Protein 3WEU (pdb70)

Nearest PDB structures (foldseek):
  3weu-assembly1_A  TM=1.001E+00  e=0.000E+00  Marinomonas mediterranea MMB-1
  3wev-assembly1_A  TM=9.981E-01  e=0.000E+00  Marinomonas mediterranea MMB-1
  3wev-assembly1_B  TM=9.990E-01  e=0.000E+00  Marinomonas mediterranea MMB-1
  2ymw-assembly1_A-2  TM=9.956E-01  e=0.000E+00  Marinomonas mediterranea MMB-1
  2ymw-assembly1_B  TM=9.964E-01  e=0.000E+00  Marinomonas mediterranea MMB-1

Sequence (1364 aa):
ALSVHPSIGVARRLGNANTDNFVLNPMEIGGLPYEHDVDLKPTTTVVNFKDEAGIRRQQGQVFKVFGASNEELTLDSPNVKNIEWTVHLANKKAAWYEFRELNGNLLYGRDNSYSARGVPWRNASKTASSERQSLIIDLGPRSVSGVMATVEISINNIPETYLHPSYPSGELLQGSKHFESLGTLRTDSQGRLIVLGGYGFAGGNTDLSGGGDDWYDDISDGSVTCVVTYSDDSSETSTAWMVVGSPDFAPEIVNISTLSDTCFDVGVRNFDLVPDMYDSATGHYKSDYVANFDRDILPIIQRISQQYQWVSNVQSMSGFFSFQFDYRDGSAANKANRRMKYYNYFRQLDNKVIGDYDQPQQVLMSSEVEGDILPLMPMNSGSNSVSSSNFYDLTDNVVEKFLALDATQLFLLGQWAEGEFTAGPADDYPVSDMDTASIGNCVGLPMCPGIEMTWSLQNPVIYKKDAYQIKHYQDKAYFDVNGLTPERDECEEETGCEPGDLTKRMACPWQADFFNCTIQTVNFSEPSVNKASQTETVTSRTHYEWGNLPAGVSVPDQSSVSATKNVDEKVPLPPAYYSYWPPQSPWDVLTGELDTEGQLHSHLPAGQQINYARGINSYSQMVEHWSALAFIRDRRNQNNDGFPFFTETERNHELFDFKEVLVGQVTGNSEDNETSLPVFFINANKESALSVHPSIGVARRLGNANTDNFVLNPMEIGGLPYEHDVDLKPTTTVVNFKDEAGIRRQQGQVFKVFGASNEELTLDSPNVKNIEWTVHLANKKAAWYEEFRELNGNLLYGRDNSYSSARGVPWRNASKTASSERQSSLIIDLGPRSVSGVMATVEISINNIPETYLHHPSYPSGELLQGSKHFESLGTLRTDSQGRLIVLGGYGFAGGNTDDLSGYGGGDDWYDDISDGSVTCVVTYSDDSSETSTAWMVVGSPDFAPEIVNISTLLSDTCFDVGVRRNFDLVPDMYDSATGHYKSDYVANFDRDILPIIQRISQQYQWVSNVQSMSGFFSFFQQFDYRRDGSAANKANRRMKYYNYFRQLDNKVIGDYDQPQQVLMSSEVEGDDILPLMPMNSGSNSVSSSNFYDLTDNVVEKFLALDATQLFLLGQWAEGEFTAGPADDYPVSDMDTASIGNCVGLPMCPGIEMTWSLQNPVIYKKDAYQIKHYQDKAYFDVNGLTPEERDECEEETGCEPGDLTKRMACPWQADFFNCTIQTVNFSEPSVNKASQTETVTSRTHYEWGNLPAGVSVPDQSSVSATKNNVDEKVPLPPAYYSYWPPQSPWDVLTGELDDTEGQLHSHLPAGQQINYARGINSYSQMVEHWSALAFIRDRRNQNNDGFPFFTETERNHELFDFKEVLVGQVTGNSEDNETSLPVFFINANK

Organism: Marinomonas mediterranea (strain ATCC 700492 / JCM 21426 / NBRC 103028 / MMB-1) (NCBI:txid717774)

Secondary structure (DSSP, 8-state):
--EEESSEEEEE---S-TT-EEEPPSSTTPPPEEE-TT--EEEE-S-SS-TT---EEEEEEEEE-TTSPEE-TTSTTEEEEEEEEEEEE-GGGSBPP-TTTT-GGG-GGGSTTTTTPPBSSTT--SHHHHHHTSEE---EEEESTT-EEEEETT---TT----B---S--SEE-----EEEEEEE-TTS-EEEE-----EEESS------TTEEE---EEEEEEEEEETTS-EEEEEEEEEEES--S-TTSPPSSBHHHHHHHHHHHHS-SSTTTEETTTTEE-TT--EEIIIIIHHHHHHHHHGGGTS--GGGGGGSS-SS-TT--SGGGHHHHHHHHHTBPPPPP--TT--SSGGG--BS-SSTTS--B-BS-SEEEESSS-TT-TT-S----EEE----HHHHHHHHHHHHT-EE-S--PPPSS-HHHHHHHTTSB-S--SS-SS--GGGG-GGGEEETTEEPBPS-HHHHHHH---TT--HHHH-S-B-TTTTTTTS-SSTHHHHHH-SEEEEE-S-TT-SEEEEEEEEEEEEEE---S--TT-----EEEEEEEEEEEEEEEPSSEEEEE---SS--EEE----SHHHHHHHTS-TT-EEETTTT--SHHHHHHHGGGSPEEEETTTTSTT---EEEES--GGG-EEEEEEHHHHHS-GGGGGSEEEEEE--SS-B-/--EEESSEEEEE---S-TT-EEEPPSSTTPPPEEE-TTS-EEEE-S-SS-TT---EEEEEEEEE-TTSPEE-TTSTTEEEEEEEEEEEE-GGGSBPP-TTTT-GGG-GGGSTTTTTPPBTTTT--SHHHHHHHSEE---EEEESTT-EEEEETT---TT----B---S--SEES----EEEEEEE-TTS-EEEE-----EEESS-TTSTT---SEEE---EEEEEEEEEETTS-EEEEEEEEEEES--S-TTS--SSBHHHHHHHHHHHHS-S-TTTEETTTTEE-TT--EEIIIIIHHHHHHHHHGGGTS--GGGGGGSS-SS-TT--SGGGHHHHHHHHHTBPPPPP--TT--SSGGG--BS-SSTTS--B-BS-SEEEESSS-TT-TT-SS---EEE----HHHHHHHHHHHHT-EE-S--PPPSS-HHHHHHHTTSB-S--SS-SS--GGGG-GGGEEETTEEPBPS-HHHHHHH---TT--HHHH-S-B-TTTTTTTS-SSTHHHHHH-SEEEEE-S-TT-SEEEEEEEEEEEEEE---SPPTT-----EEEEEEEEEEEEEEEPSSEEEEE---SS--EEE----SHHHHHHHTS-TT-EEETTTT--SHHHHHHHGGGSPEEEETTTTSTT---EEEES--GGG-EEEEEEHHHHHS-GGGGGSEEEEEE--S--

GO terms:
  GO:0005576 extracellular region (C, IDA)
  GO:0033736 L-lysine 6-oxidase activity (F, IDA)
  GO:1900191 negative regulation of single-species biofilm formation (P, IDA)
  GO:0031640 killing of cells of another organism (P, IDA)

B-factor: mean 22.22, std 9.3, range [4.65, 97.55]

Structure (mmCIF, N/CA/C/O backbone):
data_3WEU
#
_entry.id   3WEU
#
_cell.length_a   194.089
_cell.length_b   125.746
_cell.length_c   70.591
_cell.angle_alpha   90.00
_cell.angle_beta   99.22
_cell.angle_gamma   90.00
#
_symmetry.space_group_name_H-M   'C 1 2 1'
#
loop_
_entity.id
_entity.type
_entity.pdbx_description
1 polymer 'L-lysine 6-oxidase'
2 non-polymer 'SULFATE ION'
3 non-polymer '1,4-DIETHYLENE DIOXIDE'
4 non-polymer 1,2-ETHANEDIOL
5 water water
#
loop_
_atom_site.group_PDB
_atom_site.id
_atom_site.type_symbol
_atom_site.label_atom_id
_atom_site.label_alt_id
_atom_site.label_comp_id
_atom_site.label_asym_id
_atom_site.label_entity_id
_atom_site.label_seq_id
_atom_site.pdbx_PDB_ins_code
_atom_site.Cartn_x
_atom_site.Cartn_y
_atom_site.Cartn_z
_atom_site.occupancy
_atom_site.B_iso_or_equiv
_atom_site.auth_seq_id
_atom_site.auth_comp_id
_atom_site.auth_asym_id
_atom_site.auth_atom_id
_atom_site.pdbx_PDB_model_num
ATOM 1 N N . ALA A 1 2 ? 40.784 53.367 58.284 1.00 39.99 2 ALA A N 1
ATOM 2 C CA . ALA A 1 2 ? 41.273 52.007 58.009 1.00 35.18 2 ALA A CA 1
ATOM 3 C C . ALA A 1 2 ? 41.959 51.503 59.321 1.00 31.70 2 ALA A C 1
ATOM 4 O O . ALA A 1 2 ? 42.551 52.295 60.049 1.00 30.36 2 ALA A O 1
ATOM 6 N N . LEU A 1 3 ? 41.830 50.221 59.653 1.00 26.36 3 LEU A N 1
ATOM 7 C CA . LEU A 1 3 ? 42.506 49.688 60.871 1.00 24.23 3 LEU A CA 1
ATOM 8 C C . LEU A 1 3 ? 43.845 49.066 60.457 1.00 23.55 3 LEU A C 1
ATOM 9 O O . LEU A 1 3 ? 43.976 48.727 59.317 1.00 21.02 3 LEU A O 1
ATOM 14 N N . SER A 1 4 ? 44.800 48.828 61.360 1.00 20.94 4 SER A N 1
ATOM 15 C CA . SER A 1 4 ? 45.939 47.998 60.971 1.00 21.71 4 SER A CA 1
ATOM 16 C C . SER A 1 4 ? 46.149 47.035 62.115 1.00 21.07 4 SER A C 1
ATOM 17 O O . SER A 1 4 ? 45.842 47.329 63.256 1.00 20.75 4 SER A O 1
ATOM 20 N N . VAL A 1 5 ? 46.573 45.839 61.777 1.00 20.17 5 VAL A N 1
ATOM 21 C CA . VAL A 1 5 ? 46.909 44.813 62.754 1.00 21.39 5 VAL A CA 1
ATOM 22 C C . VAL A 1 5 ? 48.437 44.674 62.788 1.00 20.89 5 VAL A C 1
ATOM 23 O O . VAL A 1 5 ? 49.114 44.739 61.750 1.00 19.36 5 VAL A O 1
ATOM 27 N N . HIS A 1 6 ? 48.964 44.595 63.984 1.00 17.64 6 HIS A N 1
ATOM 28 C CA . HIS A 1 6 ? 50.390 44.339 64.162 1.00 18.73 6 HIS A CA 1
ATOM 29 C C . HIS A 1 6 ? 50.616 43.226 65.186 1.00 17.85 6 HIS A C 1
ATOM 30 O O . HIS A 1 6 ? 49.893 43.144 66.206 1.00 20.41 6 HIS A O 1
ATOM 37 N N . PRO A 1 7 ? 51.656 42.423 64.985 1.00 17.38 7 PRO A N 1
ATOM 38 C CA . PRO A 1 7 ? 52.597 42.504 63.836 1.00 17.40 7 PRO A CA 1
ATOM 39 C C . PRO A 1 7 ? 51.926 42.072 62.490 1.00 18.91 7 PRO A C 1
ATOM 40 O O . PRO A 1 7 ? 50.961 41.331 62.464 1.00 18.42 7 PRO A O 1
ATOM 44 N N . SER A 1 8 ? 52.471 42.535 61.382 1.00 17.68 8 SER A N 1
ATOM 45 C CA . SER A 1 8 ? 52.014 42.073 60.049 1.00 18.15 8 SER A CA 1
ATOM 46 C C . SER A 1 8 ? 52.266 40.578 59.805 1.00 17.32 8 SER A C 1
ATOM 47 O O . SER A 1 8 ? 51.466 39.889 59.097 1.00 17.89 8 SER A O 1
ATOM 50 N N . ILE A 1 9 ? 53.349 40.035 60.358 1.00 15.16 9 ILE A N 1
ATOM 51 C CA . ILE A 1 9 ? 53.619 38.647 60.270 1.00 14.75 9 ILE A CA 1
ATOM 52 C C . ILE A 1 9 ? 53.955 38.166 61.681 1.00 16.32 9 ILE A C 1
ATOM 53 O O . ILE A 1 9 ? 55.022 38.423 62.171 1.00 14.10 9 ILE A O 1
ATOM 58 N N . GLY A 1 10 ? 53.032 37.460 62.322 1.00 16.59 10 GLY A N 1
ATOM 59 C CA . GLY A 1 10 ? 53.282 36.974 63.675 1.00 17.57 10 GLY A CA 1
ATOM 60 C C . GLY A 1 10 ? 54.156 35.731 63.686 1.00 17.56 10 GLY A C 1
ATOM 61 O O . GLY A 1 10 ? 54.238 35.003 62.700 1.00 15.15 10 GLY A O 1
ATOM 62 N N . VAL A 1 11 ? 54.799 35.489 64.824 1.00 16.46 11 VAL A N 1
ATOM 63 C CA . VAL A 1 11 ? 55.647 34.356 64.969 1.00 15.72 11 VAL A CA 1
ATOM 64 C C . VAL A 1 11 ? 55.400 33.668 66.265 1.00 16.15 11 VAL A C 1
ATOM 65 O O . VAL A 1 11 ? 55.538 34.285 67.291 1.00 17.11 11 VAL A O 1
ATOM 69 N N . ALA A 1 12 ? 55.051 32.395 66.215 1.00 14.52 12 ALA A N 1
ATOM 70 C CA . ALA A 1 12 ? 54.901 31.566 67.387 1.00 16.04 12 ALA A CA 1
ATOM 71 C C . ALA A 1 12 ? 55.904 30.434 67.256 1.00 16.45 12 ALA A C 1
ATOM 72 O O . ALA A 1 12 ? 56.405 30.138 66.136 1.00 14.99 12 ALA A O 1
ATOM 74 N N A ARG A 1 13 ? 56.162 29.751 68.367 0.50 16.51 13 ARG A N 1
ATOM 75 N N B ARG A 1 13 ? 56.221 29.795 68.392 0.50 13.61 13 ARG A N 1
ATOM 76 C CA A ARG A 1 13 ? 57.080 28.648 68.324 0.50 17.03 13 ARG A CA 1
ATOM 77 C CA B ARG A 1 13 ? 57.200 28.708 68.459 0.50 12.45 13 ARG A CA 1
ATOM 78 C C A ARG A 1 13 ? 56.557 27.441 69.046 0.50 16.46 13 ARG A C 1
ATOM 79 C C B ARG A 1 13 ? 56.531 27.463 69.018 0.50 13.68 13 ARG A C 1
ATOM 80 O O A ARG A 1 13 ? 55.937 27.535 70.111 0.50 16.62 13 ARG A O 1
ATOM 81 O O B ARG A 1 13 ? 55.787 27.565 69.992 0.50 13.74 13 ARG A O 1
ATOM 96 N N . LEU A 1 14 ? 56.832 26.302 68.452 1.00 14.81 14 LEU A N 1
ATOM 97 C CA . LEU A 1 14 ? 56.384 25.030 68.956 1.00 15.27 14 LEU A CA 1
ATOM 98 C C . LEU A 1 14 ? 56.844 24.771 70.380 1.00 16.81 14 LEU A C 1
ATOM 99 O O . LEU A 1 14 ? 57.948 25.175 70.780 1.00 15.85 14 LEU A O 1
ATOM 104 N N . GLY A 1 15 ? 56.028 24.039 71.119 1.00 15.21 15 GLY A N 1
ATOM 105 C CA . GLY A 1 15 ? 56.374 23.616 72.460 1.00 15.84 15 GLY A CA 1
ATOM 106 C C . GLY A 1 15 ? 55.557 22.397 72.879 1.00 15.89 15 GLY A C 1
ATOM 107 O O . GLY A 1 15 ? 54.326 22.340 72.676 1.00 17.19 15 GLY A O 1
ATOM 108 N N . ASN A 1 16 ? 56.205 21.498 73.580 1.00 16.95 16 ASN A N 1
ATOM 109 C CA . ASN A 1 16 ? 55.577 20.270 74.039 1.00 16.47 16 ASN A CA 1
ATOM 110 C C . ASN A 1 16 ? 55.207 20.227 75.521 1.00 17.56 16 ASN A C 1
ATOM 111 O O . ASN A 1 16 ? 54.848 19.175 76.053 1.00 18.40 16 ASN A O 1
ATOM 116 N N . ALA A 1 17 ? 55.314 21.343 76.206 1.00 18.69 17 ALA A N 1
ATOM 117 C CA . ALA A 1 17 ? 54.904 21.385 77.620 1.00 18.63 17 ALA A CA 1
ATOM 118 C C . ALA A 1 17 ? 53.366 21.362 77.669 1.00 20.72 17 ALA A C 1
ATOM 119 O O . ALA A 1 17 ? 52.689 21.222 76.633 1.00 18.13 17 ALA A O 1
ATOM 121 N N . ASN A 1 18 ? 52.808 21.598 78.853 1.00 21.55 18 ASN A N 1
ATOM 122 C CA . ASN A 1 18 ? 51.335 21.592 78.963 1.00 21.82 18 ASN A CA 1
ATOM 123 C C . ASN A 1 18 ? 50.760 22.721 78.112 1.00 19.34 18 ASN A C 1
ATOM 124 O O . ASN A 1 18 ? 51.357 23.826 77.966 1.00 18.28 18 ASN A O 1
ATOM 129 N N . THR A 1 19 ? 49.605 22.474 77.527 1.00 18.39 19 THR A N 1
ATOM 130 C CA . THR A 1 19 ? 48.937 23.462 76.659 1.00 19.55 19 THR A CA 1
ATOM 131 C C . THR A 1 19 ? 48.737 24.858 77.268 1.00 18.53 19 THR A C 1
ATOM 132 O O . THR A 1 19 ? 48.775 25.934 76.574 1.00 17.37 19 THR A O 1
ATOM 136 N N . ASP A 1 20 ? 48.534 24.891 78.578 1.00 19.43 20 ASP A N 1
ATOM 137 C CA . ASP A 1 20 ? 48.274 26.125 79.296 1.00 22.86 20 ASP A CA 1
ATOM 138 C C . ASP A 1 20 ? 49.546 26.845 79.771 1.00 21.74 20 ASP A C 1
ATOM 139 O O . ASP A 1 20 ? 49.470 27.868 80.423 1.00 21.31 20 ASP A O 1
ATOM 144 N N . ASN A 1 21 ? 50.714 26.254 79.500 1.00 20.36 21 ASN A N 1
ATOM 145 C CA . ASN A 1 21 ? 51.997 26.773 80.014 1.00 19.53 21 ASN A CA 1
ATOM 146 C C . ASN A 1 21 ? 52.821 27.363 78.849 1.00 18.91 21 ASN A C 1
ATOM 147 O O . ASN A 1 21 ? 53.488 26.618 78.092 1.00 18.91 21 ASN A O 1
ATOM 152 N N . PHE A 1 22 ? 52.802 28.681 78.732 1.00 17.19 22 PHE A N 1
ATOM 153 C CA . PHE A 1 22 ? 53.400 29.335 77.563 1.00 16.39 22 PHE A CA 1
ATOM 154 C C . PHE A 1 22 ? 54.006 30.677 77.945 1.00 17.51 22 PHE A C 1
ATOM 155 O O . PHE A 1 22 ? 53.668 31.260 78.977 1.00 16.64 22 PHE A O 1
ATOM 163 N N . VAL A 1 23 ? 54.854 31.180 77.045 1.00 15.88 23 VAL A N 1
ATOM 164 C CA . VAL A 1 23 ? 55.364 32.490 77.128 1.00 16.03 23 VAL A CA 1
ATOM 165 C C . VAL A 1 23 ? 54.792 33.321 75.977 1.00 17.62 23 VAL A C 1
ATOM 166 O O . VAL A 1 23 ? 54.268 32.779 75.005 1.00 16.19 23 VAL A O 1
ATOM 170 N N . LEU A 1 24 ? 54.912 34.638 76.105 1.00 16.68 24 LEU A N 1
ATOM 171 C CA . LEU A 1 24 ? 54.544 35.542 75.070 1.00 17.22 24 LEU A CA 1
ATOM 172 C C . LEU A 1 24 ? 55.771 36.033 74.276 1.00 16.85 24 LEU A C 1
ATOM 173 O O . LEU A 1 24 ? 56.958 35.838 74.615 1.00 15.16 24 LEU A O 1
ATOM 178 N N . ASN A 1 25 ? 55.444 36.701 73.186 1.00 16.24 25 ASN A N 1
ATOM 179 C CA . ASN A 1 25 ? 56.428 37.004 72.160 1.00 16.73 25 ASN A CA 1
ATOM 180 C C . ASN A 1 25 ? 57.477 37.974 72.615 1.00 15.51 25 ASN A C 1
ATOM 181 O O . ASN A 1 25 ? 57.245 38.823 73.474 1.00 17.85 25 ASN A O 1
ATOM 186 N N . PRO A 1 26 ? 58.644 37.861 72.021 1.00 17.08 26 PRO A N 1
ATOM 187 C CA . PRO A 1 26 ? 59.675 38.873 72.192 1.00 17.71 26 PRO A CA 1
ATOM 188 C C . PRO A 1 26 ? 59.099 40.204 71.735 1.00 17.16 26 PRO A C 1
ATOM 189 O O . PRO A 1 26 ? 58.244 40.213 70.866 1.00 16.98 26 PRO A O 1
ATOM 193 N N . MET A 1 27 ? 59.629 41.282 72.266 1.00 16.91 27 MET A N 1
ATOM 194 C CA . MET A 1 27 ? 59.158 42.610 71.996 1.00 19.31 27 MET A CA 1
ATOM 195 C C . MET A 1 27 ? 60.182 43.419 71.250 1.00 18.89 27 MET A C 1
ATOM 196 O O . MET A 1 27 ? 59.963 44.574 70.949 1.00 16.41 27 MET A O 1
ATOM 201 N N . GLU A 1 28 ? 61.279 42.784 70.863 1.00 17.63 28 GLU A N 1
ATOM 202 C CA . GLU A 1 28 ? 62.257 43.433 70.052 1.00 17.25 28 GLU A CA 1
ATOM 203 C C . GLU A 1 28 ? 63.119 42.355 69.418 1.00 16.46 28 GLU A C 1
ATOM 204 O O . GLU A 1 28 ? 63.053 41.178 69.792 1.00 15.87 28 GLU A O 1
ATOM 210 N N . ILE A 1 29 ? 63.903 42.767 68.446 1.00 15.40 29 ILE A N 1
ATOM 211 C CA . ILE A 1 29 ? 64.878 41.857 67.771 1.00 16.20 29 ILE A CA 1
ATOM 212 C C . ILE A 1 29 ? 65.945 41.468 68.774 1.00 15.27 29 ILE A C 1
ATOM 213 O O . ILE A 1 29 ? 66.545 42.295 69.431 1.00 14.59 29 ILE A O 1
ATOM 218 N N . GLY A 1 30 ? 66.110 40.174 68.986 1.00 15.84 30 GLY A N 1
ATOM 219 C CA . GLY A 1 30 ? 67.108 39.697 69.967 1.00 17.06 30 GLY A CA 1
ATOM 220 C C . GLY A 1 30 ? 66.548 39.693 71.399 1.00 17.61 30 GLY A C 1
ATOM 221 O O . GLY A 1 30 ? 67.279 39.456 72.326 1.00 17.06 30 GLY A O 1
ATOM 222 N N . GLY A 1 31 ? 65.240 39.955 71.525 1.00 16.76 31 GLY A N 1
ATOM 223 C CA . GLY A 1 31 ? 64.595 40.051 72.796 1.00 16.18 31 GLY A CA 1
ATOM 224 C C . GLY A 1 31 ? 64.190 38.712 73.328 1.00 16.24 31 GLY A C 1
ATOM 225 O O . GLY A 1 31 ? 63.822 37.797 72.549 1.00 14.69 31 GLY A O 1
ATOM 226 N N . LEU A 1 32 ? 64.217 38.559 74.650 1.00 12.81 32 LEU A N 1
ATOM 227 C CA . LEU A 1 32 ? 63.669 37.352 75.253 1.00 14.64 32 LEU A CA 1
ATOM 228 C C . LEU A 1 32 ? 62.132 37.339 75.167 1.00 14.45 32 LEU A C 1
ATOM 229 O O . LEU A 1 32 ? 61.522 38.370 75.157 1.00 16.03 32 LEU A O 1
ATOM 234 N N . PRO A 1 33 ? 61.517 36.190 75.077 1.00 14.67 33 PRO A N 1
ATOM 235 C CA . PRO A 1 33 ? 60.064 36.078 75.261 1.00 15.13 33 PRO A CA 1
ATOM 236 C C . PRO A 1 33 ? 59.696 36.326 76.729 1.00 15.42 33 PRO A C 1
ATOM 237 O O . PRO A 1 33 ? 60.575 36.425 77.591 1.00 15.25 33 PRO A O 1
ATOM 241 N N . TYR A 1 34 ? 58.392 36.505 76.998 1.00 16.09 34 TYR A N 1
ATOM 242 C CA . TYR A 1 34 ? 57.914 37.037 78.266 1.00 16.73 34 TYR A CA 1
ATOM 243 C C . TYR A 1 34 ? 57.046 36.103 79.035 1.00 17.85 34 TYR A C 1
ATOM 244 O O . TYR A 1 34 ? 56.217 35.416 78.479 1.00 15.92 34 TYR A O 1
ATOM 253 N N . GLU A 1 35 ? 57.245 36.085 80.353 1.00 16.15 35 GLU A N 1
ATOM 254 C CA . GLU A 1 35 ? 56.244 35.542 81.237 1.00 15.58 35 GLU A CA 1
ATOM 255 C C . GLU A 1 35 ? 55.017 36.445 81.160 1.00 17.01 35 GLU A C 1
ATOM 256 O O . GLU A 1 35 ? 55.076 37.594 80.627 1.00 16.14 35 GLU A O 1
ATOM 262 N N . HIS A 1 36 ? 53.899 35.958 81.684 1.00 15.75 36 HIS A N 1
ATOM 263 C CA . HIS A 1 36 ? 52.717 36.761 81.690 1.00 16.88 36 HIS A CA 1
ATOM 264 C C . HIS A 1 36 ? 51.919 36.595 82.984 1.00 18.46 36 HIS A C 1
ATOM 265 O O . HIS A 1 36 ? 52.117 35.618 83.691 1.00 18.92 36 HIS A O 1
ATOM 272 N N . ASP A 1 37 ? 50.976 37.506 83.206 1.00 20.27 37 ASP A N 1
ATOM 273 C CA . ASP A 1 37 ? 50.054 37.445 84.391 1.00 23.26 37 ASP A CA 1
ATOM 274 C C . ASP A 1 37 ? 48.760 36.744 84.020 1.00 24.99 37 ASP A C 1
ATOM 275 O O . ASP A 1 37 ? 48.632 36.301 82.931 1.00 19.28 37 ASP A O 1
ATOM 280 N N . VAL A 1 38 ? 47.794 36.657 84.947 1.00 24.07 38 VAL A N 1
ATOM 281 C CA . VAL A 1 38 ? 46.576 35.894 84.675 1.00 23.40 38 VAL A CA 1
ATOM 282 C C . VAL A 1 38 ? 45.675 36.489 83.634 1.00 21.92 38 VAL A C 1
ATOM 283 O O . VAL A 1 38 ? 44.862 35.759 83.093 1.00 22.74 38 VAL A O 1
ATOM 287 N N . ASP A 1 39 ? 45.867 37.790 83.375 1.00 21.72 39 ASP A N 1
ATOM 288 C CA . ASP A 1 39 ? 45.214 38.511 82.304 1.00 20.82 39 ASP A CA 1
ATOM 289 C C . ASP A 1 39 ? 45.908 38.330 80.938 1.00 21.07 39 ASP A C 1
ATOM 290 O O . ASP A 1 39 ? 45.454 38.935 79.969 1.00 21.24 39 ASP A O 1
ATOM 295 N N . LEU A 1 40 ? 47.006 37.558 80.913 1.00 19.81 40 LEU A N 1
ATOM 296 C CA . LEU A 1 40 ? 47.801 37.294 79.723 1.00 19.91 40 LEU A CA 1
ATOM 297 C C . LEU A 1 40 ? 48.482 38.578 79.165 1.00 20.74 40 LEU A C 1
ATOM 298 O O . LEU A 1 40 ? 48.724 38.685 77.961 1.00 20.07 40 LEU A O 1
ATOM 303 N N . LYS A 1 41 ? 48.853 39.494 80.053 1.00 19.94 41 LYS A N 1
ATOM 304 C CA . LYS A 1 41 ? 49.727 40.586 79.737 1.00 20.34 41 LYS A CA 1
ATOM 305 C C . LYS A 1 41 ? 51.175 40.235 80.104 1.00 18.89 41 LYS A C 1
ATOM 306 O O . LYS A 1 41 ? 51.409 39.579 81.106 1.00 17.97 41 LYS A O 1
ATOM 312 N N . PRO A 1 42 ? 52.105 40.636 79.251 1.00 18.59 42 PRO A N 1
ATOM 313 C CA . PRO A 1 42 ? 53.506 40.309 79.464 1.00 19.19 42 PRO A CA 1
ATOM 314 C C . PRO A 1 42 ? 53.988 40.954 80.747 1.00 20.21 42 PRO A C 1
ATOM 315 O O . PRO A 1 42 ? 53.582 42.094 81.049 1.00 19.54 42 PRO A O 1
ATOM 319 N N . THR A 1 43 ? 54.786 40.246 81.525 1.00 19.86 43 THR A N 1
ATOM 320 C CA . THR A 1 43 ? 55.311 40.789 82.751 1.00 19.19 43 THR A CA 1
ATOM 321 C C . THR A 1 43 ? 56.841 40.958 82.629 1.00 18.55 43 THR A C 1
ATOM 322 O O . THR A 1 43 ? 57.292 41.991 82.218 1.00 20.77 43 THR A O 1
ATOM 326 N N . THR A 1 44 ? 57.551 39.960 83.056 1.00 19.27 44 THR A N 1
ATOM 327 C CA . THR A 1 44 ? 59.007 39.898 83.089 1.00 21.42 44 THR A CA 1
ATOM 328 C C . THR A 1 44 ? 59.436 39.014 81.960 1.00 18.64 44 THR A C 1
ATOM 329 O O . THR A 1 44 ? 58.642 38.214 81.465 1.00 17.31 44 THR A O 1
ATOM 333 N N . THR A 1 45 ? 60.700 39.094 81.577 1.00 17.07 45 THR A N 1
ATOM 334 C CA . THR A 1 45 ? 61.216 38.130 80.620 1.00 17.29 45 THR A CA 1
ATOM 335 C C . THR A 1 45 ? 61.224 36.742 81.207 1.00 19.52 45 THR A C 1
ATOM 336 O O . THR A 1 45 ? 61.161 36.509 82.451 1.00 16.92 45 THR A O 1
ATOM 340 N N . VAL A 1 46 ? 61.252 35.778 80.310 1.00 16.78 46 VAL A N 1
ATOM 341 C CA . VAL A 1 46 ? 61.166 34.358 80.645 1.00 17.62 46 VAL A CA 1
ATOM 342 C C . VAL A 1 46 ? 62.147 33.951 81.730 1.00 17.12 46 VAL A C 1
ATOM 343 O O . VAL A 1 46 ? 63.322 34.327 81.707 1.00 17.51 46 VAL A O 1
ATOM 347 N N . VAL A 1 47 ? 61.647 33.179 82.684 1.00 16.92 47 VAL A N 1
ATOM 348 C CA . VAL A 1 47 ? 62.502 32.586 83.678 1.00 18.77 47 VAL A CA 1
ATOM 349 C C . VAL A 1 47 ? 63.036 31.295 83.091 1.00 17.45 47 VAL A C 1
ATOM 350 O O . VAL A 1 47 ? 64.211 31.265 82.759 1.00 18.32 47 VAL A O 1
ATOM 354 N N . ASN A 1 48 ? 62.231 30.233 82.982 1.00 15.64 48 ASN A N 1
ATOM 355 C CA . ASN A 1 48 ? 62.667 29.008 82.320 1.00 16.91 48 ASN A CA 1
ATOM 356 C C . ASN A 1 48 ? 61.965 28.740 80.999 1.00 16.44 48 ASN A C 1
ATOM 357 O O . ASN A 1 48 ? 60.764 28.908 80.927 1.00 16.38 48 ASN A O 1
ATOM 362 N N . PHE A 1 49 ? 62.703 28.311 79.981 1.00 14.77 49 PHE A N 1
ATOM 363 C CA . PHE A 1 49 ? 62.094 28.038 78.708 1.00 15.63 49 PHE A CA 1
ATOM 364 C C . PHE A 1 49 ? 61.319 26.718 78.733 1.00 15.72 49 PHE A C 1
ATOM 365 O O . PHE A 1 49 ? 60.422 26.483 77.886 1.00 16.40 49 PHE A O 1
ATOM 373 N N . LYS A 1 50 ? 61.718 25.845 79.654 1.00 14.67 50 LYS A N 1
ATOM 374 C CA . LYS A 1 50 ? 61.149 24.505 79.758 1.00 14.98 50 LYS A CA 1
ATOM 375 C C . LYS A 1 50 ? 60.427 24.377 81.096 1.00 16.43 50 LYS A C 1
ATOM 376 O O . LYS A 1 50 ? 60.745 25.057 82.062 1.00 14.79 50 LYS A O 1
ATOM 382 N N . ASP A 1 51 ? 59.448 23.507 81.141 1.00 17.04 51 ASP A N 1
ATOM 383 C CA . ASP A 1 51 ? 58.781 23.233 82.416 1.00 18.73 51 ASP A CA 1
ATOM 384 C C . ASP A 1 51 ? 59.596 22.267 83.222 1.00 23.09 51 ASP A C 1
ATOM 385 O O . ASP A 1 51 ? 60.706 21.861 82.849 1.00 20.75 51 ASP A O 1
ATOM 390 N N . GLU A 1 52 ? 59.063 21.868 84.376 1.00 24.67 52 GLU A N 1
ATOM 391 C CA . GLU A 1 52 ? 59.836 21.032 85.282 1.00 27.89 52 GLU A CA 1
ATOM 392 C C . GLU A 1 52 ? 60.148 19.686 84.742 1.00 26.51 52 GLU A C 1
ATOM 393 O O . GLU A 1 52 ? 61.134 19.103 85.139 1.00 26.89 52 GLU A O 1
ATOM 399 N N . ALA A 1 53 ? 59.341 19.171 83.824 1.00 26.14 53 ALA A N 1
ATOM 400 C CA . ALA A 1 53 ? 59.615 17.884 83.255 1.00 25.72 53 ALA A CA 1
ATOM 401 C C . ALA A 1 53 ? 60.607 17.999 82.119 1.00 25.94 53 ALA A C 1
ATOM 402 O O . ALA A 1 53 ? 60.949 17.008 81.523 1.00 23.58 53 ALA A O 1
ATOM 404 N N . GLY A 1 54 ? 61.002 19.192 81.717 1.00 21.57 54 GLY A N 1
ATOM 405 C CA . GLY A 1 54 ? 61.952 19.285 80.617 1.00 19.70 54 GLY A CA 1
ATOM 406 C C . GLY A 1 54 ? 61.272 19.421 79.255 1.00 17.14 54 GLY A C 1
ATOM 407 O O . GLY A 1 54 ? 61.922 19.252 78.251 1.00 18.06 54 GLY A O 1
ATOM 416 N N . ILE A 1 56 ? 59.366 21.838 76.433 1.00 13.97 56 ILE A N 1
ATOM 417 C CA . ILE A 1 56 ? 59.505 23.198 75.975 1.00 15.24 56 ILE A CA 1
ATOM 418 C C . ILE A 1 56 ? 58.192 23.959 75.971 1.00 15.45 56 ILE A C 1
ATOM 419 O O . ILE A 1 56 ? 57.191 23.482 75.394 1.00 16.60 56 ILE A O 1
ATOM 424 N N . ARG A 1 57 ? 58.166 25.129 76.587 1.00 14.90 57 ARG A N 1
ATOM 425 C CA . ARG A 1 57 ? 56.957 25.964 76.567 1.00 15.76 57 ARG A CA 1
ATOM 426 C C . ARG A 1 57 ? 56.698 26.595 75.232 1.00 17.09 57 ARG A C 1
ATOM 427 O O . ARG A 1 57 ? 57.600 27.164 74.620 1.00 15.88 57 ARG A O 1
ATOM 435 N N . ARG A 1 58 ? 55.439 26.531 74.758 1.00 17.31 58 ARG A N 1
ATOM 436 C CA . ARG A 1 58 ? 55.092 27.280 73.552 1.00 17.16 58 ARG A CA 1
ATOM 437 C C . ARG A 1 58 ? 55.302 28.768 73.743 1.00 15.82 58 ARG A C 1
ATOM 438 O O . ARG A 1 58 ? 55.176 29.299 74.848 1.00 17.70 58 ARG A O 1
ATOM 446 N N A GLN A 1 59 ? 55.685 29.445 72.659 0.50 14.41 59 GLN A N 1
ATOM 447 N N B GLN A 1 59 ? 55.623 29.440 72.651 0.50 15.63 59 GLN A N 1
ATOM 448 C CA A GLN A 1 59 ? 55.699 30.902 72.586 0.50 13.61 59 GLN A CA 1
ATOM 449 C CA B GLN A 1 59 ? 55.740 30.869 72.655 0.50 15.46 59 GLN A CA 1
ATOM 450 C C A GLN A 1 59 ? 54.536 31.326 71.748 0.50 15.21 59 GLN A C 1
ATOM 451 C C B GLN A 1 59 ? 54.651 31.432 71.721 0.50 16.44 59 GLN A C 1
ATOM 452 O O A GLN A 1 59 ? 54.386 30.881 70.602 0.50 14.38 59 GLN A O 1
ATOM 453 O O B GLN A 1 59 ? 54.639 31.155 70.514 0.50 14.57 59 GLN A O 1
ATOM 464 N N . GLY A 1 60 ? 53.766 32.252 72.289 1.00 15.54 60 GLY A N 1
ATOM 465 C CA . GLY A 1 60 ? 52.617 32.786 71.597 1.00 16.57 60 GLY A CA 1
ATOM 466 C C . GLY A 1 60 ? 52.829 34.150 71.095 1.00 16.48 60 GLY A C 1
ATOM 467 O O . GLY A 1 60 ? 53.668 34.880 71.645 1.00 20.21 60 GLY A O 1
ATOM 468 N N . GLN A 1 61 ? 52.158 34.505 69.984 1.00 15.76 61 GLN A N 1
ATOM 469 C CA . GLN A 1 61 ? 52.174 35.874 69.469 1.00 15.73 61 GLN A CA 1
ATOM 470 C C . GLN A 1 61 ? 50.947 36.646 69.857 1.00 16.75 61 GLN A C 1
ATOM 471 O O . GLN A 1 61 ? 49.837 36.234 69.517 1.00 18.38 61 GLN A O 1
ATOM 477 N N . VAL A 1 62 ? 51.157 37.810 70.473 1.00 17.09 62 VAL A N 1
ATOM 478 C CA . VAL A 1 62 ? 50.085 38.808 70.681 1.00 17.57 62 VAL A CA 1
ATOM 479 C C . VAL A 1 62 ? 49.942 39.632 69.439 1.00 17.28 62 VAL A C 1
ATOM 480 O O . VAL A 1 62 ? 50.941 40.095 68.867 1.00 16.76 62 VAL A O 1
ATOM 484 N N . PHE A 1 63 ? 48.707 39.816 68.986 1.00 17.07 63 PHE A N 1
ATOM 485 C CA . PHE A 1 63 ? 48.408 40.761 67.945 1.00 16.73 63 PHE A CA 1
ATOM 486 C C . PHE A 1 63 ? 47.516 41.853 68.514 1.00 17.65 63 PHE A C 1
ATOM 487 O O . PHE A 1 63 ? 46.653 41.580 69.381 1.00 19.20 63 PHE A O 1
ATOM 495 N N . LYS A 1 64 ? 47.719 43.058 68.021 1.00 17.00 64 LYS A N 1
ATOM 496 C CA . LYS A 1 64 ? 47.011 44.290 68.453 1.00 19.02 64 LYS A CA 1
ATOM 497 C C . LYS A 1 64 ? 46.444 44.934 67.192 1.00 20.95 64 LYS A C 1
ATOM 498 O O . LYS A 1 64 ? 46.982 44.749 66.079 1.00 19.00 64 LYS A O 1
ATOM 504 N N . VAL A 1 65 ? 45.311 45.608 67.352 1.00 20.77 65 VAL A N 1
ATOM 505 C CA . VAL A 1 65 ? 44.665 46.285 66.224 1.00 19.40 65 VAL A CA 1
ATOM 506 C C . VAL A 1 65 ? 44.590 47.747 66.602 1.00 19.77 65 VAL A C 1
ATOM 507 O O . VAL A 1 65 ? 44.400 48.111 67.788 1.00 20.12 65 VAL A O 1
ATOM 511 N N . PHE A 1 66 ? 44.792 48.600 65.591 1.00 19.36 66 PHE A N 1
ATOM 512 C CA . PHE A 1 66 ? 44.913 50.030 65.806 1.00 19.27 66 PHE A CA 1
ATOM 513 C C . PHE A 1 66 ? 43.995 50.794 64.888 1.00 21.15 66 PHE A C 1
ATOM 514 O O . PHE A 1 66 ? 43.819 50.392 63.743 1.00 21.20 66 PHE A O 1
ATOM 522 N N . GLY A 1 67 ? 43.464 51.917 65.370 1.00 23.03 67 GLY A N 1
ATOM 523 C CA . GLY A 1 67 ? 42.581 52.745 64.571 1.00 25.71 67 GLY A CA 1
ATOM 524 C C . GLY A 1 67 ? 43.351 53.706 63.686 1.00 33.01 67 GLY A C 1
ATOM 525 O O . GLY A 1 67 ? 44.604 53.631 63.566 1.00 34.55 67 GLY A O 1
ATOM 526 N N . ALA A 1 68 ? 42.588 54.593 63.043 1.00 36.80 68 ALA A N 1
ATOM 527 C CA . ALA A 1 68 ? 43.067 55.366 61.878 1.00 38.97 68 ALA A CA 1
ATOM 528 C C . ALA A 1 68 ? 44.149 56.334 62.319 1.00 40.52 68 ALA A C 1
ATOM 529 O O . ALA A 1 68 ? 45.074 56.612 61.555 1.00 41.20 68 ALA A O 1
ATOM 531 N N . SER A 1 69 ? 44.047 56.773 63.574 1.00 38.03 69 SER A N 1
ATOM 532 C CA . SER A 1 69 ? 45.025 57.661 64.195 1.00 39.08 69 SER A CA 1
ATOM 533 C C . SER A 1 69 ? 46.099 56.851 64.945 1.00 40.20 69 SER A C 1
ATOM 534 O O . SER A 1 69 ? 46.760 57.370 65.818 1.00 40.77 69 SER A O 1
ATOM 537 N N . ASN A 1 70 ? 46.250 55.572 64.611 1.00 38.18 70 ASN A N 1
ATOM 538 C CA . ASN A 1 70 ? 47.215 54.667 65.294 1.00 38.38 70 ASN A CA 1
ATOM 539 C C . ASN A 1 70 ? 47.064 54.456 66.777 1.00 33.32 70 ASN A C 1
ATOM 540 O O . ASN A 1 70 ? 47.998 54.067 67.444 1.00 32.66 70 ASN A O 1
ATOM 545 N N . GLU A 1 71 ? 45.857 54.632 67.271 1.00 31.39 71 GLU A N 1
ATOM 546 C CA . GLU A 1 71 ? 45.539 54.309 68.642 1.00 31.40 71 GLU A CA 1
ATOM 547 C C . GLU A 1 71 ? 45.050 52.858 68.692 1.00 23.60 71 GLU A C 1
ATOM 548 O O . GLU A 1 71 ? 44.348 52.40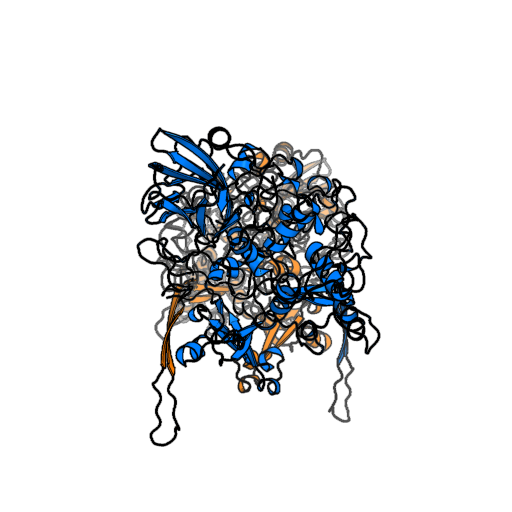4 67.807 1.00 24.66 71 GLU A O 1
ATOM 554 N N . GLU A 1 72 ? 45.448 52.166 69.742 1.00 22.63 72 GLU A N 1
ATOM 555 C CA . GLU A 1 72 ? 45.144 50.814 69.917 1.00 20.55 72 GLU A CA 1
ATOM 556 C C . GLU A 1 72 ? 43.669 50.755 70.228 1.00 22.20 72 GLU A C 1
ATOM 557 O O . GLU A 1 72 ? 43.153 51.467 71.091 1.00 19.42 72 GLU A O 1
ATOM 563 N N . LEU A 1 73 ? 43.041 49.793 69.618 1.00 21.41 73 LEU A N 1
ATOM 564 C CA . LEU A 1 73 ? 41.661 49.400 69.955 1.00 22.62 73 LEU A CA 1
ATOM 565 C C . LEU A 1 73 ? 41.624 48.128 70.753 1.00 20.87 73 LEU A C 1
ATOM 566 O O . LEU A 1 73 ? 42.184 47.098 70.356 1.00 18.96 73 LEU A O 1
ATOM 571 N N . THR A 1 74 ? 40.933 48.189 71.897 1.00 20.58 74 THR A N 1
ATOM 572 C CA . THR A 1 74 ? 40.609 46.996 72.641 1.00 21.24 74 THR A CA 1
ATOM 573 C C . THR A 1 74 ? 39.099 46.990 72.979 1.00 21.09 74 THR A C 1
ATOM 574 O O . THR A 1 74 ? 38.383 47.928 72.686 1.00 20.69 74 THR A O 1
ATOM 578 N N . LEU A 1 75 ? 38.677 45.936 73.641 1.00 23.69 75 LEU A N 1
ATOM 579 C CA . LEU A 1 75 ? 37.277 45.796 74.112 1.00 22.69 75 LEU A CA 1
ATOM 580 C C . LEU A 1 75 ? 36.938 46.871 75.075 1.00 25.35 75 LEU A C 1
ATOM 581 O O . LEU A 1 75 ? 35.755 47.134 75.252 1.00 23.06 75 LEU A O 1
ATOM 586 N N . ASP A 1 76 ? 37.956 47.544 75.652 1.00 23.96 76 ASP A N 1
ATOM 587 C CA . ASP A 1 76 ? 37.732 48.718 76.535 1.00 25.15 76 ASP A CA 1
ATOM 588 C C . ASP A 1 76 ? 37.627 50.047 75.838 1.00 26.34 76 ASP A C 1
ATOM 589 O O . ASP A 1 76 ? 37.334 51.035 76.475 1.00 26.14 76 ASP A O 1
ATOM 594 N N . SER A 1 77 ? 37.858 50.114 74.524 1.00 25.12 77 SER A N 1
ATOM 595 C CA . SER A 1 77 ? 37.824 51.380 73.838 1.00 24.96 77 SER A CA 1
ATOM 596 C C . SER A 1 77 ? 36.355 51.852 73.682 1.00 29.91 77 SER A C 1
ATOM 597 O O . SER A 1 77 ? 35.456 51.032 73.412 1.00 26.92 77 SER A O 1
ATOM 600 N N . PRO A 1 78 ? 36.138 53.164 73.778 1.00 32.14 78 PRO A N 1
ATOM 601 C CA . PRO A 1 78 ? 34.795 53.651 73.456 1.00 37.01 78 PRO A CA 1
ATOM 602 C C . PRO A 1 78 ? 34.345 53.308 72.007 1.00 34.83 78 PRO A C 1
ATOM 603 O O . PRO A 1 78 ? 35.117 53.357 71.013 1.00 35.11 78 PRO A O 1
ATOM 607 N N . ASN A 1 79 ? 33.093 52.940 71.908 1.00 31.63 79 ASN A N 1
ATOM 608 C CA . ASN A 1 79 ? 32.440 52.711 70.626 1.00 31.70 79 ASN A CA 1
ATOM 609 C C . ASN A 1 79 ? 32.834 51.345 70.065 1.00 27.97 79 ASN A C 1
ATOM 610 O O . ASN A 1 79 ? 32.412 51.006 68.981 1.00 26.42 79 ASN A O 1
ATOM 615 N N . VAL A 1 80 ? 33.669 50.583 70.783 1.00 25.69 80 VAL A N 1
ATOM 616 C CA . VAL A 1 80 ? 33.930 49.212 70.385 1.00 22.86 80 VAL A CA 1
ATOM 617 C C . VAL A 1 80 ? 33.036 48.243 71.128 1.00 23.11 80 VAL A C 1
ATOM 618 O O . VAL A 1 80 ? 33.034 48.152 72.362 1.00 24.39 80 VAL A O 1
ATOM 622 N N . LYS A 1 81 ? 32.294 47.454 70.390 1.00 23.79 81 LYS A N 1
ATOM 623 C CA . LYS A 1 81 ? 31.527 46.465 71.044 1.00 24.74 81 LYS A CA 1
ATOM 624 C C . LYS A 1 81 ? 32.093 45.078 70.878 1.00 22.54 81 LYS A C 1
ATOM 625 O O . LYS A 1 81 ? 31.857 44.249 71.704 1.00 22.65 81 LYS A O 1
ATOM 631 N N . ASN A 1 82 ? 32.848 44.772 69.820 1.00 21.34 82 ASN A N 1
ATOM 632 C CA . ASN A 1 82 ? 33.514 43.459 69.790 1.00 21.02 82 ASN A CA 1
ATOM 633 C C . ASN A 1 82 ? 34.710 43.529 68.894 1.00 20.17 82 ASN A C 1
ATOM 634 O O . ASN A 1 82 ? 34.777 44.404 68.075 1.00 22.12 82 ASN A O 1
ATOM 639 N N . ILE A 1 83 ? 35.590 42.548 69.044 1.00 20.69 83 ILE A N 1
ATOM 640 C CA . ILE A 1 83 ? 36.766 42.396 68.213 1.00 19.65 83 ILE A CA 1
ATOM 641 C C . ILE A 1 83 ? 36.870 40.891 68.049 1.00 20.31 83 ILE A C 1
ATOM 642 O O . ILE A 1 83 ? 37.059 40.201 69.003 1.00 21.20 83 ILE A O 1
ATOM 647 N N . GLU A 1 84 ? 36.770 40.425 66.813 1.00 18.67 84 GLU A N 1
ATOM 648 C CA . GLU A 1 84 ? 36.754 39.011 66.537 1.00 21.45 84 GLU A CA 1
ATOM 649 C C . GLU A 1 84 ? 37.903 38.719 65.619 1.00 20.52 84 GLU A C 1
ATOM 650 O O . GLU A 1 84 ? 38.033 39.323 64.564 1.00 21.93 84 GLU A O 1
ATOM 656 N N . TRP A 1 85 ? 38.707 37.770 66.037 1.00 20.05 85 TRP A N 1
ATOM 657 C CA . TRP A 1 85 ? 39.875 37.413 65.287 1.00 20.34 85 TRP A CA 1
ATOM 658 C C . TRP A 1 85 ? 39.594 36.059 64.708 1.00 19.82 85 TRP A C 1
ATOM 659 O O . TRP A 1 85 ? 39.136 35.189 65.421 1.00 22.69 85 TRP A O 1
ATOM 670 N N . THR A 1 86 ? 39.907 35.858 63.426 1.00 20.28 86 THR A N 1
ATOM 671 C CA . THR A 1 86 ? 39.754 34.609 62.781 1.00 20.08 86 THR A CA 1
ATOM 672 C C . THR A 1 86 ? 41.087 34.244 62.190 1.00 19.62 86 THR A C 1
ATOM 673 O O . THR A 1 86 ? 41.665 34.982 61.396 1.00 19.65 86 THR A O 1
ATOM 677 N N . VAL A 1 87 ? 41.614 33.126 62.640 1.00 18.64 87 VAL A N 1
ATOM 678 C CA . VAL A 1 87 ? 42.923 32.685 62.181 1.00 18.80 87 VAL A CA 1
ATOM 679 C C . VAL A 1 87 ? 42.820 31.367 61.494 1.00 19.96 87 VAL A C 1
ATOM 680 O O . VAL A 1 87 ? 42.254 30.355 62.050 1.00 20.21 87 VAL A O 1
ATOM 684 N N . HIS A 1 88 ? 43.346 31.329 60.279 1.00 19.08 88 HIS A N 1
ATOM 685 C CA . HIS A 1 88 ? 43.336 30.110 59.538 1.00 18.71 88 HIS A CA 1
ATOM 686 C C . HIS A 1 88 ? 44.760 29.590 59.233 1.00 17.41 88 HIS A C 1
ATOM 687 O O . HIS A 1 88 ? 45.413 30.062 58.322 1.00 17.88 88 HIS A O 1
ATOM 694 N N . LEU A 1 89 ? 45.209 28.615 60.002 1.00 18.07 89 LEU A N 1
ATOM 695 C CA . LEU A 1 89 ? 46.543 28.049 59.869 1.00 19.50 89 LEU A CA 1
ATOM 696 C C . LEU A 1 89 ? 46.425 26.733 59.110 1.00 20.81 89 LEU A C 1
ATOM 697 O O . LEU A 1 89 ? 45.410 26.033 59.246 1.00 21.34 89 LEU A O 1
ATOM 702 N N . ALA A 1 90 ? 47.432 26.374 58.332 1.00 18.49 90 ALA A N 1
ATOM 703 C CA . ALA A 1 90 ? 47.502 25.074 57.651 1.00 17.98 90 ALA A CA 1
ATOM 704 C C . ALA A 1 90 ? 48.946 24.663 57.414 1.00 19.09 90 ALA A C 1
ATOM 705 O O . ALA A 1 90 ? 49.880 25.481 57.526 1.00 17.11 90 ALA A O 1
ATOM 707 N N . ASN A 1 91 ? 49.145 23.366 57.195 1.00 17.41 91 ASN A N 1
ATOM 708 C CA . ASN A 1 91 ? 50.450 22.871 56.845 1.00 18.17 91 ASN A CA 1
ATOM 709 C C . ASN A 1 91 ? 50.310 22.194 55.542 1.00 17.78 91 ASN A C 1
ATOM 710 O O . ASN A 1 91 ? 49.675 21.100 55.457 1.00 19.12 91 ASN A O 1
ATOM 715 N N . LYS A 1 92 ? 50.952 22.758 54.532 1.00 18.51 92 LYS A N 1
ATOM 716 C CA . LYS A 1 92 ? 50.891 22.172 53.180 1.00 16.74 92 LYS A CA 1
ATOM 717 C C . LYS A 1 92 ? 52.101 21.379 52.813 1.00 19.10 92 LYS A C 1
ATOM 718 O O . LYS A 1 92 ? 52.252 21.005 51.623 1.00 20.02 92 LYS A O 1
ATOM 724 N N . LYS A 1 93 ? 53.003 21.116 53.777 1.00 17.19 93 LYS A N 1
ATOM 725 C CA . LYS A 1 93 ? 54.288 20.591 53.434 1.00 17.71 93 LYS A CA 1
ATOM 726 C C . LYS A 1 93 ? 54.170 19.219 52.689 1.00 21.74 93 LYS A C 1
ATOM 727 O O . LYS A 1 93 ? 54.922 18.942 51.788 1.00 19.95 93 LYS A O 1
ATOM 733 N N . ALA A 1 94 ? 53.321 18.334 53.189 1.00 20.44 94 ALA A N 1
ATOM 734 C CA . ALA A 1 94 ? 53.214 16.988 52.597 1.00 21.85 94 ALA A CA 1
ATOM 735 C C . ALA A 1 94 ? 52.678 17.021 51.137 1.00 19.24 94 ALA A C 1
ATOM 736 O O . ALA A 1 94 ? 52.864 16.082 50.393 1.00 22.44 94 ALA A O 1
ATOM 738 N N . ALA A 1 95 ? 52.056 18.104 50.775 1.00 19.40 95 ALA A N 1
ATOM 739 C CA . ALA A 1 95 ? 51.481 18.321 49.468 1.00 19.62 95 ALA A CA 1
ATOM 740 C C . ALA A 1 95 ? 52.385 19.096 48.520 1.00 21.91 95 ALA A C 1
ATOM 741 O O . ALA A 1 95 ? 52.058 19.213 47.342 1.00 20.76 95 ALA A O 1
ATOM 743 N N . TRP A 1 96 ? 53.533 19.610 49.005 1.00 21.18 96 TRP A N 1
ATOM 744 C CA . TRP A 1 96 ? 54.392 20.402 48.169 1.00 20.38 96 TRP A CA 1
ATOM 745 C C . TRP A 1 96 ? 55.494 19.586 47.489 1.00 19.13 96 TRP A C 1
ATOM 746 O O . TRP A 1 96 ? 55.584 18.340 47.577 1.00 20.31 96 TRP A O 1
ATOM 757 N N . TYR A 1 97 ? 56.331 20.318 46.780 1.00 19.30 97 TYR A N 1
ATOM 758 C CA . TYR A 1 97 ? 57.511 19.750 46.145 1.00 21.75 97 TYR A CA 1
ATOM 759 C C . TYR A 1 97 ? 58.602 19.388 47.127 1.00 21.95 97 TYR A C 1
ATOM 760 O O . TYR A 1 97 ? 58.755 20.011 48.168 1.00 21.69 97 TYR A O 1
ATOM 769 N N . GLU A 1 98 ? 59.401 18.411 46.758 1.00 20.95 98 GLU A N 1
ATOM 770 C CA . GLU A 1 98 ? 60.620 18.094 47.470 1.00 21.52 98 GLU A CA 1
ATOM 771 C C . GLU A 1 98 ? 61.553 19.351 47.438 1.00 20.64 98 GLU A C 1
ATOM 772 O O . GLU A 1 98 ? 61.598 20.056 46.414 1.00 19.73 98 GLU A O 1
ATOM 778 N N . PHE A 1 99 ? 62.282 19.607 48.528 1.00 18.06 99 PHE A N 1
ATOM 779 C CA . PHE A 1 99 ? 63.189 20.724 48.535 1.00 17.30 99 PHE A CA 1
ATOM 780 C C . PHE A 1 99 ? 64.489 20.377 47.788 1.00 15.75 99 PHE A C 1
ATOM 781 O O . PHE A 1 99 ? 65.184 19.420 48.085 1.00 18.47 99 PHE A O 1
ATOM 789 N N . ARG A 1 100 ? 64.756 21.158 46.744 1.00 16.83 100 ARG A N 1
ATOM 790 C CA . ARG A 1 100 ? 65.964 21.101 45.970 1.00 17.15 100 ARG A CA 1
ATOM 791 C C . ARG A 1 100 ? 66.671 22.438 45.833 1.00 17.54 100 ARG A C 1
ATOM 792 O O . ARG A 1 100 ? 66.807 22.989 44.699 1.00 16.75 100 ARG A O 1
ATOM 800 N N . GLU A 1 101 ? 67.096 22.983 46.991 1.00 15.41 101 GLU A N 1
ATOM 801 C CA . GLU A 1 101 ? 67.760 24.219 47.005 1.00 15.90 101 GLU A CA 1
ATOM 802 C C . GLU A 1 101 ? 66.999 25.296 46.240 1.00 15.98 101 GLU A C 1
ATOM 803 O O . GLU A 1 101 ? 65.819 25.554 46.547 1.00 16.19 101 GLU A O 1
ATOM 809 N N . LEU A 1 102 ? 67.635 25.929 45.260 1.00 15.40 102 LEU A N 1
ATOM 810 C CA . LEU A 1 102 ? 67.049 27.085 44.632 1.00 17.66 102 LEU A CA 1
ATOM 811 C C . LEU A 1 102 ? 66.106 26.764 43.475 1.00 17.35 102 LEU A C 1
ATOM 812 O O . LEU A 1 102 ? 65.473 27.684 42.911 1.00 18.37 102 LEU A O 1
ATOM 817 N N . ASN A 1 103 ? 65.952 25.467 43.187 1.00 17.24 103 ASN A N 1
ATOM 818 C CA . ASN A 1 103 ? 65.013 25.093 42.100 1.00 18.00 103 ASN A CA 1
ATOM 819 C C . ASN A 1 103 ? 63.636 25.426 42.553 1.00 17.50 103 ASN A C 1
ATOM 820 O O . ASN A 1 103 ? 63.207 25.082 43.695 1.00 16.32 103 ASN A O 1
ATOM 825 N N . GLY A 1 104 ? 62.901 26.072 41.656 1.00 16.64 104 GLY A N 1
ATOM 826 C CA . GLY A 1 104 ? 61.570 26.502 41.987 1.00 17.74 104 GLY A CA 1
ATOM 827 C C . GLY A 1 104 ? 61.467 27.944 42.301 1.00 17.17 104 GLY A C 1
ATOM 828 O O . GLY A 1 104 ? 60.384 28.471 42.332 1.00 18.87 104 GLY A O 1
ATOM 829 N N . ASN A 1 105 ? 62.608 28.600 42.520 1.00 17.03 105 ASN A N 1
ATOM 830 C CA . ASN A 1 105 ? 62.653 30.035 42.870 1.00 17.92 105 ASN A CA 1
ATOM 831 C C . ASN A 1 105 ? 62.618 30.924 41.625 1.00 19.45 105 ASN A C 1
ATOM 832 O O . ASN A 1 105 ? 63.594 31.000 40.829 1.00 18.06 105 ASN A O 1
ATOM 837 N N . LEU A 1 106 ? 61.514 31.639 41.477 1.00 18.18 106 LEU A N 1
ATOM 838 C CA . LEU A 1 106 ? 61.210 32.385 40.246 1.00 19.09 106 LEU A CA 1
ATOM 839 C C . LEU A 1 106 ? 61.955 33.691 40.146 1.00 20.20 106 LEU A C 1
ATOM 840 O O . LEU A 1 106 ? 61.928 34.363 39.112 1.00 19.87 106 LEU A O 1
ATOM 845 N N . LEU A 1 107 ? 62.664 34.066 41.214 1.00 16.84 107 LEU A N 1
ATOM 846 C CA . LEU A 1 107 ? 63.555 35.157 41.119 1.00 17.41 107 LEU A CA 1
ATOM 847 C C . LEU A 1 107 ? 64.675 34.908 40.136 1.00 16.87 107 LEU A C 1
ATOM 848 O O . LEU A 1 107 ? 65.293 35.879 39.696 1.00 18.63 107 LEU A O 1
ATOM 853 N N . TYR A 1 108 ? 64.951 33.662 39.820 1.00 17.88 108 TYR A N 1
ATOM 854 C CA . TYR A 1 108 ? 65.995 33.319 38.833 1.00 18.88 108 TYR A CA 1
ATOM 855 C C . TYR A 1 108 ? 65.413 33.127 37.400 1.00 20.73 108 TYR A C 1
ATOM 856 O O . TYR A 1 108 ? 66.105 32.665 36.471 1.00 21.56 108 TYR A O 1
ATOM 865 N N . GLY A 1 109 ? 64.146 33.441 37.262 1.00 20.61 109 GLY A N 1
ATOM 866 C CA . GLY A 1 109 ? 63.462 33.339 35.986 1.00 22.84 109 GLY A CA 1
ATOM 867 C C . GLY A 1 109 ? 62.622 32.114 35.830 1.00 20.27 109 GLY A C 1
ATOM 868 O O . GLY A 1 109 ? 62.683 31.148 36.600 1.00 19.03 109 GLY A O 1
ATOM 869 N N . ARG A 1 110 ? 61.757 32.149 34.822 1.00 21.10 110 ARG A N 1
ATOM 870 C CA . ARG A 1 110 ? 60.832 31.049 34.619 1.00 21.55 110 ARG A CA 1
ATOM 871 C C . ARG A 1 110 ? 61.503 29.769 34.304 1.00 20.84 110 ARG A C 1
ATOM 872 O O . ARG A 1 110 ? 60.950 28.714 34.513 1.00 19.47 110 ARG A O 1
ATOM 880 N N . ASP A 1 111 ? 62.713 29.830 33.763 1.00 21.69 111 ASP A N 1
ATOM 881 C CA . ASP A 1 111 ? 63.413 28.608 33.443 1.00 20.95 111 ASP A CA 1
ATOM 882 C C . ASP A 1 111 ? 63.870 27.873 34.694 1.00 20.81 111 ASP A C 1
ATOM 883 O O . ASP A 1 111 ? 64.386 26.781 34.589 1.00 18.86 111 ASP A O 1
ATOM 888 N N . ASN A 1 112 ? 63.703 28.503 35.875 1.00 20.23 112 ASN A N 1
ATOM 889 C CA . ASN A 1 112 ? 64.009 27.857 37.136 1.00 18.01 112 ASN A CA 1
ATOM 890 C C . ASN A 1 112 ? 62.745 27.501 37.887 1.00 20.16 112 ASN A C 1
ATOM 891 O O . ASN A 1 112 ? 62.811 27.149 39.065 1.00 19.43 112 ASN A O 1
ATOM 896 N N . SER A 1 113 ? 61.569 27.489 37.213 1.00 20.17 113 SER A N 1
ATOM 897 C CA . SER A 1 113 ? 60.307 27.047 37.838 1.00 18.11 113 SER A CA 1
ATOM 898 C C . SER A 1 113 ? 60.409 25.634 38.245 1.00 18.33 113 SER A C 1
ATOM 899 O O . SER A 1 113 ? 61.188 24.849 37.685 1.00 19.18 113 SER A O 1
ATOM 902 N N . TYR A 1 114 ? 59.571 25.229 39.187 1.00 19.50 114 TYR A N 1
ATOM 903 C CA . TYR A 1 114 ? 59.590 23.838 39.629 1.00 18.23 114 TYR A CA 1
ATOM 904 C C . TYR A 1 114 ? 59.347 22.890 38.424 1.00 19.95 114 TYR A C 1
ATOM 905 O O . TYR A 1 114 ? 60.009 21.846 38.279 1.00 19.53 114 TYR A O 1
ATOM 914 N N . SER A 1 115 ? 58.376 23.244 37.570 1.00 23.50 115 SER A N 1
ATOM 915 C CA . SER A 1 115 ? 58.156 22.397 36.325 1.00 23.81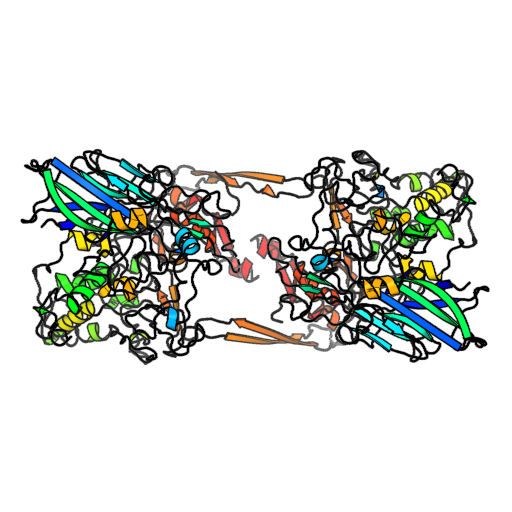 115 SER A CA 1
ATOM 916 C C . SER A 1 115 ? 59.331 22.376 35.403 1.00 22.40 115 SER A C 1
ATOM 917 O O . SER A 1 115 ? 59.745 21.356 34.963 1.00 24.41 115 SER A O 1
ATOM 920 N N . ALA A 1 116 ? 59.867 23.512 35.068 1.00 23.60 116 ALA A N 1
ATOM 921 C CA . ALA A 1 116 ? 61.041 23.479 34.236 1.00 22.27 116 ALA A CA 1
ATOM 922 C C . ALA A 1 116 ? 62.183 22.677 34.795 1.00 25.48 116 ALA A C 1
ATOM 923 O O . ALA A 1 116 ? 62.990 22.175 34.022 1.00 20.87 116 ALA A O 1
ATOM 925 N N . ARG A 1 117 ? 62.326 22.594 36.123 1.00 22.26 117 ARG A N 1
ATOM 926 C CA . ARG A 1 117 ? 63.430 21.900 36.733 1.00 21.29 117 ARG A CA 1
ATOM 927 C C . ARG A 1 117 ? 63.117 20.468 37.047 1.00 22.38 117 ARG A C 1
ATOM 928 O O . ARG A 1 117 ? 63.948 19.757 37.615 1.00 22.73 117 ARG A O 1
ATOM 936 N N . GLY A 1 118 ? 61.910 20.013 36.722 1.00 21.41 118 GLY A N 1
ATOM 937 C CA . GLY A 1 118 ? 61.564 18.634 36.989 1.00 21.57 118 GLY A CA 1
ATOM 938 C C . GLY A 1 118 ? 61.485 18.266 38.470 1.00 24.41 118 GLY A C 1
ATOM 939 O O . GLY A 1 118 ? 61.716 17.117 38.852 1.00 23.76 118 GLY A O 1
ATOM 940 N N . VAL A 1 119 ? 61.186 19.229 39.334 1.00 21.00 119 VAL A N 1
ATOM 941 C CA . VAL A 1 119 ? 61.186 18.893 40.764 1.00 20.68 119 VAL A CA 1
ATOM 942 C C . VAL A 1 119 ? 60.018 17.956 41.111 1.00 21.81 119 VAL A C 1
ATOM 943 O O . VAL A 1 119 ? 58.907 18.240 40.809 1.00 21.55 119 VAL A O 1
ATOM 947 N N . PRO A 1 120 ? 60.278 16.868 41.791 1.00 22.99 120 PRO A N 1
ATOM 948 C CA . PRO A 1 120 ? 59.146 16.017 42.121 1.00 24.89 120 PRO A CA 1
ATOM 949 C C . PRO A 1 120 ? 58.281 16.454 43.296 1.00 24.99 120 PRO A C 1
ATOM 950 O O . PRO A 1 120 ? 58.748 17.169 44.224 1.00 21.54 120 PRO A O 1
ATOM 954 N N . TRP A 1 121 ? 57.042 15.982 43.294 1.00 22.81 121 TRP A N 1
ATOM 955 C CA . TRP A 1 121 ? 56.123 16.254 44.373 1.00 22.70 121 TRP A CA 1
ATOM 956 C C . TRP A 1 121 ? 56.497 15.358 45.485 1.00 21.54 121 TRP A C 1
ATOM 957 O O . TRP A 1 121 ? 56.897 14.223 45.227 1.00 22.51 121 TRP A O 1
ATOM 968 N N . ARG A 1 122 ? 56.374 15.814 46.747 1.00 18.83 122 ARG A N 1
ATOM 969 C CA . ARG A 1 122 ? 56.368 14.901 47.863 1.00 18.14 122 ARG A CA 1
ATOM 970 C C . ARG A 1 122 ? 55.155 13.939 47.755 1.00 18.79 122 ARG A C 1
ATOM 971 O O . ARG A 1 122 ? 54.164 14.317 47.183 1.00 23.07 122 ARG A O 1
ATOM 979 N N . ASN A 1 123 ? 55.277 12.728 48.284 1.00 20.06 123 ASN A N 1
ATOM 980 C CA . ASN A 1 123 ? 54.168 11.727 48.239 1.00 22.24 123 ASN A CA 1
ATOM 981 C C . ASN A 1 123 ? 53.662 11.601 46.786 1.00 23.43 123 ASN A C 1
ATOM 982 O O . ASN A 1 123 ? 52.469 11.797 46.463 1.00 23.49 123 ASN A O 1
ATOM 987 N N . ALA A 1 124 ? 54.637 11.298 45.937 1.00 25.33 124 ALA A N 1
ATOM 988 C CA . ALA A 1 124 ? 54.480 11.378 44.466 1.00 27.04 124 ALA A CA 1
ATOM 989 C C . ALA A 1 124 ? 53.477 10.335 43.882 1.00 29.90 124 ALA A C 1
ATOM 990 O O . ALA A 1 124 ? 52.947 10.540 42.813 1.00 33.10 124 ALA A O 1
ATOM 992 N N . SER A 1 125 ? 53.198 9.277 44.620 1.00 32.54 125 SER A N 1
ATOM 993 C CA . SER A 1 125 ? 52.210 8.280 44.214 1.00 34.73 125 SER A CA 1
ATOM 994 C C . SER A 1 125 ? 50.786 8.847 44.331 1.00 39.21 125 SER A C 1
ATOM 995 O O . SER A 1 125 ? 49.883 8.384 43.662 1.00 39.30 125 SER A O 1
ATOM 998 N N . LYS A 1 126 ? 50.591 9.947 45.057 1.00 35.15 126 LYS A N 1
ATOM 999 C CA . LYS A 1 126 ? 49.322 10.634 45.046 1.00 33.17 126 LYS A CA 1
ATOM 1000 C C . LYS A 1 126 ? 49.324 11.681 43.978 1.00 36.64 126 LYS A C 1
ATOM 1001 O O . LYS A 1 126 ? 50.030 12.687 44.075 1.00 30.49 126 LYS A O 1
ATOM 1007 N N . THR A 1 127 ? 48.511 11.477 42.941 1.00 33.96 127 THR A N 1
ATOM 1008 C CA . THR A 1 127 ? 48.551 12.308 41.757 1.00 34.62 127 THR A CA 1
ATOM 1009 C C . THR A 1 127 ? 47.219 13.015 41.521 1.00 34.83 127 THR A C 1
ATOM 1010 O O . THR A 1 127 ? 47.203 14.106 41.003 1.00 36.94 127 THR A O 1
ATOM 1014 N N . ALA A 1 128 ? 46.102 12.466 41.958 1.00 39.07 128 ALA A N 1
ATOM 1015 C CA . ALA A 1 128 ? 44.818 13.229 41.862 1.00 39.08 128 ALA A CA 1
ATOM 1016 C C . ALA A 1 128 ? 44.757 14.419 42.790 1.00 36.28 128 ALA A C 1
ATOM 1017 O O . ALA A 1 128 ? 45.201 14.321 43.942 1.00 31.36 128 ALA A O 1
ATOM 1019 N N . SER A 1 129 ? 44.150 15.504 42.313 1.00 35.27 129 SER A N 1
ATOM 1020 C CA . SER A 1 129 ? 44.023 16.726 43.062 1.00 37.54 129 SER A CA 1
ATOM 1021 C C . SER A 1 129 ? 43.427 16.520 44.429 1.00 40.61 129 SER A C 1
ATOM 1022 O O . SER A 1 129 ? 43.890 17.133 45.368 1.00 36.69 129 SER A O 1
ATOM 1025 N N . SER A 1 130 ? 42.396 15.685 44.553 1.00 35.59 130 SER A N 1
ATOM 1026 C CA . SER A 1 130 ? 41.749 15.510 45.832 1.00 33.95 130 SER A CA 1
ATOM 1027 C C . SER A 1 130 ? 42.636 14.754 46.772 1.00 32.81 130 SER A C 1
ATOM 1028 O O . SER A 1 130 ? 42.581 14.968 48.002 1.00 33.57 130 SER A O 1
ATOM 1031 N N . GLU A 1 131 ? 43.435 13.840 46.242 1.00 30.15 131 GLU A N 1
ATOM 1032 C CA . GLU A 1 131 ? 44.382 13.090 47.077 1.00 35.71 131 GLU A CA 1
ATOM 1033 C C . GLU A 1 131 ? 45.534 14.019 47.563 1.00 31.46 131 GLU A C 1
ATOM 1034 O O . GLU A 1 131 ? 46.017 13.885 48.662 1.00 28.85 131 GLU A O 1
ATOM 1040 N N . ARG A 1 132 ? 45.981 14.914 46.706 1.00 28.60 132 ARG A N 1
ATOM 1041 C CA . ARG A 1 132 ? 46.976 15.904 47.127 1.00 30.65 132 ARG A CA 1
ATOM 1042 C C . ARG A 1 132 ? 46.382 16.811 48.184 1.00 27.72 132 ARG A C 1
ATOM 1043 O O . ARG A 1 132 ? 47.030 17.159 49.121 1.00 25.30 132 ARG A O 1
ATOM 1051 N N . GLN A 1 133 ? 45.146 17.221 48.027 1.00 26.31 133 GLN A N 1
ATOM 1052 C CA . GLN A 1 133 ? 44.567 18.110 48.994 1.00 26.78 133 GLN A CA 1
ATOM 1053 C C . GLN A 1 133 ? 44.465 17.427 50.361 1.00 25.65 133 GLN A C 1
ATOM 1054 O O . GLN A 1 133 ? 44.596 18.099 51.394 1.00 25.61 133 GLN A O 1
ATOM 1060 N N . SER A 1 134 ? 44.345 16.109 50.416 1.00 23.79 134 SER A N 1
ATOM 1061 C CA . SER A 1 134 ? 44.135 15.497 51.713 1.00 26.19 134 SER A CA 1
ATOM 1062 C C . SER A 1 134 ? 45.489 15.332 52.453 1.00 26.15 134 SER A C 1
ATOM 1063 O O . SER A 1 134 ? 45.560 15.041 53.635 1.00 20.91 134 SER A O 1
ATOM 1066 N N . LEU A 1 135 ? 46.562 15.578 51.736 1.00 23.88 135 LEU A N 1
ATOM 1067 C CA . LEU A 1 135 ? 47.893 15.567 52.338 1.00 25.04 135 LEU A CA 1
ATOM 1068 C C . LEU A 1 135 ? 48.134 16.807 53.228 1.00 24.27 135 LEU A C 1
ATOM 1069 O O . LEU A 1 135 ? 49.011 16.769 54.111 1.00 22.82 135 LEU A O 1
ATOM 1074 N N . ILE A 1 136 ? 47.360 17.865 52.977 1.00 23.26 136 ILE A N 1
ATOM 1075 C CA . ILE A 1 136 ? 47.461 19.106 53.669 1.00 21.83 136 ILE A CA 1
ATOM 1076 C C . ILE A 1 136 ? 46.882 18.866 55.049 1.00 23.92 136 ILE A C 1
ATOM 1077 O O . ILE A 1 136 ? 45.890 18.130 55.214 1.00 20.91 136 ILE A O 1
ATOM 1082 N N . ILE A 1 137 ? 47.486 19.492 56.063 1.00 20.51 137 ILE A N 1
ATOM 1083 C CA . ILE A 1 137 ? 46.860 19.535 57.360 1.00 19.71 137 ILE A CA 1
ATOM 1084 C C . ILE A 1 137 ? 46.138 20.846 57.438 1.00 20.30 137 ILE A C 1
ATOM 1085 O O . ILE A 1 137 ? 46.766 21.926 57.506 1.00 21.88 137 ILE A O 1
ATOM 1090 N N . ASP A 1 138 ? 44.795 20.766 57.425 1.00 19.61 138 ASP A N 1
ATOM 1091 C CA . ASP A 1 138 ? 43.926 21.884 57.384 1.00 20.54 138 ASP A CA 1
ATOM 1092 C C . ASP A 1 138 ? 42.628 21.569 58.175 1.00 23.05 138 ASP A C 1
ATOM 1093 O O . ASP A 1 138 ? 41.799 20.706 57.778 1.00 20.72 138 ASP A O 1
ATOM 1098 N N . LEU A 1 139 ? 42.466 22.255 59.291 1.00 20.93 139 LEU A N 1
ATOM 1099 C CA . LEU A 1 139 ? 41.390 21.984 60.233 1.00 21.70 139 LEU A CA 1
ATOM 1100 C C . LEU A 1 139 ? 40.433 23.117 60.195 1.00 20.66 139 LEU A C 1
ATOM 1101 O O . LEU A 1 139 ? 39.532 23.199 61.010 1.00 23.61 139 LEU A O 1
ATOM 1106 N N . GLY A 1 140 ? 40.598 23.984 59.196 1.00 22.10 140 GLY A N 1
ATOM 1107 C CA . GLY A 1 140 ? 39.764 25.171 59.063 1.00 21.93 140 GLY A CA 1
ATOM 1108 C C . GLY A 1 140 ? 40.202 26.275 59.999 1.00 22.98 140 GLY A C 1
ATOM 1109 O O . GLY A 1 140 ? 41.094 26.029 60.831 1.00 22.31 140 GLY A O 1
ATOM 1110 N N . PRO A 1 141 ? 39.569 27.447 59.873 1.00 21.10 141 PRO A N 1
ATOM 1111 C CA . PRO A 1 141 ? 39.686 28.638 60.618 1.00 21.66 141 PRO A CA 1
ATOM 1112 C C . PRO A 1 141 ? 39.051 28.411 61.968 1.00 21.90 141 PRO A C 1
ATOM 1113 O O . PRO A 1 141 ? 38.269 27.450 62.146 1.00 19.02 141 PRO A O 1
ATOM 1117 N N . ARG A 1 142 ? 39.611 29.096 62.951 1.00 19.32 142 ARG A N 1
ATOM 1118 C CA . ARG A 1 142 ? 38.965 29.208 64.248 1.00 20.96 142 ARG A CA 1
ATOM 1119 C C . ARG A 1 142 ? 38.853 30.679 64.496 1.00 21.75 142 ARG A C 1
ATOM 1120 O O . ARG A 1 142 ? 39.663 31.463 63.971 1.00 21.32 142 ARG A O 1
ATOM 1128 N N . SER A 1 143 ? 37.886 31.065 65.334 1.00 22.57 143 SER A N 1
ATOM 1129 C CA . SER A 1 143 ? 37.632 32.449 65.753 1.00 19.93 143 SER A CA 1
ATOM 1130 C C . SER A 1 143 ? 37.625 32.567 67.272 1.00 21.71 143 SER A C 1
ATOM 1131 O O . SER A 1 143 ? 37.248 31.629 68.009 1.00 22.14 143 SER A O 1
ATOM 1134 N N . VAL A 1 144 ? 38.090 33.692 67.749 1.00 18.92 144 VAL A N 1
ATOM 1135 C CA . VAL A 1 144 ? 38.059 33.985 69.146 1.00 22.00 144 VAL A CA 1
ATOM 1136 C C . VAL A 1 144 ? 37.673 35.442 69.300 1.00 19.02 144 VAL A C 1
ATOM 1137 O O . VAL A 1 144 ? 38.000 36.274 68.480 1.00 19.39 144 VAL A O 1
ATOM 1141 N N . SER A 1 145 ? 36.969 35.756 70.384 1.00 21.40 145 SER A N 1
ATOM 1142 C CA . SER A 1 145 ? 36.642 37.110 70.758 1.00 19.84 145 SER A CA 1
ATOM 1143 C C . SER A 1 145 ? 36.277 37.201 72.208 1.00 20.17 145 SER A C 1
ATOM 1144 O O . SER A 1 145 ? 35.938 36.206 72.866 1.00 21.31 145 SER A O 1
ATOM 1147 N N . GLY A 1 146 ? 36.356 38.391 72.723 1.00 20.13 146 GLY A N 1
ATOM 1148 C CA . GLY A 1 146 ? 35.970 38.606 74.120 1.00 20.67 146 GLY A CA 1
ATOM 1149 C C . GLY A 1 146 ? 37.144 38.502 75.092 1.00 23.41 146 GLY A C 1
ATOM 1150 O O . GLY A 1 146 ? 38.348 38.448 74.723 1.00 21.05 146 GLY A O 1
ATOM 1151 N N . VAL A 1 147 ? 36.770 38.433 76.365 1.00 20.95 147 VAL A N 1
ATOM 1152 C CA . VAL A 1 147 ? 37.701 38.416 77.480 1.00 21.54 147 VAL A CA 1
ATOM 1153 C C . VAL A 1 147 ? 38.175 37.027 77.772 1.00 22.76 147 VAL A C 1
ATOM 1154 O O . VAL A 1 147 ? 37.384 36.128 78.042 1.00 21.97 147 VAL A O 1
ATOM 1158 N N . MET A 1 148 ? 39.495 36.818 77.723 1.00 20.31 148 MET A N 1
ATOM 1159 C CA . MET A 1 148 ? 40.063 35.542 78.137 1.00 20.48 148 MET A CA 1
ATOM 1160 C C . MET A 1 148 ? 39.377 34.324 77.492 1.00 22.11 148 MET A C 1
ATOM 1161 O O . MET A 1 148 ? 39.135 33.322 78.122 1.00 23.15 148 MET A O 1
ATOM 1166 N N . ALA A 1 149 ? 39.254 34.347 76.173 1.00 21.18 149 ALA A N 1
ATOM 1167 C CA . ALA A 1 149 ? 38.770 33.223 75.399 1.00 21.55 149 ALA A CA 1
ATOM 1168 C C . ALA A 1 149 ? 39.897 32.237 75.075 1.00 22.65 149 ALA A C 1
ATOM 1169 O O . ALA A 1 149 ? 41.070 32.623 75.062 1.00 22.62 149 ALA A O 1
ATOM 1171 N N . THR A 1 150 ? 39.532 30.978 74.871 1.00 21.25 150 THR A N 1
ATOM 1172 C CA . THR A 1 150 ? 40.475 29.943 74.467 1.00 21.88 150 THR A CA 1
ATOM 1173 C C . THR A 1 150 ? 39.765 28.999 73.537 1.00 24.45 150 THR A C 1
ATOM 1174 O O . THR A 1 150 ? 38.708 28.469 73.897 1.00 21.36 150 THR A O 1
ATOM 1178 N N . VAL A 1 151 ? 40.302 28.774 72.340 1.00 21.36 151 VAL A N 1
ATOM 1179 C CA . VAL A 1 151 ? 39.818 27.697 71.463 1.00 22.45 151 VAL A CA 1
ATOM 1180 C C . VAL A 1 151 ? 40.959 26.953 70.772 1.00 21.58 151 VAL A C 1
ATOM 1181 O O . VAL A 1 151 ? 41.851 27.570 70.186 1.00 21.59 151 VAL A O 1
ATOM 1185 N N . GLU A 1 152 ? 40.951 25.635 70.858 1.00 18.87 152 GLU A N 1
ATOM 1186 C CA . GLU A 1 152 ? 41.955 24.816 70.199 1.00 19.21 152 GLU A CA 1
ATOM 1187 C C . GLU A 1 152 ? 41.700 24.785 68.700 1.00 21.98 152 GLU A C 1
ATOM 1188 O O . GLU A 1 152 ? 40.554 24.790 68.220 1.00 21.54 152 GLU A O 1
ATOM 1194 N N . ILE A 1 153 ? 42.760 24.751 67.926 1.00 19.30 153 ILE A N 1
ATOM 1195 C CA . ILE A 1 153 ? 42.615 24.417 66.503 1.00 20.60 153 ILE A CA 1
ATOM 1196 C C . ILE A 1 153 ? 42.730 22.904 66.417 1.00 19.98 153 ILE A C 1
ATOM 1197 O O . ILE A 1 153 ? 43.749 22.325 66.033 1.00 19.65 153 ILE A O 1
ATOM 1202 N N . SER A 1 154 ? 41.623 22.223 66.712 1.00 21.28 154 SER A N 1
ATOM 1203 C CA . SER A 1 154 ? 41.645 20.794 66.956 1.00 20.95 154 SER A CA 1
ATOM 1204 C C . SER A 1 154 ? 40.910 19.997 65.884 1.00 19.61 154 SER A C 1
ATOM 1205 O O . SER A 1 154 ? 39.978 20.510 65.304 1.00 19.81 154 SER A O 1
ATOM 1208 N N . ILE A 1 155 ? 41.262 18.729 65.771 1.00 22.69 155 ILE A N 1
ATOM 1209 C CA . ILE A 1 155 ? 40.531 17.803 64.883 1.00 23.93 155 ILE A CA 1
ATOM 1210 C C . ILE A 1 155 ? 39.173 17.565 65.444 1.00 26.77 155 ILE A C 1
ATOM 1211 O O . ILE A 1 155 ? 38.323 17.140 64.714 1.00 26.15 155 ILE A O 1
ATOM 1216 N N . ASN A 1 156 ? 38.963 17.911 66.713 1.00 25.77 156 ASN A N 1
ATOM 1217 C CA . ASN A 1 156 ? 37.635 17.713 67.351 1.00 28.46 156 ASN A CA 1
ATOM 1218 C C . ASN A 1 156 ? 36.713 18.947 67.337 1.00 28.71 156 ASN A C 1
ATOM 1219 O O . ASN A 1 156 ? 35.629 18.898 67.863 1.00 30.10 156 ASN A O 1
ATOM 1224 N N . ASN A 1 157 ? 37.078 20.064 66.720 1.00 23.82 157 ASN A N 1
ATOM 1225 C CA . ASN A 1 157 ? 36.147 21.230 66.685 1.00 22.84 157 ASN A CA 1
ATOM 1226 C C . ASN A 1 157 ? 36.206 21.934 65.341 1.00 22.20 157 ASN A C 1
ATOM 1227 O O . ASN A 1 157 ? 36.173 23.134 65.191 1.00 21.68 157 ASN A O 1
ATOM 1232 N N . ILE A 1 158 ? 36.322 21.119 64.306 1.00 24.72 158 ILE A N 1
ATOM 1233 C CA . ILE A 1 158 ? 36.371 21.642 62.971 1.00 24.78 158 ILE A CA 1
ATOM 1234 C C . ILE A 1 158 ? 34.972 22.161 62.740 1.00 26.80 158 ILE A C 1
ATOM 1235 O O . ILE A 1 158 ? 34.046 21.410 62.902 1.00 23.85 158 ILE A O 1
ATOM 1240 N N . PRO A 1 159 ? 34.808 23.417 62.345 1.00 27.36 159 PRO A N 1
ATOM 1241 C CA . PRO A 1 159 ? 33.451 23.891 62.080 1.00 29.91 159 PRO A CA 1
ATOM 1242 C C . PRO A 1 159 ? 32.704 23.120 60.970 1.00 31.30 159 PRO A C 1
ATOM 1243 O O . PRO A 1 159 ? 33.315 22.664 60.011 1.00 26.98 159 PRO A O 1
ATOM 1247 N N . GLU A 1 160 ? 31.389 22.954 61.130 1.00 31.99 160 GLU A N 1
ATOM 1248 C CA . GLU A 1 160 ? 30.570 22.238 60.128 1.00 33.93 160 GLU A CA 1
ATOM 1249 C C . GLU A 1 160 ? 30.599 22.953 58.763 1.00 29.85 160 GLU A C 1
ATOM 1250 O O . GLU A 1 160 ? 30.499 22.332 57.739 1.00 29.67 160 GLU A O 1
ATOM 1256 N N . THR A 1 161 ? 30.753 24.271 58.749 1.00 30.41 161 THR A N 1
ATOM 1257 C CA . THR A 1 161 ? 30.864 25.002 57.479 1.00 29.61 161 THR A CA 1
ATOM 1258 C C . THR A 1 161 ? 32.173 24.786 56.688 1.00 25.91 161 THR A C 1
ATOM 1259 O O . THR A 1 161 ? 32.285 25.309 55.572 1.00 25.16 161 THR A O 1
ATOM 1263 N N . TYR A 1 162 ? 33.150 24.104 57.303 1.00 25.98 162 TYR A N 1
ATOM 1264 C CA . TYR A 1 162 ? 34.437 23.838 56.689 1.00 23.19 162 TYR A CA 1
ATOM 1265 C C . TYR A 1 162 ? 34.374 22.460 56.077 1.00 23.41 162 TYR A C 1
ATOM 1266 O O . TYR A 1 162 ? 34.559 21.424 56.725 1.00 23.19 162 TYR A O 1
ATOM 1275 N N . LEU A 1 163 ? 34.148 22.442 54.778 1.00 25.60 163 LEU A N 1
ATOM 1276 C CA . LEU A 1 163 ? 33.736 21.229 54.140 1.00 26.76 163 LEU A CA 1
ATOM 1277 C C . LEU A 1 163 ? 34.887 20.277 53.872 1.00 30.30 163 LEU A C 1
ATOM 1278 O O . LEU A 1 163 ? 34.661 19.061 53.728 1.00 26.78 163 LEU A O 1
ATOM 1283 N N . HIS A 1 164 ? 36.116 20.784 53.802 1.00 26.30 164 HIS A N 1
ATOM 1284 C CA . HIS A 1 164 ? 37.221 19.907 53.404 1.00 27.61 164 HIS A CA 1
ATOM 1285 C C . HIS A 1 164 ? 38.419 19.938 54.343 1.00 27.70 164 HIS A C 1
ATOM 1286 O O . HIS A 1 164 ? 39.508 20.326 53.936 1.00 25.78 164 HIS A O 1
ATOM 1293 N N . PRO A 1 165 ? 38.217 19.468 55.552 1.00 24.63 165 PRO A N 1
ATOM 1294 C CA . PRO A 1 165 ? 39.336 19.387 56.454 1.00 25.37 165 PRO A CA 1
ATOM 1295 C C . PRO A 1 165 ? 40.201 18.226 56.070 1.00 25.72 165 PRO A C 1
ATOM 1296 O O . PRO A 1 165 ? 39.712 17.291 55.431 1.00 23.25 165 PRO A O 1
ATOM 1300 N N . SER A 1 166 ? 41.462 18.211 56.490 1.00 21.96 166 SER A N 1
ATOM 1301 C CA . SER A 1 166 ? 42.331 17.028 56.236 1.00 23.21 166 SER A CA 1
ATOM 1302 C C . SER A 1 166 ? 43.393 16.991 57.290 1.00 22.67 166 SER A C 1
ATOM 1303 O O . SER A 1 166 ? 43.772 18.047 57.837 1.00 22.06 166 SER A O 1
ATOM 1306 N N . TYR A 1 167 ? 43.883 15.787 57.561 1.00 23.45 167 TYR A N 1
ATOM 1307 C CA . TYR A 1 167 ? 44.957 15.604 58.505 1.00 25.39 167 TYR A CA 1
ATOM 1308 C C . TYR A 1 167 ? 45.309 14.162 58.490 1.00 28.16 167 TYR A C 1
ATOM 1309 O O . TYR A 1 167 ? 44.522 13.375 57.996 1.00 26.63 167 TYR A O 1
ATOM 1318 N N . PRO A 1 168 ? 46.471 13.813 59.040 1.00 25.84 168 PRO A N 1
ATOM 1319 C CA . PRO A 1 168 ? 46.857 12.432 59.078 1.00 29.20 168 PRO A CA 1
ATOM 1320 C C . PRO A 1 168 ? 46.085 11.733 60.200 1.00 30.65 168 PRO A C 1
ATOM 1321 O O . PRO A 1 168 ? 46.295 11.979 61.376 1.00 28.02 168 PRO A O 1
ATOM 1325 N N . SER A 1 169 ? 45.186 10.860 59.810 1.00 32.03 169 SER A N 1
ATOM 1326 C CA . SER A 1 169 ? 44.286 10.249 60.755 1.00 32.03 169 SER A CA 1
ATOM 1327 C C . SER A 1 169 ? 44.799 8.911 61.168 1.00 33.23 169 SER A C 1
ATOM 1328 O O . SER A 1 169 ? 45.702 8.331 60.577 1.00 33.47 169 SER A O 1
ATOM 1331 N N . GLY A 1 170 ? 44.216 8.424 62.233 1.00 35.66 170 GLY A N 1
ATOM 1332 C CA . GLY A 1 170 ? 44.693 7.190 62.805 1.00 41.35 170 GLY A CA 1
ATOM 1333 C C . GLY A 1 170 ? 46.084 7.265 63.415 1.00 41.70 170 GLY A C 1
ATOM 1334 O O . GLY A 1 170 ? 46.675 8.333 63.589 1.00 45.09 170 GLY A O 1
ATOM 1335 N N . GLU A 1 171 ? 46.593 6.090 63.724 1.00 37.26 171 GLU A N 1
ATOM 1336 C CA . GLU A 1 171 ? 47.782 5.928 64.489 1.00 37.80 171 GLU A CA 1
ATOM 1337 C C . GLU A 1 171 ? 48.948 5.802 63.527 1.00 34.89 171 GLU A C 1
ATOM 1338 O O . GLU A 1 171 ? 49.043 4.880 62.748 1.00 33.03 171 GLU A O 1
ATOM 1344 N N . LEU A 1 172 ? 49.868 6.749 63.593 1.00 32.67 172 LEU A N 1
ATOM 1345 C CA . LEU A 1 172 ? 51.039 6.739 62.732 1.00 27.77 172 LEU A CA 1
ATOM 1346 C C . LEU A 1 172 ? 52.036 5.693 63.177 1.00 25.86 172 LEU A C 1
ATOM 1347 O O . LEU A 1 172 ? 52.228 5.463 64.373 1.00 28.35 172 LEU A O 1
ATOM 1352 N N . LEU A 1 173 ? 52.697 5.062 62.224 1.00 27.77 173 LEU A N 1
ATOM 1353 C CA . LEU A 1 173 ? 53.573 3.947 62.521 1.00 29.59 173 LEU A CA 1
ATOM 1354 C C . LEU A 1 173 ? 54.939 4.300 63.115 1.00 28.39 173 LEU A C 1
ATOM 1355 O O . LEU A 1 173 ? 55.583 3.458 63.691 1.00 27.33 173 LEU A O 1
ATOM 1360 N N . GLN A 1 174 ? 55.410 5.533 62.914 1.00 27.49 174 GLN A N 1
ATOM 1361 C CA . GLN A 1 174 ? 56.735 5.976 63.387 1.00 26.09 174 GLN A CA 1
ATOM 1362 C C . GLN A 1 174 ? 56.642 7.407 63.960 1.00 23.93 174 GLN A C 1
ATOM 1363 O O . GLN A 1 174 ? 55.834 8.199 63.510 1.00 21.42 174 GLN A O 1
ATOM 1369 N N . GLY A 1 175 ? 57.415 7.728 64.992 1.00 22.57 175 GLY A N 1
ATOM 1370 C CA . GLY A 1 175 ? 57.292 9.072 65.601 1.00 24.13 175 GLY A CA 1
ATOM 1371 C C . GLY A 1 175 ? 56.005 9.293 66.343 1.00 23.87 175 GLY A C 1
ATOM 1372 O O . GLY A 1 175 ? 55.432 8.345 66.928 1.00 23.46 175 GLY A O 1
ATOM 1373 N N . SER A 1 176 ? 55.536 10.525 66.362 1.00 21.21 176 SER A N 1
ATOM 1374 C CA . SER A 1 176 ? 54.339 10.877 67.082 1.00 23.16 176 SER A CA 1
ATOM 1375 C C . SER A 1 176 ? 53.146 10.068 66.518 1.00 25.91 176 SER A C 1
ATOM 1376 O O . SER A 1 176 ? 52.959 10.015 65.327 1.00 25.57 176 SER A O 1
ATOM 1379 N N . LYS A 1 177 ? 52.309 9.497 67.386 1.00 27.10 177 LYS A N 1
ATOM 1380 C CA . LYS A 1 177 ? 51.269 8.553 66.950 1.00 29.60 177 LYS A CA 1
ATOM 1381 C C . LYS A 1 177 ? 49.964 9.168 66.485 1.00 29.40 177 LYS A C 1
ATOM 1382 O O . LYS A 1 177 ? 49.355 8.671 65.489 1.00 27.01 177 LYS A O 1
ATOM 1388 N N . HIS A 1 178 ? 49.523 10.200 67.205 1.00 30.23 178 HIS A N 1
ATOM 1389 C CA . HIS A 1 178 ? 48.150 10.747 67.084 1.00 33.37 178 HIS A CA 1
ATOM 1390 C C . HIS A 1 178 ? 48.100 12.213 66.914 1.00 31.47 178 HIS A C 1
ATOM 1391 O O . HIS A 1 178 ? 48.233 12.946 67.862 1.00 30.89 178 HIS A O 1
ATOM 1398 N N . PHE A 1 179 ? 47.892 12.654 65.690 1.00 27.46 179 PHE A N 1
ATOM 1399 C CA . PHE A 1 179 ? 47.756 14.088 65.434 1.00 25.52 179 PHE A CA 1
ATOM 1400 C C . PHE A 1 179 ? 46.414 14.602 65.949 1.00 27.96 179 PHE A C 1
ATOM 1401 O O . PHE A 1 179 ? 45.384 14.014 65.683 1.00 24.53 179 PHE A O 1
ATOM 1409 N N . GLU A 1 180 ? 46.406 15.746 66.605 1.00 24.84 180 GLU A N 1
ATOM 1410 C CA . GLU A 1 180 ? 45.198 16.295 67.184 1.00 25.33 180 GLU A CA 1
ATOM 1411 C C . GLU A 1 180 ? 44.983 17.781 66.986 1.00 22.46 180 GLU A C 1
ATOM 1412 O O . GLU A 1 180 ? 43.867 18.231 67.001 1.00 19.40 180 GLU A O 1
ATOM 1418 N N . SER A 1 181 ? 46.056 18.568 66.862 1.00 19.00 181 SER A N 1
ATOM 1419 C CA . SER A 1 181 ? 45.934 19.963 66.927 1.00 17.85 181 SER A CA 1
ATOM 1420 C C . SER A 1 181 ? 47.070 20.690 66.156 1.00 19.89 181 SER A C 1
ATOM 1421 O O . SER A 1 181 ? 48.210 20.261 66.178 1.00 18.06 181 SER A O 1
ATOM 1424 N N . LEU A 1 182 ? 46.730 21.847 65.647 1.00 18.72 182 LEU A N 1
ATOM 1425 C CA . LEU A 1 182 ? 47.694 22.805 65.088 1.00 19.44 182 LEU A CA 1
ATOM 1426 C C . LEU A 1 182 ? 48.058 23.969 66.032 1.00 20.50 182 LEU A C 1
ATOM 1427 O O . LEU A 1 182 ? 48.934 24.775 65.757 1.00 17.84 182 LEU A O 1
ATOM 1432 N N . GLY A 1 183 ? 47.304 24.096 67.109 1.00 18.21 183 GLY A N 1
ATOM 1433 C CA . GLY A 1 183 ? 47.610 25.045 68.134 1.00 19.82 183 GLY A CA 1
ATOM 1434 C C . GLY A 1 183 ? 46.383 25.562 68.847 1.00 19.97 183 GLY A C 1
ATOM 1435 O O . GLY A 1 183 ? 45.386 24.861 68.941 1.00 18.06 183 GLY A O 1
ATOM 1436 N N . THR A 1 184 ? 46.487 26.774 69.373 1.00 18.91 184 THR A N 1
ATOM 1437 C CA . THR A 1 184 ? 45.478 27.319 70.288 1.00 20.64 184 THR A CA 1
ATOM 1438 C C . THR A 1 184 ? 45.314 28.814 70.048 1.00 19.26 184 THR A C 1
ATOM 1439 O O . THR A 1 184 ? 46.309 29.537 69.938 1.00 19.01 184 THR A O 1
ATOM 1443 N N . LEU A 1 185 ? 44.086 29.324 69.976 1.00 18.87 185 LEU A N 1
ATOM 1444 C CA . LEU A 1 185 ? 43.826 30.756 69.916 1.00 16.63 185 LEU A CA 1
ATOM 1445 C C . LEU A 1 185 ? 43.311 31.183 71.283 1.00 19.04 185 LEU A C 1
ATOM 1446 O O . LEU A 1 185 ? 42.559 30.438 71.948 1.00 20.42 185 LEU A O 1
ATOM 1451 N N . ARG A 1 186 ? 43.822 32.309 71.757 1.00 17.37 186 ARG A N 1
ATOM 1452 C CA . ARG A 1 186 ? 43.309 32.905 72.971 1.00 17.99 186 ARG A CA 1
ATOM 1453 C C . ARG A 1 186 ? 43.053 34.387 72.757 1.00 16.74 186 ARG A C 1
ATOM 1454 O O . ARG A 1 186 ? 43.546 34.979 71.787 1.00 19.98 186 ARG A O 1
ATOM 1462 N N . THR A 1 187 ? 42.379 34.996 73.716 1.00 17.37 187 THR A N 1
ATOM 1463 C CA . THR A 1 187 ? 42.378 36.412 73.889 1.00 16.34 187 THR A CA 1
ATOM 1464 C C . THR A 1 187 ? 42.818 36.694 75.296 1.00 17.36 187 THR A C 1
ATOM 1465 O O . THR A 1 187 ? 42.665 35.850 76.175 1.00 20.42 187 THR A O 1
ATOM 1469 N N . ASP A 1 188 ? 43.335 37.893 75.488 1.00 17.83 188 ASP A N 1
ATOM 1470 C CA . ASP A 1 188 ? 43.805 38.364 76.796 1.00 18.42 188 ASP A CA 1
ATOM 1471 C C . ASP A 1 188 ? 42.595 39.058 77.425 1.00 19.06 188 ASP A C 1
ATOM 1472 O O . ASP A 1 188 ? 41.445 38.932 76.905 1.00 19.49 188 ASP A O 1
ATOM 1477 N N . SER A 1 189 ? 42.811 39.688 78.567 1.00 20.85 189 SER A N 1
ATOM 1478 C CA . SER A 1 189 ? 41.721 40.286 79.312 1.00 20.51 189 SER A CA 1
ATOM 1479 C C . SER A 1 189 ? 41.043 41.459 78.604 1.00 22.97 189 SER A C 1
ATOM 1480 O O . SER A 1 189 ? 39.978 41.891 79.022 1.00 20.35 189 SER A O 1
ATOM 1483 N N . GLN A 1 190 ? 41.651 42.005 77.555 1.00 21.07 190 GLN A N 1
ATOM 1484 C CA . GLN A 1 190 ? 41.097 43.124 76.795 1.00 19.51 190 GLN A CA 1
ATOM 1485 C C . GLN A 1 190 ? 40.769 42.784 75.358 1.00 19.44 190 GLN A C 1
ATOM 1486 O O . GLN A 1 190 ? 40.479 43.688 74.540 1.00 19.88 190 GLN A O 1
ATOM 1492 N N . GLY A 1 191 ? 40.771 41.517 75.029 1.00 18.14 191 GLY A N 1
ATOM 1493 C CA . GLY A 1 191 ? 40.329 41.107 73.697 1.00 18.49 191 GLY A CA 1
ATOM 1494 C C . GLY A 1 191 ? 41.424 40.981 72.652 1.00 19.40 191 GLY A C 1
ATOM 1495 O O . GLY A 1 191 ? 41.101 40.654 71.479 1.00 18.91 191 GLY A O 1
ATOM 1496 N N . ARG A 1 192 ? 42.700 41.164 73.038 1.00 19.15 192 ARG A N 1
ATOM 1497 C CA . ARG A 1 192 ? 43.782 41.006 72.082 1.00 17.62 192 ARG A CA 1
ATOM 1498 C C . ARG A 1 192 ? 43.932 39.558 71.761 1.00 17.10 192 ARG A C 1
ATOM 1499 O O . ARG A 1 192 ? 43.711 38.671 72.620 1.00 15.69 192 ARG A O 1
ATOM 1507 N N . LEU A 1 193 ? 44.368 39.284 70.530 1.00 16.96 193 LEU A N 1
ATOM 1508 C CA . LEU A 1 193 ? 44.610 37.907 70.110 1.00 16.39 193 LEU A CA 1
ATOM 1509 C C . LEU A 1 193 ? 45.975 37.374 70.532 1.00 16.73 193 LEU A C 1
ATOM 1510 O O . LEU A 1 193 ? 46.974 38.102 70.450 1.00 17.35 193 LEU A O 1
ATOM 1515 N N . ILE A 1 194 ? 46.022 36.140 70.954 1.00 15.39 194 ILE A N 1
ATOM 1516 C CA . ILE A 1 194 ? 47.269 35.396 71.159 1.00 17.98 194 ILE A CA 1
ATOM 1517 C C . ILE A 1 194 ? 47.180 34.155 70.373 1.00 17.97 194 ILE A C 1
ATOM 1518 O O . ILE A 1 194 ? 46.252 33.360 70.550 1.00 16.43 194 ILE A O 1
ATOM 1523 N N . VAL A 1 195 ? 48.113 33.950 69.452 1.00 16.42 195 VAL A N 1
ATOM 1524 C CA . VAL A 1 195 ? 48.154 32.696 68.751 1.00 15.58 195 VAL A CA 1
ATOM 1525 C C . VAL A 1 195 ? 49.297 31.835 69.212 1.00 15.87 195 VAL A C 1
ATOM 1526 O O . VAL A 1 195 ? 50.420 32.296 69.286 1.00 15.62 195 VAL A O 1
ATOM 1530 N N . LEU A 1 196 ? 48.988 30.611 69.587 1.00 14.04 196 LEU A N 1
ATOM 1531 C CA . LEU A 1 196 ? 49.934 29.626 69.955 1.00 15.77 196 LEU A CA 1
ATOM 1532 C C . LEU A 1 196 ? 49.846 28.558 68.889 1.00 17.32 196 LEU A C 1
ATOM 1533 O O . LEU A 1 196 ? 48.730 28.226 68.398 1.00 18.33 196 LEU A O 1
ATOM 1538 N N . GLY A 1 197 ? 50.998 28.026 68.509 1.00 17.58 197 GLY A N 1
ATOM 1539 C CA . GLY A 1 197 ? 51.121 27.052 67.436 1.00 17.21 197 GLY A CA 1
ATOM 1540 C C . GLY A 1 197 ? 51.193 25.642 67.957 1.00 17.41 197 GLY A C 1
ATOM 1541 O O . GLY A 1 197 ? 50.741 25.342 69.041 1.00 16.91 197 GLY A O 1
ATOM 1542 N N . GLY A 1 198 ? 51.815 24.790 67.169 1.00 17.34 198 GLY A N 1
ATOM 1543 C CA . GLY A 1 198 ? 51.946 23.367 67.455 1.00 17.29 198 GLY A CA 1
ATOM 1544 C C . GLY A 1 198 ? 52.714 22.969 68.691 1.00 17.95 198 GLY A C 1
ATOM 1545 O O . GLY A 1 198 ? 53.353 23.793 69.422 1.00 17.51 198 GLY A O 1
ATOM 1546 N N . TYR A 1 199 ? 52.671 21.664 68.880 1.00 17.84 199 TYR A N 1
ATOM 1547 C CA . TYR A 1 199 ? 53.181 21.010 70.017 1.00 19.14 199 TYR A CA 1
ATOM 1548 C C . TYR A 1 199 ? 54.471 20.233 69.770 1.00 19.61 199 TYR A C 1
ATOM 1549 O O . TYR A 1 199 ? 55.014 19.663 70.724 1.00 20.09 199 TYR A O 1
ATOM 1558 N N . GLY A 1 200 ? 54.962 20.265 68.537 1.00 18.78 200 GLY A N 1
ATOM 1559 C CA . GLY A 1 200 ? 56.127 19.530 68.125 1.00 18.99 200 GLY A CA 1
ATOM 1560 C C . GLY A 1 200 ? 55.884 18.133 67.561 1.00 20.11 200 GLY A C 1
ATOM 1561 O O . GLY A 1 200 ? 56.835 17.348 67.364 1.00 23.65 200 GLY A O 1
ATOM 1562 N N . PHE A 1 201 ? 54.606 17.816 67.308 1.00 21.01 201 PHE A N 1
ATOM 1563 C CA . PHE A 1 201 ? 54.216 16.576 66.621 1.00 21.16 201 PHE A CA 1
ATOM 1564 C C . PHE A 1 201 ? 55.076 16.330 65.376 1.00 18.69 201 PHE A C 1
ATOM 1565 O O . PHE A 1 201 ? 55.286 17.222 64.541 1.00 18.94 201 PHE A O 1
ATOM 1573 N N . ALA A 1 202 ? 55.541 15.113 65.231 1.00 18.76 202 ALA A N 1
ATOM 1574 C CA . ALA A 1 202 ? 56.281 14.721 63.996 1.00 19.36 202 ALA A CA 1
ATOM 1575 C C . ALA A 1 202 ? 56.228 13.194 63.954 1.00 18.65 202 ALA A C 1
ATOM 1576 O O . ALA A 1 202 ? 56.819 12.494 64.797 1.00 20.81 202 ALA A O 1
ATOM 1578 N N . GLY A 1 203 ? 55.429 12.727 62.989 1.00 19.45 203 GLY A N 1
ATOM 1579 C CA . GLY A 1 203 ? 55.169 11.292 62.789 1.00 21.39 203 GLY A CA 1
ATOM 1580 C C . GLY A 1 203 ? 54.843 10.966 61.346 1.00 19.15 203 GLY A C 1
ATOM 1581 O O . GLY A 1 203 ? 54.523 11.852 60.508 1.00 18.75 203 GLY A O 1
ATOM 1582 N N . GLY A 1 204 ? 54.901 9.671 61.061 1.00 23.50 204 GLY A N 1
ATOM 1583 C CA . GLY A 1 204 ? 54.572 9.207 59.721 1.00 24.24 204 GLY A CA 1
ATOM 1584 C C . GLY A 1 204 ? 54.600 7.673 59.609 1.00 24.78 204 GLY A C 1
ATOM 1585 O O . GLY A 1 204 ? 54.807 6.925 60.614 1.00 26.09 204 GLY A O 1
ATOM 1586 N N . ASN A 1 205 ? 54.387 7.207 58.383 1.00 27.34 205 ASN A N 1
ATOM 1587 C CA . ASN A 1 205 ? 54.152 5.765 58.173 1.00 28.10 205 ASN A CA 1
ATOM 1588 C C . ASN A 1 205 ? 55.232 5.054 57.428 1.00 33.27 205 ASN A C 1
ATOM 1589 O O . ASN A 1 205 ? 55.074 3.893 57.141 1.00 31.15 205 ASN A O 1
ATOM 1594 N N . THR A 1 206 ? 56.368 5.712 57.189 1.00 27.89 206 THR A N 1
ATOM 1595 C CA . THR A 1 206 ? 57.558 5.084 56.636 1.00 27.53 206 THR A CA 1
ATOM 1596 C C . THR A 1 206 ? 58.732 5.289 57.569 1.00 29.95 206 THR A C 1
ATOM 1597 O O . THR A 1 206 ? 58.741 6.200 58.409 1.00 27.75 206 THR A O 1
ATOM 1601 N N . ASP A 1 207 ? 59.725 4.434 57.431 1.00 30.01 207 ASP A N 1
ATOM 1602 C CA . ASP A 1 207 ? 60.908 4.438 58.251 1.00 38.01 207 ASP A CA 1
ATOM 1603 C C . ASP A 1 207 ? 61.684 5.614 57.698 1.00 43.18 207 ASP A C 1
ATOM 1604 O O . ASP A 1 207 ? 61.826 5.747 56.478 1.00 45.56 207 ASP A O 1
ATOM 1609 N N . LEU A 1 208 ? 62.128 6.527 58.560 1.00 41.34 208 LEU A N 1
ATOM 1610 C CA . LEU A 1 208 ? 63.101 7.552 58.090 1.00 44.47 208 LEU A CA 1
ATOM 1611 C C . LEU A 1 208 ? 64.493 6.895 57.837 1.00 57.17 208 LEU A C 1
ATOM 1612 O O . LEU A 1 208 ? 65.317 7.469 57.102 1.00 61.54 208 LEU A O 1
ATOM 1617 N N . SER A 1 209 ? 64.697 5.713 58.472 1.00 64.48 209 SER A N 1
ATOM 1618 C CA . SER A 1 209 ? 65.825 4.731 58.336 1.00 62.74 209 SER A CA 1
ATOM 1619 C C . SER A 1 209 ? 66.826 4.994 59.466 1.00 61.23 209 SER A C 1
ATOM 1620 O O . SER A 1 209 ? 66.523 5.712 60.439 1.00 65.55 209 SER A O 1
ATOM 1623 N N . GLY A 1 212 ? 64.601 3.683 50.958 1.00 56.85 212 GLY A N 1
ATOM 1624 C CA . GLY A 1 212 ? 64.794 5.132 51.062 1.00 54.72 212 GLY A CA 1
ATOM 1625 C C . GLY A 1 212 ? 64.143 5.570 52.363 1.00 60.57 212 GLY A C 1
ATOM 1626 O O . GLY A 1 212 ? 64.735 5.327 53.466 1.00 66.65 212 GLY A O 1
ATOM 1627 N N . GLY A 1 213 ? 62.931 6.166 52.250 1.00 49.87 213 GLY A N 1
ATOM 1628 C CA . GLY A 1 213 ? 62.040 6.460 53.430 1.00 46.76 213 GLY A CA 1
ATOM 1629 C C . GLY A 1 213 ? 61.616 7.927 53.515 1.00 41.50 213 GLY A C 1
ATOM 1630 O O . GLY A 1 213 ? 62.262 8.759 52.942 1.00 39.45 213 GLY A O 1
ATOM 1631 N N . GLY A 1 214 ? 60.517 8.264 54.177 1.00 34.78 214 GLY A N 1
ATOM 1632 C CA . GLY A 1 214 ? 60.189 9.678 54.358 1.00 31.98 214 GLY A CA 1
ATOM 1633 C C . GLY A 1 214 ? 58.864 10.123 53.806 1.00 29.20 214 GLY A C 1
ATOM 1634 O O . GLY A 1 214 ? 58.362 11.209 54.164 1.00 26.62 214 GLY A O 1
ATOM 1635 N N . ASP A 1 215 ? 58.263 9.301 52.926 1.00 25.22 215 ASP A N 1
ATOM 1636 C CA . ASP A 1 215 ? 56.882 9.543 52.498 1.00 23.72 215 ASP A CA 1
ATOM 1637 C C . ASP A 1 215 ? 55.930 9.410 53.655 1.00 22.27 215 ASP A C 1
ATOM 1638 O O . ASP A 1 215 ? 56.197 8.691 54.617 1.00 25.07 215 ASP A O 1
ATOM 1643 N N . ASP A 1 216 ? 54.836 10.148 53.567 1.00 22.40 216 ASP A N 1
ATOM 1644 C CA . ASP A 1 216 ? 53.684 10.002 54.454 1.00 24.88 216 ASP A CA 1
ATOM 1645 C C . ASP A 1 216 ? 54.108 10.363 55.895 1.00 25.11 216 ASP A C 1
ATOM 1646 O O . ASP A 1 216 ? 53.762 9.690 56.902 1.00 25.69 216 ASP A O 1
ATOM 1651 N N . TRP A 1 217 ? 54.870 11.460 55.957 1.00 24.61 217 TRP A N 1
ATOM 1652 C CA . TRP A 1 217 ? 55.290 12.092 57.197 1.00 21.37 217 TRP A CA 1
ATOM 1653 C C . TRP A 1 217 ? 54.690 13.467 57.327 1.00 20.63 217 TRP A C 1
ATOM 1654 O O . TRP A 1 217 ? 54.417 14.211 56.321 1.00 20.87 217 TRP A O 1
ATOM 1665 N N . TYR A 1 218 ? 54.572 13.882 58.592 1.00 20.71 218 TYR A N 1
ATOM 1666 C CA . TYR A 1 218 ? 53.881 15.127 58.939 1.00 18.53 218 TYR A CA 1
ATOM 1667 C C . TYR A 1 218 ? 54.509 15.790 60.144 1.00 18.44 218 TYR A C 1
ATOM 1668 O O . TYR A 1 218 ? 55.015 15.098 61.004 1.00 20.99 218 TYR A O 1
ATOM 1677 N N . ASP A 1 219 ? 54.396 17.101 60.206 1.00 18.87 219 ASP A N 1
ATOM 1678 C CA . ASP A 1 219 ? 54.660 17.834 61.429 1.00 19.81 219 ASP A CA 1
ATOM 1679 C C . ASP A 1 219 ? 53.544 18.827 61.676 1.00 20.37 219 ASP A C 1
ATOM 1680 O O . ASP A 1 219 ? 52.615 18.877 60.877 1.00 19.51 219 ASP A O 1
ATOM 1685 N N . ASP A 1 220 ? 53.655 19.620 62.759 1.00 16.90 220 ASP A N 1
ATOM 1686 C CA . ASP A 1 220 ? 52.601 20.490 63.182 1.00 18.66 220 ASP A CA 1
ATOM 1687 C C . ASP A 1 220 ? 53.016 21.939 63.127 1.00 18.65 220 ASP A C 1
ATOM 1688 O O . ASP A 1 220 ? 52.383 22.788 63.694 1.00 19.19 220 ASP A O 1
ATOM 1693 N N . ILE A 1 221 ? 54.051 22.204 62.338 1.00 17.97 221 ILE A N 1
ATOM 1694 C CA . ILE A 1 221 ? 54.310 23.552 61.839 1.00 16.84 221 ILE A CA 1
ATOM 1695 C C . ILE A 1 221 ? 53.106 23.981 61.046 1.00 19.00 221 ILE A C 1
ATOM 1696 O O . ILE A 1 221 ? 52.432 23.130 60.492 1.00 18.93 221 ILE A O 1
ATOM 1701 N N . SER A 1 222 ? 52.842 25.291 60.994 1.00 17.73 222 SER A N 1
ATOM 1702 C CA . SER A 1 222 ? 51.795 25.832 60.150 1.00 20.40 222 SER A CA 1
ATOM 1703 C C . SER A 1 222 ? 52.027 27.302 59.933 1.00 19.32 222 SER A C 1
ATOM 1704 O O . SER A 1 222 ? 52.874 27.952 60.594 1.00 19.06 222 SER A O 1
ATOM 1707 N N . ASP A 1 223 ? 51.282 27.853 59.006 1.00 16.23 223 ASP A N 1
ATOM 1708 C CA . ASP A 1 223 ? 51.179 29.304 58.857 1.00 16.87 223 ASP A CA 1
ATOM 1709 C C . ASP A 1 223 ? 49.830 29.653 58.208 1.00 17.43 223 ASP A C 1
ATOM 1710 O O . ASP A 1 223 ? 49.173 28.751 57.662 1.00 18.51 223 ASP A O 1
ATOM 1715 N N . GLY A 1 224 ? 49.436 30.917 58.299 1.00 17.19 224 GLY A N 1
ATOM 1716 C CA . GLY A 1 224 ? 48.196 31.365 57.689 1.00 18.80 224 GLY A CA 1
ATOM 1717 C C . GLY A 1 224 ? 47.696 32.712 58.062 1.00 18.62 224 GLY A C 1
ATOM 1718 O O . GLY A 1 224 ? 48.394 33.528 58.638 1.00 18.85 224 GLY A O 1
ATOM 1719 N N . SER A 1 225 ? 46.437 32.977 57.682 1.00 17.73 225 SER A N 1
ATOM 1720 C CA . SER A 1 225 ? 45.914 34.283 57.695 1.00 15.92 225 SER A CA 1
ATOM 1721 C C . SER A 1 225 ? 45.338 34.651 59.031 1.00 17.25 225 SER A C 1
ATOM 1722 O O . SER A 1 225 ? 44.792 33.784 59.768 1.00 18.25 225 SER A O 1
ATOM 1725 N N . VAL A 1 226 ? 45.403 35.948 59.300 1.00 16.25 226 VAL A N 1
ATOM 1726 C CA . VAL A 1 226 ? 44.820 36.542 60.485 1.00 18.11 226 VAL A CA 1
ATOM 1727 C C . VAL A 1 226 ? 43.836 37.563 59.968 1.00 18.79 226 VAL A C 1
ATOM 1728 O O . VAL A 1 226 ? 44.228 38.434 59.233 1.00 18.98 226 VAL A O 1
ATOM 1732 N N . THR A 1 227 ? 42.584 37.474 60.442 1.00 18.85 227 THR A N 1
ATOM 1733 C CA . THR A 1 227 ? 41.570 38.501 60.133 1.00 18.61 227 THR A CA 1
ATOM 1734 C C . THR A 1 227 ? 40.990 39.062 61.409 1.00 17.67 227 THR A C 1
ATOM 1735 O O . THR A 1 227 ? 40.679 38.325 62.304 1.00 17.82 227 THR A O 1
ATOM 1739 N N . CYS A 1 228 ? 40.907 40.367 61.477 1.00 16.74 228 CYS A N 1
ATOM 1740 C CA . CYS A 1 228 ? 40.390 41.072 62.606 1.00 20.31 228 CYS A CA 1
ATOM 1741 C C . CYS A 1 228 ? 39.208 41.885 62.171 1.00 21.57 228 CYS A C 1
ATOM 1742 O O . CYS A 1 228 ? 39.360 42.789 61.349 1.00 22.81 228 CYS A O 1
ATOM 1745 N N . VAL A 1 229 ? 38.066 41.625 62.795 1.00 20.62 229 VAL A N 1
ATOM 1746 C CA . VAL A 1 229 ? 36.830 42.452 62.570 1.00 19.58 229 VAL A CA 1
ATOM 1747 C C . VAL A 1 229 ? 36.516 43.161 63.871 1.00 20.87 229 VAL A C 1
ATOM 1748 O O . VAL A 1 229 ? 36.288 42.527 64.910 1.00 19.76 229 VAL A O 1
ATOM 1752 N N . VAL A 1 230 ? 36.494 44.477 63.826 1.00 19.30 230 VAL A N 1
ATOM 1753 C CA . VAL A 1 230 ? 36.144 45.288 64.934 1.00 19.59 230 VAL A CA 1
ATOM 1754 C C . VAL A 1 230 ? 34.725 45.809 64.666 1.00 21.05 230 VAL A C 1
ATOM 1755 O O . VAL A 1 230 ? 34.478 46.435 63.612 1.00 21.39 230 VAL A O 1
ATOM 1759 N N . THR A 1 231 ? 33.830 45.523 65.601 1.00 21.70 231 THR A N 1
ATOM 1760 C CA . THR A 1 231 ? 32.426 45.913 65.447 1.00 20.50 231 THR A CA 1
ATOM 1761 C C . THR A 1 231 ? 32.204 47.062 66.414 1.00 20.40 231 THR A C 1
ATOM 1762 O O . THR A 1 231 ? 32.467 46.953 67.626 1.00 19.63 231 THR A O 1
ATOM 1766 N N . TYR A 1 232 ? 31.700 48.161 65.891 1.00 23.58 232 TYR A N 1
ATOM 1767 C CA . TYR A 1 232 ? 31.449 49.320 66.705 1.00 22.45 232 TYR A CA 1
ATOM 1768 C C . TYR A 1 232 ? 30.026 49.317 67.297 1.00 23.74 232 TYR A C 1
ATOM 1769 O O . TYR A 1 232 ? 29.233 48.475 66.952 1.00 22.99 232 TYR A O 1
ATOM 1778 N N . SER A 1 233 ? 29.722 50.233 68.203 1.00 24.43 233 SER A N 1
ATOM 1779 C CA . SER A 1 233 ? 28.413 50.203 68.951 1.00 28.66 233 SER A CA 1
ATOM 1780 C C . SER A 1 233 ? 27.208 50.217 68.084 1.00 25.89 233 SER A C 1
ATOM 1781 O O . SER A 1 233 ? 26.184 49.714 68.475 1.00 27.30 233 SER A O 1
ATOM 1784 N N . ASP A 1 234 ? 27.320 50.802 66.901 1.00 25.78 234 ASP A N 1
ATOM 1785 C CA . ASP A 1 234 ? 26.233 50.866 65.972 1.00 25.00 234 ASP A CA 1
ATOM 1786 C C . ASP A 1 234 ? 26.189 49.707 65.025 1.00 25.28 234 ASP A C 1
ATOM 1787 O O . ASP A 1 234 ? 25.451 49.748 64.052 1.00 24.88 234 ASP A O 1
ATOM 1792 N N . ASP A 1 235 ? 26.939 48.636 65.302 1.00 22.92 235 ASP A N 1
ATOM 1793 C CA . ASP A 1 235 ? 26.995 47.468 64.420 1.00 23.13 235 ASP A CA 1
ATOM 1794 C C . ASP A 1 235 ? 27.695 47.616 63.090 1.00 22.32 235 ASP A C 1
ATOM 1795 O O . ASP A 1 235 ? 27.771 46.603 62.333 1.00 22.48 235 ASP A O 1
ATOM 1800 N N . SER A 1 236 ? 28.248 48.812 62.817 1.00 21.35 236 SER A N 1
ATOM 1801 C CA . SER A 1 236 ? 29.130 48.934 61.656 1.00 22.00 236 SER A CA 1
ATOM 1802 C C . SER A 1 236 ? 30.442 48.166 62.042 1.00 21.67 236 SER A C 1
ATOM 1803 O O . SER A 1 236 ? 30.691 47.859 63.221 1.00 20.05 236 SER A O 1
ATOM 1806 N N . SER A 1 237 ? 31.265 47.906 61.054 1.00 23.83 237 SER A N 1
ATOM 1807 C CA . SER A 1 237 ? 32.528 47.276 61.346 1.00 24.22 237 SER A CA 1
ATOM 1808 C C . SER A 1 237 ? 33.594 47.661 60.347 1.00 26.03 237 SER A C 1
ATOM 1809 O O . SER A 1 237 ? 33.312 48.146 59.228 1.00 20.96 237 SER A O 1
ATOM 1812 N N . GLU A 1 238 ? 34.828 47.435 60.782 1.00 25.92 238 GLU A N 1
ATOM 1813 C CA . GLU A 1 238 ? 36.001 47.439 59.887 1.00 23.38 238 GLU A CA 1
ATOM 1814 C C . GLU A 1 238 ? 36.784 46.182 60.061 1.00 24.47 238 GLU A C 1
ATOM 1815 O O . GLU A 1 238 ? 36.768 45.559 61.137 1.00 20.14 238 GLU A O 1
ATOM 1821 N N . THR A 1 239 ? 37.484 45.797 58.993 1.00 22.17 239 THR A N 1
ATOM 1822 C CA . THR A 1 239 ? 38.223 44.563 58.968 1.00 26.74 239 THR A CA 1
ATOM 1823 C C . THR A 1 239 ? 39.663 44.867 58.539 1.00 27.30 239 THR A C 1
ATOM 1824 O O . THR A 1 239 ? 39.899 45.750 57.705 1.00 26.87 239 THR A O 1
ATOM 1828 N N . SER A 1 240 ? 40.622 44.154 59.115 1.00 24.77 240 SER A N 1
ATOM 1829 C CA . SER A 1 240 ? 42.014 44.322 58.674 1.00 23.20 240 SER A CA 1
ATOM 1830 C C . SER A 1 240 ? 42.698 42.967 58.870 1.00 21.18 240 SER A C 1
ATOM 1831 O O . SER A 1 240 ? 42.140 42.064 59.532 1.00 22.96 240 SER A O 1
ATOM 1834 N N . THR A 1 241 ? 43.848 42.759 58.228 1.00 18.97 241 THR A N 1
ATOM 1835 C CA . THR A 1 241 ? 44.404 41.403 58.111 1.00 19.73 241 THR A CA 1
ATOM 1836 C C . THR A 1 241 ? 45.936 41.414 58.361 1.00 18.67 241 THR A C 1
ATOM 1837 O O . THR A 1 241 ? 46.591 42.495 58.268 1.00 19.83 241 THR A O 1
ATOM 1841 N N . ALA A 1 242 ? 46.457 40.213 58.628 1.00 16.76 242 ALA A N 1
ATOM 1842 C CA . ALA A 1 242 ? 47.863 39.957 58.836 1.00 17.40 242 ALA A CA 1
ATOM 1843 C C . ALA A 1 242 ? 48.077 38.511 58.533 1.00 17.33 242 ALA A C 1
ATOM 1844 O O . ALA A 1 242 ? 47.172 37.834 57.992 1.00 18.32 242 ALA A O 1
ATOM 1846 N N . TRP A 1 243 ? 49.283 38.027 58.815 1.00 16.29 243 TRP A N 1
ATOM 1847 C CA . TRP A 1 243 ? 49.659 36.660 58.623 1.00 15.08 243 TRP A CA 1
ATOM 1848 C C . TRP A 1 243 ? 50.283 36.154 59.902 1.00 15.32 243 TRP A C 1
ATOM 1849 O O . TRP A 1 243 ? 50.680 36.942 60.795 1.00 17.59 243 TRP A O 1
ATOM 1860 N N . MET A 1 244 ? 50.387 34.844 59.984 1.00 16.58 244 MET A N 1
ATOM 1861 C CA . MET A 1 244 ? 50.920 34.182 61.135 1.00 17.84 244 MET A CA 1
ATOM 1862 C C . MET A 1 244 ? 51.799 33.009 60.709 1.00 18.17 244 MET A C 1
ATOM 1863 O O . MET A 1 244 ? 51.384 32.186 59.885 1.00 15.55 244 MET A O 1
ATOM 1868 N N . VAL A 1 245 ? 52.961 32.865 61.347 1.00 15.64 245 VAL A N 1
ATOM 1869 C CA . VAL A 1 245 ? 53.838 31.753 61.058 1.00 15.41 245 VAL A CA 1
ATOM 1870 C C . VAL A 1 245 ? 54.263 31.065 62.338 1.00 15.52 245 VAL A C 1
ATOM 1871 O O . VAL A 1 245 ? 54.623 31.710 63.307 1.00 16.54 245 VAL A O 1
ATOM 1875 N N . VAL A 1 246 ? 54.279 29.752 62.317 1.00 15.51 246 VAL A N 1
ATOM 1876 C CA . VAL A 1 246 ? 54.765 28.953 63.424 1.00 17.15 246 VAL A CA 1
ATOM 1877 C C . VAL A 1 246 ? 56.159 28.350 63.045 1.00 17.65 246 VAL A C 1
ATOM 1878 O O . VAL A 1 246 ? 56.330 27.795 61.941 1.00 18.23 246 VAL A O 1
ATOM 1882 N N . GLY A 1 247 ? 57.137 28.592 63.912 1.00 17.79 247 GLY A N 1
ATOM 1883 C CA . GLY A 1 247 ? 58.440 27.990 63.784 1.00 15.89 247 GLY A CA 1
ATOM 1884 C C . GLY A 1 247 ? 58.762 27.010 64.866 1.00 16.94 247 GLY A C 1
ATOM 1885 O O . GLY A 1 247 ? 58.113 26.963 65.952 1.00 16.44 247 GLY A O 1
ATOM 1886 N N . SER A 1 248 ? 59.848 26.324 64.656 1.00 15.90 248 SER A N 1
ATOM 1887 C CA . SER A 1 248 ? 60.399 25.433 65.673 1.00 15.89 248 SER A CA 1
ATOM 1888 C C . SER A 1 248 ? 61.070 26.311 66.751 1.00 15.62 248 SER A C 1
ATOM 1889 O O . SER A 1 248 ? 61.137 27.539 66.602 1.00 16.06 248 SER A O 1
ATOM 1892 N N . PRO A 1 249 ? 61.440 25.741 67.906 1.00 14.60 249 PRO A N 1
ATOM 1893 C CA . PRO A 1 249 ? 61.894 26.640 68.960 1.00 14.69 249 PRO A CA 1
ATOM 1894 C C . PRO A 1 249 ? 63.114 27.510 68.607 1.00 13.91 249 PRO A C 1
ATOM 1895 O O . PRO A 1 249 ? 63.956 27.100 67.794 1.00 14.94 249 PRO A O 1
ATOM 1899 N N . ASP A 1 250 ? 63.154 28.700 69.204 1.00 14.86 250 ASP A N 1
ATOM 1900 C CA . ASP A 1 250 ? 64.336 29.569 69.122 1.00 14.92 250 ASP A CA 1
ATOM 1901 C C . ASP A 1 250 ? 65.215 29.185 70.300 1.00 15.02 250 ASP A C 1
ATOM 1902 O O . ASP A 1 250 ? 64.956 29.632 71.492 1.00 14.55 250 ASP A O 1
ATOM 1907 N N . PHE A 1 251 ? 66.286 28.431 70.001 1.00 14.29 251 PHE A N 1
ATOM 1908 C CA . PHE A 1 251 ? 67.144 27.942 71.086 1.00 14.27 251 PHE A CA 1
ATOM 1909 C C . PHE A 1 251 ? 68.247 28.913 71.536 1.00 13.91 251 PHE A C 1
ATOM 1910 O O . PHE A 1 251 ? 68.998 28.605 72.470 1.00 13.84 251 PHE A O 1
ATOM 1918 N N . ALA A 1 252 ? 68.253 30.110 70.974 1.00 13.01 252 ALA A N 1
ATOM 1919 C CA . ALA A 1 252 ? 69.186 31.168 71.343 1.00 13.16 252 ALA A CA 1
ATOM 1920 C C . ALA A 1 252 ? 68.633 32.512 71.038 1.00 12.34 252 ALA A C 1
ATOM 1921 O O . ALA A 1 252 ? 69.160 33.277 70.186 1.00 10.86 252 ALA A O 1
ATOM 1923 N N . PRO A 1 253 ? 67.587 32.849 71.770 1.00 13.04 253 PRO A N 1
ATOM 1924 C CA . PRO A 1 253 ? 66.789 34.003 71.347 1.00 12.85 253 PRO A CA 1
ATOM 1925 C C . PRO A 1 253 ? 67.500 35.339 71.442 1.00 14.52 253 PRO A C 1
ATOM 1926 O O . PRO A 1 253 ? 67.155 36.246 70.669 1.00 14.57 253 PRO A O 1
ATOM 1930 N N . GLU A 1 254 ? 68.515 35.473 72.306 1.00 14.95 254 GLU A N 1
ATOM 1931 C CA . GLU A 1 254 ? 69.239 36.736 72.378 1.00 13.15 254 GLU A CA 1
ATOM 1932 C C . GLU A 1 254 ? 70.244 36.931 71.254 1.00 14.41 254 GLU A C 1
ATOM 1933 O O . GLU A 1 254 ? 70.824 38.012 71.155 1.00 14.29 254 GLU A O 1
ATOM 1939 N N . ILE A 1 255 ? 70.512 35.903 70.466 1.00 12.70 255 ILE A N 1
ATOM 1940 C CA . ILE A 1 255 ? 71.495 35.973 69.389 1.00 12.42 255 ILE A CA 1
ATOM 1941 C C . ILE A 1 255 ? 70.739 36.179 68.074 1.00 14.10 255 ILE A C 1
ATOM 1942 O O . ILE A 1 255 ? 69.832 35.430 67.746 1.00 14.29 255 ILE A O 1
ATOM 1947 N N . VAL A 1 256 ? 71.083 37.262 67.381 1.00 11.90 256 VAL A N 1
ATOM 1948 C CA . VAL A 1 256 ? 70.361 37.712 66.201 1.00 12.65 256 VAL A CA 1
ATOM 1949 C C . VAL A 1 256 ? 71.131 37.348 64.920 1.00 12.89 256 VAL A C 1
ATOM 1950 O O . VAL A 1 256 ? 72.354 37.486 64.868 1.00 13.15 256 VAL A O 1
ATOM 1954 N N . ASN A 1 257 ? 70.399 36.916 63.909 1.00 12.67 257 ASN A N 1
ATOM 1955 C CA . ASN A 1 257 ? 70.941 36.627 62.593 1.00 13.22 257 ASN A CA 1
ATOM 1956 C C . ASN A 1 257 ? 71.435 37.899 61.917 1.00 13.65 257 ASN A C 1
ATOM 1957 O O . ASN A 1 257 ? 70.801 38.945 61.971 1.00 12.12 257 ASN A O 1
ATOM 1962 N N . ILE A 1 258 ? 72.607 37.798 61.287 1.00 13.59 258 ILE A N 1
ATOM 1963 C CA . ILE A 1 258 ? 73.147 38.886 60.538 1.00 12.77 258 ILE A CA 1
ATOM 1964 C C . ILE A 1 258 ? 72.145 39.491 59.554 1.00 13.16 258 ILE A C 1
ATOM 1965 O O . ILE A 1 258 ? 71.979 40.723 59.523 1.00 13.27 258 ILE A O 1
ATOM 1970 N N . SER A 1 259 ? 71.479 38.639 58.786 1.00 12.00 259 SER A N 1
ATOM 1971 C CA . SER A 1 259 ? 70.335 39.065 57.961 1.00 13.29 259 SER A CA 1
ATOM 1972 C C . SER A 1 259 ? 69.094 38.304 58.471 1.00 13.33 259 SER A C 1
ATOM 1973 O O . SER A 1 259 ? 68.998 37.061 58.392 1.00 12.87 259 SER A O 1
ATOM 1976 N N . THR A 1 260 ? 68.208 39.059 59.084 1.00 13.58 260 THR A N 1
ATOM 1977 C CA . THR A 1 260 ? 66.944 38.556 59.625 1.00 13.20 260 THR A CA 1
ATOM 1978 C C . THR A 1 260 ? 65.856 38.596 58.568 1.00 14.31 260 THR A C 1
ATOM 1979 O O . THR A 1 260 ? 65.965 39.285 57.524 1.00 12.21 260 THR A O 1
ATOM 1983 N N . LEU A 1 261 ? 64.757 37.911 58.855 1.00 14.38 261 LEU A N 1
ATOM 1984 C CA . LEU A 1 261 ? 63.600 38.040 57.942 1.00 15.40 261 LEU A CA 1
ATOM 1985 C C . LEU A 1 261 ? 63.002 39.426 57.901 1.00 14.54 261 LEU A C 1
ATOM 1986 O O . LEU A 1 261 ? 62.463 39.865 56.860 1.00 14.40 261 LEU A O 1
ATOM 1991 N N . SER A 1 262 ? 63.148 40.201 58.980 1.00 16.03 262 SER A N 1
ATOM 1992 C CA . SER A 1 262 ? 62.838 41.648 58.867 1.00 14.38 262 SER A CA 1
ATOM 1993 C C . SER A 1 262 ? 63.727 42.387 57.861 1.00 15.79 262 SER A C 1
ATOM 1994 O O . SER A 1 262 ? 63.205 43.144 57.028 1.00 15.04 262 SER A O 1
ATOM 1997 N N . ASP A 1 263 ? 65.019 42.105 57.870 1.00 14.48 263 ASP A N 1
ATOM 1998 C CA . ASP A 1 263 ? 65.899 42.654 56.833 1.00 13.84 263 ASP A CA 1
ATOM 1999 C C . ASP A 1 263 ? 65.371 42.203 55.441 1.00 14.44 263 ASP A C 1
ATOM 2000 O O . ASP A 1 263 ? 65.357 43.012 54.518 1.00 15.69 263 ASP A O 1
ATOM 2005 N N . THR A 1 264 ? 64.917 40.959 55.316 1.00 15.42 264 THR A N 1
ATOM 2006 C CA . THR A 1 264 ? 64.401 40.479 54.032 1.00 15.73 264 THR A CA 1
ATOM 2007 C C . THR A 1 264 ? 63.208 41.332 53.590 1.00 18.09 264 THR A C 1
ATOM 2008 O O . THR A 1 264 ? 63.151 41.852 52.435 1.00 17.38 264 THR A O 1
ATOM 2012 N N . CYS A 1 265 ? 62.240 41.491 54.493 1.00 16.84 265 CYS A N 1
ATOM 2013 C CA . CYS A 1 265 ? 61.027 42.255 54.162 1.00 17.12 265 CYS A CA 1
ATOM 2014 C C . CYS A 1 265 ? 61.376 43.705 53.827 1.00 16.61 265 CYS A C 1
ATOM 2015 O O . CYS A 1 265 ? 60.793 44.258 52.890 1.00 16.85 265 CYS A O 1
ATOM 2018 N N . PHE A 1 266 ? 62.292 44.323 54.592 1.00 16.10 266 PHE A N 1
ATOM 2019 C CA . PHE A 1 266 ? 62.731 45.668 54.370 1.00 16.10 266 PHE A CA 1
ATOM 2020 C C . PHE A 1 266 ? 63.369 45.815 52.976 1.00 18.14 266 PHE A C 1
ATOM 2021 O O . PHE A 1 266 ? 63.030 46.692 52.215 1.00 16.53 266 PHE A O 1
ATOM 2029 N N . ASP A 1 267 ? 64.287 44.903 52.646 1.00 17.23 267 ASP A N 1
ATOM 2030 C CA . ASP A 1 267 ? 64.985 44.954 51.351 1.00 15.71 267 ASP A CA 1
ATOM 2031 C C . ASP A 1 267 ? 63.990 44.824 50.190 1.00 15.95 267 ASP A C 1
ATOM 2032 O O . ASP A 1 267 ? 64.060 45.591 49.228 1.00 19.08 267 ASP A O 1
ATOM 2037 N N . VAL A 1 268 ? 63.098 43.849 50.276 1.00 16.21 268 VAL A N 1
ATOM 2038 C CA . VAL A 1 268 ? 62.031 43.698 49.316 1.00 15.76 268 VAL A CA 1
ATOM 2039 C C . VAL A 1 268 ? 61.227 44.980 49.193 1.00 18.71 268 VAL A C 1
ATOM 2040 O O . VAL A 1 268 ? 60.908 45.443 48.047 1.00 19.31 268 VAL A O 1
ATOM 2044 N N . GLY A 1 269 ? 60.947 45.584 50.326 1.00 18.55 269 GLY A N 1
ATOM 2045 C CA . GLY A 1 269 ? 60.185 46.824 50.390 1.00 19.52 269 GLY A CA 1
ATOM 2046 C C . GLY A 1 269 ? 60.837 48.000 49.685 1.00 21.36 269 GLY A C 1
ATOM 2047 O O . GLY A 1 269 ? 60.178 48.793 48.942 1.00 19.65 269 GLY A O 1
ATOM 2048 N N . VAL A 1 270 ? 62.125 48.141 49.952 1.00 18.59 270 VAL A N 1
ATOM 2049 C CA . VAL A 1 270 ? 62.901 49.248 49.409 1.00 18.24 270 VAL A CA 1
ATOM 2050 C C . VAL A 1 270 ? 62.975 49.095 47.895 1.00 19.04 270 VAL A C 1
ATOM 2051 O O . VAL A 1 270 ? 62.780 50.061 47.150 1.00 19.82 270 VAL A O 1
ATOM 2055 N N . ARG A 1 271 ? 63.282 47.881 47.435 1.00 18.01 271 ARG A N 1
ATOM 2056 C CA . ARG A 1 271 ? 63.523 47.637 46.013 1.00 18.63 271 ARG A CA 1
ATOM 2057 C C . ARG A 1 271 ? 62.226 47.402 45.215 1.00 20.02 271 ARG A C 1
ATOM 2058 O O . ARG A 1 271 ? 62.235 47.475 43.978 1.00 19.37 271 ARG A O 1
ATOM 2066 N N . ASN A 1 272 ? 61.130 47.129 45.873 1.00 20.26 272 ASN A N 1
ATOM 2067 C CA . ASN A 1 272 ? 59.903 46.856 45.129 1.00 20.96 272 ASN A CA 1
ATOM 2068 C C . ASN A 1 272 ? 58.690 47.687 45.444 1.00 23.00 272 ASN A C 1
ATOM 2069 O O . ASN A 1 272 ? 57.775 47.727 44.647 1.00 22.50 272 ASN A O 1
ATOM 2074 N N . PHE A 1 273 ? 58.620 48.294 46.607 1.00 19.58 273 PHE A N 1
ATOM 2075 C CA . PHE A 1 273 ? 57.399 48.961 47.038 1.00 21.95 273 PHE A CA 1
ATOM 2076 C C . PHE A 1 273 ? 57.667 50.369 47.444 1.00 20.89 273 PHE A C 1
ATOM 2077 O O . PHE A 1 273 ? 56.862 50.932 48.134 1.00 21.94 273 PHE A O 1
ATOM 2085 N N . ASP A 1 274 ? 58.786 50.945 47.002 1.00 22.93 274 ASP A N 1
ATOM 2086 C CA . ASP A 1 274 ? 59.082 52.351 47.241 1.00 23.71 274 ASP A CA 1
ATOM 2087 C C . ASP A 1 274 ? 59.054 52.690 48.736 1.00 26.21 274 ASP A C 1
ATOM 2088 O O . ASP A 1 274 ? 58.708 53.812 49.115 1.00 21.47 274 ASP A O 1
ATOM 2093 N N . LEU A 1 275 ? 59.423 51.740 49.592 1.00 22.41 275 LEU A N 1
ATOM 2094 C CA . LEU A 1 275 ? 59.332 51.967 51.009 1.00 20.09 275 LEU A CA 1
ATOM 2095 C C . LEU A 1 275 ? 60.146 53.172 51.495 1.00 19.60 275 LEU A C 1
ATOM 2096 O O . LEU A 1 275 ? 59.768 53.847 52.427 1.00 18.39 275 LEU A O 1
ATOM 2101 N N . VAL A 1 276 ? 61.307 53.385 50.920 1.00 19.58 276 VAL A N 1
ATOM 2102 C CA . VAL A 1 276 ? 62.210 54.452 51.279 1.00 21.43 276 VAL A CA 1
ATOM 2103 C C . VAL A 1 276 ? 62.687 55.210 50.002 1.00 23.14 276 VAL A C 1
ATOM 2104 O O . VAL A 1 276 ? 63.760 54.987 49.506 1.00 20.77 276 VAL A O 1
ATOM 2108 N N . PRO A 1 277 ? 61.839 56.131 49.472 1.00 26.17 277 PRO A N 1
ATOM 2109 C CA . PRO A 1 277 ? 62.116 56.822 48.195 1.00 25.97 277 PRO A CA 1
ATOM 2110 C C . PRO A 1 277 ? 63.446 57.494 48.160 1.00 24.18 277 PRO A C 1
ATOM 2111 O O . PRO A 1 277 ? 64.061 57.534 47.113 1.00 24.42 277 PRO A O 1
ATOM 2115 N N . ASP A 1 278 ? 63.919 58.002 49.295 1.00 22.39 278 ASP A N 1
ATOM 2116 C CA . ASP A 1 278 ? 65.260 58.609 49.322 1.00 23.03 278 ASP A CA 1
ATOM 2117 C C . ASP A 1 278 ? 66.424 57.629 49.099 1.00 22.30 278 ASP A C 1
ATOM 2118 O O . ASP A 1 278 ? 67.531 58.049 48.778 1.00 20.47 278 ASP A O 1
ATOM 2123 N N . MET A 1 279 ? 66.199 56.339 49.321 1.00 21.78 279 MET A N 1
ATOM 2124 C CA . MET A 1 279 ? 67.266 55.351 49.250 1.00 20.63 279 MET A CA 1
ATOM 2125 C C . MET A 1 279 ? 67.356 54.705 47.899 1.00 21.33 279 MET A C 1
ATOM 2126 O O . MET A 1 279 ? 68.446 54.257 47.468 1.00 19.24 279 MET A O 1
ATOM 2131 N N . TYR A 1 280 ? 66.221 54.632 47.214 1.00 22.14 280 TYR A N 1
ATOM 2132 C CA . TYR A 1 280 ? 66.178 53.848 45.985 1.00 22.71 280 TYR A CA 1
ATOM 2133 C C . TYR A 1 280 ? 65.262 54.508 44.993 1.00 24.64 280 TYR A C 1
ATOM 2134 O O . TYR A 1 280 ? 64.201 54.940 45.366 1.00 24.60 280 TYR A O 1
ATOM 2143 N N . ASP A 1 281 ? 65.691 54.528 43.742 1.00 26.84 281 ASP A N 1
ATOM 2144 C CA . ASP A 1 281 ? 64.932 55.190 42.661 1.00 26.93 281 ASP A CA 1
ATOM 2145 C C . ASP A 1 281 ? 64.172 54.126 41.907 1.00 24.74 281 ASP A C 1
ATOM 2146 O O . ASP A 1 281 ? 64.744 53.380 41.130 1.00 27.08 281 ASP A O 1
ATOM 2151 N N . SER A 1 282 ? 62.889 53.996 42.195 1.00 29.33 282 SER A N 1
ATOM 2152 C CA . SER A 1 282 ? 62.093 52.926 41.634 1.00 33.74 282 SER A CA 1
ATOM 2153 C C . SER A 1 282 ? 61.964 53.126 40.105 1.00 40.13 282 SER A C 1
ATOM 2154 O O . SER A 1 282 ? 62.037 52.179 39.329 1.00 35.84 282 SER A O 1
ATOM 2157 N N . ALA A 1 283 ? 61.878 54.371 39.658 1.00 39.89 283 ALA A N 1
ATOM 2158 C CA . ALA A 1 283 ? 61.847 54.612 38.194 1.00 42.60 283 ALA A CA 1
ATOM 2159 C C . ALA A 1 283 ? 63.020 53.915 37.461 1.00 37.64 283 ALA A C 1
ATOM 2160 O O . ALA A 1 283 ? 62.779 53.199 36.494 1.00 43.77 283 ALA A O 1
ATOM 2162 N N . THR A 1 284 ? 64.262 54.042 37.953 1.00 36.60 284 THR A N 1
ATOM 2163 C CA . THR A 1 284 ? 65.458 53.455 37.328 1.00 34.72 284 THR A CA 1
ATOM 2164 C C . THR A 1 284 ? 65.945 52.112 37.847 1.00 37.56 284 THR A C 1
ATOM 2165 O O . THR A 1 284 ? 66.825 51.497 37.256 1.00 37.44 284 THR A O 1
ATOM 2169 N N . GLY A 1 285 ? 65.494 51.687 39.017 1.00 37.93 285 GLY A N 1
ATOM 2170 C CA . GLY A 1 285 ? 65.946 50.408 39.549 1.00 31.83 285 GLY A CA 1
ATOM 2171 C C . GLY A 1 285 ? 67.317 50.439 40.158 1.00 29.96 285 GLY A C 1
ATOM 2172 O O . GLY A 1 285 ? 68.010 49.416 40.187 1.00 29.83 285 GLY A O 1
ATOM 2173 N N . HIS A 1 286 ? 67.704 51.587 40.686 1.00 28.48 286 HIS A N 1
ATOM 2174 C CA . HIS A 1 286 ? 68.979 51.729 41.368 1.00 27.67 286 HIS A CA 1
ATOM 2175 C C . HIS A 1 286 ? 68.882 52.455 42.687 1.00 26.40 286 HIS A C 1
ATOM 2176 O O . HIS A 1 286 ? 68.051 53.352 42.883 1.00 24.00 286 HIS A O 1
ATOM 2183 N N . TYR A 1 287 ? 69.766 52.072 43.598 1.00 23.79 287 TYR A N 1
ATOM 2184 C CA . TYR A 1 287 ? 69.918 52.838 44.815 1.00 21.98 287 TYR A CA 1
ATOM 2185 C C . TYR A 1 287 ? 70.394 54.254 44.501 1.00 23.91 287 TYR A C 1
ATOM 2186 O O . TYR A 1 287 ? 70.993 54.496 43.461 1.00 20.76 287 TYR A O 1
ATOM 2195 N N . LYS A 1 288 ? 70.106 55.164 45.404 1.00 20.64 288 LYS A N 1
ATOM 2196 C CA . LYS A 1 288 ? 70.535 56.564 45.280 1.00 23.28 288 LYS A CA 1
ATOM 2197 C C . LYS A 1 288 ? 71.817 56.813 46.027 1.00 21.88 288 LYS A C 1
ATOM 2198 O O . LYS A 1 288 ? 71.838 56.744 47.282 1.00 22.63 288 LYS A O 1
ATOM 2204 N N . SER A 1 289 ? 72.877 57.130 45.269 1.00 20.61 289 SER A N 1
ATOM 2205 C CA . SER A 1 289 ? 74.192 57.337 45.875 1.00 23.46 289 SER A CA 1
ATOM 2206 C C . SER A 1 289 ? 74.336 58.533 46.787 1.00 24.78 289 SER A C 1
ATOM 2207 O O . SER A 1 289 ? 75.317 58.626 47.528 1.00 26.05 289 SER A O 1
ATOM 2210 N N . ASP A 1 290 ? 73.384 59.457 46.775 1.00 23.05 290 ASP A N 1
ATOM 2211 C CA . ASP A 1 290 ? 73.413 60.520 47.745 1.00 25.73 290 ASP A CA 1
ATOM 2212 C C . ASP A 1 290 ? 72.718 60.196 49.064 1.00 23.78 290 ASP A C 1
ATOM 2213 O O . ASP A 1 290 ? 72.729 61.030 49.948 1.00 23.48 290 ASP A O 1
ATOM 2218 N N . TYR A 1 291 ? 72.215 58.964 49.251 1.00 21.30 291 TYR A N 1
ATOM 2219 C CA . TYR A 1 291 ? 71.527 58.618 50.479 1.00 20.04 291 TYR A CA 1
ATOM 2220 C C . TYR A 1 291 ? 72.505 58.548 51.609 1.00 19.72 291 TYR A C 1
ATOM 2221 O O . TYR A 1 291 ? 73.532 57.871 51.511 1.00 19.92 291 TYR A O 1
ATOM 2230 N N . VAL A 1 292 ? 72.233 59.249 52.673 1.00 18.13 292 VAL A N 1
ATOM 2231 C CA . VAL A 1 292 ? 73.160 59.270 53.808 1.00 19.14 292 VAL A CA 1
ATOM 2232 C C . VAL A 1 292 ? 72.715 58.275 54.887 1.00 21.18 292 VAL A C 1
ATOM 2233 O O . VAL A 1 292 ? 71.619 58.392 55.456 1.00 18.94 292 VAL A O 1
ATOM 2237 N N . ALA A 1 293 ? 73.512 57.232 55.152 1.00 20.25 293 ALA A N 1
ATOM 2238 C CA . ALA A 1 293 ? 73.122 56.204 56.105 1.00 19.59 293 ALA A CA 1
ATOM 2239 C C . ALA A 1 293 ? 73.290 56.751 57.498 1.00 20.72 293 ALA A C 1
ATOM 2240 O O . ALA A 1 293 ? 73.877 57.835 57.715 1.00 20.65 293 ALA A O 1
ATOM 2242 N N . ASN A 1 294 ? 72.858 56.002 58.473 1.00 18.26 294 ASN A N 1
ATOM 2243 C CA . ASN A 1 294 ? 73.037 56.396 59.844 1.00 17.53 294 ASN A CA 1
ATOM 2244 C C . ASN A 1 294 ? 73.827 55.246 60.519 1.00 20.70 294 ASN A C 1
ATOM 2245 O O . ASN A 1 294 ? 73.407 54.087 60.452 1.00 17.53 294 ASN A O 1
ATOM 2250 N N . PHE A 1 295 ? 74.888 55.585 61.266 1.00 18.97 295 PHE A N 1
ATOM 2251 C CA . PHE A 1 295 ? 75.676 54.529 61.863 1.00 20.35 295 PHE A CA 1
ATOM 2252 C C . PHE A 1 295 ? 74.872 53.649 62.806 1.00 18.81 295 PHE A C 1
ATOM 2253 O O . PHE A 1 295 ? 74.868 52.408 62.683 1.00 18.90 295 PHE A O 1
ATOM 2261 N N . ASP A 1 296 ? 74.250 54.249 63.788 1.00 17.32 296 ASP A N 1
ATOM 2262 C CA . ASP A 1 296 ? 73.552 53.493 64.776 1.00 20.43 296 ASP A CA 1
ATOM 2263 C C . ASP A 1 296 ? 72.403 52.639 64.211 1.00 18.63 296 ASP A C 1
ATOM 2264 O O . ASP A 1 296 ? 72.201 51.522 64.669 1.00 19.70 296 ASP A O 1
ATOM 2269 N N . ARG A 1 297 ? 71.626 53.164 63.295 1.00 17.86 297 ARG A N 1
ATOM 2270 C CA . ARG A 1 297 ? 70.461 52.470 62.769 1.00 18.62 297 ARG A CA 1
ATOM 2271 C C . ARG A 1 297 ? 70.871 51.409 61.741 1.00 17.68 297 ARG A C 1
ATOM 2272 O O . ARG A 1 297 ? 70.305 50.337 61.711 1.00 17.40 297 ARG A O 1
ATOM 2280 N N . ASP A 1 298 ? 71.824 51.716 60.882 1.00 18.23 298 ASP A N 1
ATOM 2281 C CA . ASP A 1 298 ? 72.059 50.905 59.692 1.00 18.65 298 ASP A CA 1
ATOM 2282 C C . ASP A 1 298 ? 73.285 50.008 59.789 1.00 19.19 298 ASP A C 1
ATOM 2283 O O . ASP A 1 298 ? 73.348 48.940 59.162 1.00 21.68 298 ASP A O 1
ATOM 2288 N N . ILE A 1 299 ? 74.289 50.424 60.525 1.00 17.46 299 ILE A N 1
ATOM 2289 C CA . ILE A 1 299 ? 75.563 49.750 60.453 1.00 16.87 299 ILE A CA 1
ATOM 2290 C C . ILE A 1 299 ? 75.855 48.974 61.724 1.00 17.33 299 ILE A C 1
ATOM 2291 O O . ILE A 1 299 ? 76.189 47.758 61.699 1.00 16.95 299 ILE A O 1
ATOM 2296 N N . LEU A 1 300 ? 75.717 49.657 62.839 1.00 15.99 300 LEU A N 1
ATOM 2297 C CA . LEU A 1 300 ? 75.942 49.050 64.129 1.00 17.41 300 LEU A CA 1
ATOM 2298 C C . LEU A 1 300 ? 75.239 47.720 64.357 1.00 16.25 300 LEU A C 1
ATOM 2299 O O . LEU A 1 300 ? 75.843 46.867 64.932 1.00 17.02 300 LEU A O 1
ATOM 2304 N N . PRO A 1 301 ? 74.010 47.544 63.920 1.00 17.38 301 PRO A N 1
ATOM 2305 C CA . PRO A 1 301 ? 73.384 46.236 64.179 1.00 17.94 301 PRO A CA 1
ATOM 2306 C C . PRO A 1 301 ? 74.115 45.113 63.460 1.00 18.45 301 PRO A C 1
ATOM 2307 O O . PRO A 1 301 ? 74.249 44.027 63.976 1.00 16.10 301 PRO A O 1
ATOM 2311 N N . ILE A 1 302 ? 74.678 45.393 62.317 1.00 16.95 302 ILE A N 1
ATOM 2312 C CA . ILE A 1 302 ? 75.396 44.368 61.601 1.00 17.00 302 ILE A CA 1
ATOM 2313 C C . ILE A 1 302 ? 76.635 43.952 62.401 1.00 16.67 302 ILE A C 1
ATOM 2314 O O . ILE A 1 302 ? 76.954 42.772 62.638 1.00 16.25 302 ILE A O 1
ATOM 2319 N N . ILE A 1 303 ? 77.342 44.935 62.891 1.00 16.57 303 ILE A N 1
ATOM 2320 C CA . ILE A 1 303 ? 78.518 44.692 63.668 1.00 16.27 303 ILE A CA 1
ATOM 2321 C C . ILE A 1 303 ? 78.198 43.963 64.966 1.00 15.54 303 ILE A C 1
ATOM 2322 O O . ILE A 1 303 ? 78.899 43.030 65.339 1.00 15.16 303 ILE A O 1
ATOM 2327 N N . GLN A 1 304 ? 77.125 44.373 65.641 1.00 15.54 304 GLN A N 1
ATOM 2328 C CA . GLN A 1 304 ? 76.718 43.709 66.882 1.00 15.73 304 GLN A CA 1
ATOM 2329 C C . GLN A 1 304 ? 76.312 42.252 66.576 1.00 14.21 304 GLN A C 1
ATOM 2330 O O . GLN A 1 304 ? 76.623 41.370 67.337 1.00 13.83 304 GLN A O 1
ATOM 2336 N N . ARG A 1 305 ? 75.590 42.006 65.477 1.00 13.11 305 ARG A N 1
ATOM 2337 C CA . ARG A 1 305 ? 75.134 40.632 65.190 1.00 12.65 305 ARG A CA 1
ATOM 2338 C C . ARG A 1 305 ? 76.366 39.755 64.968 1.00 12.14 305 ARG A C 1
ATOM 2339 O O . ARG A 1 305 ? 76.468 38.693 65.556 1.00 12.59 305 ARG A O 1
ATOM 2347 N N . ILE A 1 306 ? 77.307 40.234 64.165 1.00 12.20 306 ILE A N 1
ATOM 2348 C CA . ILE A 1 306 ? 78.507 39.514 63.839 1.00 11.91 306 ILE A CA 1
ATOM 2349 C C . ILE A 1 306 ? 79.222 39.129 65.163 1.00 13.54 306 ILE A C 1
ATOM 2350 O O . ILE A 1 306 ? 79.648 37.975 65.349 1.00 13.67 306 ILE A O 1
ATOM 2355 N N . SER A 1 307 ? 79.253 40.066 66.098 1.00 14.38 307 SER A N 1
ATOM 2356 C CA . SER A 1 307 ? 79.973 39.881 67.386 1.00 13.85 307 SER A CA 1
ATOM 2357 C C . SER A 1 307 ? 79.395 38.827 68.305 1.00 13.57 307 SER A C 1
ATOM 2358 O O . SER A 1 307 ? 80.045 38.474 69.245 1.00 17.21 307 SER A O 1
ATOM 2361 N N A GLN A 1 308 ? 78.147 38.390 68.066 0.50 12.83 308 GLN A N 1
ATOM 2362 N N B GLN A 1 308 ? 78.207 38.312 68.076 0.50 13.72 308 GLN A N 1
ATOM 2363 C CA A GLN A 1 308 ? 77.460 37.396 68.890 0.50 11.99 308 GLN A CA 1
ATOM 2364 C CA B GLN A 1 308 ? 77.724 37.343 69.008 0.50 13.48 308 GLN A CA 1
ATOM 2365 C C A GLN A 1 308 ? 77.680 35.963 68.409 0.50 12.27 308 GLN A C 1
ATOM 2366 C C B GLN A 1 308 ? 77.574 35.949 68.391 0.50 13.14 308 GLN A C 1
ATOM 2367 O O A GLN A 1 308 ? 77.516 35.046 69.182 0.50 11.63 308 GLN A O 1
ATOM 2368 O O B GLN A 1 308 ? 77.112 35.034 69.071 0.50 12.55 308 GLN A O 1
ATOM 2379 N N . TYR A 1 309 ? 78.017 35.762 67.123 1.00 12.68 309 TYR A N 1
ATOM 2380 C CA . TYR A 1 309 ? 78.075 34.403 66.555 1.00 12.08 309 TYR A CA 1
ATOM 2381 C C . TYR A 1 309 ? 79.051 33.488 67.311 1.00 12.47 309 TYR A C 1
ATOM 2382 O O . TYR A 1 309 ? 78.888 32.262 67.360 1.00 11.41 309 TYR A O 1
ATOM 2391 N N . GLN A 1 310 ? 80.076 34.094 67.921 1.00 13.00 310 GLN A N 1
ATOM 2392 C CA . GLN A 1 310 ? 81.066 33.309 68.689 1.00 12.49 310 GLN A CA 1
ATOM 2393 C C . GLN A 1 310 ? 80.495 32.424 69.803 1.00 11.96 310 GLN A C 1
ATOM 2394 O O . GLN A 1 310 ? 81.189 31.483 70.242 1.00 12.72 310 GLN A O 1
ATOM 2400 N N . TRP A 1 311 ? 79.278 32.725 70.280 1.00 11.74 311 TRP A N 1
ATOM 2401 C CA . TRP A 1 311 ? 78.706 31.942 71.370 1.00 12.02 311 TRP A CA 1
ATOM 2402 C C . TRP A 1 311 ? 78.097 30.619 70.892 1.00 12.59 311 TRP A C 1
ATOM 2403 O O . TRP A 1 311 ? 77.729 29.796 71.709 1.00 12.83 311 TRP A O 1
ATOM 2414 N N . VAL A 1 312 ? 77.993 30.469 69.578 1.00 13.17 312 VAL A N 1
ATOM 2415 C CA . VAL A 1 312 ? 77.315 29.353 68.968 1.00 11.84 312 VAL A CA 1
ATOM 2416 C C . VAL A 1 312 ? 78.071 28.737 67.809 1.00 12.22 312 VAL A C 1
ATOM 2417 O O . VAL A 1 312 ? 77.583 27.764 67.233 1.00 10.98 312 VAL A O 1
ATOM 2421 N N . SER A 1 313 ? 79.238 29.295 67.452 1.00 11.55 313 SER A N 1
ATOM 2422 C CA . SER A 1 313 ? 80.017 28.834 66.297 1.00 11.87 313 SER A CA 1
ATOM 2423 C C . SER A 1 313 ? 81.440 29.345 66.471 1.00 12.11 313 SER A C 1
ATOM 2424 O O . SER A 1 313 ? 81.667 30.334 67.216 1.00 13.25 313 SER A O 1
ATOM 2427 N N . ASN A 1 314 ? 82.368 28.798 65.687 1.00 11.47 314 ASN A N 1
ATOM 2428 C CA . ASN A 1 314 ? 83.736 29.273 65.632 1.00 11.79 314 ASN A CA 1
ATOM 2429 C C . ASN A 1 314 ? 83.960 30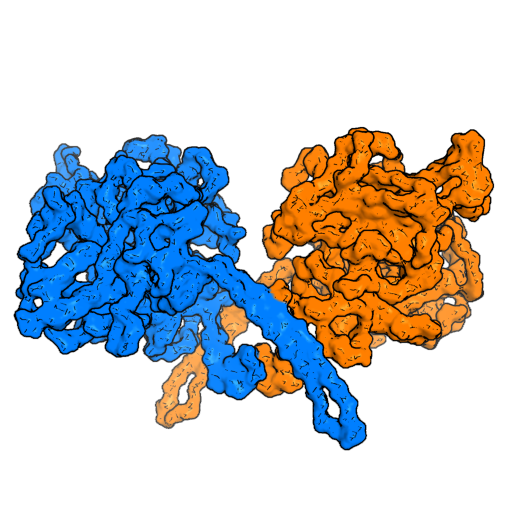.017 64.331 1.00 13.64 314 ASN A C 1
ATOM 2430 O O . ASN A 1 314 ? 84.255 29.420 63.310 1.00 13.67 314 ASN A O 1
ATOM 2435 N N . VAL A 1 315 ? 83.805 31.342 64.431 1.00 13.84 315 VAL A N 1
ATOM 2436 C CA . VAL A 1 315 ? 83.933 32.230 63.311 1.00 14.07 315 VAL A CA 1
ATOM 2437 C C . VAL A 1 315 ? 84.875 33.372 63.669 1.00 14.56 315 VAL A C 1
ATOM 2438 O O . VAL A 1 315 ? 84.605 34.564 63.432 1.00 15.52 315 VAL A O 1
ATOM 2442 N N . GLN A 1 316 ? 86.047 33.008 64.175 1.00 13.97 316 GLN A N 1
ATOM 2443 C CA . GLN A 1 316 ? 87.034 33.970 64.629 1.00 14.37 316 GLN A CA 1
ATOM 2444 C C . GLN A 1 316 ? 87.500 34.876 63.486 1.00 13.30 316 GLN A C 1
ATOM 2445 O O . GLN A 1 316 ? 87.843 36.020 63.704 1.00 14.48 316 GLN A O 1
ATOM 2451 N N . SER A 1 317 ? 87.474 34.381 62.266 1.00 13.40 317 SER A N 1
ATOM 2452 C CA . SER A 1 317 ? 87.838 35.238 61.133 1.00 13.99 317 SER A CA 1
ATOM 2453 C C . SER A 1 317 ? 86.978 36.458 60.987 1.00 14.55 317 SER A C 1
ATOM 2454 O O . SER A 1 317 ? 87.410 37.414 60.356 1.00 16.23 317 SER A O 1
ATOM 2457 N N . MET A 1 318 ? 85.796 36.477 61.616 1.00 13.12 318 MET A N 1
ATOM 2458 C CA . MET A 1 318 ? 84.919 37.638 61.638 1.00 13.81 318 MET A CA 1
ATOM 2459 C C . MET A 1 318 ? 85.259 38.656 62.699 1.00 15.74 318 MET A C 1
ATOM 2460 O O . MET A 1 318 ? 84.710 39.767 62.699 1.00 13.84 318 MET A O 1
ATOM 2465 N N . SER A 1 319 ? 86.251 38.322 63.520 1.00 15.09 319 SER A N 1
ATOM 2466 C CA . SER A 1 319 ? 86.586 39.193 64.656 1.00 15.43 319 SER A CA 1
ATOM 2467 C C . SER A 1 319 ? 87.063 40.548 64.241 1.00 14.53 319 SER A C 1
ATOM 2468 O O . SER A 1 319 ? 86.785 41.542 64.915 1.00 16.67 319 SER A O 1
ATOM 2471 N N . GLY A 1 320 ? 87.786 40.646 63.146 1.00 14.85 320 GLY A N 1
ATOM 2472 C CA . GLY A 1 320 ? 88.234 41.958 62.668 1.00 15.54 320 GLY A CA 1
ATOM 2473 C C . GLY A 1 320 ? 87.118 42.916 62.299 1.00 15.50 320 GLY A C 1
ATOM 2474 O O . GLY A 1 320 ? 87.388 44.089 62.116 1.00 17.10 320 GLY A O 1
ATOM 2475 N N . PHE A 1 321 ? 85.894 42.420 62.169 1.00 13.76 321 PHE A N 1
ATOM 2476 C CA . PHE A 1 321 ? 84.796 43.215 61.780 1.00 14.35 321 PHE A CA 1
ATOM 2477 C C . PHE A 1 321 ? 84.035 43.784 62.974 1.00 14.38 321 PHE A C 1
ATOM 2478 O O . PHE A 1 321 ? 83.061 44.541 62.766 1.00 14.61 321 PHE A O 1
ATOM 2486 N N . PHE A 1 322 ? 84.425 43.417 64.186 1.00 13.65 322 PHE A N 1
ATOM 2487 C CA . PHE A 1 322 ? 83.822 44.048 65.335 1.00 14.74 322 PHE A CA 1
ATOM 2488 C C . PHE A 1 322 ? 84.897 44.434 66.371 1.00 16.17 322 PHE A C 1
ATOM 2489 O O . PHE A 1 322 ? 84.630 44.598 67.543 1.00 14.30 322 PHE A O 1
ATOM 2497 N N . SER A 1 323 ? 86.102 44.602 65.908 1.00 16.32 323 SER A N 1
ATOM 2498 C CA . SER A 1 323 ? 87.170 44.825 66.857 1.00 19.31 323 SER A CA 1
ATOM 2499 C C . SER A 1 323 ? 87.299 46.265 67.287 1.00 19.88 323 SER A C 1
ATOM 2500 O O . SER A 1 323 ? 87.853 46.530 68.328 1.00 19.32 323 SER A O 1
ATOM 2503 N N . PHE A 1 324 ? 86.749 47.167 66.505 1.00 20.14 324 PHE A N 1
ATOM 2504 C CA . PHE A 1 324 ? 87.043 48.606 66.619 1.00 28.66 324 PHE A CA 1
ATOM 2505 C C . PHE A 1 324 ? 88.575 48.825 66.616 1.00 32.88 324 PHE A C 1
ATOM 2506 O O . PHE A 1 324 ? 89.199 49.490 67.469 1.00 36.85 324 PHE A O 1
ATOM 2514 N N . GLN A 1 325 ? 89.201 48.184 65.648 1.00 32.32 325 GLN A N 1
ATOM 2515 C CA . GLN A 1 325 ? 90.652 48.330 65.522 1.00 31.70 325 GLN A CA 1
ATOM 2516 C C . GLN A 1 325 ? 90.861 49.741 64.979 1.00 32.56 325 GLN A C 1
ATOM 2517 O O . GLN A 1 325 ? 91.917 50.280 65.150 1.00 33.62 325 GLN A O 1
ATOM 2523 N N . PHE A 1 326 ? 89.841 50.309 64.329 1.00 32.04 326 PHE A N 1
ATOM 2524 C CA . PHE A 1 326 ? 89.839 51.711 63.980 1.00 30.73 326 PHE A CA 1
ATOM 2525 C C . PHE A 1 326 ? 88.445 52.152 64.337 1.00 25.37 326 PHE A C 1
ATOM 2526 O O . PHE A 1 326 ? 87.605 51.356 64.696 1.00 26.14 326 PHE A O 1
ATOM 2534 N N . ASP A 1 327 ? 88.224 53.431 64.249 1.00 25.52 327 ASP A N 1
ATOM 2535 C CA . ASP A 1 327 ? 87.001 54.018 64.643 1.00 23.83 327 ASP A CA 1
ATOM 2536 C C . ASP A 1 327 ? 85.899 53.928 63.595 1.00 21.68 327 ASP A C 1
ATOM 2537 O O . ASP A 1 327 ? 85.926 54.655 62.591 1.00 21.67 327 ASP A O 1
ATOM 2542 N N . TYR A 1 328 ? 84.914 53.050 63.816 1.00 22.05 328 TYR A N 1
ATOM 2543 C CA . TYR A 1 328 ? 83.843 52.819 62.851 1.00 22.19 328 TYR A CA 1
ATOM 2544 C C . TYR A 1 328 ? 82.961 54.083 62.699 1.00 24.26 328 TYR A C 1
ATOM 2545 O O . TYR A 1 328 ? 82.297 54.234 61.673 1.00 22.38 328 TYR A O 1
ATOM 2554 N N . ARG A 1 329 ? 82.985 55.022 63.657 1.00 25.20 329 ARG A N 1
ATOM 2555 C CA . ARG A 1 329 ? 82.124 56.188 63.610 1.00 25.39 329 ARG A CA 1
ATOM 2556 C C . ARG A 1 329 ? 82.813 57.351 62.937 1.00 23.88 329 ARG A C 1
ATOM 2557 O O . ARG A 1 329 ? 82.190 58.341 62.655 1.00 28.41 329 ARG A O 1
ATOM 2565 N N . ASP A 1 330 ? 84.102 57.249 62.670 1.00 23.46 330 ASP A N 1
ATOM 2566 C CA . ASP A 1 330 ? 84.849 58.314 61.957 1.00 21.93 330 ASP A CA 1
ATOM 2567 C C . ASP A 1 330 ? 84.566 58.319 60.457 1.00 23.47 330 ASP A C 1
ATOM 2568 O O . ASP A 1 330 ? 85.035 57.481 59.731 1.00 22.33 330 ASP A O 1
ATOM 2573 N N . GLY A 1 331 ? 83.757 59.288 60.001 1.00 21.76 331 GLY A N 1
ATOM 2574 C CA . GLY A 1 331 ? 83.384 59.521 58.643 1.00 23.63 331 GLY A CA 1
ATOM 2575 C C . GLY A 1 331 ? 84.370 60.290 57.808 1.00 21.22 331 GLY A C 1
ATOM 2576 O O . GLY A 1 331 ? 84.163 60.429 56.620 1.00 23.77 331 GLY A O 1
ATOM 2577 N N . SER A 1 332 ? 85.510 60.610 58.393 1.00 25.88 332 SER A N 1
ATOM 2578 C CA . SER A 1 332 ? 86.461 61.523 57.728 1.00 25.09 332 SER A CA 1
ATOM 2579 C C . SER A 1 332 ? 87.236 60.902 56.619 1.00 27.52 332 SER A C 1
ATOM 2580 O O . SER A 1 332 ? 87.422 59.684 56.599 1.00 23.04 332 SER A O 1
ATOM 2583 N N . ALA A 1 333 ? 87.758 61.738 55.705 1.00 23.42 333 ALA A N 1
ATOM 2584 C CA . ALA A 1 333 ? 88.576 61.231 54.642 1.00 24.39 333 ALA A CA 1
ATOM 2585 C C . ALA A 1 333 ? 89.805 60.475 55.136 1.00 22.27 333 ALA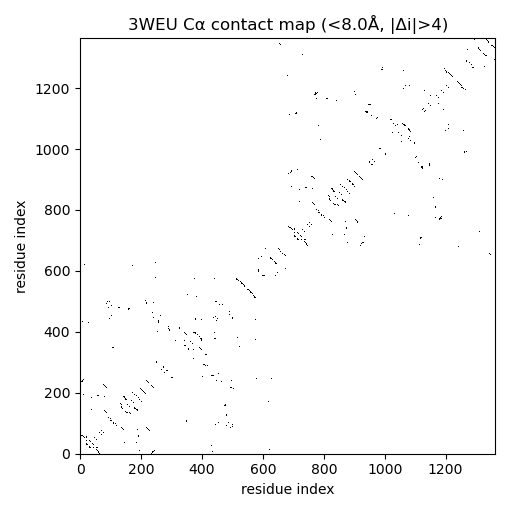 A C 1
ATOM 2586 O O . ALA A 1 333 ? 90.229 59.522 54.520 1.00 22.45 333 ALA A O 1
ATOM 2588 N N . ALA A 1 334 ? 90.418 60.891 56.243 1.00 19.38 334 ALA A N 1
ATOM 2589 C CA . ALA A 1 334 ? 91.576 60.193 56.752 1.00 21.58 334 ALA A CA 1
ATOM 2590 C C . ALA A 1 334 ? 91.241 58.715 57.100 1.00 19.58 334 ALA A C 1
ATOM 2591 O O . ALA A 1 334 ? 92.131 57.891 57.174 1.00 20.02 334 ALA A O 1
ATOM 2593 N N . ASN A 1 335 ? 89.992 58.466 57.455 1.00 20.67 335 ASN A N 1
ATOM 2594 C CA . ASN A 1 335 ? 89.584 57.077 57.847 1.00 19.14 335 ASN A CA 1
ATOM 2595 C C . ASN A 1 335 ? 88.945 56.317 56.721 1.00 19.28 335 ASN A C 1
ATOM 2596 O O . ASN A 1 335 ? 88.540 55.166 56.912 1.00 18.43 335 ASN A O 1
ATOM 2601 N N . LYS A 1 336 ? 88.809 56.931 55.551 1.00 18.84 336 LYS A N 1
ATOM 2602 C CA . LYS A 1 336 ? 88.124 56.286 54.441 1.00 19.48 336 LYS A CA 1
ATOM 2603 C C . LYS A 1 336 ? 88.796 54.983 53.947 1.00 19.73 336 LYS A C 1
ATOM 2604 O O . LYS A 1 336 ? 88.100 54.014 53.668 1.00 17.76 336 LYS A O 1
ATOM 2610 N N . ALA A 1 337 ? 90.098 54.971 53.788 1.00 18.26 337 ALA A N 1
ATOM 2611 C CA . ALA A 1 337 ? 90.765 53.764 53.299 1.00 20.09 337 ALA A CA 1
ATOM 2612 C C . ALA A 1 337 ? 90.460 52.590 54.254 1.00 17.67 337 ALA A C 1
ATOM 2613 O O . ALA A 1 337 ? 90.210 51.498 53.758 1.00 15.45 337 ALA A O 1
ATOM 2615 N N . ASN A 1 338 ? 90.412 52.849 55.570 1.00 17.24 338 ASN A N 1
ATOM 2616 C CA . ASN A 1 338 ? 89.989 51.848 56.530 1.00 17.29 338 ASN A CA 1
ATOM 2617 C C . ASN A 1 338 ? 88.561 51.358 56.351 1.00 18.16 338 ASN A C 1
ATOM 2618 O O . ASN A 1 338 ? 88.301 50.129 56.340 1.00 15.42 338 ASN A O 1
ATOM 2623 N N A ARG A 1 339 ? 87.613 52.284 56.180 0.50 18.16 339 ARG A N 1
ATOM 2624 N N B ARG A 1 339 ? 87.618 52.297 56.178 0.50 14.54 339 ARG A N 1
ATOM 2625 C CA A ARG A 1 339 ? 86.210 51.871 56.009 0.50 19.60 339 ARG A CA 1
ATOM 2626 C CA B ARG A 1 339 ? 86.202 51.912 56.016 0.50 13.73 339 ARG A CA 1
ATOM 2627 C C A ARG A 1 339 ? 86.018 51.094 54.709 0.50 19.13 339 ARG A C 1
ATOM 2628 C C B ARG A 1 339 ? 86.016 51.110 54.718 0.50 15.60 339 ARG A C 1
ATOM 2629 O O A ARG A 1 339 ? 85.257 50.110 54.666 0.50 16.79 339 ARG A O 1
ATOM 2630 O O B ARG A 1 339 ? 85.271 50.112 54.695 0.50 14.06 339 ARG A O 1
ATOM 2645 N N . MET A 1 340 ? 86.715 51.535 53.655 1.00 17.10 340 MET A N 1
ATOM 2646 C CA . MET A 1 340 ? 86.604 50.889 52.363 1.00 17.15 340 MET A CA 1
ATOM 2647 C C . MET A 1 340 ? 87.211 49.452 52.393 1.00 15.57 340 MET A C 1
ATOM 2648 O O . MET A 1 340 ? 86.694 48.535 51.737 1.00 14.41 340 MET A O 1
ATOM 2653 N N . LYS A 1 341 ? 88.309 49.297 53.110 1.00 16.62 341 LYS A N 1
ATOM 2654 C CA . LYS A 1 341 ? 88.928 47.990 53.253 1.00 16.06 341 LYS A CA 1
ATOM 2655 C C . LYS A 1 341 ? 87.919 47.054 53.946 1.00 16.99 341 LYS A C 1
ATOM 2656 O O . LYS A 1 341 ? 87.755 45.943 53.502 1.00 14.97 341 LYS A O 1
ATOM 2662 N N . TYR A 1 342 ? 87.262 47.512 55.016 1.00 15.69 342 TYR A N 1
ATOM 2663 C CA . TYR A 1 342 ? 86.268 46.743 55.776 1.00 14.73 342 TYR A CA 1
ATOM 2664 C C . TYR A 1 342 ? 85.132 46.320 54.830 1.00 14.85 342 TYR A C 1
ATOM 2665 O O . TYR A 1 342 ? 84.780 45.164 54.716 1.00 13.40 342 TYR A O 1
ATOM 2674 N N . TYR A 1 343 ? 84.604 47.278 54.075 1.00 14.53 343 TYR A N 1
ATOM 2675 C CA . TYR A 1 343 ? 83.549 47.026 53.139 1.00 14.17 343 TYR A CA 1
ATOM 2676 C C . TYR A 1 343 ? 83.934 46.079 51.996 1.00 13.25 343 TYR A C 1
ATOM 2677 O O . TYR A 1 343 ? 83.155 45.222 51.595 1.00 11.57 343 TYR A O 1
ATOM 2686 N N . ASN A 1 344 ? 85.151 46.239 51.515 1.00 13.20 344 ASN A N 1
ATOM 2687 C CA . ASN A 1 344 ? 85.594 45.443 50.363 1.00 15.68 344 ASN A CA 1
ATOM 2688 C C . ASN A 1 344 ? 85.846 43.994 50.739 1.00 15.14 344 ASN A C 1
ATOM 2689 O O . ASN A 1 344 ? 86.017 43.166 49.863 1.00 16.21 344 ASN A O 1
ATOM 2694 N N . TYR A 1 345 ? 85.813 43.669 52.046 1.00 13.20 345 TYR A N 1
ATOM 2695 C CA . TYR A 1 345 ? 85.838 42.274 52.456 1.00 12.24 345 TYR A CA 1
ATOM 2696 C C . TYR A 1 345 ? 84.489 41.598 52.472 1.00 13.76 345 TYR A C 1
ATOM 2697 O O . TYR A 1 345 ? 84.412 40.348 52.701 1.00 13.74 345 TYR A O 1
ATOM 2706 N N . PHE A 1 346 ? 83.413 42.363 52.235 1.00 13.19 346 PHE A N 1
ATOM 2707 C CA . PHE A 1 346 ? 82.064 41.778 52.096 1.00 13.29 346 PHE A CA 1
ATOM 2708 C C . PHE A 1 346 ? 81.857 41.304 50.691 1.00 13.85 346 PHE A C 1
ATOM 2709 O O . PHE A 1 346 ? 82.257 41.960 49.742 1.00 13.98 346 PHE A O 1
ATOM 2717 N N . ARG A 1 347 ? 81.274 40.096 50.564 1.00 13.50 347 ARG A N 1
ATOM 2718 C CA . ARG A 1 347 ? 80.887 39.594 49.241 1.00 13.16 347 ARG A CA 1
ATOM 2719 C C . ARG A 1 347 ? 79.771 40.429 48.643 1.00 14.74 347 ARG A C 1
ATOM 2720 O O . ARG A 1 347 ? 78.734 40.728 49.292 1.00 14.14 347 ARG A O 1
ATOM 2728 N N . GLN A 1 348 ? 80.012 40.856 47.395 1.00 15.98 348 GLN A N 1
ATOM 2729 C CA . GLN A 1 348 ? 78.944 41.426 46.591 1.00 16.31 348 GLN A CA 1
ATOM 2730 C C . GLN A 1 348 ? 77.934 40.320 46.316 1.00 15.96 348 GLN A C 1
ATOM 2731 O O . GLN A 1 348 ? 78.259 39.114 46.429 1.00 15.43 348 GLN A O 1
ATOM 2737 N N . LEU A 1 349 ? 76.705 40.707 45.953 1.00 17.52 349 LEU A N 1
ATOM 2738 C CA . LEU A 1 349 ? 75.663 39.744 45.613 1.00 16.07 349 LEU A CA 1
ATOM 2739 C C . LEU A 1 349 ? 75.803 39.162 44.228 1.00 17.67 349 LEU A C 1
ATOM 2740 O O . LEU A 1 349 ? 76.116 39.914 43.318 1.00 14.16 349 LEU A O 1
ATOM 2745 N N . ASP A 1 350 ? 75.552 37.862 44.081 1.00 14.50 350 ASP A N 1
ATOM 2746 C CA . ASP A 1 350 ? 75.478 37.277 42.751 1.00 17.22 350 ASP A CA 1
ATOM 2747 C C . ASP A 1 350 ? 74.256 37.861 42.027 1.00 19.69 350 ASP A C 1
ATOM 2748 O O . ASP A 1 350 ? 73.245 38.198 42.638 1.00 17.93 350 ASP A O 1
ATOM 2753 N N . ASN A 1 351 ? 74.326 37.924 40.697 1.00 18.57 351 ASN A N 1
ATOM 2754 C CA . ASN A 1 351 ? 73.108 38.184 39.931 1.00 20.34 351 ASN A CA 1
ATOM 2755 C C . ASN A 1 351 ? 72.172 36.945 40.034 1.00 20.87 351 ASN A C 1
ATOM 2756 O O . ASN A 1 351 ? 72.479 35.864 40.633 1.00 26.63 351 ASN A O 1
ATOM 2761 N N . LYS A 1 352 ? 70.965 37.094 39.572 1.00 19.87 352 LYS A N 1
ATOM 2762 C CA . LYS A 1 352 ? 70.043 35.970 39.621 1.00 19.71 352 LYS A CA 1
ATOM 2763 C C . LYS A 1 352 ? 69.840 35.399 38.217 1.00 21.81 352 LYS A C 1
ATOM 2764 O O . LYS A 1 352 ? 68.720 35.094 37.817 1.00 20.20 352 LYS A O 1
ATOM 2770 N N . VAL A 1 353 ? 70.962 35.054 37.606 1.00 22.42 353 VAL A N 1
ATOM 2771 C CA . VAL A 1 353 ? 70.998 34.540 36.211 1.00 23.99 353 VAL A CA 1
ATOM 2772 C C . VAL A 1 353 ? 71.337 33.078 36.265 1.00 26.07 353 VAL A C 1
ATOM 2773 O O . VAL A 1 353 ? 72.280 32.696 36.890 1.00 27.56 353 VAL A O 1
ATOM 2777 N N . ILE A 1 354 ? 70.559 32.253 35.605 1.00 22.43 354 ILE A N 1
ATOM 2778 C CA . ILE A 1 354 ? 70.846 30.848 35.526 1.00 26.09 354 ILE A CA 1
ATOM 2779 C C . ILE A 1 354 ? 72.129 30.576 34.715 1.00 25.08 354 ILE A C 1
ATOM 2780 O O . ILE A 1 354 ? 72.325 31.197 33.679 1.00 25.17 354 ILE A O 1
ATOM 2785 N N . GLY A 1 355 ? 72.946 29.636 35.171 1.00 23.65 355 GLY A N 1
ATOM 2786 C CA . GLY A 1 355 ? 74.164 29.228 34.490 1.00 22.88 355 GLY A CA 1
ATOM 2787 C C . GLY A 1 355 ? 75.325 30.159 34.617 1.00 25.21 355 GLY A C 1
ATOM 2788 O O . GLY A 1 355 ? 76.254 30.043 33.844 1.00 21.01 355 GLY A O 1
ATOM 2789 N N . ASP A 1 356 ? 75.340 31.107 35.584 1.00 23.30 356 ASP A N 1
ATOM 2790 C CA . ASP A 1 356 ? 76.428 32.024 35.682 1.00 23.64 356 ASP A CA 1
ATOM 2791 C C . ASP A 1 356 ? 77.130 31.691 37.023 1.00 23.16 356 ASP A C 1
ATOM 2792 O O . ASP A 1 356 ? 76.585 31.926 38.083 1.00 22.62 356 ASP A O 1
ATOM 2797 N N . TYR A 1 357 ? 78.245 31.016 36.989 1.00 19.46 357 TYR A N 1
ATOM 2798 C CA . TYR A 1 357 ? 78.865 30.485 38.178 1.00 18.94 357 TYR A CA 1
ATOM 2799 C C . TYR A 1 357 ? 80.006 31.322 38.709 1.00 20.12 357 TYR A C 1
ATOM 2800 O O . TYR A 1 357 ? 80.206 31.397 39.951 1.00 18.50 357 TYR A O 1
ATOM 2809 N N . ASP A 1 358 ? 80.730 32.021 37.825 1.00 19.60 358 ASP A N 1
ATOM 2810 C CA . ASP A 1 358 ? 81.884 32.742 38.268 1.00 20.61 358 ASP A CA 1
ATOM 2811 C C . ASP A 1 358 ? 81.511 34.109 38.796 1.00 19.29 358 ASP A C 1
ATOM 2812 O O . ASP A 1 358 ? 81.641 35.080 38.105 1.00 17.65 358 ASP A O 1
ATOM 2817 N N . GLN A 1 359 ? 81.059 34.134 40.049 1.00 17.45 359 GLN A N 1
ATOM 2818 C CA . GLN A 1 359 ? 80.358 35.248 40.640 1.00 16.19 359 GLN A CA 1
ATOM 2819 C C . GLN A 1 359 ? 80.882 35.369 42.049 1.00 15.69 359 GLN A C 1
ATOM 2820 O O . GLN A 1 359 ? 81.480 34.425 42.564 1.00 14.15 359 GLN A O 1
ATOM 2826 N N . PRO A 1 360 ? 80.639 36.513 42.675 1.00 15.88 360 PRO A N 1
ATOM 2827 C CA . PRO A 1 360 ? 81.275 36.758 43.968 1.00 15.63 360 PRO A CA 1
ATOM 2828 C C . PRO A 1 360 ? 80.917 35.755 45.106 1.00 13.81 360 PRO A C 1
ATOM 2829 O O . PRO A 1 360 ? 81.754 35.584 46.011 1.00 13.14 360 PRO A O 1
ATOM 2833 N N . GLN A 1 361 ? 79.713 35.191 45.118 1.00 13.74 361 GLN A N 1
ATOM 2834 C CA . GLN A 1 361 ? 79.341 34.264 46.214 1.00 13.69 361 GLN A CA 1
ATOM 2835 C C . GLN A 1 361 ? 79.945 32.882 46.063 1.00 13.71 361 GLN A C 1
ATOM 2836 O O . GLN A 1 361 ? 79.787 32.065 46.954 1.00 13.14 361 GLN A O 1
ATOM 2842 N N . GLN A 1 362 ? 80.685 32.635 44.964 1.00 12.93 362 GLN A N 1
ATOM 2843 C CA . GLN A 1 362 ? 81.487 31.434 44.799 1.00 13.04 362 GLN A CA 1
ATOM 2844 C C . GLN A 1 362 ? 82.917 31.610 45.231 1.00 15.16 362 GLN A C 1
ATOM 2845 O O . GLN A 1 362 ? 83.695 30.665 45.147 1.00 14.39 362 GLN A O 1
ATOM 2851 N N . VAL A 1 363 ? 83.283 32.826 45.672 1.00 15.04 363 VAL A N 1
ATOM 2852 C CA . VAL A 1 363 ? 84.597 33.135 46.137 1.00 15.10 363 VAL A CA 1
ATOM 2853 C C . VAL A 1 363 ? 84.644 33.061 47.664 1.00 16.19 363 VAL A C 1
ATOM 2854 O O . VAL A 1 363 ? 83.912 33.743 48.371 1.00 14.39 363 VAL A O 1
ATOM 2858 N N . LEU A 1 364 ? 85.552 32.248 48.161 1.00 15.50 364 LEU A N 1
ATOM 2859 C CA . LEU A 1 364 ? 85.687 32.105 49.610 1.00 13.89 364 LEU A CA 1
ATOM 2860 C C . LEU A 1 364 ? 86.534 33.216 50.185 1.00 12.71 364 LEU A C 1
ATOM 2861 O O . LEU A 1 364 ? 86.097 33.887 51.087 1.00 13.64 364 LEU A O 1
ATOM 2866 N N . MET A 1 365 ? 87.768 33.371 49.687 1.00 13.49 365 MET A N 1
ATOM 2867 C CA . MET A 1 365 ? 88.806 34.214 50.332 1.00 13.47 365 MET A CA 1
ATOM 2868 C C . MET A 1 365 ? 89.052 35.530 49.589 1.00 14.89 365 MET A C 1
ATOM 2869 O O . MET A 1 365 ? 88.838 35.612 48.367 1.00 14.34 365 MET A O 1
ATOM 2874 N N . SER A 1 366 ? 89.633 36.477 50.285 1.00 13.91 366 SER A N 1
ATOM 2875 C CA . SER A 1 366 ? 90.135 37.745 49.629 1.00 14.98 366 SER A CA 1
ATOM 2876 C C . SER A 1 366 ? 91.240 37.467 48.626 1.00 17.73 366 SER A C 1
ATOM 2877 O O . SER A 1 366 ? 91.319 38.165 47.636 1.00 15.95 366 SER A O 1
ATOM 2880 N N . SER A 1 367 ? 92.072 36.439 48.867 1.00 16.78 367 SER A N 1
ATOM 2881 C CA . SER A 1 367 ? 93.196 36.094 48.046 1.00 19.12 367 SER A CA 1
ATOM 2882 C C . SER A 1 367 ? 93.664 34.725 48.421 1.00 22.13 367 SER A C 1
ATOM 2883 O O . SER A 1 367 ? 93.424 34.269 49.520 1.00 19.16 367 SER A O 1
ATOM 2886 N N . GLU A 1 368 ? 94.519 34.160 47.608 1.00 22.80 368 GLU A N 1
ATOM 2887 C CA . GLU A 1 368 ? 95.222 33.041 48.142 1.00 26.23 368 GLU A CA 1
ATOM 2888 C C . GLU A 1 368 ? 96.718 33.237 48.189 1.00 24.56 368 GLU A C 1
ATOM 2889 O O . GLU A 1 368 ? 97.434 32.309 48.472 1.00 23.69 368 GLU A O 1
ATOM 2895 N N . VAL A 1 369 ? 97.146 34.481 48.195 1.00 21.17 369 VAL A N 1
ATOM 2896 C CA . VAL A 1 369 ? 98.518 34.788 48.478 1.00 20.53 369 VAL A CA 1
ATOM 2897 C C . VAL A 1 369 ? 98.743 34.837 49.987 1.00 17.78 369 VAL A C 1
ATOM 2898 O O . VAL A 1 369 ? 98.071 35.613 50.638 1.00 16.32 369 VAL A O 1
ATOM 2902 N N . GLU A 1 370 ? 99.758 34.150 50.499 1.00 17.73 370 GLU A N 1
ATOM 2903 C CA . GLU A 1 370 ? 100.027 34.156 51.936 1.00 17.98 370 GLU A CA 1
ATOM 2904 C C . GLU A 1 370 ? 100.284 35.538 52.408 1.00 18.67 370 GLU A C 1
ATOM 2905 O O . GLU A 1 370 ? 101.031 36.319 51.777 1.00 16.14 370 GLU A O 1
ATOM 2911 N N . GLY A 1 371 ? 99.614 35.891 53.479 1.00 16.70 371 GLY A N 1
ATOM 2912 C CA . GLY A 1 371 ? 99.676 37.272 53.981 1.00 16.86 371 GLY A CA 1
ATOM 2913 C C . GLY A 1 371 ? 98.471 38.116 53.670 1.00 15.92 371 GLY A C 1
ATOM 2914 O O . GLY A 1 371 ? 98.265 39.138 54.359 1.00 16.62 371 GLY A O 1
ATOM 2915 N N . ASP A 1 372 ? 97.694 37.706 52.659 1.00 16.03 372 ASP A N 1
ATOM 2916 C CA . ASP A 1 372 ? 96.533 38.411 52.185 1.00 15.81 372 ASP A CA 1
ATOM 2917 C C . ASP A 1 372 ? 95.265 37.526 52.239 1.00 14.93 372 ASP A C 1
ATOM 2918 O O . ASP A 1 372 ? 94.334 37.778 51.520 1.00 15.93 372 ASP A O 1
ATOM 2923 N N . ILE A 1 373 ? 95.283 36.453 53.031 1.00 13.82 373 ILE A N 1
ATOM 2924 C CA . ILE A 1 373 ? 94.179 35.511 53.120 1.00 13.22 373 ILE A CA 1
ATOM 2925 C C . ILE A 1 373 ? 93.193 35.785 54.258 1.00 13.32 373 ILE A C 1
ATOM 2926 O O . ILE A 1 373 ? 93.534 35.686 55.448 1.00 12.12 373 ILE A O 1
ATOM 2931 N N . LEU A 1 374 ? 91.976 36.076 53.882 1.00 13.95 374 LEU A N 1
ATOM 2932 C CA . LEU A 1 374 ? 90.859 36.277 54.854 1.00 13.54 374 LEU A CA 1
ATOM 2933 C C . LEU A 1 374 ? 89.588 35.776 54.224 1.00 13.03 374 LEU A C 1
ATOM 2934 O O . LEU A 1 374 ? 89.330 36.101 53.068 1.00 12.99 374 LEU A O 1
ATOM 2939 N N . PRO A 1 375 ? 88.764 35.021 54.975 1.00 12.58 375 PRO A N 1
ATOM 2940 C CA . PRO A 1 375 ? 87.409 34.644 54.447 1.00 12.61 375 PRO A CA 1
ATOM 2941 C C . PRO A 1 375 ? 86.544 35.864 54.316 1.00 12.82 375 PRO A C 1
ATOM 2942 O O . PRO A 1 375 ? 86.450 36.679 55.262 1.00 13.71 375 PRO A O 1
ATOM 2946 N N . LEU A 1 376 ? 85.892 35.981 53.164 1.00 11.72 376 LEU A N 1
ATOM 2947 C CA . LEU A 1 376 ? 85.025 37.083 52.919 1.00 12.45 376 LEU A CA 1
ATOM 2948 C C . LEU A 1 376 ? 83.727 37.020 53.712 1.00 12.71 376 LEU A C 1
ATOM 2949 O O . LEU A 1 376 ? 83.412 35.975 54.282 1.00 13.62 376 LEU A O 1
ATOM 2954 N N . MET A 1 377 ? 83.052 38.182 53.825 1.00 11.40 377 MET A N 1
ATOM 2955 C CA . MET A 1 377 ? 82.057 38.405 54.836 1.00 12.21 377 MET A CA 1
ATOM 2956 C C . MET A 1 377 ? 80.645 38.499 54.273 1.00 12.90 377 MET A C 1
ATOM 2957 O O . MET A 1 377 ? 80.440 39.026 53.169 1.00 13.17 377 MET A O 1
ATOM 2962 N N . PRO A 1 378 ? 79.658 38.071 55.063 1.00 12.74 378 PRO A N 1
ATOM 2963 C CA . PRO A 1 378 ? 79.813 37.343 56.313 1.00 13.57 378 PRO A CA 1
ATOM 2964 C C . PRO A 1 378 ? 80.303 35.914 55.946 1.00 12.39 378 PRO A C 1
ATOM 2965 O O . PRO A 1 378 ? 79.969 35.401 54.863 1.00 12.41 378 PRO A O 1
ATOM 2969 N N . MET A 1 379 ? 81.086 35.318 56.822 1.00 12.04 379 MET A N 1
ATOM 2970 C CA . MET A 1 379 ? 81.598 33.964 56.573 1.00 12.64 379 MET A CA 1
ATOM 2971 C C . MET A 1 379 ? 80.622 32.878 57.060 1.00 12.95 379 MET A C 1
ATOM 2972 O O . MET A 1 379 ? 80.520 32.590 58.280 1.00 14.53 379 MET A O 1
ATOM 2977 N N . ASN A 1 380 ? 79.950 32.254 56.087 1.00 12.97 380 ASN A N 1
ATOM 2978 C CA . ASN A 1 380 ? 78.809 31.365 56.300 1.00 13.64 380 ASN A CA 1
ATOM 2979 C C . ASN A 1 380 ? 78.464 30.800 54.927 1.00 13.97 380 ASN A C 1
ATOM 2980 O O . ASN A 1 380 ? 78.863 31.347 53.853 1.00 13.05 380 ASN A O 1
ATOM 2985 N N . SER A 1 381 ? 77.777 29.664 54.942 1.00 13.50 381 SER A N 1
ATOM 2986 C CA . SER A 1 381 ? 77.198 29.140 53.706 1.00 13.17 381 SER A CA 1
ATOM 2987 C C . SER A 1 381 ? 76.226 30.105 53.085 1.00 14.11 381 SER A C 1
ATOM 2988 O O . SER A 1 381 ? 75.550 30.898 53.792 1.00 13.63 381 SER A O 1
ATOM 2991 N N . GLY A 1 382 ? 76.172 30.044 51.754 1.00 14.12 382 GLY A N 1
ATOM 2992 C CA . GLY A 1 382 ? 75.126 30.663 51.016 1.00 13.91 382 GLY A CA 1
ATOM 2993 C C . GLY A 1 382 ? 73.940 29.735 50.799 1.00 13.82 382 GLY A C 1
ATOM 2994 O O . GLY A 1 382 ? 73.837 28.711 51.470 1.00 14.03 382 GLY A O 1
ATOM 2995 N N . SER A 1 383 ? 73.021 30.151 49.931 1.00 13.18 383 SER A N 1
ATOM 2996 C CA . SER A 1 383 ? 71.760 29.471 49.760 1.00 13.99 383 SER A CA 1
ATOM 2997 C C . SER A 1 383 ? 71.854 28.216 48.861 1.00 14.76 383 SER A C 1
ATOM 2998 O O . SER A 1 383 ? 70.873 27.546 48.695 1.00 16.73 383 SER A O 1
ATOM 3001 N N . ASN A 1 384 ? 73.003 27.953 48.237 1.00 15.41 384 ASN A N 1
ATOM 3002 C CA . ASN A 1 384 ? 73.277 26.628 47.725 1.00 15.99 384 ASN A CA 1
ATOM 3003 C C . ASN A 1 384 ? 74.706 26.210 47.649 1.00 14.59 384 ASN A C 1
ATOM 3004 O O . ASN A 1 384 ? 75.380 26.360 46.606 1.00 15.57 384 ASN A O 1
ATOM 3009 N N . SER A 1 385 ? 75.170 25.630 48.749 1.00 14.01 385 SER A N 1
ATOM 3010 C CA . SER A 1 385 ? 76.462 25.016 48.864 1.00 13.41 385 SER A CA 1
ATOM 3011 C C . SER A 1 385 ? 76.366 23.474 48.777 1.00 13.42 385 SER A C 1
ATOM 3012 O O . SER A 1 385 ? 77.323 22.800 49.101 1.00 14.02 385 SER A O 1
ATOM 3015 N N . VAL A 1 386 ? 75.200 22.967 48.431 1.00 14.98 386 VAL A N 1
ATOM 3016 C CA . VAL A 1 386 ? 74.832 21.562 48.541 1.00 16.36 386 VAL A CA 1
ATOM 3017 C C . VAL A 1 386 ? 74.851 20.832 47.203 1.00 17.02 386 VAL A C 1
ATOM 3018 O O . VAL A 1 386 ? 75.417 19.716 47.085 1.00 16.67 386 VAL A O 1
ATOM 3022 N N . SER A 1 387 ? 74.269 21.432 46.181 1.00 15.43 387 SER A N 1
ATOM 3023 C CA . SER A 1 387 ? 74.192 20.728 44.846 1.00 15.99 387 SER A CA 1
ATOM 3024 C C . SER A 1 387 ? 74.961 21.467 43.745 1.00 16.99 387 SER A C 1
ATOM 3025 O O . SER A 1 387 ? 75.029 22.677 43.729 1.00 16.77 387 SER A O 1
ATOM 3028 N N . SER A 1 388 ? 75.605 20.725 42.867 1.00 16.05 388 SER A N 1
ATOM 3029 C CA . SER A 1 388 ? 76.378 21.310 41.795 1.00 16.03 388 SER A CA 1
ATOM 3030 C C . SER A 1 388 ? 75.532 21.725 40.624 1.00 15.54 388 SER A C 1
ATOM 3031 O O . SER A 1 388 ? 74.343 21.384 40.533 1.00 17.41 388 SER A O 1
ATOM 3034 N N . SER A 1 389 ? 76.162 22.388 39.667 1.00 18.79 389 SER A N 1
ATOM 3035 C CA . SER A 1 389 ? 75.512 22.845 38.435 1.00 17.33 389 SER A CA 1
ATOM 3036 C C . SER A 1 389 ? 74.862 21.688 37.700 1.00 18.17 389 SER A C 1
ATOM 3037 O O . SER A 1 389 ? 73.848 21.894 37.027 1.00 18.10 389 SER A O 1
ATOM 3040 N N . ASN A 1 390 ? 75.453 20.481 37.834 1.00 18.49 390 ASN A N 1
ATOM 3041 C CA . ASN A 1 390 ? 75.015 19.319 37.058 1.00 19.19 390 ASN A CA 1
ATOM 3042 C C . ASN A 1 390 ? 74.214 18.287 37.803 1.00 22.82 390 ASN A C 1
ATOM 3043 O O . ASN A 1 390 ? 74.148 17.154 37.374 1.00 22.00 390 ASN A O 1
ATOM 3048 N N . PHE A 1 391 ? 73.578 18.675 38.910 1.00 21.39 391 PHE A N 1
ATOM 3049 C CA . PHE A 1 391 ? 72.671 17.783 39.643 1.00 20.58 391 PHE A CA 1
ATOM 3050 C C . PHE A 1 391 ? 71.298 17.820 39.044 1.00 19.89 391 PHE A C 1
ATOM 3051 O O . PHE A 1 391 ? 70.989 18.690 38.204 1.00 18.72 391 PHE A O 1
ATOM 3059 N N . TYR A 1 392 ? 70.508 16.833 39.426 1.00 18.83 392 TYR A N 1
ATOM 3060 C CA . TYR A 1 392 ? 69.091 16.743 39.129 1.00 21.36 392 TYR A CA 1
ATOM 3061 C C . TYR A 1 392 ? 68.808 16.656 37.626 1.00 22.03 392 TYR A C 1
ATOM 3062 O O . TYR A 1 392 ? 67.802 17.173 37.179 1.00 21.12 392 TYR A O 1
ATOM 3071 N N . ASP A 1 393 ? 69.752 16.076 36.882 1.00 25.25 393 ASP A N 1
ATOM 3072 C CA . ASP A 1 393 ? 69.712 16.003 35.430 1.00 24.35 393 ASP A CA 1
ATOM 3073 C C . ASP A 1 393 ? 69.690 17.363 34.788 1.00 26.93 393 ASP A C 1
ATOM 3074 O O . ASP A 1 393 ? 69.248 17.498 33.696 1.00 29.11 393 ASP A O 1
ATOM 3079 N N . LEU A 1 394 ? 70.229 18.397 35.444 1.00 23.85 394 LEU A N 1
ATOM 3080 C CA . LEU A 1 394 ? 70.323 19.704 34.876 1.00 20.58 394 LEU A CA 1
ATOM 3081 C C . LEU A 1 394 ? 71.757 19.959 34.485 1.00 18.48 394 LEU A C 1
ATOM 3082 O O . LEU A 1 394 ? 72.645 19.264 34.917 1.00 18.55 394 LEU A O 1
ATOM 3087 N N . THR A 1 395 ? 72.013 21.018 33.743 1.00 19.41 395 THR A N 1
ATOM 3088 C CA . THR A 1 395 ? 73.393 21.423 33.544 1.00 20.93 395 THR A CA 1
ATOM 3089 C C . THR A 1 395 ? 73.588 22.836 34.047 1.00 19.41 395 THR A C 1
ATOM 3090 O O . THR A 1 395 ? 74.702 23.342 34.033 1.00 19.68 395 THR A O 1
ATOM 3094 N N . ASP A 1 396 ? 72.540 23.468 34.528 1.00 17.91 396 ASP A N 1
ATOM 3095 C CA . ASP A 1 396 ? 72.629 24.840 34.932 1.00 19.39 396 ASP A CA 1
ATOM 3096 C C . ASP A 1 396 ? 71.898 25.125 36.287 1.00 18.27 396 ASP A C 1
ATOM 3097 O O . ASP A 1 396 ? 71.334 26.184 36.488 1.00 16.35 396 ASP A O 1
ATOM 3102 N N . ASN A 1 397 ? 71.940 24.134 37.167 1.00 18.02 397 ASN A N 1
ATOM 3103 C CA . ASN A 1 397 ? 71.416 24.284 38.530 1.00 16.47 397 ASN A CA 1
ATOM 3104 C C . ASN A 1 397 ? 72.102 25.483 39.200 1.00 17.36 397 ASN A C 1
ATOM 3105 O O . ASN A 1 397 ? 73.347 25.646 39.095 1.00 17.33 397 ASN A O 1
ATOM 3110 N N . VAL A 1 398 ? 71.324 26.317 39.863 1.00 15.64 398 VAL A N 1
ATOM 3111 C CA . VAL A 1 398 ? 71.871 27.546 40.465 1.00 17.98 398 VAL A CA 1
ATOM 3112 C C . VAL A 1 398 ? 72.658 27.181 41.718 1.00 18.01 398 VAL A C 1
ATOM 3113 O O . VAL A 1 398 ? 72.137 26.444 42.605 1.00 17.48 398 VAL A O 1
ATOM 3117 N N . VAL A 1 399 ? 73.862 27.735 41.775 1.00 16.95 399 VAL A N 1
ATOM 3118 C CA . VAL A 1 399 ? 74.804 27.546 42.902 1.00 17.67 399 VAL A CA 1
ATOM 3119 C C . VAL A 1 399 ? 74.944 28.888 43.619 1.00 17.38 399 VAL A C 1
ATOM 3120 O O . VAL A 1 399 ? 74.984 29.946 43.017 1.00 14.98 399 VAL A O 1
ATOM 3124 N N . GLU A 1 400 ? 75.022 28.845 44.951 1.00 14.64 400 GLU A N 1
ATOM 3125 C CA . GLU A 1 400 ? 75.363 30.050 45.707 1.00 12.98 400 GLU A CA 1
ATOM 3126 C C . GLU A 1 400 ? 76.081 29.592 46.973 1.00 12.66 400 GLU A C 1
ATOM 3127 O O . GLU A 1 400 ? 75.473 29.219 47.945 1.00 14.27 400 GLU A O 1
ATOM 3133 N N . LYS A 1 401 ? 77.376 29.546 46.899 1.00 12.38 401 LYS A N 1
ATOM 3134 C CA . LYS A 1 401 ? 78.170 28.760 47.873 1.00 11.69 401 LYS A CA 1
ATOM 3135 C C . LYS A 1 401 ? 78.289 29.460 49.220 1.00 12.62 401 LYS A C 1
ATOM 3136 O O . LYS A 1 401 ? 78.168 28.798 50.304 1.00 12.61 401 LYS A O 1
ATOM 3142 N N . PHE A 1 402 ? 78.568 30.776 49.169 1.00 12.22 402 PHE A N 1
ATOM 3143 C CA . PHE A 1 402 ? 78.885 31.582 50.377 1.00 13.07 402 PHE A CA 1
ATOM 3144 C C . PHE A 1 402 ? 78.031 32.805 50.533 1.00 12.22 402 PHE A C 1
ATOM 3145 O O . PHE A 1 402 ? 77.451 33.330 49.561 1.00 12.59 402 PHE A O 1
ATOM 3153 N N . LEU A 1 403 ? 77.901 33.210 51.785 1.00 11.90 403 LEU A N 1
ATOM 3154 C CA . LEU A 1 403 ? 76.912 34.201 52.147 1.00 11.83 403 LEU A CA 1
ATOM 3155 C C . LEU A 1 403 ? 77.260 35.603 51.732 1.00 11.58 403 LEU A C 1
ATOM 3156 O O . LEU A 1 403 ? 78.410 35.976 51.712 1.00 12.83 403 LEU A O 1
ATOM 3161 N N . ALA A 1 404 ? 76.235 36.403 51.436 1.00 12.38 404 ALA A N 1
ATOM 3162 C CA . ALA A 1 404 ? 76.351 37.889 51.345 1.00 13.75 404 ALA A CA 1
ATOM 3163 C C . ALA A 1 404 ? 75.257 38.439 52.222 1.00 13.46 404 ALA A C 1
ATOM 3164 O O . ALA A 1 404 ? 74.248 37.752 52.555 1.00 13.99 404 ALA A O 1
ATOM 3166 N N . LEU A 1 405 ? 75.420 39.705 52.581 1.00 14.18 405 LEU A N 1
ATOM 3167 C CA . LEU A 1 405 ? 74.338 40.481 53.085 1.00 13.79 405 LEU A CA 1
ATOM 3168 C C . LEU A 1 405 ? 73.228 40.606 52.032 1.00 15.05 405 LEU A C 1
ATOM 3169 O O . LEU A 1 405 ? 73.394 40.263 50.822 1.00 15.08 405 LEU A O 1
ATOM 3174 N N . ASP A 1 406 ? 72.078 41.117 52.446 1.00 14.99 406 ASP A N 1
ATOM 3175 C CA . ASP A 1 406 ? 71.079 41.449 51.455 1.00 15.30 406 ASP A CA 1
ATOM 3176 C C . ASP A 1 406 ? 71.443 42.773 50.785 1.00 15.15 406 ASP A C 1
ATOM 3177 O O . ASP A 1 406 ? 72.309 43.476 51.247 1.00 14.50 406 ASP A O 1
ATOM 3182 N N . ALA A 1 407 ? 70.802 43.063 49.672 1.00 16.18 407 ALA A N 1
ATOM 3183 C CA . ALA A 1 407 ? 71.227 44.159 48.820 1.00 15.75 407 ALA A CA 1
ATOM 3184 C C . ALA A 1 407 ? 71.099 45.505 49.517 1.00 15.05 407 ALA A C 1
ATOM 3185 O O . ALA A 1 407 ? 71.961 46.358 49.355 1.00 15.30 407 ALA A O 1
ATOM 3187 N N . THR A 1 408 ? 70.121 45.622 50.396 1.00 13.99 408 THR A N 1
ATOM 3188 C CA . THR A 1 408 ? 69.917 46.882 51.131 1.00 16.33 408 THR A CA 1
ATOM 3189 C C . THR A 1 408 ? 70.927 47.058 52.256 1.00 15.89 408 THR A C 1
ATOM 3190 O O . THR A 1 408 ? 71.559 48.122 52.390 1.00 14.97 408 THR A O 1
ATOM 3194 N N . GLN A 1 409 ? 71.179 45.968 53.028 1.00 14.24 409 GLN A N 1
ATOM 3195 C CA . GLN A 1 409 ? 72.229 46.053 53.998 1.00 13.84 409 GLN A CA 1
ATOM 3196 C C . GLN A 1 409 ? 73.516 46.439 53.354 1.00 13.32 409 GLN A C 1
ATOM 3197 O O . GLN A 1 409 ? 74.277 47.230 53.877 1.00 13.44 409 GLN A O 1
ATOM 3203 N N . LEU A 1 410 ? 73.815 45.834 52.228 1.00 14.51 410 LEU A N 1
ATOM 3204 C CA . LEU A 1 410 ? 75.142 46.058 51.638 1.00 13.78 410 LEU A CA 1
ATOM 3205 C C . LEU A 1 410 ? 75.244 47.463 51.030 1.00 14.30 410 LEU A C 1
ATOM 3206 O O . LEU A 1 410 ? 76.287 48.141 51.146 1.00 13.44 410 LEU A O 1
ATOM 3211 N N . PHE A 1 411 ? 74.141 47.947 50.460 1.00 16.01 411 PHE A N 1
ATOM 3212 C CA . PHE A 1 411 ? 74.115 49.321 49.975 1.00 16.09 411 PHE A CA 1
ATOM 3213 C C . PHE A 1 411 ? 74.465 50.315 51.124 1.00 16.21 411 PHE A C 1
ATOM 3214 O O . PHE A 1 411 ? 75.296 51.205 51.010 1.00 15.83 411 PHE A O 1
ATOM 3222 N N . LEU A 1 412 ? 73.817 50.126 52.250 1.00 15.57 412 LEU A N 1
ATOM 3223 C CA . LEU A 1 412 ? 74.053 50.972 53.383 1.00 15.40 412 LEU A CA 1
ATOM 3224 C C . LEU A 1 412 ? 75.458 50.860 53.926 1.00 14.53 412 LEU A C 1
ATOM 3225 O O . LEU A 1 412 ? 76.095 51.865 54.276 1.00 16.51 412 LEU A O 1
ATOM 3230 N N . LEU A 1 413 ? 76.013 49.656 53.930 1.00 15.31 413 LEU A N 1
ATOM 3231 C CA . LEU A 1 413 ? 77.387 49.478 54.297 1.00 14.09 413 LEU A CA 1
ATOM 3232 C C . LEU A 1 413 ? 78.359 50.222 53.374 1.00 14.80 413 LEU A C 1
ATOM 3233 O O . LEU A 1 413 ? 79.297 50.857 53.830 1.00 14.43 413 LEU A O 1
ATOM 3238 N N . GLY A 1 414 ? 78.064 50.234 52.082 1.00 17.14 414 GLY A N 1
ATOM 3239 C CA . GLY A 1 414 ? 78.850 50.949 51.083 1.00 16.10 414 GLY A CA 1
ATOM 3240 C C . GLY A 1 414 ? 78.749 52.469 51.268 1.00 17.43 414 GLY A C 1
ATOM 3241 O O . GLY A 1 414 ? 79.724 53.174 51.010 1.00 17.50 414 GLY A O 1
ATOM 3242 N N . GLN A 1 415 ? 77.586 52.977 51.693 1.00 16.79 415 GLN A N 1
ATOM 3243 C CA . GLN A 1 415 ? 77.460 54.380 51.999 1.00 16.45 415 GLN A CA 1
ATOM 3244 C C . GLN A 1 415 ? 78.341 54.736 53.197 1.00 17.12 415 GLN A C 1
ATOM 3245 O O . GLN A 1 415 ? 79.045 55.759 53.201 1.00 17.50 415 GLN A O 1
ATOM 3251 N N . TRP A 1 416 ? 78.331 53.905 54.215 1.00 14.79 416 TRP A N 1
ATOM 3252 C CA . TRP A 1 416 ? 79.243 54.044 55.298 1.00 15.48 416 TRP A CA 1
ATOM 3253 C C . TRP A 1 416 ? 80.664 54.076 54.845 1.00 15.88 416 TRP A C 1
ATOM 3254 O O . TRP A 1 416 ? 81.426 54.999 55.255 1.00 16.21 416 TRP A O 1
ATOM 3265 N N . ALA A 1 417 ? 81.046 53.135 53.986 1.00 14.82 417 ALA A N 1
ATOM 3266 C CA . ALA A 1 417 ? 82.420 53.068 53.512 1.00 15.95 417 ALA A CA 1
ATOM 3267 C C . ALA A 1 417 ? 82.817 54.391 52.777 1.00 16.36 417 ALA A C 1
ATOM 3268 O O . ALA A 1 417 ? 83.941 54.933 52.965 1.00 16.74 417 ALA A O 1
ATOM 3270 N N . GLU A 1 418 ? 81.895 54.867 51.950 1.00 18.95 418 GLU A N 1
ATOM 3271 C CA . GLU A 1 418 ? 82.037 56.209 51.316 1.00 21.96 418 GLU A CA 1
ATOM 3272 C C . GLU A 1 418 ? 82.093 57.415 52.222 1.00 23.39 418 GLU A C 1
ATOM 3273 O O . GLU A 1 418 ? 82.508 58.457 51.753 1.00 21.52 418 GLU A O 1
ATOM 3279 N N . GLY A 1 419 ? 81.681 57.320 53.483 1.00 20.71 419 GLY A N 1
ATOM 3280 C CA . GLY A 1 419 ? 81.657 58.475 54.356 1.00 22.89 419 GLY A CA 1
ATOM 3281 C C . GLY A 1 419 ? 80.285 59.182 54.334 1.00 24.73 419 GLY A C 1
ATOM 3282 O O . GLY A 1 419 ? 80.096 60.170 55.019 1.00 29.02 419 GLY A O 1
ATOM 3283 N N . GLU A 1 420 ? 79.337 58.617 53.611 1.00 22.07 420 GLU A N 1
ATOM 3284 C CA . GLU A 1 420 ? 77.947 59.087 53.543 1.00 24.48 420 GLU A CA 1
ATOM 3285 C C . GLU A 1 420 ? 77.133 58.525 54.667 1.00 21.51 420 GLU A C 1
ATOM 3286 O O . GLU A 1 420 ? 76.249 57.724 54.479 1.00 23.39 420 GLU A O 1
ATOM 3292 N N . PHE A 1 421 ? 77.467 58.917 55.863 1.00 19.04 421 PHE A N 1
ATOM 3293 C CA . PHE A 1 421 ? 76.715 58.519 57.000 1.00 20.22 421 PHE A CA 1
ATOM 3294 C C . PHE A 1 421 ? 76.833 59.473 58.137 1.00 20.73 421 PHE A C 1
ATOM 3295 O O . PHE A 1 421 ? 77.823 60.162 58.266 1.00 25.18 421 PHE A O 1
ATOM 3303 N N . THR A 1 422 ? 75.862 59.414 59.018 1.00 21.60 422 THR A N 1
ATOM 3304 C CA . THR A 1 422 ? 75.889 60.184 60.231 1.00 20.67 422 THR A CA 1
ATOM 3305 C C . THR A 1 422 ? 76.029 59.368 61.450 1.00 21.91 422 THR A C 1
ATOM 3306 O O . THR A 1 422 ? 75.851 58.130 61.450 1.00 25.47 422 THR A O 1
ATOM 3310 N N . ALA A 1 423 ? 76.303 60.072 62.506 1.00 20.65 423 ALA A N 1
ATOM 3311 C CA . ALA A 1 423 ? 76.321 59.586 63.850 1.00 23.75 423 ALA A CA 1
ATOM 3312 C C . ALA A 1 423 ? 75.245 60.297 64.594 1.00 22.80 423 ALA A C 1
ATOM 3313 O O . ALA A 1 423 ? 74.956 61.467 64.338 1.00 23.60 423 ALA A O 1
ATOM 3315 N N . GLY A 1 424 ? 74.591 59.600 65.504 1.00 20.56 424 GLY A N 1
ATOM 3316 C CA . GLY A 1 424 ? 73.539 60.156 66.284 1.00 21.71 424 GLY A CA 1
ATOM 3317 C C . GLY A 1 424 ? 72.231 59.465 65.910 1.00 20.36 424 GLY A C 1
ATOM 3318 O O . GLY A 1 424 ? 72.205 58.520 65.127 1.00 21.26 424 GLY A O 1
ATOM 3319 N N . PRO A 1 425 ? 71.132 59.939 66.433 1.00 23.97 425 PRO A N 1
ATOM 3320 C CA . PRO A 1 425 ? 69.820 59.305 66.150 1.00 28.52 425 PRO A CA 1
ATOM 3321 C C . PRO A 1 425 ? 69.425 59.488 64.693 1.00 30.23 425 PRO A C 1
ATOM 3322 O O . PRO A 1 425 ? 69.754 60.463 64.023 1.00 37.88 425 PRO A O 1
ATOM 3326 N N . ALA A 1 426 ? 68.772 58.568 64.107 1.00 29.80 426 ALA A N 1
ATOM 3327 C CA . ALA A 1 426 ? 68.273 58.949 62.829 1.00 35.30 426 ALA A CA 1
ATOM 3328 C C . ALA A 1 426 ? 66.833 58.756 63.045 1.00 29.96 426 ALA A C 1
ATOM 3329 O O . ALA A 1 426 ? 66.495 58.081 63.967 1.00 34.94 426 ALA A O 1
ATOM 3331 N N . ASP A 1 427 ? 65.968 59.261 62.213 1.00 38.68 427 ASP A N 1
ATOM 3332 C CA . ASP A 1 427 ? 64.595 58.779 62.447 1.00 49.60 427 ASP A CA 1
ATOM 3333 C C . ASP A 1 427 ? 64.442 57.339 61.915 1.00 41.56 427 ASP A C 1
ATOM 3334 O O . ASP A 1 427 ? 65.215 56.894 61.059 1.00 32.20 427 ASP A O 1
ATOM 3339 N N . ASP A 1 428 ? 63.495 56.616 62.508 1.00 40.24 428 ASP A N 1
ATOM 3340 C CA . ASP A 1 428 ? 63.103 55.290 62.055 1.00 39.25 428 ASP A CA 1
ATOM 3341 C C . ASP A 1 428 ? 62.584 55.370 60.615 1.00 33.43 428 ASP A C 1
ATOM 3342 O O . ASP A 1 428 ? 62.073 56.370 60.125 1.00 28.16 428 ASP A O 1
ATOM 3347 N N . TYR A 1 429 ? 62.784 54.280 59.935 1.00 28.93 429 TYR A N 1
ATOM 3348 C CA . TYR A 1 429 ? 62.092 54.040 58.702 1.00 25.93 429 TYR A CA 1
ATOM 3349 C C . TYR A 1 429 ? 60.603 53.906 58.966 1.00 28.80 429 TYR A C 1
ATOM 3350 O O . TYR A 1 429 ? 60.184 53.636 60.104 1.00 29.59 429 TYR A O 1
ATOM 3359 N N . PRO A 1 430 ? 59.805 54.039 57.922 1.00 27.60 430 PRO A N 1
ATOM 3360 C CA . PRO A 1 430 ? 58.349 53.878 58.052 1.00 29.32 430 PRO A CA 1
ATOM 3361 C C . PRO A 1 430 ? 57.903 52.424 58.153 1.00 24.05 430 PRO A C 1
ATOM 3362 O O . PRO A 1 430 ? 57.214 51.952 57.308 1.00 26.03 430 PRO A O 1
ATOM 3366 N N . VAL A 1 431 ? 58.316 51.752 59.216 1.00 22.19 431 VAL A N 1
ATOM 3367 C CA . VAL A 1 431 ? 58.025 50.361 59.492 1.00 23.57 431 VAL A CA 1
ATOM 3368 C C . VAL A 1 431 ? 57.763 50.363 60.987 1.00 25.61 431 VAL A C 1
ATOM 3369 O O . VAL A 1 431 ? 58.564 50.869 61.765 1.00 26.31 431 VAL A O 1
ATOM 3373 N N . SER A 1 432 ? 56.646 49.827 61.406 1.00 23.36 432 SER A N 1
ATOM 3374 C CA . SER A 1 432 ? 56.355 49.707 62.826 1.00 22.38 432 SER A CA 1
ATOM 3375 C C . SER A 1 432 ? 57.370 48.826 63.525 1.00 21.77 432 SER A C 1
ATOM 3376 O O . SER A 1 432 ? 57.722 47.783 63.024 1.00 19.42 432 SER A O 1
ATOM 3379 N N . ASP A 1 433 ? 57.762 49.181 64.754 1.00 21.54 433 ASP A N 1
ATOM 3380 C CA . ASP A 1 433 ? 58.526 48.266 65.604 1.00 24.19 433 ASP A CA 1
ATOM 3381 C C . ASP A 1 433 ? 57.906 46.945 65.880 1.00 22.36 433 ASP A C 1
ATOM 3382 O O . ASP A 1 433 ? 58.586 45.935 66.047 1.00 19.15 433 ASP A O 1
ATOM 3387 N N . MET A 1 434 ? 56.574 46.911 65.946 1.00 21.51 434 MET A N 1
ATOM 3388 C CA . MET A 1 434 ? 55.900 45.631 66.208 1.00 22.32 434 MET A CA 1
ATOM 3389 C C . MET A 1 434 ? 56.035 44.654 65.027 1.00 19.98 434 MET A C 1
ATOM 3390 O O . MET A 1 434 ? 56.151 43.396 65.204 1.00 20.58 434 MET A O 1
ATOM 3395 N N . ASP A 1 435 ? 56.223 45.241 63.838 1.00 17.77 435 ASP A N 1
ATOM 3396 C CA . ASP A 1 435 ? 56.395 44.432 62.664 1.00 16.49 435 ASP A CA 1
ATOM 3397 C C . ASP A 1 435 ? 57.823 43.884 62.573 1.00 17.81 435 ASP A C 1
ATOM 3398 O O . ASP A 1 435 ? 58.025 42.804 62.058 1.00 18.94 435 ASP A O 1
ATOM 3403 N N . THR A 1 436 ? 58.800 44.632 63.062 1.00 17.20 436 THR A N 1
ATOM 3404 C CA . THR A 1 436 ? 60.172 44.102 63.007 1.00 18.38 436 THR A CA 1
ATOM 3405 C C . THR A 1 436 ? 60.433 43.073 64.104 1.00 20.11 436 THR A C 1
ATOM 3406 O O . THR A 1 436 ? 61.273 42.173 63.926 1.00 17.44 436 THR A O 1
ATOM 3410 N N . ALA A 1 437 ? 59.725 43.193 65.244 1.00 16.50 437 ALA A N 1
ATOM 3411 C CA . ALA A 1 437 ? 60.032 42.395 66.409 1.00 18.92 437 ALA A CA 1
ATOM 3412 C C . ALA A 1 437 ? 59.647 40.955 66.248 1.00 18.85 437 ALA A C 1
ATOM 3413 O O . ALA A 1 437 ? 60.149 40.155 66.996 1.00 22.03 437 ALA A O 1
ATOM 3415 N N . SER A 1 438 ? 58.735 40.634 65.340 1.00 16.03 438 SER A N 1
ATOM 3416 C CA . SER A 1 438 ? 58.364 39.258 65.154 1.00 16.15 438 SER A CA 1
ATOM 3417 C C . SER A 1 438 ? 59.374 38.597 64.230 1.00 15.62 438 SER A C 1
ATOM 3418 O O . SER A 1 438 ? 60.152 37.699 64.640 1.00 16.45 438 SER A O 1
ATOM 3421 N N . ILE A 1 439 ? 59.365 39.042 62.981 1.00 15.29 439 ILE A N 1
ATOM 3422 C CA . ILE A 1 439 ? 60.176 38.403 61.952 1.00 14.38 439 ILE A CA 1
ATOM 3423 C C . ILE A 1 439 ? 61.652 38.755 62.023 1.00 14.79 439 ILE A C 1
ATOM 3424 O O . ILE A 1 439 ? 62.462 38.080 61.417 1.00 15.15 439 ILE A O 1
ATOM 3429 N N . GLY A 1 440 ? 62.017 39.769 62.788 1.00 14.63 440 GLY A N 1
ATOM 3430 C CA . GLY A 1 440 ? 63.435 40.086 63.022 1.00 13.17 440 GLY A CA 1
ATOM 3431 C C . GLY A 1 440 ? 64.085 39.009 63.862 1.00 14.12 440 GLY A C 1
ATOM 3432 O O . GLY A 1 440 ? 65.322 38.886 63.842 1.00 12.29 440 GLY A O 1
ATOM 3433 N N . ASN A 1 441 ? 63.252 38.181 64.503 1.00 12.86 441 ASN A N 1
ATOM 3434 C CA . ASN A 1 441 ? 63.755 36.987 65.210 1.00 14.70 441 ASN A CA 1
ATOM 3435 C C . ASN A 1 441 ? 63.781 35.700 64.403 1.00 14.89 441 ASN A C 1
ATOM 3436 O O . ASN A 1 441 ? 63.997 34.640 64.966 1.00 14.66 441 ASN A O 1
ATOM 3441 N N . CYS A 1 442 ? 63.515 35.803 63.091 1.00 15.15 442 CYS A N 1
ATOM 3442 C CA . CYS A 1 442 ? 63.609 34.674 62.165 1.00 15.19 442 CYS A CA 1
ATOM 3443 C C . CYS A 1 442 ? 64.768 34.859 61.193 1.00 14.21 442 CYS A C 1
ATOM 3444 O O . CYS A 1 442 ? 65.248 35.985 60.935 1.00 12.79 442 CYS A O 1
ATOM 3447 N N . VAL A 1 443 ? 65.250 33.742 60.719 1.00 14.65 443 VAL A N 1
ATOM 3448 C CA . VAL A 1 443 ? 66.359 33.696 59.787 1.00 15.39 443 VAL A CA 1
ATOM 3449 C C . VAL A 1 443 ? 65.959 34.370 58.450 1.00 15.60 443 VAL A C 1
ATOM 3450 O O . VAL A 1 443 ? 64.914 34.086 57.880 1.00 16.83 443 VAL A O 1
ATOM 3454 N N . GLY A 1 444 ? 66.796 35.269 57.969 1.00 16.44 444 GLY A N 1
ATOM 3455 C CA . GLY A 1 444 ? 66.670 35.827 56.625 1.00 15.78 444 GLY A CA 1
ATOM 3456 C C . GLY A 1 444 ? 67.549 35.158 55.572 1.00 15.06 444 GLY A C 1
ATOM 3457 O O . GLY A 1 444 ? 67.073 34.749 54.523 1.00 14.51 444 GLY A O 1
ATOM 3458 N N . LEU A 1 445 ? 68.825 34.971 55.876 1.00 13.34 445 LEU A N 1
ATOM 3459 C CA . LEU A 1 445 ? 69.737 34.352 54.937 1.00 13.35 445 LEU A CA 1
ATOM 3460 C C . LEU A 1 445 ? 70.735 33.519 55.729 1.00 14.67 445 LEU A C 1
ATOM 3461 O O . LEU A 1 445 ? 71.008 33.858 56.889 1.00 15.66 445 LEU A O 1
ATOM 3466 N N . PRO A 1 446 ? 71.232 32.409 55.157 1.00 13.53 446 PRO A N 1
ATOM 3467 C CA . PRO A 1 446 ? 70.857 31.818 53.903 1.00 13.43 446 PRO A CA 1
ATOM 3468 C C . PRO A 1 446 ? 69.517 31.119 54.033 1.00 13.70 446 PRO A C 1
ATOM 3469 O O . PRO A 1 446 ? 68.952 31.054 55.119 1.00 13.09 446 PRO A O 1
ATOM 3473 N N . MET A 1 447 ? 69.028 30.611 52.916 1.00 14.12 447 MET A N 1
ATOM 3474 C CA . MET A 1 447 ? 67.773 29.902 52.853 1.00 15.24 447 MET A CA 1
ATOM 3475 C C . MET A 1 447 ? 67.941 28.651 51.966 1.00 15.53 447 MET A C 1
ATOM 3476 O O . MET A 1 447 ? 67.765 28.746 50.746 1.00 16.73 447 MET A O 1
ATOM 3481 N N . CYS A 1 448 ? 68.311 27.540 52.584 1.00 14.52 448 CYS A N 1
ATOM 3482 C CA . CYS A 1 448 ? 68.574 26.287 51.941 1.00 15.35 448 CYS A CA 1
ATOM 3483 C C . CYS A 1 448 ? 68.094 25.073 52.727 1.00 15.84 448 CYS A C 1
ATOM 3484 O O . CYS A 1 448 ? 68.807 24.095 52.852 1.00 14.58 448 CYS A O 1
ATOM 3487 N N . PRO A 1 449 ? 66.857 25.110 53.208 1.00 15.03 449 PRO A N 1
ATOM 3488 C CA . PRO A 1 449 ? 65.857 26.100 52.937 1.00 15.58 449 PRO A CA 1
ATOM 3489 C C . PRO A 1 449 ? 65.794 27.252 53.893 1.00 15.60 449 PRO A C 1
ATOM 3490 O O . PRO A 1 449 ? 65.163 28.254 53.616 1.00 15.49 449 PRO A O 1
ATOM 3494 N N . GLY A 1 450 ? 66.331 27.052 55.078 1.00 16.65 450 GLY A N 1
ATOM 3495 C CA . GLY A 1 450 ? 66.129 27.992 56.138 1.00 16.79 450 GLY A CA 1
ATOM 3496 C C . GLY A 1 450 ? 65.617 27.345 57.369 1.00 16.14 450 GLY A C 1
ATOM 3497 O O . GLY A 1 450 ? 65.713 26.126 57.499 1.00 16.60 450 GLY A O 1
ATOM 3498 N N . ILE A 1 451 ? 65.051 28.143 58.269 1.00 14.73 451 ILE A N 1
ATOM 3499 C CA . ILE A 1 451 ? 64.498 27.569 59.538 1.00 15.86 451 ILE A CA 1
ATOM 3500 C C . ILE A 1 451 ? 63.008 27.849 59.574 1.00 15.26 451 ILE A C 1
ATOM 3501 O O . ILE A 1 451 ? 62.221 26.938 59.328 1.00 17.82 451 ILE A O 1
ATOM 3506 N N . GLU A 1 452 ? 62.603 29.107 59.706 1.00 15.57 452 GLU A N 1
ATOM 3507 C CA . GLU A 1 452 ? 61.164 29.364 59.740 1.00 15.86 452 GLU A CA 1
ATOM 3508 C C . GLU A 1 452 ? 60.472 29.315 58.333 1.00 18.65 452 GLU A C 1
ATOM 3509 O O . GLU A 1 452 ? 59.320 28.829 58.211 1.00 17.02 452 GLU A O 1
ATOM 3515 N N . MET A 1 453 ? 61.150 29.939 57.372 1.00 15.65 453 MET A N 1
ATOM 3516 C CA . MET A 1 453 ? 60.615 30.268 56.084 1.00 16.26 453 MET A CA 1
ATOM 3517 C C . MET A 1 453 ? 61.738 30.212 55.079 1.00 14.99 453 MET A C 1
ATOM 3518 O O . MET A 1 453 ? 62.917 30.229 55.461 1.00 13.13 453 MET A O 1
ATOM 3523 N N . THR A 1 454 ? 61.388 30.150 53.790 1.00 15.57 454 THR A N 1
ATOM 3524 C CA . THR A 1 454 ? 62.439 30.075 52.777 1.00 15.33 454 THR A CA 1
ATOM 3525 C C . THR A 1 454 ? 62.234 31.190 51.740 1.00 15.11 454 THR A C 1
ATOM 3526 O O . THR A 1 454 ? 61.537 32.174 51.998 1.00 13.68 454 THR A O 1
ATOM 3530 N N . TRP A 1 455 ? 62.811 30.999 50.555 1.00 14.65 455 TRP A N 1
ATOM 3531 C CA . TRP A 1 455 ? 63.078 32.098 49.645 1.00 15.09 455 TRP A CA 1
ATOM 3532 C C . TRP A 1 455 ? 61.875 32.627 48.920 1.00 15.58 455 TRP A C 1
ATOM 3533 O O . TRP A 1 455 ? 61.977 33.652 48.224 1.00 15.33 455 TRP A O 1
ATOM 3544 N N . SER A 1 456 ? 60.704 32.036 49.170 1.00 15.45 456 SER A N 1
ATOM 3545 C CA . SER A 1 456 ? 59.493 32.721 48.698 1.00 16.41 456 SER A CA 1
ATOM 3546 C C . SER A 1 456 ? 59.320 34.056 49.345 1.00 16.59 456 SER A C 1
ATOM 3547 O O . SER A 1 456 ? 58.704 34.952 48.791 1.00 14.75 456 SER A O 1
ATOM 3550 N N . LEU A 1 457 ? 59.840 34.233 50.562 1.00 14.51 457 LEU A N 1
ATOM 3551 C CA . LEU A 1 457 ? 59.702 35.521 51.199 1.00 13.85 457 LEU A CA 1
ATOM 3552 C C . LEU A 1 457 ? 60.487 36.636 50.580 1.00 14.81 457 LEU A C 1
ATOM 3553 O O . LEU A 1 457 ? 60.293 37.830 50.917 1.00 14.42 457 LEU A O 1
ATOM 3558 N N . GLN A 1 458 ? 61.432 36.285 49.714 1.00 14.94 458 GLN A N 1
ATOM 3559 C CA . GLN A 1 458 ? 62.162 37.259 48.967 1.00 15.61 458 GLN A CA 1
ATOM 3560 C C . GLN A 1 458 ? 61.400 37.735 47.712 1.00 16.56 458 GLN A C 1
ATOM 3561 O O . GLN A 1 458 ? 61.795 38.716 47.069 1.00 18.12 458 GLN A O 1
ATOM 3567 N N . ASN A 1 459 ? 60.344 37.060 47.412 1.00 14.91 459 ASN A N 1
ATOM 3568 C CA . ASN A 1 459 ? 59.604 37.349 46.180 1.00 15.50 459 ASN A CA 1
ATOM 3569 C C . ASN A 1 459 ? 58.522 38.401 46.353 1.00 15.84 459 ASN A C 1
ATOM 3570 O O . ASN A 1 459 ? 57.605 38.169 47.076 1.00 17.70 459 ASN A O 1
ATOM 3575 N N . PRO A 1 460 ? 58.689 39.590 45.751 1.00 17.03 460 PRO A N 1
ATOM 3576 C CA . PRO A 1 460 ? 57.760 40.617 46.036 1.00 19.64 460 PRO A CA 1
ATOM 3577 C C . PRO A 1 460 ? 56.323 40.284 45.657 1.00 19.68 460 PRO A C 1
ATOM 3578 O O . PRO A 1 460 ? 55.407 40.925 46.233 1.00 20.05 460 PRO A O 1
ATOM 3582 N N . VAL A 1 461 ? 56.136 39.326 44.759 1.00 17.71 461 VAL A N 1
ATOM 3583 C CA . VAL A 1 461 ? 54.745 39.030 44.340 1.00 20.94 461 VAL A CA 1
ATOM 3584 C C . VAL A 1 461 ? 53.852 38.422 45.430 1.00 20.01 461 VAL A C 1
ATOM 3585 O O . VAL A 1 461 ? 52.632 38.377 45.276 1.00 20.14 461 VAL A O 1
ATOM 3589 N N . ILE A 1 462 ? 54.425 37.945 46.549 1.00 17.96 462 ILE A N 1
ATOM 3590 C CA . ILE A 1 462 ? 53.593 37.485 47.647 1.00 18.46 462 ILE A CA 1
ATOM 3591 C C . ILE A 1 462 ? 53.117 38.551 48.576 1.00 17.60 462 ILE A C 1
ATOM 3592 O O . ILE A 1 462 ? 52.351 38.261 49.486 1.00 20.83 462 ILE A O 1
ATOM 3597 N N . TYR A 1 463 ? 53.559 39.779 48.386 1.00 18.50 463 TYR A N 1
ATOM 3598 C CA . TYR A 1 463 ? 53.225 40.900 49.228 1.00 19.84 463 TYR A CA 1
ATOM 3599 C C . TYR A 1 463 ? 52.290 41.852 48.580 1.00 22.93 463 TYR A C 1
ATOM 3600 O O . TYR A 1 463 ? 52.424 42.138 47.410 1.00 21.71 463 TYR A O 1
ATOM 3609 N N A LYS A 1 464 ? 51.403 42.441 49.355 0.50 22.63 464 LYS A N 1
ATOM 3610 N N B LYS A 1 464 ? 51.379 42.393 49.382 0.50 21.65 464 LYS A N 1
ATOM 3611 C CA A LYS A 1 464 ? 50.629 43.567 48.836 0.50 22.77 464 LYS A CA 1
ATOM 3612 C CA B LYS A 1 464 ? 50.592 43.577 48.988 0.50 21.70 464 LYS A CA 1
ATOM 3613 C C A LYS A 1 464 ? 51.291 44.889 49.111 0.50 22.55 464 LYS A C 1
ATOM 3614 C C B LYS A 1 464 ? 51.407 44.803 49.038 0.50 21.70 464 LYS A C 1
ATOM 3615 O O A LYS A 1 464 ? 50.981 45.868 48.447 0.50 21.77 464 LYS A O 1
ATOM 3616 O O B LYS A 1 464 ? 51.305 45.642 48.171 0.50 21.44 464 LYS A O 1
ATOM 3627 N N . ASP A 1 465 ? 52.169 44.970 50.109 1.00 20.75 465 ASP A N 1
ATOM 3628 C CA . ASP A 1 465 ? 53.027 46.129 50.294 1.00 21.60 465 ASP A CA 1
ATOM 3629 C C . ASP A 1 465 ? 54.151 45.666 51.241 1.00 18.49 465 ASP A C 1
ATOM 3630 O O . ASP A 1 465 ? 54.139 44.513 51.716 1.00 18.67 465 ASP A O 1
ATOM 3635 N N . ALA A 1 466 ? 55.126 46.515 51.497 1.00 19.51 466 ALA A N 1
ATOM 3636 C CA . ALA A 1 466 ? 56.252 46.165 52.345 1.00 18.24 466 ALA A CA 1
ATOM 3637 C C . ALA A 1 466 ? 55.732 45.589 53.680 1.00 20.23 466 ALA A C 1
ATOM 3638 O O . ALA A 1 466 ? 54.819 46.171 54.262 1.00 19.06 466 ALA A O 1
ATOM 3640 N N . TYR A 1 467 ? 56.270 44.425 54.069 1.00 18.08 467 TYR A N 1
ATOM 3641 C CA . TYR A 1 467 ? 55.940 43.702 55.298 1.00 17.83 467 TYR A CA 1
ATOM 3642 C C . TYR A 1 467 ? 54.555 43.063 55.322 1.00 18.33 467 TYR A C 1
ATOM 3643 O O . TYR A 1 467 ? 54.163 42.536 56.344 1.00 18.45 467 TYR A O 1
ATOM 3652 N N . GLN A 1 468 ? 53.765 43.208 54.253 1.00 18.78 468 GLN A N 1
ATOM 3653 C CA . GLN A 1 468 ? 52.371 42.731 54.289 1.00 19.87 468 GLN A CA 1
ATOM 3654 C C . GLN A 1 468 ? 52.068 41.669 53.292 1.00 19.19 468 GLN A C 1
ATOM 3655 O O . GLN A 1 468 ? 52.120 41.943 52.091 1.00 19.32 468 GLN A O 1
ATOM 3661 N N . ILE A 1 469 ? 51.735 40.491 53.783 1.00 17.90 469 ILE A N 1
ATOM 3662 C CA . ILE A 1 469 ? 51.456 39.343 52.942 1.00 18.64 469 ILE A CA 1
ATOM 3663 C C . ILE A 1 469 ? 50.105 39.545 52.241 1.00 20.46 469 ILE A C 1
ATOM 3664 O O . ILE A 1 469 ? 49.112 39.838 52.895 1.00 19.86 469 ILE A O 1
ATOM 3669 N N . LYS A 1 470 ? 50.109 39.403 50.928 1.00 19.01 470 LYS A N 1
ATOM 3670 C CA . LYS A 1 470 ? 48.870 39.426 50.150 1.00 19.71 470 LYS A CA 1
ATOM 3671 C C . LYS A 1 470 ? 48.105 38.176 50.337 1.00 19.33 470 LYS A C 1
ATOM 3672 O O . LYS A 1 470 ? 48.641 37.077 50.222 1.00 17.84 470 LYS A O 1
ATOM 3678 N N . HIS A 1 471 ? 46.815 38.294 50.611 1.00 18.64 471 HIS A N 1
ATOM 3679 C CA . HIS A 1 471 ? 45.978 37.183 50.812 1.00 19.16 471 HIS A CA 1
ATOM 3680 C C . HIS A 1 471 ? 45.289 36.790 49.482 1.00 20.27 471 HIS A C 1
ATOM 3681 O O . HIS A 1 471 ? 44.821 37.654 48.745 1.00 23.55 471 HIS A O 1
ATOM 3688 N N . TYR A 1 472 ? 45.302 35.523 49.185 1.00 20.39 472 TYR A N 1
ATOM 3689 C CA . TYR A 1 472 ? 44.507 34.950 48.110 1.00 23.12 472 TYR A CA 1
ATOM 3690 C C . TYR A 1 472 ? 43.140 34.553 48.699 1.00 24.48 472 TYR A C 1
ATOM 3691 O O . TYR A 1 472 ? 43.071 33.735 49.577 1.00 29.26 472 TYR A O 1
ATOM 3700 N N . GLN A 1 473 ? 42.088 35.163 48.232 1.00 33.06 473 GLN A N 1
ATOM 3701 C CA . GLN A 1 473 ? 40.706 34.805 48.689 1.00 30.20 473 GLN A CA 1
ATOM 3702 C C . GLN A 1 473 ? 40.442 34.966 50.164 1.00 29.99 473 GLN A C 1
ATOM 3703 O O . GLN A 1 473 ? 41.175 35.598 50.924 1.00 38.59 473 GLN A O 1
ATOM 3709 N N . ASP A 1 474 ? 39.399 34.280 50.631 1.00 32.10 474 ASP A N 1
ATOM 3710 C CA . ASP A 1 474 ? 38.805 34.617 51.907 1.00 29.37 474 ASP A CA 1
ATOM 3711 C C . ASP A 1 474 ? 38.071 33.418 52.484 1.00 24.55 474 ASP A C 1
ATOM 3712 O O . ASP A 1 474 ? 38.037 32.307 51.893 1.00 24.84 474 ASP A O 1
ATOM 3717 N N . LYS A 1 475 ? 37.583 33.601 53.724 1.00 23.24 475 LYS A N 1
ATOM 3718 C CA . LYS A 1 475 ? 37.045 32.506 54.494 1.00 24.42 475 LYS A CA 1
ATOM 3719 C C . LYS A 1 475 ? 35.933 31.785 53.689 1.00 23.53 475 LYS A C 1
ATOM 3720 O O . LYS A 1 475 ? 35.919 30.563 53.586 1.00 22.87 475 LYS A O 1
ATOM 3726 N N . ALA A 1 476 ? 35.031 32.534 53.091 1.00 25.89 476 ALA A N 1
ATOM 3727 C CA . ALA A 1 476 ? 33.872 31.875 52.370 1.00 27.90 476 ALA A CA 1
ATOM 3728 C C . ALA A 1 476 ? 34.382 30.948 51.236 1.00 28.02 476 ALA A C 1
ATOM 3729 O O . ALA A 1 476 ? 33.900 29.798 51.042 1.00 27.73 476 ALA A O 1
ATOM 3731 N N . TYR A 1 477 ? 35.439 31.396 50.539 1.00 28.62 477 TYR A N 1
ATOM 3732 C CA . TYR A 1 477 ? 36.041 30.554 49.481 1.00 25.37 477 TYR A CA 1
ATOM 3733 C C . TYR A 1 477 ? 36.555 29.242 50.037 1.00 25.03 477 TYR A C 1
ATOM 3734 O O . TYR A 1 477 ? 36.222 28.137 49.580 1.00 24.86 477 TYR A O 1
ATOM 3743 N N . PHE A 1 478 ? 37.386 29.305 51.083 1.00 23.65 478 PHE A N 1
ATOM 3744 C CA . PHE A 1 478 ? 37.975 28.104 51.593 1.00 20.93 478 PHE A CA 1
ATOM 3745 C C . PHE A 1 478 ? 37.001 27.184 52.281 1.00 20.01 478 PHE A C 1
ATOM 3746 O O . PHE A 1 478 ? 37.213 25.930 52.264 1.00 20.32 478 PHE A O 1
ATOM 3754 N N . ASP A 1 479 ? 36.004 27.774 52.941 1.00 20.94 479 ASP A N 1
ATOM 3755 C CA . ASP A 1 479 ? 34.917 27.013 53.585 1.00 23.99 479 ASP A CA 1
ATOM 3756 C C . ASP A 1 479 ? 34.400 25.933 52.590 1.00 23.41 479 ASP A C 1
ATOM 3757 O O . ASP A 1 479 ? 34.271 24.723 52.922 1.00 22.10 479 ASP A O 1
ATOM 3762 N N . VAL A 1 480 ? 34.188 26.373 51.351 1.00 25.84 480 VAL A N 1
ATOM 3763 C CA . VAL A 1 480 ? 33.577 25.521 50.302 1.00 26.91 480 VAL A CA 1
ATOM 3764 C C . VAL A 1 480 ? 34.569 24.659 49.540 1.00 27.81 480 VAL A C 1
ATOM 3765 O O . VAL A 1 480 ? 34.287 23.495 49.265 1.00 26.85 480 VAL A O 1
ATOM 3769 N N . ASN A 1 481 ? 35.767 25.197 49.305 1.00 27.35 481 ASN A N 1
ATOM 3770 C CA . ASN A 1 481 ? 36.747 24.569 48.404 1.00 25.77 481 ASN A CA 1
ATOM 3771 C C . ASN A 1 481 ? 37.963 23.953 49.028 1.00 25.69 481 ASN A C 1
ATOM 3772 O O . ASN A 1 481 ? 38.673 23.144 48.438 1.00 22.91 481 ASN A O 1
ATOM 3777 N N . GLY A 1 482 ? 38.235 24.329 50.263 1.00 27.32 482 GLY A N 1
ATOM 3778 C CA . GLY A 1 482 ? 39.485 23.921 50.886 1.00 26.27 482 GLY A CA 1
ATOM 3779 C C . GLY A 1 482 ? 40.633 24.638 50.193 1.00 22.77 482 GLY A C 1
ATOM 3780 O O . GLY A 1 482 ? 40.440 25.627 49.427 1.00 22.52 482 GLY A O 1
ATOM 3781 N N . LEU A 1 483 ? 41.841 24.163 50.509 1.00 24.98 483 LEU A N 1
ATOM 3782 C CA . LEU A 1 483 ? 43.037 24.811 50.067 1.00 22.27 483 LEU A CA 1
ATOM 3783 C C . LEU A 1 483 ? 43.510 24.214 48.769 1.00 23.12 483 LEU A C 1
ATOM 3784 O O . LEU A 1 483 ? 43.124 23.104 48.440 1.00 23.64 483 LEU A O 1
ATOM 3789 N N . THR A 1 484 ? 44.387 24.922 48.048 1.00 24.52 484 THR A N 1
ATOM 3790 C CA . THR A 1 484 ? 44.754 24.465 46.670 1.00 23.86 484 THR A CA 1
ATOM 3791 C C . THR A 1 484 ? 46.138 23.820 46.723 1.00 23.83 484 THR A C 1
ATOM 3792 O O . THR A 1 484 ? 47.124 24.511 46.913 1.00 26.48 484 THR A O 1
ATOM 3796 N N . PRO A 1 485 ? 46.226 22.491 46.646 1.00 25.21 485 PRO A N 1
ATOM 3797 C CA . PRO A 1 485 ? 47.535 21.870 46.964 1.00 24.44 485 PRO A CA 1
ATOM 3798 C C . PRO A 1 485 ? 48.694 22.220 46.005 1.00 28.47 485 PRO A C 1
ATOM 3799 O O . PRO A 1 485 ? 49.853 22.438 46.420 1.00 23.27 485 PRO A O 1
ATOM 3803 N N . GLU A 1 486 ? 48.383 22.386 44.732 1.00 24.16 486 GLU A N 1
ATOM 3804 C CA . GLU A 1 486 ? 49.432 22.544 43.740 1.00 26.00 486 GLU A CA 1
ATOM 3805 C C . GLU A 1 486 ? 49.712 23.999 43.425 1.00 24.76 486 GLU A C 1
ATOM 3806 O O . GLU A 1 486 ? 50.628 24.285 42.688 1.00 25.10 486 GLU A O 1
ATOM 3812 N N . ARG A 1 487 ? 48.975 24.939 44.010 1.00 22.42 487 ARG A N 1
ATOM 3813 C CA . ARG A 1 487 ? 49.082 26.341 43.651 1.00 20.73 487 ARG A CA 1
ATOM 3814 C C . ARG A 1 487 ? 50.374 26.962 44.216 1.00 24.07 487 ARG A C 1
ATOM 3815 O O . ARG A 1 487 ? 50.586 26.948 45.440 1.00 20.31 487 ARG A O 1
ATOM 3823 N N . ASP A 1 488 ? 51.191 27.513 43.333 1.00 23.39 488 ASP A N 1
ATOM 3824 C CA . ASP A 1 488 ? 52.335 28.322 43.736 1.00 23.16 488 ASP A CA 1
ATOM 3825 C C . ASP A 1 488 ? 51.962 29.793 43.742 1.00 22.78 488 ASP A C 1
ATOM 3826 O O . ASP A 1 488 ? 51.780 30.434 42.726 1.00 20.71 488 ASP A O 1
ATOM 3831 N N . GLU A 1 489 ? 51.841 30.356 44.944 1.00 19.79 489 GLU A N 1
ATOM 3832 C CA . GLU A 1 489 ? 51.618 31.751 45.096 1.00 18.17 489 GLU A CA 1
ATOM 3833 C C . GLU A 1 489 ? 52.629 32.638 44.438 1.00 18.27 489 GLU A C 1
ATOM 3834 O O . GLU A 1 489 ? 52.328 33.790 44.063 1.00 18.72 489 GLU A O 1
ATOM 3840 N N . CYS A 1 490 ? 53.879 32.161 44.321 1.00 19.28 490 CYS A N 1
ATOM 3841 C CA . CYS A 1 490 ? 54.866 32.944 43.542 1.00 18.02 490 CYS A CA 1
ATOM 3842 C C . CYS A 1 490 ? 54.648 32.957 42.028 1.00 20.96 490 CYS A C 1
ATOM 3843 O O . CYS A 1 490 ? 55.061 33.897 41.375 1.00 19.92 490 CYS A O 1
ATOM 3846 N N . GLU A 1 491 ? 54.072 31.901 41.506 1.00 20.22 491 GLU A N 1
ATOM 3847 C CA . GLU A 1 491 ? 53.696 31.826 40.089 1.00 23.10 491 GLU A CA 1
ATOM 3848 C C . GLU A 1 491 ? 52.420 32.621 39.802 1.00 23.15 491 GLU A C 1
ATOM 3849 O O . GLU A 1 491 ? 52.392 33.446 38.884 1.00 23.78 491 GLU A O 1
ATOM 3855 N N . GLU A 1 492 ? 51.378 32.447 40.586 1.00 21.79 492 GLU A N 1
ATOM 3856 C CA . GLU A 1 492 ? 50.101 33.188 40.295 1.00 24.93 492 GLU A CA 1
ATOM 3857 C C . GLU A 1 492 ? 50.090 34.605 40.648 1.00 25.07 492 GLU A C 1
ATOM 3858 O O . GLU A 1 492 ? 49.348 35.343 40.033 1.00 21.88 492 GLU A O 1
ATOM 3864 N N . GLU A 1 493 ? 50.841 35.026 41.704 1.00 20.97 493 GLU A N 1
ATOM 3865 C CA . GLU A 1 493 ? 50.988 36.440 42.028 1.00 20.16 493 GLU A CA 1
ATOM 3866 C C . GLU A 1 493 ? 49.774 37.050 42.671 1.00 20.74 493 GLU A C 1
ATOM 3867 O O . GLU A 1 493 ? 49.759 38.223 42.956 1.00 20.59 493 GLU A O 1
ATOM 3873 N N . THR A 1 494 ? 48.772 36.261 42.950 1.00 21.29 494 THR A N 1
ATOM 3874 C CA . THR A 1 494 ? 47.489 36.826 43.451 1.00 21.46 494 THR A CA 1
ATOM 3875 C C . THR A 1 494 ? 47.278 36.564 44.956 1.00 22.07 494 THR A C 1
ATOM 3876 O O . THR A 1 494 ? 46.162 36.724 45.481 1.00 22.59 494 THR A O 1
ATOM 3880 N N . GLY A 1 495 ? 48.346 36.129 45.646 1.00 19.69 495 GLY A N 1
ATOM 3881 C CA . GLY A 1 495 ? 48.330 36.070 47.109 1.00 18.64 495 GLY A CA 1
ATOM 3882 C C . GLY A 1 495 ? 48.649 34.726 47.643 1.00 18.87 495 GLY A C 1
ATOM 3883 O O . GLY A 1 495 ? 48.764 33.768 46.914 1.00 17.55 495 GLY A O 1
ATOM 3884 N N . CYS A 1 496 ? 48.708 34.643 48.981 1.00 19.85 496 CYS A N 1
ATOM 3885 C CA . CYS A 1 496 ? 49.022 33.393 49.629 1.00 18.59 496 CYS A CA 1
ATOM 3886 C C . CYS A 1 496 ? 47.805 32.763 50.235 1.00 17.21 496 CYS A C 1
ATOM 3887 O O . CYS A 1 496 ? 46.935 33.446 50.723 1.00 20.51 496 CYS A O 1
ATOM 3890 N N . GLU A 1 497 ? 47.860 31.459 50.345 1.00 16.37 497 GLU A N 1
ATOM 3891 C CA . GLU A 1 497 ? 46.879 30.707 51.071 1.00 17.96 497 GLU A CA 1
ATOM 3892 C C . GLU A 1 497 ? 47.545 30.292 52.361 1.00 19.68 497 GLU A C 1
ATOM 3893 O O . GLU A 1 497 ? 48.765 30.217 52.389 1.00 16.15 497 GLU A O 1
ATOM 3899 N N . PRO A 1 498 ? 46.763 29.876 53.335 1.00 21.33 498 PRO A N 1
ATOM 3900 C CA . PRO A 1 498 ? 47.246 29.191 54.523 1.00 20.38 498 PRO A CA 1
ATOM 3901 C C . PRO A 1 498 ? 48.145 27.984 54.164 1.00 21.34 498 PRO A C 1
ATOM 3902 O O . PRO A 1 498 ? 47.848 27.162 53.286 1.00 19.45 498 PRO A O 1
ATOM 3906 N N . GLY A 1 499 ? 49.288 27.903 54.847 1.00 19.29 499 GLY A N 1
ATOM 3907 C CA . GLY A 1 499 ? 50.264 26.892 54.570 1.00 18.47 499 GLY A CA 1
ATOM 3908 C C . GLY A 1 499 ? 51.329 27.326 53.574 1.00 16.64 499 GLY A C 1
ATOM 3909 O O . GLY A 1 499 ? 52.386 26.665 53.495 1.00 19.83 499 GLY A O 1
ATOM 3910 N N . ASP A 1 500 ? 51.161 28.454 52.919 1.00 17.44 500 ASP A N 1
ATOM 3911 C CA . ASP A 1 500 ? 52.084 28.805 51.859 1.00 16.84 500 ASP A CA 1
ATOM 3912 C C . ASP A 1 500 ? 53.482 29.218 52.326 1.00 17.97 500 ASP A C 1
ATOM 3913 O O . ASP A 1 500 ? 54.484 28.943 51.643 1.00 18.96 500 ASP A O 1
ATOM 3918 N N . LEU A 1 501 ? 53.565 29.912 53.461 1.00 19.01 501 LEU A N 1
ATOM 3919 C CA . LEU A 1 501 ? 54.864 30.410 53.924 1.00 17.76 501 LEU A CA 1
ATOM 3920 C C . LEU A 1 501 ? 55.772 29.328 54.490 1.00 17.65 501 LEU A C 1
ATOM 3921 O O . LEU A 1 501 ? 56.994 29.510 54.496 1.00 19.22 501 LEU A O 1
ATOM 3926 N N . THR A 1 502 ? 55.228 28.181 54.916 1.00 16.91 502 THR A N 1
ATOM 3927 C CA . THR A 1 502 ? 56.065 27.125 55.508 1.00 15.29 502 THR A CA 1
ATOM 3928 C C . THR A 1 502 ? 56.142 25.851 54.679 1.00 14.16 502 THR A C 1
ATOM 3929 O O . THR A 1 502 ? 56.848 24.915 55.008 1.00 16.19 502 THR A O 1
ATOM 3933 N N . LYS A 1 503 ? 55.420 25.768 53.578 1.00 16.35 503 LYS A N 1
ATOM 3934 C CA . LYS A 1 503 ? 55.286 24.462 52.951 1.00 16.69 503 LYS A CA 1
ATOM 3935 C C . LYS A 1 503 ? 56.552 23.938 52.337 1.00 16.79 503 LYS A C 1
ATOM 3936 O O . LYS A 1 503 ? 56.709 22.708 52.188 1.00 18.84 503 LYS A O 1
ATOM 3942 N N . ARG A 1 504 ? 57.439 24.824 51.946 1.00 16.37 504 ARG A N 1
ATOM 3943 C CA . ARG A 1 504 ? 58.682 24.413 51.292 1.00 16.65 504 ARG A CA 1
ATOM 3944 C C . ARG A 1 504 ? 59.704 23.781 52.220 1.00 17.13 504 ARG A C 1
ATOM 3945 O O . ARG A 1 504 ? 60.639 23.096 51.779 1.00 17.52 504 ARG A O 1
ATOM 3953 N N . MET A 1 505 ? 59.543 24.004 53.528 1.00 17.08 505 MET A N 1
ATOM 3954 C CA . MET A 1 505 ? 60.522 23.589 54.510 1.00 17.23 505 MET A CA 1
ATOM 3955 C C . MET A 1 505 ? 60.488 22.073 54.658 1.00 19.70 505 MET A C 1
ATOM 3956 O O . MET A 1 505 ? 59.570 21.403 54.154 1.00 19.91 505 MET A O 1
ATOM 3961 N N . ALA A 1 506 ? 61.477 21.526 55.363 1.00 18.15 506 ALA A N 1
ATOM 3962 C CA . ALA A 1 506 ? 61.520 20.082 55.507 1.00 20.87 506 ALA A CA 1
ATOM 3963 C C . ALA A 1 506 ? 60.291 19.565 56.223 1.00 19.68 506 ALA A C 1
ATOM 3964 O O . ALA A 1 506 ? 59.693 20.211 57.101 1.00 18.65 506 ALA A O 1
ATOM 3966 N N . CYS A 1 507 ? 59.916 18.368 55.813 1.00 19.59 507 CYS A N 1
ATOM 3967 C CA . CYS A 1 507 ? 58.766 17.640 56.363 1.00 19.53 507 CYS A CA 1
ATOM 3968 C C . CYS A 1 507 ? 59.220 16.289 56.847 1.00 19.72 507 CYS A C 1
ATOM 3969 O O . CYS A 1 507 ? 59.425 15.347 56.022 1.00 21.33 507 CYS A O 1
ATOM 3972 N N . PRO A 1 508 ? 59.448 16.142 58.185 1.00 18.61 508 PRO A N 1
ATOM 3973 C CA . PRO A 1 508 ? 59.256 17.091 59.265 1.00 17.50 508 PRO A CA 1
ATOM 3974 C C . PRO A 1 508 ? 60.457 18.049 59.456 1.00 17.13 508 PRO A C 1
ATOM 3975 O O . PRO A 1 508 ? 61.563 17.759 59.018 1.00 17.03 508 PRO A O 1
ATOM 3979 N N . TRP A 1 509 ? 60.192 19.166 60.142 1.00 16.16 509 TRP A N 1
ATOM 3980 C CA . TRP A 1 509 ? 61.185 20.254 60.353 1.00 17.62 509 TRP A CA 1
ATOM 3981 C C . TRP A 1 509 ? 62.426 19.796 61.048 1.00 17.67 509 TRP A C 1
ATOM 3982 O O . TRP A 1 509 ? 63.511 20.336 60.812 1.00 18.47 509 TRP A O 1
ATOM 3993 N N . GLN A 1 510 ? 62.307 18.777 61.868 1.00 17.57 510 GLN A N 1
ATOM 3994 C CA . GLN A 1 510 ? 63.502 18.277 62.616 1.00 19.20 510 GLN A CA 1
ATOM 3995 C C . GLN A 1 510 ? 64.618 17.843 61.653 1.00 22.17 510 GLN A C 1
ATOM 3996 O O . GLN A 1 510 ? 65.759 17.798 62.048 1.00 18.33 510 GLN A O 1
ATOM 4002 N N . ALA A 1 511 ? 64.318 17.583 60.359 1.00 22.42 511 ALA A N 1
ATOM 4003 C CA . ALA A 1 511 ? 65.392 17.418 59.358 1.00 20.59 511 ALA A CA 1
ATOM 4004 C C . ALA A 1 511 ? 66.140 18.711 59.090 1.00 22.82 511 ALA A C 1
ATOM 4005 O O . ALA A 1 511 ? 67.330 18.698 58.952 1.00 22.25 511 ALA A O 1
ATOM 4007 N N . ASP A 1 512 ? 65.445 19.835 58.950 1.00 24.48 512 ASP A N 1
ATOM 4008 C CA . ASP A 1 512 ? 66.151 21.107 58.733 1.00 22.32 512 ASP A CA 1
ATOM 4009 C C . ASP A 1 512 ? 67.056 21.325 59.958 1.00 27.00 512 ASP A C 1
ATOM 4010 O O . ASP A 1 512 ? 68.192 21.734 59.793 1.00 27.69 512 ASP A O 1
ATOM 4015 N N . PHE A 1 513 ? 66.546 21.028 61.167 1.00 23.26 513 PHE A N 1
ATOM 4016 C CA . PHE A 1 513 ? 67.276 21.242 62.409 1.00 21.47 513 PHE A CA 1
ATOM 4017 C C . PHE A 1 513 ? 68.499 20.348 62.446 1.00 18.82 513 PHE A C 1
ATOM 4018 O O . PHE A 1 513 ? 69.617 20.826 62.705 1.00 17.74 513 PHE A O 1
ATOM 4026 N N . PHE A 1 514 ? 68.346 19.049 62.144 1.00 16.94 514 PHE A N 1
ATOM 4027 C CA . PHE A 1 514 ? 69.457 18.128 62.191 1.00 17.48 514 PHE A CA 1
ATOM 4028 C C . PHE A 1 514 ? 70.542 18.515 61.162 1.00 17.38 514 PHE A C 1
ATOM 4029 O O . PHE A 1 514 ? 71.669 18.283 61.391 1.00 18.07 514 PHE A O 1
ATOM 4037 N N . ASN A 1 515 ? 70.157 19.028 60.006 1.00 18.25 515 ASN A N 1
ATOM 4038 C CA . ASN A 1 515 ? 71.099 19.358 58.950 1.00 19.16 515 ASN A CA 1
ATOM 4039 C C . ASN A 1 515 ? 71.657 20.803 59.058 1.00 16.80 515 ASN A C 1
ATOM 4040 O O . ASN A 1 515 ? 72.639 21.137 58.364 1.00 16.70 515 ASN A O 1
ATOM 4045 N N . CYS A 1 516 ? 70.965 21.671 59.802 1.00 15.05 516 CYS A N 1
ATOM 4046 C CA . CYS A 1 516 ? 71.370 23.113 59.910 1.00 14.51 516 CYS A CA 1
ATOM 4047 C C . CYS A 1 516 ? 72.563 23.252 60.864 1.00 13.60 516 CYS A C 1
ATOM 4048 O O . CYS A 1 516 ? 72.430 23.672 62.017 1.00 14.31 516 CYS A O 1
ATOM 4051 N N . THR A 1 517 ? 73.714 22.828 60.427 1.00 13.57 517 THR A N 1
ATOM 4052 C CA . THR A 1 517 ? 74.857 22.721 61.300 1.00 12.73 517 THR A CA 1
ATOM 4053 C C . THR A 1 517 ? 76.026 23.410 60.609 1.00 13.44 517 THR A C 1
ATOM 4054 O O . THR A 1 517 ? 76.202 24.674 60.715 1.00 13.16 517 THR A O 1
ATOM 4058 N N . ILE A 1 518 ? 76.790 22.635 59.841 1.00 13.08 518 ILE A N 1
ATOM 4059 C CA . ILE A 1 518 ? 77.894 23.110 59.064 1.00 13.11 518 ILE A CA 1
ATOM 4060 C C . ILE A 1 518 ? 77.808 22.485 57.671 1.00 15.05 518 ILE A C 1
ATOM 4061 O O . ILE A 1 518 ? 77.079 21.471 57.467 1.00 13.40 518 ILE A O 1
ATOM 4066 N N . GLN A 1 519 ? 78.526 23.110 56.736 1.00 13.42 519 GLN A N 1
ATOM 4067 C CA . GLN A 1 519 ? 78.697 22.505 55.401 1.00 14.88 519 GLN A CA 1
ATOM 4068 C C . GLN A 1 519 ? 80.151 22.571 55.052 1.00 14.10 519 GLN A C 1
ATOM 4069 O O . GLN A 1 519 ? 80.787 23.581 55.315 1.00 14.71 519 GLN A O 1
ATOM 4075 N N . THR A 1 520 ? 80.697 21.499 54.456 1.00 14.41 520 THR A N 1
ATOM 4076 C CA . THR A 1 520 ? 82.021 21.529 53.912 1.00 14.14 520 THR A CA 1
ATOM 4077 C C . THR A 1 520 ? 81.881 21.910 52.442 1.00 13.98 520 THR A C 1
ATOM 4078 O O . THR A 1 520 ? 81.350 21.126 51.634 1.00 14.83 520 THR A O 1
ATOM 4082 N N . VAL A 1 521 ? 82.339 23.102 52.096 1.00 13.35 521 VAL A N 1
ATOM 4083 C CA . VAL A 1 521 ? 82.041 23.775 50.808 1.00 13.64 521 VAL A CA 1
ATOM 4084 C C . VAL A 1 521 ? 83.314 23.929 49.950 1.00 14.61 521 VAL A C 1
ATOM 4085 O O . VAL A 1 521 ? 84.331 24.524 50.355 1.00 14.52 521 VAL A O 1
ATOM 4089 N N . ASN A 1 522 ? 83.251 23.382 48.733 1.00 15.42 522 ASN A N 1
ATOM 4090 C CA . ASN A 1 522 ? 84.355 23.473 47.797 1.00 13.76 522 ASN A CA 1
ATOM 4091 C C . ASN A 1 522 ? 84.589 24.954 47.476 1.00 14.08 522 ASN A C 1
ATOM 4092 O O . ASN A 1 522 ? 83.604 25.698 47.254 1.00 13.51 522 ASN A O 1
ATOM 4097 N N . PHE A 1 523 ? 85.838 25.359 47.309 1.00 13.18 523 PHE A N 1
ATOM 4098 C CA . PHE A 1 523 ? 86.051 26.729 46.897 1.00 15.27 523 PHE A CA 1
ATOM 4099 C C . PHE A 1 523 ? 86.977 26.901 45.669 1.00 15.33 523 PHE A C 1
ATOM 4100 O O . PHE A 1 523 ? 87.558 27.958 45.465 1.00 16.68 523 PHE A O 1
ATOM 4108 N N . SER A 1 524 ? 87.104 25.876 44.864 1.00 15.42 524 SER A N 1
ATOM 4109 C CA . SER A 1 524 ? 88.066 25.901 43.726 1.00 14.76 524 SER A CA 1
ATOM 4110 C C . SER A 1 524 ? 87.361 25.929 42.396 1.00 16.48 524 SER A C 1
ATOM 4111 O O . SER A 1 524 ? 87.911 26.386 41.402 1.00 14.24 524 SER A O 1
ATOM 4114 N N . GLU A 1 525 ? 86.146 25.412 42.332 1.00 16.46 525 GLU A N 1
ATOM 4115 C CA . GLU A 1 525 ? 85.422 25.288 41.052 1.00 16.62 525 GLU A CA 1
ATOM 4116 C C . GLU A 1 525 ? 84.026 25.845 41.262 1.00 16.47 525 GLU A C 1
ATOM 4117 O O . GLU A 1 525 ? 83.167 25.206 41.915 1.00 15.18 525 GLU A O 1
ATOM 4123 N N . PRO A 1 526 ? 83.768 27.029 40.689 1.00 17.68 526 PRO A N 1
ATOM 4124 C CA . PRO A 1 526 ? 82.519 27.722 40.982 1.00 16.73 526 PRO A CA 1
ATOM 4125 C C . PRO A 1 526 ? 81.258 26.940 40.686 1.00 16.85 526 PRO A C 1
ATOM 4126 O O . PRO A 1 526 ? 80.221 27.141 41.350 1.00 15.67 526 PRO A O 1
ATOM 4130 N N . SER A 1 527 ? 81.299 26.036 39.692 1.00 14.69 527 SER A N 1
ATOM 4131 C CA . SER A 1 527 ? 80.094 25.282 39.311 1.00 15.27 527 SER A CA 1
ATOM 4132 C C . SER A 1 527 ? 79.882 23.949 40.078 1.00 16.28 527 SER A C 1
ATOM 4133 O O . SER A 1 527 ? 78.871 23.282 39.932 1.00 17.25 527 SER A O 1
ATOM 4136 N N . VAL A 1 528 ? 80.790 23.617 40.979 1.00 14.59 528 VAL A N 1
ATOM 4137 C CA . VAL A 1 528 ? 80.807 22.347 41.679 1.00 14.17 528 VAL A CA 1
ATOM 4138 C C . VAL A 1 528 ? 80.639 22.518 43.192 1.00 15.06 528 VAL A C 1
ATOM 4139 O O . VAL A 1 528 ? 81.418 23.247 43.832 1.00 15.57 528 VAL A O 1
ATOM 4143 N N . ASN A 1 529 ? 79.609 21.888 43.735 1.00 14.55 529 ASN A N 1
ATOM 4144 C CA . ASN A 1 529 ? 79.558 21.686 45.208 1.00 14.93 529 ASN A CA 1
ATOM 4145 C C . ASN A 1 529 ? 80.015 20.275 45.607 1.00 17.43 529 ASN A C 1
ATOM 4146 O O . ASN A 1 529 ? 80.732 20.128 46.567 1.00 18.79 529 ASN A O 1
ATOM 4151 N N . LYS A 1 530 ? 79.571 19.259 44.877 1.00 16.42 530 LYS A N 1
ATOM 4152 C CA . LYS A 1 530 ? 79.861 17.850 45.201 1.00 16.61 530 LYS A CA 1
ATOM 4153 C C . LYS A 1 530 ? 80.315 17.142 43.911 1.00 16.99 530 LYS A C 1
ATOM 4154 O O . LYS A 1 530 ? 79.936 17.535 42.805 1.00 15.89 530 LYS A O 1
ATOM 4160 N N . ALA A 1 531 ? 81.111 16.115 44.088 1.00 17.95 531 ALA A N 1
ATOM 4161 C CA . ALA A 1 531 ? 81.597 15.314 42.964 1.00 17.32 531 ALA A CA 1
ATOM 4162 C C . ALA A 1 531 ? 81.632 13.897 43.437 1.00 18.28 531 ALA A C 1
ATOM 4163 O O . ALA A 1 531 ? 81.535 13.638 44.689 1.00 17.34 531 ALA A O 1
ATOM 4165 N N . SER A 1 532 ? 81.839 12.955 42.505 1.00 18.91 532 SER A N 1
ATOM 4166 C CA . SER A 1 532 ? 82.078 11.573 42.978 1.00 19.85 532 SER A CA 1
ATOM 4167 C C . SER A 1 532 ? 83.535 11.483 43.319 1.00 20.85 532 SER A C 1
ATOM 4168 O O . SER A 1 532 ? 84.378 12.200 42.775 1.00 21.04 532 SER A O 1
ATOM 4171 N N . GLN A 1 533 ? 83.870 10.615 44.259 1.00 19.71 533 GLN A N 1
ATOM 4172 C CA . GLN A 1 533 ? 85.207 10.454 44.640 1.00 20.22 533 GLN A CA 1
ATOM 4173 C C . GLN A 1 533 ? 85.528 8.964 44.683 1.00 24.45 533 GLN A C 1
ATOM 4174 O O . GLN A 1 533 ? 84.755 8.173 45.275 1.00 25.52 533 GLN A O 1
ATOM 4180 N N . THR A 1 534 ? 86.651 8.602 44.081 1.00 20.62 534 THR A N 1
ATOM 4181 C CA . THR A 1 534 ? 87.111 7.207 44.092 1.00 23.41 534 THR A CA 1
ATOM 4182 C C . THR A 1 534 ? 88.416 7.199 44.767 1.00 22.07 534 THR A C 1
ATOM 4183 O O . THR A 1 534 ? 89.397 7.861 44.308 1.00 20.29 534 THR A O 1
ATOM 4187 N N . GLU A 1 535 ? 88.480 6.434 45.865 1.00 19.95 535 GLU A N 1
ATOM 4188 C CA . GLU A 1 535 ? 89.691 6.264 46.648 1.00 20.59 535 GLU A CA 1
ATOM 4189 C C . GLU A 1 535 ? 90.145 4.801 46.461 1.00 24.82 535 GLU A C 1
ATOM 4190 O O . GLU A 1 535 ? 89.412 3.883 46.849 1.00 27.12 535 GLU A O 1
ATOM 4196 N N . THR A 1 536 ? 91.270 4.605 45.799 1.00 23.00 536 THR A N 1
ATOM 4197 C CA . THR A 1 536 ? 91.839 3.251 45.553 1.00 23.97 536 THR A CA 1
ATOM 4198 C C . THR A 1 536 ? 93.093 3.112 46.370 1.00 26.41 536 THR A C 1
ATOM 4199 O O . THR A 1 536 ? 94.007 3.922 46.258 1.00 28.41 536 THR A O 1
ATOM 4203 N N . VAL A 1 537 ? 93.153 2.084 47.229 1.00 26.91 537 VAL A N 1
ATOM 4204 C CA . VAL A 1 537 ? 94.301 1.855 48.057 1.00 25.06 537 VAL A CA 1
ATOM 4205 C C . VAL A 1 537 ? 94.883 0.512 47.648 1.00 29.37 537 VAL A C 1
ATOM 4206 O O . VAL A 1 537 ? 94.218 -0.501 47.771 1.00 28.08 537 VAL A O 1
ATOM 4210 N N . THR A 1 538 ? 96.084 0.531 47.084 1.00 29.46 538 THR A N 1
ATOM 4211 C CA . THR A 1 538 ? 96.757 -0.664 46.628 1.00 31.55 538 THR A CA 1
ATOM 4212 C C . THR A 1 538 ? 97.913 -0.949 47.573 1.00 32.16 538 THR A C 1
ATOM 4213 O O . THR A 1 538 ? 98.780 -0.100 47.741 1.00 28.51 538 THR A O 1
ATOM 4217 N N . SER A 1 539 ? 97.901 -2.139 48.191 1.00 30.42 539 SER A N 1
ATOM 4218 C CA . SER A 1 539 ? 98.834 -2.475 49.271 1.00 30.64 539 SER A CA 1
ATOM 4219 C C . SER A 1 539 ? 99.583 -3.761 48.956 1.00 31.75 539 SER A C 1
ATOM 4220 O O . SER A 1 539 ? 98.961 -4.761 48.635 1.00 37.14 539 SER A O 1
ATOM 4223 N N . ARG A 1 540 ? 100.900 -3.723 49.074 1.00 30.35 540 ARG A N 1
ATOM 4224 C CA . ARG A 1 540 ? 101.732 -4.916 48.971 1.00 32.41 540 ARG A CA 1
ATOM 4225 C C . ARG A 1 540 ? 102.218 -5.240 50.377 1.00 30.85 540 ARG A C 1
ATOM 4226 O O . ARG A 1 540 ? 102.846 -4.382 51.056 1.00 29.82 540 ARG A O 1
ATOM 4234 N N . THR A 1 541 ? 101.941 -6.470 50.803 1.00 30.87 541 THR A N 1
ATOM 4235 C CA . THR A 1 541 ? 102.402 -6.958 52.081 1.00 27.81 541 THR A CA 1
ATOM 4236 C C . THR A 1 541 ? 103.585 -7.885 51.809 1.00 27.87 541 THR A C 1
ATOM 4237 O O . THR A 1 541 ? 103.511 -8.796 50.983 1.00 29.16 541 THR A O 1
ATOM 4241 N N . HIS A 1 542 ? 104.680 -7.647 52.493 1.00 23.00 542 HIS A N 1
ATOM 4242 C CA . HIS A 1 542 ? 105.832 -8.403 52.276 1.00 24.55 542 HIS A CA 1
ATOM 4243 C C . HIS A 1 542 ? 106.216 -8.976 53.640 1.00 24.07 542 HIS A C 1
ATOM 4244 O O . HIS A 1 542 ? 106.298 -8.258 54.616 1.00 27.10 542 HIS A O 1
ATOM 4251 N N . TYR A 1 543 ? 106.499 -10.258 53.678 1.00 23.06 543 TYR A N 1
ATOM 4252 C CA . TYR A 1 543 ? 106.922 -10.911 54.924 1.00 20.23 543 TYR A CA 1
ATOM 4253 C C . TYR A 1 543 ? 108.323 -11.440 54.756 1.00 18.93 543 TYR A C 1
ATOM 4254 O O . TYR A 1 543 ? 108.625 -12.079 53.731 1.00 21.48 543 TYR A O 1
ATOM 4263 N N . GLU A 1 544 ? 109.129 -11.257 55.799 1.00 20.08 544 GLU A N 1
ATOM 4264 C CA . GLU A 1 544 ? 110.481 -11.794 55.897 1.00 22.93 544 GLU A CA 1
ATOM 4265 C C . GLU A 1 544 ? 110.661 -12.325 57.299 1.00 20.68 544 GLU A C 1
ATOM 4266 O O . GLU A 1 544 ? 110.235 -11.701 58.265 1.00 21.76 544 GLU A O 1
ATOM 4272 N N . TRP A 1 545 ? 111.350 -13.416 57.408 1.00 18.49 545 TRP A N 1
ATOM 4273 C CA . TRP A 1 545 ? 111.601 -14.015 58.733 1.00 17.53 545 TRP A CA 1
ATOM 4274 C C . TRP A 1 545 ? 113.054 -13.921 59.076 1.00 19.65 545 TRP A C 1
ATOM 4275 O O . TRP A 1 545 ? 113.886 -14.125 58.200 1.00 17.89 545 TRP A O 1
ATOM 4286 N N . GLY A 1 546 ? 113.386 -13.583 60.315 1.00 19.55 546 GLY A N 1
ATOM 4287 C CA . GLY A 1 546 ? 114.806 -13.615 60.689 1.00 21.22 546 GLY A CA 1
ATOM 4288 C C . GLY A 1 546 ? 115.002 -14.124 62.101 1.00 22.55 546 GLY A C 1
ATOM 4289 O O . GLY A 1 546 ? 114.141 -14.824 62.639 1.00 20.19 546 GLY A O 1
ATOM 4290 N N . ASN A 1 547 ? 116.102 -13.718 62.711 1.00 23.47 547 ASN A N 1
ATOM 4291 C CA . ASN A 1 547 ? 116.566 -14.266 63.973 1.00 25.95 547 ASN A CA 1
ATOM 4292 C C . ASN A 1 547 ? 116.636 -15.773 63.826 1.00 23.78 547 ASN A C 1
ATOM 4293 O O . ASN A 1 547 ? 116.276 -16.513 64.746 1.00 22.87 547 ASN A O 1
ATOM 4298 N N . LEU A 1 548 ? 117.056 -16.235 62.658 1.00 20.59 548 LEU A N 1
ATOM 4299 C CA . LEU A 1 548 ? 117.104 -17.679 62.391 1.00 21.98 548 LEU A CA 1
ATOM 4300 C C . LEU A 1 548 ? 118.488 -18.201 62.669 1.00 22.68 548 LEU A C 1
ATOM 4301 O O . LEU A 1 548 ? 119.388 -17.391 62.698 1.00 23.21 548 LEU A O 1
ATOM 4306 N N . PRO A 1 549 ? 118.664 -19.531 62.860 1.00 20.95 549 PRO A N 1
ATOM 4307 C CA . PRO A 1 549 ? 120.005 -19.993 63.114 1.00 21.74 549 PRO A CA 1
ATOM 4308 C C . PRO A 1 549 ? 120.886 -19.743 61.927 1.00 23.53 549 PRO A C 1
ATOM 4309 O O . PRO A 1 549 ? 120.429 -19.684 60.789 1.00 21.53 549 PRO A O 1
ATOM 4313 N N . ALA A 1 550 ? 122.177 -19.793 62.193 1.00 28.62 550 ALA A N 1
ATOM 4314 C CA . ALA A 1 550 ? 123.176 -19.751 61.106 1.00 32.00 550 ALA A CA 1
ATOM 4315 C C . ALA A 1 550 ? 122.900 -20.825 60.002 1.00 30.05 550 ALA A C 1
ATOM 4316 O O . ALA A 1 550 ? 122.915 -20.543 58.752 1.00 35.62 550 ALA A O 1
ATOM 4318 N N . GLY A 1 551 ? 122.522 -22.039 60.309 1.00 31.18 551 GLY A N 1
ATOM 4319 C CA . GLY A 1 551 ? 122.185 -22.859 59.048 1.00 42.18 551 GLY A CA 1
ATOM 4320 C C . GLY A 1 551 ? 121.115 -22.259 58.002 1.00 42.05 551 GLY A C 1
ATOM 4321 O O . GLY A 1 551 ? 121.035 -22.632 56.811 1.00 33.88 551 GLY A O 1
ATOM 4322 N N . VAL A 1 552 ? 120.247 -21.338 58.438 1.00 34.74 552 VAL A N 1
ATOM 4323 C CA . VAL A 1 552 ? 118.870 -21.436 57.996 1.00 29.46 552 VAL A CA 1
ATOM 4324 C C . VAL A 1 552 ? 118.345 -20.232 57.241 1.00 25.64 552 VAL A C 1
ATOM 4325 O O . VAL A 1 552 ? 118.430 -19.113 57.683 1.00 26.39 552 VAL A O 1
ATOM 4329 N N . SER A 1 553 ? 117.591 -20.526 56.231 1.00 27.15 553 SER A N 1
ATOM 4330 C CA . SER A 1 553 ? 116.986 -19.512 55.430 1.00 30.85 553 SER A CA 1
ATOM 4331 C C . SER A 1 553 ? 115.563 -19.872 55.126 1.00 27.64 553 SER A C 1
ATOM 4332 O O . SER A 1 553 ? 115.289 -21.020 54.868 1.00 27.29 553 SER A O 1
ATOM 4335 N N . VAL A 1 554 ? 114.656 -18.902 55.144 1.00 23.69 554 VAL A N 1
ATOM 4336 C CA . VAL A 1 554 ? 113.338 -19.113 54.645 1.00 25.13 554 VAL A CA 1
ATOM 4337 C C . VAL A 1 554 ? 112.909 -18.016 53.672 1.00 24.13 554 VAL A C 1
ATOM 4338 O O . VAL A 1 554 ? 113.194 -16.837 53.870 1.00 20.85 554 VAL A O 1
ATOM 4342 N N . PRO A 1 555 ? 112.223 -18.428 52.633 1.00 24.24 555 PRO A N 1
ATOM 4343 C CA . PRO A 1 555 ? 111.842 -17.512 51.587 1.00 26.07 555 PRO A CA 1
ATOM 4344 C C . PRO A 1 555 ? 110.878 -16.442 52.086 1.00 23.40 555 PRO A C 1
ATOM 4345 O O . PRO A 1 555 ? 109.979 -16.756 52.876 1.00 20.74 555 PRO A O 1
ATOM 4349 N N . ASP A 1 556 ? 111.049 -15.218 51.603 1.00 22.36 556 ASP A N 1
ATOM 4350 C CA . ASP A 1 556 ? 110.076 -14.171 51.828 1.00 22.86 556 ASP A CA 1
ATOM 4351 C C . ASP A 1 556 ? 108.758 -14.544 51.134 1.00 23.21 556 ASP A C 1
ATOM 4352 O O . ASP A 1 556 ? 108.697 -15.400 50.280 1.00 26.26 556 ASP A O 1
ATOM 4357 N N . GLN A 1 557 ? 107.673 -13.902 51.510 1.00 22.53 557 GLN A N 1
ATOM 4358 C CA . GLN A 1 557 ? 106.414 -14.117 50.865 1.00 22.13 557 GLN A CA 1
ATOM 4359 C C . GLN A 1 557 ? 105.862 -12.705 50.635 1.00 24.89 557 GLN A C 1
ATOM 4360 O O . GLN A 1 557 ? 106.071 -11.809 51.450 1.00 23.95 557 GLN A O 1
ATOM 4366 N N . SER A 1 558 ? 105.097 -12.530 49.586 1.00 28.17 558 SER A N 1
ATOM 4367 C CA . SER A 1 558 ? 104.407 -11.259 49.414 1.00 31.51 558 SER A CA 1
ATOM 4368 C C . SER A 1 558 ? 103.158 -11.425 48.614 1.00 31.65 558 SER A C 1
ATOM 4369 O O . SER A 1 558 ? 103.013 -12.384 47.895 1.00 27.93 558 SER A O 1
ATOM 4372 N N . SER A 1 559 ? 102.210 -10.526 48.822 1.00 29.22 559 SER A N 1
ATOM 4373 C CA . SER A 1 559 ? 100.970 -10.503 48.024 1.00 32.40 559 SER A CA 1
ATOM 4374 C C . SER A 1 559 ? 100.482 -9.053 47.965 1.00 32.36 559 SER A C 1
ATOM 4375 O O . SER A 1 559 ? 100.967 -8.176 48.716 1.00 28.98 559 SER A O 1
ATOM 4378 N N . VAL A 1 560 ? 99.556 -8.827 47.061 1.00 30.57 560 VAL A N 1
ATOM 4379 C CA . VAL A 1 560 ? 99.026 -7.495 46.813 1.00 30.80 560 VAL A CA 1
ATOM 4380 C C . VAL A 1 560 ? 97.523 -7.607 46.937 1.00 31.71 560 VAL A C 1
ATOM 4381 O O . VAL A 1 560 ? 96.924 -8.606 46.570 1.00 30.64 560 VAL A O 1
ATOM 4385 N N . SER A 1 561 ? 96.921 -6.579 47.496 1.00 31.73 561 SER A N 1
ATOM 4386 C CA . SER A 1 561 ? 95.527 -6.504 47.821 1.00 31.00 561 SER A CA 1
ATOM 4387 C C . SER A 1 561 ? 95.156 -5.029 47.428 1.00 34.49 561 SER A C 1
ATOM 4388 O O . SER A 1 561 ? 96.051 -4.161 47.425 1.00 28.47 561 SER A O 1
ATOM 4391 N N . ALA A 1 562 ? 93.888 -4.763 47.133 1.00 29.41 562 ALA A N 1
ATOM 4392 C CA . ALA A 1 562 ? 93.416 -3.398 46.850 1.00 30.93 562 ALA A CA 1
ATOM 4393 C C . ALA A 1 562 ? 92.006 -3.230 47.341 1.00 33.43 562 ALA A C 1
ATOM 4394 O O . ALA A 1 562 ? 91.218 -4.222 47.461 1.00 31.41 562 ALA A O 1
ATOM 4396 N N . THR A 1 563 ? 91.713 -1.988 47.741 1.00 30.29 563 THR A N 1
ATOM 4397 C CA . THR A 1 563 ? 90.360 -1.628 48.077 1.00 29.09 563 THR A CA 1
ATOM 4398 C C . THR A 1 563 ? 90.002 -0.422 47.188 1.00 28.71 563 THR A C 1
ATOM 4399 O O . THR A 1 563 ? 90.899 0.368 46.815 1.00 30.45 563 THR A O 1
ATOM 4403 N N . LYS A 1 564 ? 88.737 -0.365 46.818 1.00 24.81 564 LYS A N 1
ATOM 4404 C CA . LYS A 1 564 ? 88.184 0.696 45.978 1.00 29.70 564 LYS A CA 1
ATOM 4405 C C . LYS A 1 564 ? 86.946 1.201 46.631 1.00 29.25 564 LYS A C 1
ATOM 4406 O O . LYS A 1 564 ? 85.946 0.509 46.741 1.00 27.20 564 LYS A O 1
ATOM 4412 N N . ASN A 1 565 ? 87.025 2.409 47.167 1.00 27.79 565 ASN A N 1
ATOM 4413 C CA . ASN A 1 565 ? 85.830 3.035 47.738 1.00 31.86 565 ASN A CA 1
ATOM 4414 C C . ASN A 1 565 ? 85.299 4.188 46.882 1.00 32.58 565 ASN A C 1
ATOM 4415 O O . ASN A 1 565 ? 86.016 5.174 46.656 1.00 29.08 565 ASN A O 1
ATOM 4420 N N . VAL A 1 566 ? 84.073 4.071 46.416 1.00 27.81 566 VAL A N 1
ATOM 4421 C CA . VAL A 1 566 ? 83.453 5.088 45.638 1.00 32.36 566 VAL A CA 1
ATOM 4422 C C . VAL A 1 566 ? 82.352 5.785 46.435 1.00 34.32 566 VAL A C 1
ATOM 4423 O O . VAL A 1 566 ? 81.524 5.140 47.038 1.00 28.74 566 VAL A O 1
ATOM 4427 N N . ASP A 1 567 ? 82.408 7.107 46.520 1.00 29.63 567 ASP A N 1
ATOM 4428 C CA . ASP A 1 567 ? 81.311 7.871 47.083 1.00 31.01 567 ASP A CA 1
ATOM 4429 C C . ASP A 1 567 ? 80.820 8.739 45.989 1.00 30.17 567 ASP A C 1
ATOM 4430 O O . ASP A 1 567 ? 81.618 9.546 45.429 1.00 27.50 567 ASP A O 1
ATOM 4435 N N . GLU A 1 568 ? 79.523 8.688 45.748 1.00 26.42 568 GLU A N 1
ATOM 4436 C CA . GLU A 1 568 ? 78.932 9.336 44.597 1.00 30.07 568 GLU A CA 1
ATOM 4437 C C . GLU A 1 568 ? 78.833 10.876 44.703 1.00 27.73 568 GLU A C 1
ATOM 4438 O O . GLU A 1 568 ? 78.847 11.574 43.682 1.00 23.29 568 GLU A O 1
ATOM 4444 N N . LYS A 1 569 ? 78.707 11.401 45.912 1.00 24.56 569 LYS A N 1
ATOM 4445 C CA . LYS A 1 569 ? 78.468 12.838 46.065 1.00 27.41 569 LYS A CA 1
ATOM 4446 C C . LYS A 1 569 ? 79.129 13.276 47.341 1.00 26.85 569 LYS A C 1
ATOM 4447 O O . LYS A 1 569 ? 78.499 13.160 48.394 1.00 31.53 569 LYS A O 1
ATOM 4453 N N . VAL A 1 570 ? 80.360 13.765 47.260 1.00 20.61 570 VAL A N 1
ATOM 4454 C CA . VAL A 1 570 ? 81.048 14.346 48.385 1.00 22.71 570 VAL A CA 1
ATOM 4455 C C . VAL A 1 570 ? 81.583 15.708 48.018 1.00 19.32 570 VAL A C 1
ATOM 4456 O O . VAL A 1 570 ? 81.807 15.957 46.880 1.00 17.70 570 VAL A O 1
ATOM 4460 N N . PRO A 1 571 ? 81.743 16.573 49.004 1.00 18.19 571 PRO A N 1
ATOM 4461 C CA . PRO A 1 571 ? 82.320 17.864 48.722 1.00 19.41 571 PRO A CA 1
ATOM 4462 C C . PRO A 1 571 ? 83.639 17.742 48.001 1.00 16.70 571 PRO A C 1
ATOM 4463 O O . PRO A 1 571 ? 84.473 16.984 48.387 1.00 18.48 571 PRO A O 1
ATOM 4467 N N . LEU A 1 572 ? 83.807 18.462 46.923 1.00 15.39 572 LEU A N 1
ATOM 4468 C CA . LEU A 1 572 ? 85.061 18.462 46.188 1.00 15.42 572 LEU A CA 1
ATOM 4469 C C . LEU A 1 572 ? 86.132 19.185 46.969 1.00 16.39 572 LEU A C 1
ATOM 4470 O O . LEU A 1 572 ? 85.947 20.350 47.289 1.00 18.19 572 LEU A O 1
ATOM 4475 N N . PRO A 1 573 ? 87.250 18.540 47.268 1.00 15.61 573 PRO A N 1
ATOM 4476 C CA . PRO A 1 573 ? 88.358 19.294 47.874 1.00 16.27 573 PRO A CA 1
ATOM 4477 C C . PRO A 1 573 ? 88.960 20.253 46.856 1.00 17.72 573 PRO A C 1
ATOM 4478 O O . PRO A 1 573 ? 88.911 19.935 45.681 1.00 15.94 573 PRO A O 1
ATOM 4482 N N . PRO A 1 574 ? 89.532 21.380 47.267 1.00 15.05 574 PRO A N 1
ATOM 4483 C CA . PRO A 1 574 ? 89.655 21.782 48.657 1.00 14.98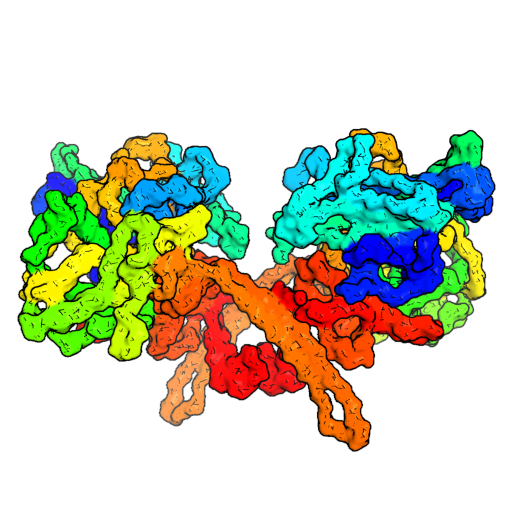 574 PRO A CA 1
ATOM 4484 C C . PRO A 1 574 ? 88.382 22.461 49.143 1.00 14.39 574 PRO A C 1
ATOM 4485 O O . PRO A 1 574 ? 87.653 23.114 48.354 1.00 13.54 574 PRO A O 1
ATOM 4489 N N . ALA A 1 575 ? 88.066 22.260 50.428 1.00 14.07 575 ALA A N 1
ATOM 4490 C CA . ALA A 1 575 ? 86.806 22.738 50.924 1.00 12.31 575 ALA A CA 1
ATOM 4491 C C . ALA A 1 575 ? 86.964 23.455 52.237 1.00 12.08 575 ALA A C 1
ATOM 4492 O O . ALA A 1 575 ? 87.994 23.283 52.922 1.00 13.64 575 ALA A O 1
ATOM 4494 N N . TYR A 1 576 ? 85.946 24.254 52.564 1.00 12.79 576 TYR A N 1
ATOM 4495 C CA . TYR A 1 576 ? 85.962 25.109 53.774 1.00 12.60 576 TYR A CA 1
ATOM 4496 C C . TYR A 1 576 ? 84.778 24.826 54.672 1.00 12.70 576 TYR A C 1
ATOM 4497 O O . TYR A 1 576 ? 83.650 24.677 54.234 1.00 12.81 576 TYR A O 1
ATOM 4506 N N . TYR A 1 577 ? 85.080 24.714 55.963 1.00 11.86 577 TYR A N 1
ATOM 4507 C CA . TYR A 1 577 ? 84.078 24.471 57.002 1.00 11.32 577 TYR A CA 1
ATOM 4508 C C . TYR A 1 577 ? 83.246 25.681 57.274 1.00 12.05 577 TYR A C 1
ATOM 4509 O O . TYR A 1 577 ? 83.784 26.737 57.748 1.00 13.31 577 TYR A O 1
ATOM 4518 N N . SER A 1 578 ? 81.990 25.609 56.880 1.00 11.70 578 SER A N 1
ATOM 4519 C CA . SER A 1 578 ? 81.134 26.810 56.787 1.00 12.81 578 SER A CA 1
ATOM 4520 C C . SER A 1 578 ? 79.897 26.570 57.581 1.00 13.63 578 SER A C 1
ATOM 4521 O O . SER A 1 578 ? 79.337 25.488 57.480 1.00 14.51 578 SER A O 1
ATOM 4524 N N . TYR A 1 579 ? 79.442 27.558 58.346 1.00 11.43 579 TYR A N 1
ATOM 4525 C CA . TYR A 1 579 ? 78.240 27.378 59.135 1.00 11.46 579 TYR A CA 1
ATOM 4526 C C . TYR A 1 579 ? 76.974 27.562 58.342 1.00 11.09 579 TYR A C 1
ATOM 4527 O O . TYR A 1 579 ? 76.975 28.169 57.276 1.00 12.08 579 TYR A O 1
ATOM 4536 N N . TRP A 1 580 ? 75.889 27.029 58.852 1.00 12.84 580 TRP A N 1
ATOM 4537 C CA . TRP A 1 580 ? 74.562 27.239 58.327 1.00 12.40 580 TRP A CA 1
ATOM 4538 C C . TRP A 1 580 ? 73.785 28.393 59.017 1.00 13.88 580 TRP A C 1
ATOM 4539 O O . TRP A 1 580 ? 73.575 29.441 58.400 1.00 12.21 580 TRP A O 1
ATOM 4566 N N . PRO A 1 582 ? 74.064 29.620 62.783 1.00 13.33 582 PRO A N 1
ATOM 4567 C CA . PRO A 1 582 ? 74.454 29.526 64.179 1.00 12.47 582 PRO A CA 1
ATOM 4568 C C . PRO A 1 582 ? 73.478 30.085 65.220 1.00 12.36 582 PRO A C 1
ATOM 4569 O O . PRO A 1 582 ? 73.267 29.425 66.265 1.00 13.69 582 PRO A O 1
ATOM 4573 N N . PRO A 1 583 ? 72.866 31.275 64.984 1.00 12.65 583 PRO A N 1
ATOM 4574 C CA . PRO A 1 583 ? 71.900 31.797 65.971 1.00 13.23 583 PRO A CA 1
ATOM 4575 C C . PRO A 1 583 ? 70.697 30.905 66.166 1.00 14.37 583 PRO A C 1
ATOM 4576 O O . PRO A 1 583 ? 70.130 30.893 67.252 1.00 15.08 583 PRO A O 1
ATOM 4580 N N . GLN A 1 584 ? 70.323 30.173 65.117 1.00 14.15 584 GLN A N 1
ATOM 4581 C CA . GLN A 1 584 ? 69.083 29.409 65.093 1.00 14.54 584 GLN A CA 1
ATOM 4582 C C . GLN A 1 584 ? 69.258 27.921 65.295 1.00 14.38 584 GLN A C 1
ATOM 4583 O O . GLN A 1 584 ? 68.302 27.221 65.602 1.00 16.59 584 GLN A O 1
ATOM 4589 N N . SER A 1 585 ? 70.476 27.446 65.145 1.00 13.40 585 SER A N 1
ATOM 4590 C CA . SER A 1 585 ? 70.786 26.034 65.217 1.00 12.77 585 SER A CA 1
ATOM 4591 C C . SER A 1 585 ? 72.253 25.973 65.656 1.00 12.14 585 SER A C 1
ATOM 4592 O O . SER A 1 585 ? 73.161 25.889 64.849 1.00 12.50 585 SER A O 1
ATOM 4595 N N . PRO A 1 586 ? 72.486 26.189 66.956 1.00 11.61 586 PRO A N 1
ATOM 4596 C CA . PRO A 1 586 ? 73.840 26.324 67.470 1.00 12.03 586 PRO A CA 1
ATOM 4597 C C . PRO A 1 586 ? 74.655 25.081 67.259 1.00 11.69 586 PRO A C 1
ATOM 4598 O O . PRO A 1 586 ? 74.091 23.965 67.094 1.00 12.84 586 PRO A O 1
ATOM 4602 N N . TRP A 1 587 ? 75.957 25.237 67.249 1.00 12.27 587 TRP A N 1
ATOM 4603 C CA . TRP A 1 587 ? 76.867 24.116 67.021 1.00 13.20 587 TRP A CA 1
ATOM 4604 C C . TRP A 1 587 ? 77.952 23.999 68.030 1.00 13.59 587 TRP A C 1
ATOM 4605 O O . TRP A 1 587 ? 78.167 22.892 68.569 1.00 14.52 587 TRP A O 1
ATOM 4616 N N . ASP A 1 588 ? 78.687 25.096 68.275 1.00 13.16 588 ASP A N 1
ATOM 4617 C CA . ASP A 1 588 ? 79.792 25.091 69.223 1.00 12.65 588 ASP A CA 1
ATOM 4618 C C . ASP A 1 588 ? 79.405 26.030 70.353 1.00 12.13 588 ASP A C 1
ATOM 4619 O O . ASP A 1 588 ? 79.293 27.228 70.138 1.00 12.89 588 ASP A O 1
ATOM 4624 N N . VAL A 1 589 ? 79.138 25.451 71.519 1.00 12.73 589 VAL A N 1
ATOM 4625 C CA . VAL A 1 589 ? 78.546 26.172 72.660 1.00 12.52 589 VAL A CA 1
ATOM 4626 C C . VAL A 1 589 ? 79.252 25.845 73.944 1.00 13.74 589 VAL A C 1
ATOM 4627 O O . VAL A 1 589 ? 79.955 24.809 74.037 1.00 13.52 589 VAL A O 1
ATOM 4631 N N . LEU A 1 590 ? 79.069 26.711 74.953 1.00 14.25 590 LEU A N 1
ATOM 4632 C CA . LEU A 1 590 ? 79.745 26.553 76.254 1.00 12.64 590 LEU A CA 1
ATOM 4633 C C . LEU A 1 590 ? 78.848 25.825 77.218 1.00 13.40 590 LEU A C 1
ATOM 4634 O O . LEU A 1 590 ? 77.623 26.122 77.300 1.00 11.83 590 LEU A O 1
ATOM 4639 N N . THR A 1 591 ? 79.414 24.843 77.931 1.00 13.39 591 THR A N 1
ATOM 4640 C CA . THR A 1 591 ? 78.701 24.199 78.962 1.00 14.13 591 THR A CA 1
ATOM 4641 C C . THR A 1 591 ? 78.431 25.177 80.075 1.00 13.85 591 THR A C 1
ATOM 4642 O O . THR A 1 591 ? 79.271 26.012 80.426 1.00 13.95 591 THR A O 1
ATOM 4646 N N . GLY A 1 592 ? 77.274 24.991 80.687 1.00 15.13 592 GLY A N 1
ATOM 4647 C CA . GLY A 1 592 ? 76.711 25.931 81.662 1.00 16.60 592 GLY A CA 1
ATOM 4648 C C . GLY A 1 592 ? 76.407 25.455 83.107 1.00 18.56 592 GLY A C 1
ATOM 4649 O O . GLY A 1 592 ? 75.946 26.249 83.924 1.00 16.08 592 GLY A O 1
ATOM 4650 N N . GLU A 1 593 ? 76.519 24.152 83.402 1.00 16.29 593 GLU A N 1
ATOM 4651 C CA . GLU A 1 593 ? 76.119 23.656 84.747 1.00 18.18 593 GLU A CA 1
ATOM 4652 C C . GLU A 1 593 ? 77.232 24.063 85.727 1.00 16.24 593 GLU A C 1
ATOM 4653 O O . GLU A 1 593 ? 78.348 23.641 85.582 1.00 15.80 593 GLU A O 1
ATOM 4659 N N . LEU A 1 594 ? 76.879 24.863 86.724 1.00 15.86 594 LEU A N 1
ATOM 4660 C CA . LEU A 1 594 ? 77.782 25.402 87.695 1.00 15.79 594 LEU A CA 1
ATOM 4661 C C . LEU A 1 594 ? 77.626 24.714 89.050 1.00 17.92 594 LEU A C 1
ATOM 4662 O O . LEU A 1 594 ? 78.339 25.020 89.945 1.00 16.53 594 LEU A O 1
ATOM 4667 N N . ASP A 1 595 ? 76.727 23.741 89.149 1.00 17.25 595 ASP A N 1
ATOM 4668 C CA . ASP A 1 595 ? 76.572 22.981 90.421 1.00 18.75 595 ASP A CA 1
ATOM 4669 C C . ASP A 1 595 ? 76.873 21.500 90.188 1.00 18.44 595 ASP A C 1
ATOM 4670 O O . ASP A 1 595 ? 76.857 21.006 89.074 1.00 14.41 595 ASP A O 1
ATOM 4675 N N . THR A 1 596 ? 77.255 20.829 91.248 1.00 16.93 596 THR A N 1
ATOM 4676 C CA . THR A 1 596 ? 77.747 19.482 91.134 1.00 17.40 596 THR A CA 1
ATOM 4677 C C . THR A 1 596 ? 76.777 18.561 90.457 1.00 16.95 596 THR A C 1
ATOM 4678 O O . THR A 1 596 ? 77.152 17.788 89.569 1.00 16.98 596 THR A O 1
ATOM 4682 N N . GLU A 1 597 ? 75.515 18.621 90.835 1.00 17.36 597 GLU A N 1
ATOM 4683 C CA . GLU A 1 597 ? 74.570 17.671 90.292 1.00 18.55 597 GLU A CA 1
ATOM 4684 C C . GLU A 1 597 ? 74.505 17.777 88.748 1.00 18.70 597 GLU A C 1
ATOM 4685 O O . GLU A 1 597 ? 74.545 16.757 88.041 1.00 15.98 597 GLU A O 1
ATOM 4691 N N . GLY A 1 598 ? 74.347 18.996 88.235 1.00 16.64 598 GLY A N 1
ATOM 4692 C CA . GLY A 1 598 ? 74.371 19.234 86.766 1.00 16.37 598 GLY A CA 1
ATOM 4693 C C . GLY A 1 598 ? 75.668 18.872 86.109 1.00 15.18 598 GLY A C 1
ATOM 4694 O O . GLY A 1 598 ? 75.640 18.310 85.000 1.00 15.56 598 GLY A O 1
ATOM 4695 N N . GLN A 1 599 ? 76.795 19.015 86.799 1.00 14.53 599 GLN A N 1
ATOM 4696 C CA . GLN A 1 599 ? 78.040 18.568 86.211 1.00 15.60 599 GLN A CA 1
ATOM 4697 C C . GLN A 1 599 ? 78.157 17.042 86.113 1.00 16.75 599 GLN A C 1
ATOM 4698 O O . GLN A 1 599 ? 78.635 16.501 85.097 1.00 15.32 599 GLN A O 1
ATOM 4704 N N . LEU A 1 600 ? 77.674 16.358 87.134 1.00 16.26 600 LEU A N 1
ATOM 4705 C CA . LEU A 1 600 ? 77.688 14.880 87.096 1.00 17.79 600 LEU A CA 1
ATOM 4706 C C . LEU A 1 600 ? 76.797 14.352 86.001 1.00 17.10 600 LEU A C 1
ATOM 4707 O O . LEU A 1 600 ? 77.184 13.462 85.285 1.00 20.14 600 LEU A O 1
ATOM 4712 N N . HIS A 1 601 ? 75.626 14.947 85.829 1.00 15.48 601 HIS A N 1
ATOM 4713 C CA . HIS A 1 601 ? 74.704 14.421 84.812 1.00 19.98 601 HIS A CA 1
ATOM 4714 C C . HIS A 1 601 ? 75.121 14.811 83.405 1.00 19.92 601 HIS A C 1
ATOM 4715 O O . HIS A 1 601 ? 74.820 14.090 82.455 1.00 20.04 601 HIS A O 1
ATOM 4722 N N . SER A 1 602 ? 75.791 15.957 83.267 1.00 17.55 602 SER A N 1
ATOM 4723 C CA . SER A 1 602 ? 76.216 16.378 81.909 1.00 16.77 602 SER A CA 1
ATOM 4724 C C . SER A 1 602 ? 77.624 15.827 81.597 1.00 16.07 602 SER A C 1
ATOM 4725 O O . SER A 1 602 ? 78.040 15.829 80.442 1.00 17.20 602 SER A O 1
ATOM 4728 N N . HIS A 1 603 ? 78.337 15.348 82.601 1.00 17.36 603 HIS A N 1
ATOM 4729 C CA . HIS A 1 603 ? 79.705 14.785 82.505 1.00 17.31 603 HIS A CA 1
ATOM 4730 C C . HIS A 1 603 ? 80.740 15.789 82.079 1.00 17.87 603 HIS A C 1
ATOM 4731 O O . HIS A 1 603 ? 81.781 15.420 81.587 1.00 15.54 603 HIS A O 1
ATOM 4738 N N . LEU A 1 604 ? 80.451 17.064 82.248 1.00 16.42 604 LEU A N 1
ATOM 4739 C CA . LEU A 1 604 ? 81.390 18.055 81.829 1.00 15.05 604 LEU A CA 1
ATOM 4740 C C . LEU A 1 604 ? 81.511 19.161 82.856 1.00 13.91 604 LEU A C 1
ATOM 4741 O O . LEU A 1 604 ? 80.510 19.567 83.454 1.00 14.09 604 LEU A O 1
ATOM 4746 N N . PRO A 1 605 ? 82.692 19.745 82.939 1.00 13.18 605 PRO A N 1
ATOM 4747 C CA . PRO A 1 605 ? 82.885 20.997 83.722 1.00 14.19 605 PRO A CA 1
ATOM 4748 C C . PRO A 1 605 ? 82.270 22.158 82.996 1.00 14.54 605 PRO A C 1
ATOM 4749 O O . PRO A 1 605 ? 82.038 22.064 81.787 1.00 14.72 605 PRO A O 1
ATOM 4753 N N . ALA A 1 606 ? 81.987 23.224 83.709 1.00 14.55 606 ALA A N 1
ATOM 4754 C CA . ALA A 1 606 ? 81.426 24.424 83.105 1.00 15.10 606 ALA A CA 1
ATOM 4755 C C . ALA A 1 606 ? 82.465 25.158 82.240 1.00 13.80 606 ALA A C 1
ATOM 4756 O O . ALA A 1 606 ? 83.658 25.114 82.509 1.00 13.32 606 ALA A O 1
ATOM 4758 N N . GLY A 1 607 ? 82.014 25.871 81.236 1.00 14.72 607 GLY A N 1
ATOM 4759 C CA . GLY A 1 607 ? 82.894 26.812 80.533 1.00 14.50 607 GLY A CA 1
ATOM 4760 C C . GLY A 1 607 ? 83.652 26.157 79.374 1.00 15.09 607 GLY A C 1
ATOM 4761 O O . GLY A 1 607 ? 84.466 26.814 78.728 1.00 14.23 607 GLY A O 1
ATOM 4762 N N . GLN A 1 608 ? 83.329 24.884 79.037 1.00 13.74 608 GLN A N 1
ATOM 4763 C CA . GLN A 1 608 ? 84.034 24.179 78.001 1.00 12.96 608 GLN A CA 1
ATOM 4764 C C . GLN A 1 608 ? 83.207 24.257 76.717 1.00 12.04 608 GLN A C 1
ATOM 4765 O O . GLN A 1 608 ? 81.972 24.086 76.807 1.00 12.20 608 GLN A O 1
ATOM 4771 N N . GLN A 1 609 ? 83.827 24.488 75.542 1.00 11.37 609 GLN A N 1
ATOM 4772 C CA . GLN A 1 609 ? 83.088 24.520 74.317 1.00 11.77 609 GLN A CA 1
ATOM 4773 C C . GLN A 1 609 ? 82.874 23.128 73.802 1.00 12.51 609 GLN A C 1
ATOM 4774 O O . GLN A 1 609 ? 83.814 22.394 73.678 1.00 15.61 609 GLN A O 1
ATOM 4780 N N . ILE A 1 610 ? 81.666 22.750 73.516 1.00 13.79 610 ILE A N 1
ATOM 4781 C CA . ILE A 1 610 ? 81.392 21.394 73.065 1.00 14.27 610 ILE A CA 1
ATOM 4782 C C . ILE A 1 610 ? 80.306 21.429 72.048 1.00 13.67 610 ILE A C 1
ATOM 4783 O O . ILE A 1 610 ? 79.688 22.433 71.801 1.00 11.74 610 ILE A O 1
ATOM 4788 N N . ASN A 1 611 ? 80.059 20.292 71.428 1.00 13.79 611 ASN A N 1
ATOM 4789 C CA . ASN A 1 611 ? 79.013 20.253 70.406 1.00 13.56 611 ASN A CA 1
ATOM 4790 C C . ASN A 1 611 ? 77.594 20.355 70.988 1.00 13.65 611 ASN A C 1
ATOM 4791 O O . ASN A 1 611 ? 77.150 19.585 71.903 1.00 14.12 611 ASN A O 1
ATOM 4796 N N . TYR A 1 612 ? 76.856 21.306 70.446 1.00 12.88 612 TYR A N 1
ATOM 4797 C CA . TYR A 1 612 ? 75.506 21.588 70.924 1.00 13.37 612 TYR A CA 1
ATOM 4798 C C . TYR A 1 612 ? 74.561 20.351 70.879 1.00 13.96 612 TYR A C 1
ATOM 4799 O O . TYR A 1 612 ? 73.692 20.173 71.725 1.00 13.66 612 TYR A O 1
ATOM 4808 N N . ALA A 1 613 ? 74.657 19.597 69.790 1.00 13.69 613 ALA A N 1
ATOM 4809 C CA . ALA A 1 613 ? 73.756 18.462 69.586 1.00 14.40 613 ALA A CA 1
ATOM 4810 C C . ALA A 1 613 ? 74.350 17.140 70.034 1.00 14.67 613 ALA A C 1
ATOM 4811 O O . ALA A 1 613 ? 73.855 16.122 69.603 1.00 18.05 613 ALA A O 1
ATOM 4813 N N . ARG A 1 614 ? 75.339 17.132 70.895 1.00 14.07 614 ARG A N 1
ATOM 4814 C CA . ARG A 1 614 ? 76.046 15.901 71.242 1.00 13.60 614 ARG A CA 1
ATOM 4815 C C . ARG A 1 614 ? 74.983 14.932 71.795 1.00 14.92 614 ARG A C 1
ATOM 4816 O O . ARG A 1 614 ? 74.161 15.279 72.626 1.00 13.81 614 ARG A O 1
ATOM 4824 N N . GLY A 1 615 ? 75.058 13.691 71.341 1.00 14.85 615 GLY A N 1
ATOM 4825 C CA . GLY A 1 615 ? 74.149 12.674 71.772 1.00 13.86 615 GLY A CA 1
ATOM 4826 C C . GLY A 1 615 ? 72.985 12.411 70.838 1.00 16.08 615 GLY A C 1
ATOM 4827 O O . GLY A 1 615 ? 72.372 11.348 70.888 1.00 15.68 615 GLY A O 1
ATOM 4828 N N . ILE A 1 616 ? 72.642 13.399 70.023 1.00 15.53 616 ILE A N 1
ATOM 4829 C CA . ILE A 1 616 ? 71.630 13.245 68.978 1.00 18.60 616 ILE A CA 1
ATOM 4830 C C . ILE A 1 616 ? 72.396 12.827 67.760 1.00 18.12 616 ILE A C 1
ATOM 4831 O O . ILE A 1 616 ? 72.898 13.644 67.007 1.00 18.08 616 ILE A O 1
ATOM 4836 N N . ASN A 1 617 ? 72.575 11.530 67.630 1.00 14.50 617 ASN A N 1
ATOM 4837 C CA . ASN A 1 617 ? 73.542 10.972 66.671 1.00 16.56 617 ASN A CA 1
ATOM 4838 C C . ASN A 1 617 ? 72.913 10.616 65.294 1.00 16.68 617 ASN A C 1
ATOM 4839 O O . ASN A 1 617 ? 73.636 10.231 64.381 1.00 17.13 617 ASN A O 1
ATOM 4844 N N . SER A 1 618 ? 71.611 10.760 65.199 1.00 16.74 618 SER A N 1
ATOM 4845 C CA . SER A 1 618 ? 70.897 10.482 63.991 1.00 17.17 618 SER A CA 1
ATOM 4846 C C . SER A 1 618 ? 69.772 11.423 63.777 1.00 17.31 618 SER A C 1
ATOM 4847 O O . SER A 1 618 ? 69.211 11.967 64.712 1.00 18.15 618 SER A O 1
ATOM 4850 N N . TYR A 1 619 ? 69.356 11.512 62.513 1.00 18.05 619 TYR A N 1
ATOM 4851 C CA . TYR A 1 619 ? 68.176 12.243 62.121 1.00 19.00 619 TYR A CA 1
ATOM 4852 C C . TYR A 1 619 ? 66.946 11.801 62.912 1.00 18.71 619 TYR A C 1
ATOM 4853 O O . TYR A 1 619 ? 66.155 12.610 63.437 1.00 16.94 619 TYR A O 1
ATOM 4862 N N . SER A 1 620 ? 66.762 10.494 62.992 1.00 16.76 620 SER A N 1
ATOM 4863 C CA . SER A 1 620 ? 65.636 9.941 63.716 1.00 17.43 620 SER A CA 1
ATOM 4864 C C . SER A 1 620 ? 65.626 10.336 65.205 1.00 15.23 620 SER A C 1
ATOM 4865 O O . SER A 1 620 ? 64.578 10.610 65.806 1.00 16.03 620 SER A O 1
ATOM 4868 N N . GLN A 1 621 ? 66.793 10.425 65.805 1.00 15.61 621 GLN A N 1
ATOM 4869 C CA . GLN A 1 621 ? 66.855 10.835 67.193 1.00 16.72 621 GLN A CA 1
ATOM 4870 C C . GLN A 1 621 ? 66.495 12.297 67.336 1.00 15.47 621 GLN A C 1
ATOM 4871 O O . GLN A 1 621 ? 65.937 12.669 68.363 1.00 15.17 621 GLN A O 1
ATOM 4877 N N . MET A 1 622 ? 66.776 13.110 66.313 1.00 16.76 622 MET A N 1
ATOM 4878 C CA . MET A 1 622 ? 66.393 14.517 66.363 1.00 15.63 622 MET A CA 1
ATOM 4879 C C . MET A 1 622 ? 64.901 14.662 66.261 1.00 16.70 622 MET A C 1
ATOM 4880 O O . MET A 1 622 ? 64.225 15.450 67.001 1.00 15.99 622 MET A O 1
ATOM 4885 N N . VAL A 1 623 ? 64.309 13.822 65.434 1.00 16.58 623 VAL A N 1
ATOM 4886 C CA . VAL A 1 623 ? 62.871 13.819 65.347 1.00 17.36 623 VAL A CA 1
ATOM 4887 C C . VAL A 1 623 ? 62.175 13.528 66.687 1.00 16.64 623 VAL A C 1
ATOM 4888 O O . VAL A 1 623 ? 61.174 14.145 67.016 1.00 19.15 623 VAL A O 1
ATOM 4892 N N . GLU A 1 624 ? 62.730 12.639 67.458 1.00 17.37 624 GLU A N 1
ATOM 4893 C CA . GLU A 1 624 ? 62.143 12.222 68.759 1.00 18.21 624 GLU A CA 1
ATOM 4894 C C . GLU A 1 624 ? 62.590 13.153 69.913 1.00 18.37 624 GLU A C 1
ATOM 4895 O O . GLU A 1 624 ? 61.772 13.505 70.782 1.00 17.63 624 GLU A O 1
ATOM 4901 N N . HIS A 1 625 ? 63.840 13.605 69.881 1.00 16.18 625 HIS A N 1
ATOM 4902 C CA . HIS A 1 625 ? 64.442 14.235 71.062 1.00 16.53 625 HIS A CA 1
ATOM 4903 C C . HIS A 1 625 ? 64.925 15.702 70.988 1.00 16.22 625 HIS A C 1
ATOM 4904 O O . HIS A 1 625 ? 65.632 16.144 71.852 1.00 16.71 625 HIS A O 1
ATOM 4911 N N . TRP A 1 626 ? 64.467 16.423 69.977 1.00 16.22 626 TRP A N 1
ATOM 4912 C CA . TRP A 1 626 ? 64.717 17.872 69.776 1.00 16.49 626 TRP A CA 1
ATOM 4913 C C . TRP A 1 626 ? 64.554 18.649 71.093 1.00 17.48 626 TRP A C 1
ATOM 4914 O O . TRP A 1 626 ? 65.318 19.579 71.391 1.00 18.59 626 TRP A O 1
ATOM 4925 N N . SER A 1 627 ? 63.528 18.305 71.867 1.00 17.46 627 SER A N 1
ATOM 4926 C CA . SER A 1 627 ? 63.178 19.075 73.011 1.00 16.37 627 SER A CA 1
ATOM 4927 C C . SER A 1 627 ? 64.118 18.917 74.144 1.00 15.97 627 SER A C 1
ATOM 4928 O O . SER A 1 627 ? 63.996 19.650 75.153 1.00 17.72 627 SER A O 1
ATOM 4931 N N . ALA A 1 628 ? 65.070 17.987 74.026 1.00 15.56 628 ALA A N 1
ATOM 4932 C CA . ALA A 1 628 ? 66.037 17.773 75.073 1.00 15.85 628 ALA A CA 1
ATOM 4933 C C . ALA A 1 628 ? 67.173 18.801 75.022 1.00 16.09 628 ALA A C 1
ATOM 4934 O O . ALA A 1 628 ? 67.930 18.941 75.988 1.00 15.15 628 ALA A O 1
ATOM 4936 N N . LEU A 1 629 ? 67.279 19.512 73.914 1.00 17.09 629 LEU A N 1
ATOM 4937 C CA . LEU A 1 629 ? 68.452 20.410 73.690 1.00 16.08 629 LEU A CA 1
ATOM 4938 C C . LEU A 1 629 ? 68.392 21.666 74.502 1.00 14.44 629 LEU A C 1
ATOM 4939 O O . LEU A 1 629 ? 67.342 22.061 75.017 1.00 15.57 629 LEU A O 1
ATOM 4944 N N . ALA A 1 630 ? 69.560 22.276 74.680 1.00 14.68 630 ALA A N 1
ATOM 4945 C CA . ALA A 1 630 ? 69.704 23.422 75.531 1.00 13.45 630 ALA A CA 1
ATOM 4946 C C . ALA A 1 630 ? 69.193 24.695 74.872 1.00 13.93 630 ALA A C 1
ATOM 4947 O O . ALA A 1 630 ? 69.176 24.831 73.637 1.00 13.09 630 ALA A O 1
ATOM 4949 N N . PHE A 1 631 ? 68.896 25.665 75.712 1.00 13.11 631 PHE A N 1
ATOM 4950 C CA . PHE A 1 631 ? 68.723 27.035 75.269 1.00 13.28 631 PHE A CA 1
ATOM 4951 C C . PHE A 1 631 ? 69.978 27.782 75.634 1.00 14.03 631 PHE A C 1
ATOM 4952 O O . PHE A 1 631 ? 70.418 27.787 76.822 1.00 15.03 631 PHE A O 1
ATOM 4960 N N . ILE A 1 632 ? 70.537 28.424 74.644 1.00 13.56 632 ILE A N 1
ATOM 4961 C CA . ILE A 1 632 ? 71.776 29.218 74.818 1.00 14.30 632 ILE A CA 1
ATOM 4962 C C . ILE A 1 632 ? 71.351 30.608 75.251 1.00 15.77 632 ILE A C 1
ATOM 4963 O O . ILE A 1 632 ? 70.611 31.279 74.556 1.00 15.83 632 ILE A O 1
ATOM 4968 N N . ARG A 1 633 ? 71.828 31.036 76.421 1.00 15.49 633 ARG A N 1
ATOM 4969 C CA . ARG A 1 633 ? 71.398 32.275 76.984 1.00 15.12 633 ARG A CA 1
ATOM 4970 C C . ARG A 1 633 ? 72.455 33.008 77.817 1.00 13.68 633 ARG A C 1
ATOM 4971 O O . ARG A 1 633 ? 73.419 32.384 78.315 1.00 12.26 633 ARG A O 1
ATOM 4979 N N . ASP A 1 634 ? 72.295 34.335 77.886 1.00 12.06 634 ASP A N 1
ATOM 4980 C CA . ASP A 1 634 ? 73.234 35.171 78.530 1.00 12.42 634 ASP A CA 1
ATOM 4981 C C . ASP A 1 634 ? 73.046 35.071 80.061 1.00 12.82 634 ASP A C 1
ATOM 4982 O O . ASP A 1 634 ? 72.015 35.516 80.603 1.00 14.79 634 ASP A O 1
ATOM 4987 N N A ARG A 1 635 ? 74.021 34.463 80.707 0.50 13.88 635 ARG A N 1
ATOM 4988 N N B ARG A 1 635 ? 73.996 34.433 80.718 0.50 10.97 635 ARG A N 1
ATOM 4989 C CA A ARG A 1 635 ? 74.054 34.280 82.160 0.50 15.11 635 ARG A CA 1
ATOM 4990 C CA B ARG A 1 635 ? 73.996 34.281 82.183 0.50 10.23 635 ARG A CA 1
ATOM 4991 C C A ARG A 1 635 ? 74.406 35.579 82.919 0.50 15.19 635 ARG A C 1
ATOM 4992 C C B ARG A 1 635 ? 74.321 35.606 82.913 0.50 12.19 635 ARG A C 1
ATOM 4993 O O A ARG A 1 635 ? 74.294 35.647 84.157 0.50 14.80 635 ARG A O 1
ATOM 4994 O O B ARG A 1 635 ? 74.111 35.715 84.135 0.50 12.11 635 ARG A O 1
ATOM 5009 N N . ASN A 1 636 ? 74.805 36.601 82.156 1.00 12.69 636 ASN A N 1
ATOM 5010 C CA . ASN A 1 636 ? 75.148 37.920 82.671 1.00 13.17 636 ASN A CA 1
ATOM 5011 C C . ASN A 1 636 ? 74.293 39.039 82.104 1.00 13.84 636 ASN A C 1
ATOM 5012 O O . ASN A 1 636 ? 74.749 40.189 82.024 1.00 13.65 636 ASN A O 1
ATOM 5017 N N . GLN A 1 637 ? 73.058 38.679 81.790 1.00 15.87 637 GLN A N 1
ATOM 5018 C CA . GLN A 1 637 ? 72.088 39.538 81.107 1.00 19.25 637 GLN A CA 1
ATOM 5019 C C . GLN A 1 637 ? 71.835 40.878 81.831 1.00 18.50 637 GLN A C 1
ATOM 5020 O O . GLN A 1 637 ? 71.602 41.909 81.176 1.00 18.15 637 GLN A O 1
ATOM 5026 N N . ASN A 1 638 ? 71.938 40.865 83.164 1.00 18.61 638 ASN A N 1
ATOM 5027 C CA . ASN A 1 638 ? 71.798 42.119 83.941 1.00 21.92 638 ASN A CA 1
ATOM 5028 C C . ASN A 1 638 ? 72.871 43.138 83.802 1.00 24.15 638 ASN A C 1
ATOM 5029 O O . ASN A 1 638 ? 72.767 44.189 84.414 1.00 22.85 638 ASN A O 1
ATOM 5034 N N . ASN A 1 639 ? 73.965 42.792 83.139 1.00 18.24 639 ASN A N 1
ATOM 5035 C CA . ASN A 1 639 ? 75.057 43.683 82.970 1.00 19.43 639 ASN A CA 1
ATOM 5036 C C . ASN A 1 639 ? 75.380 43.898 81.512 1.00 22.02 639 ASN A C 1
ATOM 5037 O O . ASN A 1 639 ? 76.201 43.188 80.920 1.00 17.38 639 ASN A O 1
ATOM 5042 N N . ASP A 1 640 ? 74.769 44.940 80.949 1.00 22.26 640 ASP A N 1
ATOM 5043 C CA . ASP A 1 640 ? 74.908 45.255 79.536 1.00 25.35 640 ASP A CA 1
ATOM 5044 C C . ASP A 1 640 ? 76.360 45.410 79.177 1.00 22.78 640 ASP A C 1
ATOM 5045 O O . ASP A 1 640 ? 77.191 46.042 79.877 1.00 21.18 640 ASP A O 1
ATOM 5050 N N . GLY A 1 641 ? 76.693 44.841 78.039 1.00 21.69 641 GLY A N 1
ATOM 5051 C CA . GLY A 1 641 ? 78.044 44.875 77.506 1.00 20.21 641 GLY A CA 1
ATOM 5052 C C . GLY A 1 641 ? 78.981 43.734 77.937 1.00 17.66 641 GLY A C 1
ATOM 5053 O O . GLY A 1 641 ? 80.084 43.662 77.432 1.00 18.68 641 GLY A O 1
ATOM 5054 N N . PHE A 1 642 ? 78.581 42.858 78.865 1.00 15.83 642 PHE A N 1
ATOM 5055 C CA . PHE A 1 642 ? 79.505 41.828 79.360 1.00 14.12 642 PHE A CA 1
ATOM 5056 C C . PHE A 1 642 ? 78.839 40.463 79.251 1.00 15.11 642 PHE A C 1
ATOM 5057 O O . PHE A 1 642 ? 78.561 39.837 80.275 1.00 13.49 642 PHE A O 1
ATOM 5065 N N . PRO A 1 643 ? 78.533 40.019 78.018 1.00 15.29 643 PRO A N 1
ATOM 5066 C CA . PRO A 1 643 ? 77.726 38.827 77.875 1.00 13.48 643 PRO A CA 1
ATOM 5067 C C . PRO A 1 643 ? 78.480 37.588 78.246 1.00 13.13 643 PRO A C 1
ATOM 5068 O O . PRO A 1 643 ? 79.696 37.532 78.135 1.00 14.27 643 PRO A O 1
ATOM 5072 N N . PHE A 1 644 ? 77.738 36.558 78.695 1.00 13.10 644 PHE A N 1
ATOM 5073 C CA . PHE A 1 644 ? 78.347 35.268 78.926 1.00 12.35 644 PHE A CA 1
ATOM 5074 C C . PHE A 1 644 ? 77.305 34.222 78.596 1.00 12.30 644 PHE A C 1
ATOM 5075 O O . PHE A 1 644 ? 76.416 33.945 79.423 1.00 12.57 644 PHE A O 1
ATOM 5083 N N . PHE A 1 645 ? 77.328 33.682 77.360 1.00 11.81 645 PHE A N 1
ATOM 5084 C CA . PHE A 1 645 ? 76.291 32.779 76.935 1.00 11.31 645 PHE A CA 1
ATOM 5085 C C . PHE A 1 645 ? 76.716 31.336 77.133 1.00 11.92 645 PHE A C 1
ATOM 5086 O O . PHE A 1 645 ? 77.817 30.910 76.700 1.00 12.63 645 PHE A O 1
ATOM 5094 N N . THR A 1 646 ? 75.878 30.565 77.760 1.00 11.12 646 THR A N 1
ATOM 5095 C CA . THR A 1 646 ? 76.087 29.171 77.883 1.00 11.29 646 THR A CA 1
ATOM 5096 C C . THR A 1 646 ? 74.801 28.409 77.626 1.00 11.46 646 THR A C 1
ATOM 5097 O O . THR A 1 646 ? 73.671 28.961 77.611 1.00 11.75 646 THR A O 1
ATOM 5101 N N . GLU A 1 647 ? 74.957 27.086 77.495 1.00 12.24 647 GLU A N 1
ATOM 5102 C CA . GLU A 1 647 ? 73.813 26.178 77.542 1.00 12.18 647 GLU A CA 1
ATOM 5103 C C . GLU A 1 647 ? 73.097 26.376 78.877 1.00 13.49 647 GLU A C 1
ATOM 5104 O O . GLU A 1 647 ? 73.735 26.550 79.931 1.00 13.58 647 GLU A O 1
ATOM 5110 N N . THR A 1 648 ? 71.781 26.294 78.831 1.00 14.20 648 THR A N 1
ATOM 5111 C CA . THR A 1 648 ? 70.922 26.201 80.027 1.00 14.49 648 THR A CA 1
ATOM 5112 C C . THR A 1 648 ? 69.815 25.170 79.665 1.00 13.67 648 THR A C 1
ATOM 5113 O O . THR A 1 648 ? 69.426 25.058 78.470 1.00 13.06 648 THR A O 1
ATOM 5117 N N . GLU A 1 649 ? 69.283 24.496 80.684 1.00 12.66 649 GLU A N 1
ATOM 5118 C CA . GLU A 1 649 ? 68.075 23.701 80.568 1.00 14.91 649 GLU A CA 1
ATOM 5119 C C . GLU A 1 649 ? 68.182 22.503 79.594 1.00 15.09 649 GLU A C 1
ATOM 5120 O O . GLU A 1 649 ? 67.160 21.957 79.130 1.00 15.43 649 GLU A O 1
ATOM 5126 N N . ARG A 1 650 ? 69.396 21.996 79.404 1.00 14.92 650 ARG A N 1
ATOM 5127 C CA . ARG A 1 650 ? 69.564 20.752 78.597 1.00 14.22 650 ARG A CA 1
ATOM 5128 C C . ARG A 1 650 ? 69.024 19.604 79.421 1.00 14.42 650 ARG A C 1
ATOM 5129 O O . ARG A 1 650 ? 69.220 19.590 80.620 1.00 15.39 650 ARG A O 1
ATOM 5137 N N . ASN A 1 651 ? 68.356 18.628 78.814 1.00 16.79 651 ASN A N 1
ATOM 5138 C CA . ASN A 1 651 ? 67.817 17.465 79.587 1.00 16.94 651 ASN A CA 1
ATOM 5139 C C . ASN A 1 651 ? 68.911 16.400 79.608 1.00 16.27 651 ASN A C 1
ATOM 5140 O O . ASN A 1 651 ? 68.896 15.385 78.831 1.00 17.87 651 ASN A O 1
ATOM 5145 N N . HIS A 1 652 ? 69.858 16.640 80.490 1.00 16.59 652 HIS A N 1
ATOM 5146 C CA . HIS A 1 652 ? 71.071 15.839 80.510 1.00 16.54 652 HIS A CA 1
ATOM 5147 C C . HIS A 1 652 ? 70.748 14.381 80.824 1.00 19.89 652 HIS A C 1
ATOM 5148 O O . HIS A 1 652 ? 71.457 13.457 80.356 1.00 17.95 652 HIS A O 1
ATOM 5155 N N . GLU A 1 653 ? 69.654 14.172 81.558 1.00 20.41 653 GLU A N 1
ATOM 5156 C CA . GLU A 1 653 ? 69.291 12.815 81.984 1.00 25.12 653 GLU A CA 1
ATOM 5157 C C . GLU A 1 653 ? 68.907 11.875 80.853 1.00 24.62 653 GLU A C 1
ATOM 5158 O O . GLU A 1 653 ? 68.999 10.659 81.008 1.00 23.21 653 GLU A O 1
ATOM 5164 N N . LEU A 1 654 ? 68.508 12.440 79.718 1.00 20.60 654 LEU A N 1
ATOM 5165 C CA . LEU A 1 654 ? 68.251 11.669 78.522 1.00 22.60 654 LEU A CA 1
ATOM 5166 C C . LEU A 1 654 ? 69.445 10.912 77.979 1.00 21.10 654 LEU A C 1
ATOM 5167 O O . LEU A 1 654 ? 69.310 9.859 77.343 1.00 21.92 654 LEU A O 1
ATOM 5172 N N . PHE A 1 655 ? 70.623 11.471 78.152 1.00 18.92 655 PHE A N 1
ATOM 5173 C CA . PHE A 1 655 ? 71.775 11.025 77.404 1.00 18.87 655 PHE A CA 1
ATOM 5174 C C . PHE A 1 655 ? 72.589 10.069 78.263 1.00 22.80 655 PHE A C 1
ATOM 5175 O O . PHE A 1 655 ? 72.674 10.235 79.466 1.00 28.52 655 PHE A O 1
ATOM 5183 N N . ASP A 1 656 ? 73.148 9.058 77.660 1.00 20.40 656 ASP A N 1
ATOM 5184 C CA . ASP A 1 656 ? 74.185 8.293 78.258 1.00 21.56 656 ASP A CA 1
ATOM 5185 C C . ASP A 1 656 ? 75.511 8.809 77.804 1.00 20.19 656 ASP A C 1
ATOM 5186 O O . ASP A 1 656 ? 75.603 9.619 76.846 1.00 17.22 656 ASP A O 1
ATOM 5191 N N . PHE A 1 657 ? 76.555 8.239 78.372 1.00 19.22 657 PHE A N 1
ATOM 5192 C CA . PHE A 1 657 ? 77.868 8.747 78.151 1.00 22.13 657 PHE A CA 1
ATOM 5193 C C . PHE A 1 657 ? 78.875 7.648 78.264 1.00 23.60 657 PHE A C 1
ATOM 5194 O O . PHE A 1 657 ? 78.778 6.865 79.173 1.00 23.06 657 PHE A O 1
ATOM 5202 N N . LYS A 1 658 ? 79.872 7.616 77.395 1.00 20.21 658 LYS A N 1
ATOM 5203 C CA . LYS A 1 658 ? 80.980 6.701 77.572 1.00 22.06 658 LYS A CA 1
ATOM 5204 C C . LYS A 1 658 ? 82.215 7.413 77.265 1.00 21.84 658 LYS A C 1
ATOM 5205 O O . LYS A 1 658 ? 82.283 8.180 76.254 1.00 21.01 658 LYS A O 1
ATOM 5211 N N . GLU A 1 659 ? 83.216 7.185 78.089 1.00 20.36 659 GLU A N 1
ATOM 5212 C CA . GLU A 1 659 ? 84.541 7.755 77.858 1.00 25.16 659 GLU A CA 1
ATOM 5213 C C . GLU A 1 659 ? 85.376 6.676 77.212 1.00 26.37 659 GLU A C 1
ATOM 5214 O O . GLU A 1 659 ? 85.678 5.635 77.857 1.00 27.56 659 GLU A O 1
ATOM 5220 N N . VAL A 1 660 ? 85.741 6.866 75.939 1.00 21.74 660 VAL A N 1
ATOM 5221 C CA . VAL A 1 660 ? 86.450 5.804 75.199 1.00 21.83 660 VAL A CA 1
ATOM 5222 C C . VAL A 1 660 ? 87.929 6.165 75.209 1.00 21.45 660 VAL A C 1
ATOM 5223 O O . VAL A 1 660 ? 88.292 7.275 74.798 1.00 22.13 660 VAL A O 1
ATOM 5227 N N . LEU A 1 661 ? 88.785 5.268 75.667 1.00 18.52 661 LEU A N 1
ATOM 5228 C CA . LEU A 1 661 ? 90.197 5.497 75.662 1.00 18.70 661 LEU A CA 1
ATOM 5229 C C . LEU A 1 661 ? 90.750 5.408 74.243 1.00 17.19 661 LEU A C 1
ATOM 5230 O O . LEU A 1 661 ? 90.352 4.514 73.493 1.00 17.91 661 LEU A O 1
ATOM 5235 N N . VAL A 1 662 ? 91.684 6.296 73.856 1.00 15.26 662 VAL A N 1
ATOM 5236 C CA . VAL A 1 662 ? 92.102 6.286 72.469 1.00 16.02 662 VAL A CA 1
ATOM 5237 C C . VAL A 1 662 ? 92.726 4.927 72.045 1.00 17.52 662 VAL A C 1
ATOM 5238 O O . VAL A 1 662 ? 92.522 4.465 70.923 1.00 16.82 662 VAL A O 1
ATOM 5242 N N . GLY A 1 663 ? 93.362 4.247 72.972 1.00 19.52 663 GLY A N 1
ATOM 5243 C CA . GLY A 1 663 ? 93.938 2.962 72.632 1.00 18.01 663 GLY A CA 1
ATOM 5244 C C . GLY A 1 663 ? 92.928 1.883 72.387 1.00 16.93 663 GLY A C 1
ATOM 5245 O O . GLY A 1 663 ? 93.277 0.804 71.856 1.00 19.22 663 GLY A O 1
ATOM 5246 N N . GLN A 1 664 ? 91.697 2.126 72.767 1.00 17.86 664 GLN A N 1
ATOM 5247 C CA . GLN A 1 664 ? 90.612 1.224 72.402 1.00 18.01 664 GLN A CA 1
ATOM 5248 C C . GLN A 1 664 ? 90.419 1.226 70.906 1.00 19.66 664 GLN A C 1
ATOM 5249 O O . GLN A 1 664 ? 90.118 0.211 70.330 1.00 18.14 664 GLN A O 1
ATOM 5255 N N . VAL A 1 665 ? 90.562 2.387 70.293 1.00 18.53 665 VAL A N 1
ATOM 5256 C CA . VAL A 1 665 ? 90.476 2.521 68.860 1.00 18.36 665 VAL A CA 1
ATOM 5257 C C . VAL A 1 665 ? 91.772 2.103 68.159 1.00 17.84 665 VAL A C 1
ATOM 5258 O O . VAL A 1 665 ? 91.744 1.443 67.132 1.00 20.45 665 VAL A O 1
ATOM 5262 N N . THR A 1 666 ? 92.912 2.510 68.642 1.00 19.02 666 THR A N 1
ATOM 5263 C CA . THR A 1 666 ? 94.117 2.298 67.908 1.00 18.87 666 THR A CA 1
ATOM 5264 C C . THR A 1 666 ? 94.738 0.971 68.175 1.00 23.49 666 THR A C 1
ATOM 5265 O O . THR A 1 666 ? 95.588 0.503 67.403 1.00 20.91 666 THR A O 1
ATOM 5269 N N . GLY A 1 667 ? 94.420 0.387 69.306 1.00 21.74 667 GLY A N 1
ATOM 5270 C CA . GLY A 1 667 ? 95.116 -0.856 69.707 1.00 23.50 667 GLY A CA 1
ATOM 5271 C C . GLY A 1 667 ? 96.395 -0.637 70.466 1.00 23.86 667 GLY A C 1
ATOM 5272 O O . GLY A 1 667 ? 96.991 -1.593 70.943 1.00 22.71 667 GLY A O 1
ATOM 5273 N N . ASN A 1 668 ? 96.827 0.607 70.589 1.00 20.20 668 ASN A N 1
ATOM 5274 C CA . ASN A 1 668 ? 98.033 0.928 71.317 1.00 21.36 668 ASN A CA 1
ATOM 5275 C C . ASN A 1 668 ? 97.716 1.441 72.726 1.00 22.29 668 ASN A C 1
ATOM 5276 O O . ASN A 1 668 ? 97.150 2.550 72.873 1.00 18.04 668 ASN A O 1
ATOM 5281 N N . SER A 1 669 ? 98.066 0.697 73.799 1.00 20.85 669 SER A N 1
ATOM 5282 C CA . SER A 1 669 ? 97.604 1.093 75.099 1.00 21.30 669 SER A CA 1
ATOM 5283 C C . SER A 1 669 ? 98.320 2.411 75.561 1.00 20.01 669 SER A C 1
ATOM 5284 O O . SER A 1 669 ? 97.911 3.066 76.495 1.00 20.60 669 SER A O 1
ATOM 5287 N N . GLU A 1 670 ? 99.433 2.766 74.964 1.00 20.13 670 GLU A N 1
ATOM 5288 C CA . GLU A 1 670 ? 100.066 4.025 75.329 1.00 21.48 670 GLU A CA 1
ATOM 5289 C C . GLU A 1 670 ? 99.066 5.208 75.000 1.00 19.67 670 GLU A C 1
ATOM 5290 O O . GLU A 1 670 ? 99.086 6.208 75.651 1.00 21.24 670 GLU A O 1
ATOM 5296 N N . ASP A 1 671 ? 98.181 5.037 74.027 1.00 18.37 671 ASP A N 1
ATOM 5297 C CA . ASP A 1 671 ? 97.241 6.060 73.662 1.00 17.42 671 ASP A CA 1
ATOM 5298 C C . ASP A 1 671 ? 96.136 6.296 74.695 1.00 19.42 671 ASP A C 1
ATOM 5299 O O . ASP A 1 671 ? 95.419 7.302 74.624 1.00 18.27 671 ASP A O 1
ATOM 5304 N N . ASN A 1 672 ? 96.011 5.432 75.697 1.00 19.19 672 ASN A N 1
ATOM 5305 C CA . ASN A 1 672 ? 94.984 5.566 76.689 1.00 19.70 672 ASN A CA 1
ATOM 5306 C C . ASN A 1 672 ? 95.199 6.702 77.640 1.00 19.49 672 ASN A C 1
ATOM 5307 O O . ASN A 1 672 ? 94.342 6.909 78.454 1.00 19.14 672 ASN A O 1
ATOM 5312 N N . GLU A 1 673 ? 96.270 7.453 77.482 1.00 19.05 673 GLU A N 1
ATOM 5313 C CA . GLU A 1 673 ? 96.409 8.729 78.200 1.00 20.79 673 GLU A CA 1
ATOM 5314 C C . GLU A 1 673 ? 95.413 9.774 77.718 1.00 19.74 673 GLU A C 1
ATOM 5315 O O . GLU A 1 673 ? 95.192 10.748 78.394 1.00 18.17 673 GLU A O 1
ATOM 5321 N N . THR A 1 674 ? 94.847 9.554 76.552 1.00 17.74 674 THR A N 1
ATOM 5322 C CA . THR A 1 674 ? 93.853 10.395 75.941 1.00 17.10 674 THR A CA 1
ATOM 5323 C C . THR A 1 674 ? 92.521 9.676 75.791 1.00 20.08 674 THR A C 1
ATOM 5324 O O . THR A 1 674 ? 92.479 8.430 75.548 1.00 19.62 674 THR A O 1
ATOM 5328 N N . SER A 1 675 ? 91.411 10.391 76.011 1.00 17.88 675 SER A N 1
ATOM 5329 C CA . SER A 1 675 ? 90.121 9.780 75.864 1.00 18.70 675 SER A CA 1
ATOM 5330 C C . SER A 1 675 ? 89.200 10.654 75.099 1.00 23.17 675 SER A C 1
ATOM 5331 O O . SER A 1 675 ? 89.476 11.868 74.888 1.00 21.73 675 SER A O 1
ATOM 5334 N N . LEU A 1 676 ? 88.110 10.049 74.651 1.00 23.17 676 LEU A N 1
ATOM 5335 C CA . LEU A 1 676 ? 87.114 10.669 73.782 1.00 25.31 676 LEU A CA 1
ATOM 5336 C C . LEU A 1 676 ? 85.793 10.537 74.480 1.00 23.97 676 LEU A C 1
ATOM 5337 O O . LEU A 1 676 ? 85.322 9.382 74.727 1.00 20.77 676 LEU A O 1
ATOM 5342 N N . PRO A 1 677 ? 85.133 11.670 74.738 1.00 24.58 677 PRO A N 1
ATOM 5343 C CA . PRO A 1 677 ? 83.828 11.561 75.327 1.00 22.52 677 PRO A CA 1
ATOM 5344 C C . PRO A 1 677 ? 82.786 11.249 74.257 1.00 20.42 677 PRO A C 1
ATOM 5345 O O . PRO A 1 677 ? 82.703 11.911 73.223 1.00 18.33 677 PRO A O 1
ATOM 5349 N N . VAL A 1 678 ? 81.880 10.353 74.550 1.00 17.09 678 VAL A N 1
ATOM 5350 C CA . VAL A 1 678 ? 80.814 10.027 73.612 1.00 17.12 678 VAL A CA 1
ATOM 5351 C C . VAL A 1 678 ? 79.465 10.063 74.299 1.00 17.12 678 VAL A C 1
ATOM 5352 O O . VAL A 1 678 ? 79.216 9.350 75.270 1.00 17.92 678 VAL A O 1
ATOM 5356 N N . PHE A 1 679 ? 78.609 10.937 73.794 1.00 15.19 679 PHE A N 1
ATOM 5357 C CA . PHE A 1 679 ? 77.284 11.068 74.264 1.00 15.02 679 PHE A CA 1
ATOM 5358 C C . PHE A 1 679 ? 76.353 10.329 73.342 1.00 15.89 679 PHE A C 1
ATOM 5359 O O . PHE A 1 679 ? 76.552 10.308 72.121 1.00 15.87 679 PHE A O 1
ATOM 5367 N N . PHE A 1 680 ? 75.326 9.722 73.896 1.00 15.55 680 PHE A N 1
ATOM 5368 C CA . PHE A 1 680 ? 74.334 9.053 73.063 1.00 15.91 680 PHE A CA 1
ATOM 5369 C C . PHE A 1 680 ? 73.059 8.848 73.818 1.00 16.23 680 PHE A C 1
ATOM 5370 O O . PHE A 1 680 ? 73.006 9.115 75.018 1.00 17.61 680 PHE A O 1
ATOM 5378 N N . ILE A 1 681 ? 72.038 8.439 73.104 1.00 16.69 681 ILE A N 1
ATOM 5379 C CA . ILE A 1 681 ? 70.735 8.137 73.691 1.00 18.16 681 ILE A CA 1
ATOM 5380 C C . ILE A 1 681 ? 70.512 6.615 73.670 1.00 21.56 681 ILE A C 1
ATOM 5381 O O . ILE A 1 681 ? 70.472 5.951 72.611 1.00 18.82 681 ILE A O 1
ATOM 5386 N N . ASN A 1 682 ? 70.402 6.065 74.857 1.00 21.77 682 ASN A N 1
ATOM 5387 C CA . ASN A 1 682 ? 70.264 4.641 74.987 1.00 26.52 682 ASN A CA 1
ATOM 5388 C C . ASN A 1 682 ? 68.838 4.348 74.641 1.00 28.77 682 ASN A C 1
ATOM 5389 O O . ASN A 1 682 ? 67.902 4.723 75.368 1.00 28.64 682 ASN A O 1
ATOM 5394 N N . ALA A 1 683 ? 68.764 3.870 73.410 1.00 44.79 683 ALA A N 1
ATOM 5395 C CA . ALA A 1 683 ? 67.764 3.041 72.796 1.00 52.07 683 ALA A CA 1
ATOM 5396 C C . ALA A 1 683 ? 66.819 2.473 73.832 1.00 57.04 683 ALA A C 1
ATOM 5397 O O . ALA A 1 683 ? 65.632 2.744 73.765 1.00 62.29 683 ALA A O 1
ATOM 5399 N N . ASN A 1 684 ? 67.364 1.780 74.836 1.00 51.77 684 ASN A N 1
ATOM 5400 C CA . ASN A 1 684 ? 66.551 1.231 75.915 1.00 54.90 684 ASN A CA 1
ATOM 5401 C C . ASN A 1 684 ? 66.101 2.300 76.820 1.00 55.94 684 ASN A C 1
ATOM 5402 O O . ASN A 1 684 ? 65.332 3.142 76.322 1.00 59.94 684 ASN A O 1
ATOM 5407 N N . LYS A 1 685 ? 66.472 2.262 78.103 1.00 55.46 685 LYS A N 1
ATOM 5408 C CA . LYS A 1 685 ? 66.426 3.456 78.998 1.00 56.15 685 LYS A CA 1
ATOM 5409 C C . LYS A 1 685 ? 65.024 3.825 79.365 1.00 55.48 685 LYS A C 1
ATOM 5410 O O . LYS A 1 685 ? 64.147 3.874 78.510 1.00 50.28 685 LYS A O 1
ATOM 5416 N N . GLU A 1 686 ? 64.835 4.140 80.630 1.00 54.38 686 GLU A N 1
ATOM 5417 C CA . GLU A 1 686 ? 63.525 4.084 81.218 1.00 63.31 686 GLU A CA 1
ATOM 5418 C C . GLU A 1 686 ? 63.438 5.001 82.395 1.00 65.41 686 GLU A C 1
ATOM 5419 O O . GLU A 1 686 ? 64.433 5.146 83.086 1.00 65.99 686 GLU A O 1
ATOM 5425 N N . SER A 1 687 ? 62.279 5.620 82.646 1.00 68.30 687 SER A N 1
ATOM 5426 C CA . SER A 1 687 ? 62.119 6.376 83.909 1.00 72.08 687 SER A CA 1
ATOM 5427 C C . SER A 1 687 ? 60.829 6.056 84.629 1.00 69.92 687 SER A C 1
ATOM 5428 O O . SER A 1 687 ? 60.832 5.997 85.856 1.00 72.07 687 SER A O 1
ATOM 5431 N N . ALA B 1 2 ? 59.439 -55.282 31.729 1.00 39.88 2 ALA B N 1
ATOM 5432 C CA . ALA B 1 2 ? 59.241 -53.874 32.187 1.00 37.94 2 ALA B CA 1
ATOM 5433 C C . ALA B 1 2 ? 60.657 -53.291 32.454 1.00 32.91 2 ALA B C 1
ATOM 5434 O O . ALA B 1 2 ? 61.570 -54.009 32.728 1.00 34.81 2 ALA B O 1
ATOM 5436 N N . LEU B 1 3 ? 60.841 -51.996 32.276 1.00 31.96 3 LEU B N 1
ATOM 5437 C CA . LEU B 1 3 ? 62.189 -51.393 32.426 1.00 26.75 3 LEU B CA 1
ATOM 5438 C C . LEU B 1 3 ? 62.261 -50.874 33.853 1.00 23.48 3 LEU B C 1
ATOM 5439 O O . LEU B 1 3 ? 61.229 -50.645 34.444 1.00 20.58 3 LEU B O 1
ATOM 5444 N N . SER B 1 4 ? 63.453 -50.637 34.399 1.00 22.43 4 SER B N 1
ATOM 5445 C CA . SER B 1 4 ? 63.500 -49.788 35.602 1.00 23.38 4 SER B CA 1
ATOM 5446 C C . SER B 1 4 ? 64.685 -48.827 35.465 1.00 22.82 4 SER B C 1
ATOM 5447 O O . SER B 1 4 ? 65.705 -49.178 34.895 1.00 25.36 4 SER B O 1
ATOM 5450 N N . VAL B 1 5 ? 64.491 -47.610 35.950 1.00 20.34 5 VAL B N 1
ATOM 5451 C CA . VAL B 1 5 ? 65.491 -46.549 35.932 1.00 19.17 5 VAL B CA 1
ATOM 5452 C C . VAL B 1 5 ? 66.032 -46.377 37.336 1.00 21.27 5 VAL B C 1
ATOM 5453 O O . VAL B 1 5 ? 65.253 -46.369 38.297 1.00 19.44 5 VAL B O 1
ATOM 5457 N N . HIS B 1 6 ? 67.354 -46.264 37.439 1.00 17.70 6 HIS B N 1
ATOM 5458 C CA . HIS B 1 6 ? 67.986 -46.049 38.724 1.00 17.12 6 HIS B CA 1
ATOM 5459 C C . HIS B 1 6 ? 69.025 -44.933 38.562 1.00 17.09 6 HIS B C 1
ATOM 5460 O O . HIS B 1 6 ? 69.678 -44.852 37.517 1.00 16.60 6 HIS B O 1
ATOM 5467 N N . PRO B 1 7 ? 69.162 -44.073 39.586 1.00 16.89 7 PRO B N 1
ATOM 5468 C CA . PRO B 1 7 ? 68.437 -44.122 40.868 1.00 16.39 7 PRO B CA 1
ATOM 5469 C C . PRO B 1 7 ? 66.971 -43.692 40.720 1.00 16.69 7 PRO B C 1
ATOM 5470 O O . PRO B 1 7 ? 66.586 -42.989 39.759 1.00 17.09 7 PRO B O 1
ATOM 5474 N N . SER B 1 8 ? 66.115 -44.190 41.612 1.00 15.88 8 SER B N 1
ATOM 5475 C CA . SER B 1 8 ? 64.731 -43.764 41.618 1.00 16.22 8 SER B CA 1
ATOM 5476 C C . SER B 1 8 ? 64.589 -42.284 41.908 1.00 17.69 8 SER B C 1
ATOM 5477 O O . SER B 1 8 ? 63.651 -41.634 41.403 1.00 17.19 8 SER B O 1
ATOM 5480 N N . ILE B 1 9 ? 65.502 -41.716 42.705 1.00 15.58 9 ILE B N 1
ATOM 5481 C CA . ILE B 1 9 ? 65.477 -40.314 42.984 1.00 14.74 9 ILE B CA 1
ATOM 5482 C C . ILE B 1 9 ? 66.913 -39.863 42.827 1.00 16.39 9 ILE B C 1
ATOM 5483 O O . ILE B 1 9 ? 67.731 -40.136 43.676 1.00 16.43 9 ILE B O 1
ATOM 5488 N N . GLY B 1 10 ? 67.226 -39.188 41.717 1.00 15.94 10 GLY B N 1
ATOM 5489 C CA . GLY B 1 10 ? 68.557 -38.679 41.477 1.00 15.83 10 GLY B CA 1
ATOM 5490 C C . GLY B 1 10 ? 68.872 -37.406 42.280 1.00 15.65 10 GLY B C 1
ATOM 5491 O O . GLY B 1 10 ? 67.967 -36.647 42.695 1.00 15.40 10 GLY B O 1
ATOM 5492 N N . VAL B 1 11 ? 70.151 -37.182 42.504 1.00 15.06 11 VAL B N 1
ATOM 5493 C CA . VAL B 1 11 ? 70.610 -36.026 43.225 1.00 14.76 11 VAL B CA 1
ATOM 5494 C C . VAL B 1 11 ? 71.746 -35.378 42.489 1.00 15.82 11 VAL B C 1
ATOM 5495 O O . VAL B 1 11 ? 72.756 -35.991 42.277 1.00 16.05 11 VAL B O 1
ATOM 5499 N N . ALA B 1 12 ? 71.587 -34.097 42.184 1.00 13.98 12 ALA B N 1
ATOM 5500 C CA . ALA B 1 12 ? 72.631 -33.301 41.637 1.00 14.84 12 ALA B CA 1
ATOM 5501 C C . ALA B 1 12 ? 72.887 -32.134 42.600 1.00 16.05 12 ALA B C 1
ATOM 5502 O O . ALA B 1 12 ? 72.040 -31.840 43.452 1.00 14.99 12 ALA B O 1
ATOM 5504 N N A ARG B 1 13 ? 74.066 -31.508 42.506 0.50 16.69 13 ARG B N 1
ATOM 5505 N N B ARG B 1 13 ? 74.015 -31.457 42.450 0.50 14.07 13 ARG B N 1
ATOM 5506 C CA A ARG B 1 13 ? 74.419 -30.369 43.371 0.50 17.44 13 ARG B CA 1
ATOM 5507 C CA B ARG B 1 13 ? 74.284 -30.322 43.303 0.50 13.19 13 ARG B CA 1
ATOM 5508 C C A ARG B 1 13 ? 74.787 -29.137 42.566 0.50 16.01 13 ARG B C 1
ATOM 5509 C C B ARG B 1 13 ? 74.780 -29.127 42.556 0.50 13.63 13 ARG B C 1
ATOM 5510 O O A ARG B 1 13 ? 75.451 -29.231 41.513 0.50 15.41 13 ARG B O 1
ATOM 5511 O O B ARG B 1 13 ? 75.498 -29.231 41.538 0.50 13.28 13 ARG B O 1
ATOM 5526 N N . LEU B 1 14 ? 74.379 -27.987 43.074 1.00 15.70 14 LEU B N 1
ATOM 5527 C CA . LEU B 1 14 ? 74.638 -26.705 42.438 1.00 14.76 14 LEU B CA 1
ATOM 5528 C C . LEU B 1 14 ? 76.101 -26.412 42.354 1.00 15.60 14 LEU B C 1
ATOM 5529 O O . LEU B 1 14 ? 76.876 -26.803 43.200 1.00 14.39 14 LEU B O 1
ATOM 5534 N N . GLY B 1 15 ? 76.512 -25.680 41.334 1.00 14.74 15 GLY B N 1
ATOM 5535 C CA . GLY B 1 15 ? 77.860 -25.280 41.209 1.00 15.28 15 GLY B CA 1
ATOM 5536 C C . GLY B 1 15 ? 77.979 -24.084 40.268 1.00 17.28 15 GLY B C 1
ATOM 5537 O O . GLY B 1 15 ? 77.369 -24.087 39.198 1.00 15.51 15 GLY B O 1
ATOM 5538 N N . ASN B 1 16 ? 78.847 -23.142 40.629 1.00 17.84 16 ASN B N 1
ATOM 5539 C CA . ASN B 1 16 ? 79.055 -21.901 39.869 1.00 18.24 16 ASN B CA 1
ATOM 5540 C C . ASN B 1 16 ? 80.312 -21.904 39.015 1.00 18.59 16 ASN B C 1
ATOM 5541 O O . ASN B 1 16 ? 80.634 -20.872 38.437 1.00 18.56 16 ASN B O 1
ATOM 5546 N N . ALA B 1 17 ? 81.002 -23.048 38.924 1.00 17.57 17 ALA B N 1
ATOM 5547 C CA . ALA B 1 17 ? 82.123 -23.208 37.973 1.00 17.64 17 ALA B CA 1
ATOM 5548 C C . ALA B 1 17 ? 81.652 -23.211 36.502 1.00 17.37 17 ALA B C 1
ATOM 5549 O O . ALA B 1 17 ? 80.478 -23.060 36.214 1.00 18.13 17 ALA B O 1
ATOM 5551 N N . ASN B 1 18 ? 82.576 -23.390 35.595 1.00 19.65 18 ASN B N 1
ATOM 5552 C CA . ASN B 1 18 ? 82.194 -23.486 34.174 1.00 19.92 18 ASN B CA 1
ATOM 5553 C C . ASN B 1 18 ? 81.183 -24.583 33.974 1.00 19.47 18 ASN B C 1
ATOM 5554 O O . ASN B 1 18 ? 81.245 -25.653 34.587 1.00 15.47 18 ASN B O 1
ATOM 5559 N N . THR B 1 19 ? 80.230 -24.324 33.075 1.00 18.42 19 THR B N 1
ATOM 5560 C CA . THR B 1 19 ? 79.192 -25.239 32.773 1.00 18.79 19 THR B CA 1
ATOM 5561 C C . THR B 1 19 ? 79.711 -26.651 32.362 1.00 18.82 19 THR B C 1
ATOM 5562 O O . THR B 1 19 ? 79.039 -27.676 32.629 1.00 17.23 19 THR B O 1
ATOM 5566 N N . ASP B 1 20 ? 80.876 -26.704 31.733 1.00 18.92 20 ASP B N 1
ATOM 5567 C CA . ASP B 1 20 ? 81.489 -27.965 31.302 1.00 20.28 20 ASP B CA 1
ATOM 5568 C C . ASP B 1 20 ? 82.351 -28.669 32.333 1.00 21.18 20 ASP B C 1
ATOM 5569 O O . ASP B 1 20 ? 82.940 -29.682 32.019 1.00 19.51 20 ASP B O 1
ATOM 5574 N N . ASN B 1 21 ? 82.465 -28.109 33.546 1.00 19.29 21 ASN B N 1
ATOM 5575 C CA . ASN B 1 21 ? 83.415 -28.571 34.499 1.00 18.49 21 ASN B CA 1
ATOM 5576 C C . ASN B 1 21 ? 82.628 -29.130 35.712 1.00 20.15 21 ASN B C 1
ATOM 5577 O O . ASN B 1 21 ? 82.090 -28.373 36.540 1.00 18.62 21 ASN B O 1
ATOM 5582 N N . PHE B 1 22 ? 82.473 -30.447 35.707 1.00 17.04 22 PHE B N 1
ATOM 5583 C CA . PHE B 1 22 ? 81.598 -31.082 36.710 1.00 17.17 22 PHE B CA 1
ATOM 5584 C C . PHE B 1 22 ? 82.178 -32.447 37.158 1.00 17.63 22 PHE B C 1
ATOM 5585 O O . PHE B 1 22 ? 83.080 -32.970 36.524 1.00 16.85 22 PHE B O 1
ATOM 5593 N N . VAL B 1 23 ? 81.650 -32.966 38.266 1.00 14.79 23 VAL B N 1
ATOM 5594 C CA . VAL B 1 23 ? 81.925 -34.267 38.778 1.00 13.96 23 VAL B CA 1
ATOM 5595 C C . VAL B 1 23 ? 80.645 -35.065 38.667 1.00 14.34 23 VAL B C 1
ATOM 5596 O O . VAL B 1 23 ? 79.582 -34.504 38.480 1.00 16.66 23 VAL B O 1
ATOM 5600 N N . LEU B 1 24 ? 80.761 -36.373 38.726 1.00 14.98 24 LEU B N 1
ATOM 5601 C CA . LEU B 1 24 ? 79.632 -37.264 38.764 1.00 14.42 24 LEU B CA 1
ATOM 5602 C C . LEU B 1 24 ? 79.298 -37.757 40.184 1.00 15.52 24 LEU B C 1
ATOM 5603 O O . LEU B 1 24 ? 80.024 -37.507 41.171 1.00 14.66 24 LEU B O 1
ATOM 5608 N N . ASN B 1 25 ? 78.130 -38.390 40.278 1.00 15.07 25 ASN B N 1
ATOM 5609 C CA . ASN B 1 25 ? 77.528 -38.690 41.558 1.00 15.07 25 ASN B CA 1
ATOM 5610 C C . ASN B 1 25 ? 78.361 -39.623 42.367 1.00 15.57 25 ASN B C 1
ATOM 5611 O O . ASN B 1 25 ? 79.056 -40.491 41.844 1.00 14.20 25 ASN B O 1
ATOM 5616 N N . PRO B 1 26 ? 78.277 -39.491 43.678 1.00 16.22 26 PRO B N 1
ATOM 5617 C CA . PRO B 1 26 ? 78.770 -40.508 44.557 1.00 16.75 26 PRO B CA 1
ATOM 5618 C C . PRO B 1 26 ? 78.170 -41.869 44.215 1.00 15.54 26 PRO B C 1
ATOM 5619 O O . PRO B 1 26 ? 77.042 -41.918 43.743 1.00 16.38 26 PRO B O 1
ATOM 5623 N N . MET B 1 27 ? 78.920 -42.920 44.442 1.00 16.00 27 MET B N 1
ATOM 5624 C CA . MET B 1 27 ? 78.441 -44.275 44.157 1.00 18.78 27 MET B CA 1
ATOM 5625 C C . MET B 1 27 ? 78.062 -45.025 45.400 1.00 18.51 27 MET B C 1
ATOM 5626 O O . MET B 1 27 ? 77.742 -46.183 45.312 1.00 17.18 27 MET B O 1
ATOM 5631 N N . GLU B 1 28 ? 78.111 -44.382 46.566 1.00 16.07 28 GLU B N 1
ATOM 5632 C CA . GLU B 1 28 ? 77.687 -45.079 47.792 1.00 17.83 28 GLU B CA 1
ATOM 5633 C C . GLU B 1 28 ? 77.409 -43.982 48.796 1.00 15.77 28 GLU B C 1
ATOM 5634 O O . GLU B 1 28 ? 77.757 -42.840 48.608 1.00 15.44 28 GLU B O 1
ATOM 5640 N N . ILE B 1 29 ? 76.739 -44.343 49.869 1.00 16.06 29 ILE B N 1
ATOM 5641 C CA . ILE B 1 29 ? 76.502 -43.403 50.969 1.00 15.61 29 ILE B CA 1
ATOM 5642 C C . ILE B 1 29 ? 77.813 -43.043 51.641 1.00 15.21 29 ILE B C 1
ATOM 5643 O O . ILE B 1 29 ? 78.568 -43.911 52.018 1.00 14.92 29 ILE B O 1
ATOM 5648 N N . GLY B 1 30 ? 78.098 -41.749 51.778 1.00 13.37 30 GLY B N 1
ATOM 5649 C CA . GLY B 1 30 ? 79.373 -41.259 52.328 1.00 14.13 30 GLY B CA 1
ATOM 5650 C C . GLY B 1 30 ? 80.506 -41.329 51.296 1.00 14.56 30 GLY B C 1
ATOM 5651 O O . GLY B 1 30 ? 81.623 -41.083 51.656 1.00 15.54 30 GLY B O 1
ATOM 5652 N N . GLY B 1 31 ? 80.156 -41.584 50.015 1.00 14.30 31 GLY B N 1
ATOM 5653 C CA . GLY B 1 31 ? 81.117 -41.680 48.913 1.00 14.77 31 GLY B CA 1
ATOM 5654 C C . GLY B 1 31 ? 81.468 -40.314 48.371 1.00 14.27 31 GLY B C 1
ATOM 5655 O O . GLY B 1 31 ? 80.611 -39.466 48.277 1.00 14.46 31 GLY B O 1
ATOM 5656 N N . LEU B 1 32 ? 82.734 -40.127 47.989 1.00 14.04 32 LEU B N 1
ATOM 5657 C CA . LEU B 1 32 ? 83.080 -38.940 47.265 1.00 14.61 32 LEU B CA 1
ATOM 5658 C C . LEU B 1 32 ? 82.416 -38.963 45.872 1.00 14.96 32 LEU B C 1
ATOM 5659 O O . LEU B 1 32 ? 82.193 -40.039 45.292 1.00 15.55 32 LEU B O 1
ATOM 5664 N N . PRO B 1 33 ? 82.120 -37.810 45.332 1.00 12.73 33 PRO B N 1
ATOM 5665 C CA . PRO B 1 33 ? 81.797 -37.757 43.909 1.00 12.85 33 PRO B CA 1
ATOM 5666 C C . PRO B 1 33 ? 83.045 -38.078 43.049 1.00 13.85 33 PRO B C 1
ATOM 5667 O O . PRO B 1 33 ? 84.155 -38.163 43.586 1.00 12.40 33 PRO B O 1
ATOM 5671 N N . TYR B 1 34 ? 82.834 -38.225 41.707 1.00 14.35 34 TYR B N 1
ATOM 5672 C CA . TYR B 1 34 ? 83.798 -38.764 40.787 1.00 14.24 34 TYR B CA 1
ATOM 5673 C C . TYR B 1 34 ? 84.199 -37.821 39.690 1.00 15.29 34 TYR B C 1
ATOM 5674 O O . TYR B 1 34 ? 83.375 -37.154 39.104 1.00 15.75 34 TYR B O 1
ATOM 5683 N N . GLU B 1 35 ? 85.489 -37.808 39.429 1.00 14.97 35 GLU B N 1
ATOM 5684 C CA . GLU B 1 35 ? 86.035 -37.332 38.153 1.00 13.57 35 GLU B CA 1
ATOM 5685 C C . GLU B 1 35 ? 85.474 -38.251 37.071 1.00 15.86 35 GLU B C 1
ATOM 5686 O O . GLU B 1 35 ? 84.933 -39.362 37.356 1.00 14.55 35 GLU B O 1
ATOM 5692 N N . HIS B 1 36 ? 85.636 -37.825 35.818 1.00 16.07 36 HIS B N 1
ATOM 5693 C CA . HIS B 1 36 ? 85.156 -38.628 34.720 1.00 16.27 36 HIS B CA 1
ATOM 5694 C C . HIS B 1 36 ? 86.084 -38.466 33.502 1.00 17.06 36 HIS B C 1
ATOM 5695 O O . HIS B 1 36 ? 86.889 -37.545 33.460 1.00 14.55 36 HIS B O 1
ATOM 5702 N N . ASP B 1 37 ? 85.965 -39.382 32.544 1.00 18.19 37 ASP B N 1
ATOM 5703 C CA . ASP B 1 37 ? 86.784 -39.317 31.332 1.00 18.07 37 ASP B CA 1
ATOM 5704 C C . ASP B 1 37 ? 86.030 -38.605 30.247 1.00 19.66 37 ASP B C 1
ATOM 5705 O O . ASP B 1 37 ? 84.949 -38.101 30.489 1.00 20.00 37 ASP B O 1
ATOM 5710 N N . VAL B 1 38 ? 86.556 -38.558 29.010 1.00 18.74 38 VAL B N 1
ATOM 5711 C CA . VAL B 1 38 ? 85.841 -37.789 27.989 1.00 20.06 38 VAL B CA 1
ATOM 5712 C C . VAL B 1 38 ? 84.544 -38.400 27.554 1.00 18.62 38 VAL B C 1
ATOM 5713 O O . VAL B 1 38 ? 83.727 -37.742 26.925 1.00 21.51 38 VAL B O 1
ATOM 5717 N N . ASP B 1 39 ? 84.357 -39.659 27.852 1.00 18.18 39 ASP B N 1
ATOM 5718 C CA . ASP B 1 39 ? 83.093 -40.333 27.526 1.00 17.78 39 ASP B CA 1
ATOM 5719 C C . ASP B 1 39 ? 82.041 -40.127 28.672 1.00 18.27 39 ASP B C 1
ATOM 5720 O O . ASP B 1 39 ? 80.957 -40.680 28.634 1.00 18.01 39 ASP B O 1
ATOM 5725 N N . LEU B 1 40 ? 82.410 -39.373 29.695 1.00 16.93 40 LEU B N 1
ATOM 5726 C CA . LEU B 1 40 ? 81.542 -39.074 30.806 1.00 18.43 40 LEU B CA 1
ATOM 5727 C C . LEU B 1 40 ? 81.257 -40.352 31.638 1.00 18.24 40 LEU B C 1
ATOM 5728 O O . LEU B 1 40 ? 80.279 -40.417 32.370 1.00 21.22 40 LEU B O 1
ATOM 5733 N N . LYS B 1 41 ? 82.215 -41.255 31.655 1.00 17.14 41 LYS B N 1
ATOM 5734 C CA . LYS B 1 41 ? 82.223 -42.358 32.607 1.00 18.70 41 LYS B CA 1
ATOM 5735 C C . LYS B 1 41 ? 83.059 -41.993 33.815 1.00 17.26 41 LYS B C 1
ATOM 5736 O O . LYS B 1 41 ? 84.151 -41.420 33.711 1.00 18.49 41 LYS B O 1
ATOM 5742 N N . PRO B 1 42 ? 82.556 -42.357 34.990 1.00 16.75 42 PRO B N 1
ATOM 5743 C CA . PRO B 1 42 ? 83.334 -42.084 36.208 1.00 16.72 42 PRO B CA 1
ATOM 5744 C C . PRO B 1 42 ? 84.676 -42.813 36.228 1.00 16.61 42 PRO B C 1
ATOM 5745 O O . PRO B 1 42 ? 84.780 -43.982 35.801 1.00 17.94 42 PRO B O 1
ATOM 5749 N N . THR B 1 43 ? 85.692 -42.183 36.766 1.00 15.34 43 THR B N 1
ATOM 5750 C CA . THR B 1 43 ? 87.031 -42.765 36.811 1.00 17.55 43 THR B CA 1
ATOM 5751 C C . THR B 1 43 ? 87.446 -42.946 38.250 1.00 18.14 43 THR B C 1
ATOM 5752 O O . THR B 1 43 ? 87.162 -43.946 38.823 1.00 17.55 43 THR B O 1
ATOM 5756 N N . THR B 1 44 ? 87.983 -41.917 38.864 1.00 18.18 44 THR B N 1
ATOM 5757 C CA . THR B 1 44 ? 88.423 -42.025 40.273 1.00 21.49 44 THR B CA 1
ATOM 5758 C C . THR B 1 44 ? 87.740 -40.878 41.007 1.00 17.27 44 THR B C 1
ATOM 5759 O O . THR B 1 44 ? 87.126 -40.040 40.419 1.00 14.43 44 THR B O 1
ATOM 5763 N N . THR B 1 45 ? 87.803 -40.883 42.319 1.00 16.82 45 THR B N 1
ATOM 5764 C CA . THR B 1 45 ? 87.088 -39.872 43.091 1.00 14.38 45 THR B CA 1
ATOM 5765 C C . THR B 1 45 ? 87.707 -38.505 42.879 1.00 16.10 45 THR B C 1
ATOM 5766 O O . THR B 1 45 ? 88.878 -38.320 42.435 1.00 14.65 45 THR B O 1
ATOM 5770 N N . VAL B 1 46 ? 86.894 -37.522 43.179 1.00 15.99 46 VAL B N 1
ATOM 5771 C CA . VAL B 1 46 ? 87.210 -36.090 42.974 1.00 15.24 46 VAL B CA 1
ATOM 5772 C C . VAL B 1 46 ? 88.558 -35.673 43.480 1.00 14.65 46 VAL B C 1
ATOM 5773 O O . VAL B 1 46 ? 88.978 -36.035 44.604 1.00 13.93 46 VAL B O 1
ATOM 5777 N N . VAL B 1 47 ? 89.239 -34.880 42.659 1.00 14.67 47 VAL B N 1
ATOM 5778 C CA . VAL B 1 47 ? 90.499 -34.299 43.061 1.00 15.98 47 VAL B CA 1
ATOM 5779 C C . VAL B 1 47 ? 90.159 -32.976 43.799 1.00 16.32 47 VAL B C 1
ATOM 5780 O O . VAL B 1 47 ? 90.253 -32.891 45.032 1.00 17.41 47 VAL B O 1
ATOM 5784 N N . ASN B 1 48 ? 89.739 -31.944 43.064 1.00 15.18 48 ASN B N 1
ATOM 5785 C CA . ASN B 1 48 ? 89.368 -30.678 43.667 1.00 17.37 48 ASN B CA 1
ATOM 5786 C C . ASN B 1 48 ? 87.873 -30.429 43.469 1.00 15.71 48 ASN B C 1
ATOM 5787 O O . ASN B 1 48 ? 87.351 -30.596 42.364 1.00 15.74 48 ASN B O 1
ATOM 5792 N N . PHE B 1 49 ? 87.185 -30.011 44.532 1.00 13.36 49 PHE B N 1
ATOM 5793 C CA . PHE B 1 49 ? 85.801 -29.664 44.422 1.00 13.46 49 PHE B CA 1
ATOM 5794 C C . PHE B 1 49 ? 85.549 -28.349 43.673 1.00 13.24 49 PHE B C 1
ATOM 5795 O O . PHE B 1 49 ? 84.483 -28.181 43.092 1.00 15.02 49 PHE B O 1
ATOM 5803 N N . LYS B 1 50 ? 86.530 -27.456 43.735 1.00 13.61 50 LYS B N 1
ATOM 5804 C CA . LYS B 1 50 ? 86.459 -26.151 43.102 1.00 13.75 50 LYS B CA 1
ATOM 5805 C C . LYS B 1 50 ? 87.443 -26.070 41.925 1.00 15.83 50 LYS B C 1
ATOM 5806 O O . LYS B 1 50 ? 88.414 -26.795 41.887 1.00 16.52 50 LYS B O 1
ATOM 5812 N N . ASP B 1 51 ? 87.149 -25.193 40.976 1.00 16.92 51 ASP B N 1
ATOM 5813 C CA . ASP B 1 51 ? 88.078 -24.968 39.862 1.00 17.79 51 ASP B CA 1
ATOM 5814 C C . ASP B 1 51 ? 89.154 -24.028 40.322 1.00 20.36 51 ASP B C 1
ATOM 5815 O O . ASP B 1 51 ? 89.235 -23.622 41.495 1.00 18.28 51 ASP B O 1
ATOM 5820 N N . GLU B 1 52 ? 89.983 -23.572 39.396 1.00 26.19 52 GLU B N 1
ATOM 5821 C CA . GLU B 1 52 ? 91.136 -22.740 39.811 1.00 27.30 52 GLU B CA 1
ATOM 5822 C C . GLU B 1 52 ? 90.759 -21.407 40.278 1.00 25.34 52 GLU B C 1
ATOM 5823 O O . GLU B 1 52 ? 91.461 -20.847 41.086 1.00 24.48 52 GLU B O 1
ATOM 5829 N N . ALA B 1 53 ? 89.621 -20.911 39.843 1.00 24.80 53 ALA B N 1
ATOM 5830 C CA . ALA B 1 53 ? 89.101 -19.629 40.341 1.00 24.92 53 ALA B CA 1
ATOM 5831 C C . ALA B 1 53 ? 88.391 -19.707 41.679 1.00 24.79 53 ALA B C 1
ATOM 5832 O O . ALA B 1 53 ? 87.987 -18.685 42.225 1.00 21.26 53 ALA B O 1
ATOM 5834 N N . GLY B 1 54 ? 88.253 -20.906 42.252 1.00 19.49 54 GLY B N 1
ATOM 5835 C CA . GLY B 1 54 ? 87.527 -21.023 43.465 1.00 19.49 54 GLY B CA 1
ATOM 5836 C C . GLY B 1 54 ? 86.020 -21.178 43.325 1.00 17.64 54 GLY B C 1
ATOM 5837 O O . GLY B 1 54 ? 85.277 -20.944 44.280 1.00 18.90 54 GLY B O 1
ATOM 5846 N N . ILE B 1 56 ? 82.699 -23.530 42.629 1.00 14.16 56 ILE B N 1
ATOM 5847 C CA . ILE B 1 56 ? 82.303 -24.901 42.872 1.00 14.54 56 ILE B CA 1
ATOM 5848 C C . ILE B 1 56 ? 81.805 -25.628 41.625 1.00 14.59 56 ILE B C 1
ATOM 5849 O O . ILE B 1 56 ? 80.904 -25.132 40.908 1.00 14.11 56 ILE B O 1
ATOM 5854 N N . ARG B 1 57 ? 82.371 -26.818 41.405 1.00 13.93 57 ARG B N 1
ATOM 5855 C CA . ARG B 1 57 ? 81.950 -27.694 40.304 1.00 13.91 57 ARG B CA 1
ATOM 5856 C C . ARG B 1 57 ? 80.591 -28.314 40.556 1.00 15.21 57 ARG B C 1
ATOM 5857 O O . ARG B 1 57 ? 80.317 -28.825 41.646 1.00 14.91 57 ARG B O 1
ATOM 5865 N N . ARG B 1 58 ? 79.700 -28.230 39.573 1.00 14.65 58 ARG B N 1
ATOM 5866 C CA . ARG B 1 58 ? 78.454 -28.998 39.652 1.00 14.14 58 ARG B CA 1
ATOM 5867 C C . ARG B 1 58 ? 78.705 -30.470 39.825 1.00 13.74 58 ARG B C 1
ATOM 5868 O O . ARG B 1 58 ? 79.714 -30.995 39.340 1.00 14.33 58 ARG B O 1
ATOM 5876 N N A GLN B 1 59 ? 77.786 -31.133 40.540 0.50 12.83 59 GLN B N 1
ATOM 5877 N N B GLN B 1 59 ? 77.763 -31.142 40.483 0.50 14.22 59 GLN B N 1
ATOM 5878 C CA A GLN B 1 59 ? 77.701 -32.596 40.622 0.50 13.09 59 GLN B CA 1
ATOM 5879 C CA B GLN B 1 59 ? 77.791 -32.587 40.622 0.50 15.53 59 GLN B CA 1
ATOM 5880 C C A GLN B 1 59 ? 76.526 -33.017 39.807 0.50 14.12 59 GLN B C 1
ATOM 5881 C C B GLN B 1 59 ? 76.544 -33.156 39.934 0.50 15.55 59 GLN B C 1
ATOM 5882 O O A GLN B 1 59 ? 75.424 -32.484 39.982 0.50 15.53 59 GLN B O 1
ATOM 5883 O O B GLN B 1 59 ? 75.422 -32.864 40.303 0.50 17.03 59 GLN B O 1
ATOM 5894 N N . GLY B 1 60 ? 76.753 -33.959 38.898 1.00 15.26 60 GLY B N 1
ATOM 5895 C CA . GLY B 1 60 ? 75.681 -34.458 38.079 1.00 15.39 60 GLY B CA 1
ATOM 5896 C C . GLY B 1 60 ? 75.338 -35.872 38.476 1.00 16.48 60 GLY B C 1
ATOM 5897 O O . GLY B 1 60 ? 76.135 -36.582 39.099 1.00 17.14 60 GLY B O 1
ATOM 5898 N N . GLN B 1 61 ? 74.094 -36.257 38.198 1.00 15.65 61 GLN B N 1
ATOM 5899 C CA . GLN B 1 61 ? 73.588 -37.602 38.449 1.00 14.95 61 GLN B CA 1
ATOM 5900 C C . GLN B 1 61 ? 73.537 -38.399 37.164 1.00 14.68 61 GLN B C 1
ATOM 5901 O O . GLN B 1 61 ? 72.826 -37.991 36.233 1.00 15.38 61 GLN B O 1
ATOM 5907 N N . VAL B 1 62 ? 74.209 -39.549 37.162 1.00 15.79 62 VAL B N 1
ATOM 5908 C CA . VAL B 1 62 ? 74.045 -40.560 36.091 1.00 16.62 62 VAL B CA 1
ATOM 5909 C C . VAL B 1 62 ? 72.780 -41.387 36.379 1.00 16.83 62 VAL B C 1
ATOM 5910 O O . VAL B 1 62 ? 72.595 -41.834 37.534 1.00 16.02 62 VAL B O 1
ATOM 5914 N N . PHE B 1 63 ? 71.924 -41.565 35.373 1.00 15.34 63 PHE B N 1
ATOM 5915 C CA . PHE B 1 63 ? 70.821 -42.502 35.424 1.00 17.07 63 PHE B CA 1
ATOM 5916 C C . PHE B 1 63 ? 71.045 -43.635 34.407 1.00 19.88 63 PHE B C 1
ATOM 5917 O O . PHE B 1 63 ? 71.582 -43.425 33.286 1.00 18.99 63 PHE B O 1
ATOM 5925 N N . LYS B 1 64 ? 70.643 -44.837 34.814 1.00 17.49 64 LYS B N 1
ATOM 5926 C CA . LYS B 1 64 ? 70.807 -46.060 33.985 1.00 17.94 64 LYS B CA 1
ATOM 5927 C C . LYS B 1 64 ? 69.469 -46.720 33.926 1.00 19.82 64 LYS B C 1
ATOM 5928 O O . LYS B 1 64 ? 68.646 -46.533 34.821 1.00 17.63 64 LYS B O 1
ATOM 5934 N N . VAL B 1 65 ? 69.209 -47.362 32.798 1.00 19.36 65 VAL B N 1
ATOM 5935 C CA . VAL B 1 65 ? 67.948 -48.094 32.602 1.00 19.24 65 VAL B CA 1
ATOM 5936 C C . VAL B 1 65 ? 68.235 -49.559 32.419 1.00 19.39 65 VAL B C 1
ATOM 5937 O O . VAL B 1 65 ? 69.242 -49.963 31.781 1.00 19.29 65 VAL B O 1
ATOM 5941 N N . PHE B 1 66 ? 67.376 -50.391 33.003 1.00 19.31 66 PHE B N 1
ATOM 5942 C CA . PHE B 1 66 ? 67.615 -51.801 33.006 1.00 20.06 66 PHE B CA 1
ATOM 5943 C C . PHE B 1 66 ? 66.364 -52.534 32.491 1.00 21.86 66 PHE B C 1
ATOM 5944 O O . PHE B 1 66 ? 65.236 -52.076 32.719 1.00 21.24 66 PHE B O 1
ATOM 5952 N N . GLY B 1 67 ? 66.607 -53.692 31.835 1.00 26.13 67 GLY B N 1
ATOM 5953 C CA . GLY B 1 67 ? 65.563 -54.542 31.275 1.00 27.06 67 GLY B CA 1
ATOM 5954 C C . GLY B 1 67 ? 65.000 -55.517 32.284 1.00 33.27 67 GLY B C 1
ATOM 5955 O O . GLY B 1 67 ? 65.420 -55.556 33.453 1.00 34.53 67 GLY B O 1
ATOM 5956 N N . ALA B 1 68 ? 64.017 -56.295 31.837 1.00 40.42 68 ALA B N 1
ATOM 5957 C CA . ALA B 1 68 ? 63.238 -57.183 32.731 1.00 43.26 68 ALA B CA 1
ATOM 5958 C C . ALA B 1 68 ? 64.144 -58.117 33.507 1.00 42.40 68 ALA B C 1
ATOM 5959 O O . ALA B 1 68 ? 63.789 -58.496 34.602 1.00 48.17 68 ALA B O 1
ATOM 5961 N N . SER B 1 69 ? 65.305 -58.467 32.920 1.00 42.33 69 SER B N 1
ATOM 5962 C CA . SER B 1 69 ? 66.343 -59.265 33.580 1.00 42.40 69 SER B CA 1
ATOM 5963 C C . SER B 1 69 ? 67.267 -58.511 34.520 1.00 41.16 69 SER B C 1
ATOM 5964 O O . SER B 1 69 ? 68.241 -59.076 34.981 1.00 37.75 69 SER B O 1
ATOM 5967 N N . ASN B 1 70 ? 67.003 -57.231 34.745 1.00 39.66 70 ASN B N 1
ATOM 5968 C CA . ASN B 1 70 ? 67.965 -56.361 35.435 1.00 39.30 70 ASN B CA 1
ATOM 5969 C C . ASN B 1 70 ? 69.322 -56.225 34.741 1.00 31.32 70 ASN B C 1
ATOM 5970 O O . ASN B 1 70 ? 70.309 -55.919 35.383 1.00 30.56 70 ASN B O 1
ATOM 5975 N N . GLU B 1 71 ? 69.345 -56.389 33.421 1.00 29.41 71 GLU B N 1
ATOM 5976 C CA . GLU B 1 71 ? 70.547 -56.130 32.629 1.00 31.68 71 GLU B CA 1
ATOM 5977 C C . GLU B 1 71 ? 70.428 -54.687 32.215 1.00 25.86 71 GLU B C 1
ATOM 5978 O O . GLU B 1 71 ? 69.357 -54.272 31.860 1.00 24.57 71 GLU B O 1
ATOM 5984 N N . GLU B 1 72 ? 71.541 -53.955 32.236 1.00 24.98 72 GLU B N 1
ATOM 5985 C CA . GLU B 1 72 ? 71.551 -52.574 31.834 1.00 22.92 72 GLU B CA 1
ATOM 5986 C C . GLU B 1 72 ? 71.363 -52.522 30.350 1.00 23.93 72 GLU B C 1
ATOM 5987 O O . GLU B 1 72 ? 71.909 -53.338 29.671 1.00 21.35 72 GLU B O 1
ATOM 5993 N N . LEU B 1 73 ? 70.533 -51.603 29.887 1.00 21.52 73 LEU B N 1
ATOM 5994 C CA . LEU B 1 73 ? 70.379 -51.289 28.479 1.00 24.29 73 LEU B CA 1
ATOM 5995 C C . LEU B 1 73 ? 71.095 -49.994 28.166 1.00 24.71 73 LEU B C 1
ATOM 5996 O O . LEU B 1 73 ? 70.983 -48.983 28.895 1.00 20.69 73 LEU B O 1
ATOM 6001 N N . THR B 1 74 ? 71.913 -50.043 27.124 1.00 23.01 74 THR B N 1
ATOM 6002 C CA . THR B 1 74 ? 72.575 -48.857 26.594 1.00 22.87 74 THR B CA 1
ATOM 6003 C C . THR B 1 74 ? 72.451 -48.879 25.063 1.00 25.00 74 THR B C 1
ATOM 6004 O O . THR B 1 74 ? 71.953 -49.851 24.494 1.00 22.30 74 THR B O 1
ATOM 6008 N N . LEU B 1 75 ? 72.915 -47.804 24.434 1.00 22.59 75 LEU B N 1
ATOM 6009 C CA . LEU B 1 75 ? 72.871 -47.708 22.961 1.00 26.02 75 LEU B CA 1
ATOM 6010 C C . LEU B 1 75 ? 73.728 -48.812 22.322 1.00 27.18 75 LEU B C 1
ATOM 6011 O O . LEU B 1 75 ? 73.549 -49.115 21.156 1.00 27.87 75 LEU B O 1
ATOM 6016 N N . ASP B 1 76 ? 74.598 -49.437 23.100 1.00 26.45 76 ASP B N 1
ATOM 6017 C CA . ASP B 1 76 ? 75.419 -50.488 22.615 1.00 26.33 76 ASP B CA 1
ATOM 6018 C C . ASP B 1 76 ? 74.734 -51.806 22.760 1.00 29.41 76 ASP B C 1
ATOM 6019 O O . ASP B 1 76 ? 75.285 -52.809 22.341 1.00 26.66 76 ASP B O 1
ATOM 6024 N N . SER B 1 77 ? 73.556 -51.856 23.379 1.00 28.28 77 SER B N 1
ATOM 6025 C CA . SER B 1 77 ? 72.918 -53.151 23.596 1.00 27.91 77 SER B CA 1
ATOM 6026 C C . SER B 1 77 ? 72.340 -53.644 22.248 1.00 31.63 77 SER B C 1
ATOM 6027 O O . SER B 1 77 ? 71.763 -52.838 21.492 1.00 25.53 77 SER B O 1
ATOM 6030 N N . PRO B 1 78 ? 72.519 -54.935 21.972 1.00 37.52 78 PRO B N 1
ATOM 6031 C CA . PRO B 1 78 ? 71.843 -55.409 20.784 1.00 46.66 78 PRO B CA 1
ATOM 6032 C C . PRO B 1 78 ? 70.321 -55.346 21.035 1.00 47.96 78 PRO B C 1
ATOM 6033 O O . PRO B 1 78 ? 69.797 -55.612 22.146 1.00 55.32 78 PRO B O 1
ATOM 6037 N N . ASN B 1 79 ? 69.625 -54.935 20.007 1.00 45.16 79 ASN B N 1
ATOM 6038 C CA . ASN B 1 79 ? 68.195 -54.820 20.096 1.00 48.23 79 ASN B CA 1
ATOM 6039 C C . ASN B 1 79 ? 67.784 -53.426 20.520 1.00 37.93 79 ASN B C 1
ATOM 6040 O O . ASN B 1 79 ? 66.621 -53.063 20.344 1.00 37.48 79 ASN B O 1
ATOM 6045 N N . VAL B 1 80 ? 68.729 -52.610 20.978 1.00 31.65 80 VAL B N 1
ATOM 6046 C CA . VAL B 1 80 ? 68.390 -51.205 21.291 1.00 29.09 80 VAL B CA 1
ATOM 6047 C C . VAL B 1 80 ? 68.654 -50.265 20.144 1.00 28.32 80 VAL B C 1
ATOM 6048 O O . VAL B 1 80 ? 69.780 -50.093 19.665 1.00 28.12 80 VAL B O 1
ATOM 6052 N N . LYS B 1 81 ? 67.600 -49.621 19.713 1.00 27.79 81 LYS B N 1
ATOM 6053 C CA . LYS B 1 81 ? 67.686 -48.642 18.680 1.00 30.78 81 LYS B CA 1
ATOM 6054 C C . LYS B 1 81 ? 67.878 -47.244 19.214 1.00 26.86 81 LYS B C 1
ATOM 6055 O O . LYS B 1 81 ? 68.593 -46.481 18.635 1.00 25.87 81 LYS B O 1
ATOM 6061 N N . ASN B 1 82 ? 67.203 -46.879 20.297 1.00 25.91 82 ASN B N 1
ATOM 6062 C CA . ASN B 1 82 ? 67.389 -45.570 20.859 1.00 25.41 82 ASN B CA 1
ATOM 6063 C C . ASN B 1 82 ? 66.942 -45.609 22.344 1.00 22.57 82 ASN B C 1
ATOM 6064 O O . ASN B 1 82 ? 66.229 -46.520 22.775 1.00 23.38 82 ASN B O 1
ATOM 6069 N N . ILE B 1 83 ? 67.438 -44.621 23.085 1.00 24.70 83 ILE B N 1
ATOM 6070 C CA . ILE B 1 83 ? 67.071 -44.397 24.472 1.00 21.20 83 ILE B CA 1
ATOM 6071 C C . ILE B 1 83 ? 66.870 -42.921 24.546 1.00 21.79 83 ILE B C 1
ATOM 6072 O O . ILE B 1 83 ? 67.797 -42.153 24.327 1.00 23.13 83 ILE B O 1
ATOM 6077 N N . GLU B 1 84 ? 65.670 -42.498 24.886 1.00 19.90 84 GLU B N 1
ATOM 6078 C CA . GLU B 1 84 ? 65.364 -41.106 24.904 1.00 20.96 84 GLU B CA 1
ATOM 6079 C C . GLU B 1 84 ? 64.905 -40.732 26.311 1.00 22.13 84 GLU B C 1
ATOM 6080 O O . GLU B 1 84 ? 63.970 -41.339 26.883 1.00 24.05 84 GLU B O 1
ATOM 6086 N N . TRP B 1 85 ? 65.611 -39.750 26.870 1.00 22.77 85 TRP B N 1
ATOM 6087 C CA . TRP B 1 85 ? 65.348 -39.267 28.218 1.00 21.21 85 TRP B CA 1
ATOM 6088 C C . TRP B 1 85 ? 64.649 -37.917 28.166 1.00 21.03 85 TRP B C 1
ATOM 6089 O O . TRP B 1 85 ? 65.058 -37.026 27.436 1.00 23.21 85 TRP B O 1
ATOM 6100 N N . THR B 1 86 ? 63.627 -37.736 28.996 1.00 19.80 86 THR B N 1
ATOM 6101 C CA . THR B 1 86 ? 62.997 -36.465 29.142 1.00 19.13 86 THR B CA 1
ATOM 6102 C C . THR B 1 86 ? 62.917 -36.086 30.598 1.00 19.83 86 THR B C 1
ATOM 6103 O O . THR B 1 86 ? 62.433 -36.856 31.418 1.00 20.87 86 THR B O 1
ATOM 6107 N N . VAL B 1 87 ? 63.428 -34.925 30.895 1.00 18.86 87 VAL B N 1
ATOM 6108 C CA . VAL B 1 87 ? 63.496 -34.449 32.261 1.00 18.35 87 VAL B CA 1
ATOM 6109 C C . VAL B 1 87 ? 62.789 -33.138 32.358 1.00 17.89 87 VAL B C 1
ATOM 6110 O O . VAL B 1 87 ? 63.032 -32.139 31.622 1.00 20.87 87 VAL B O 1
ATOM 6114 N N . HIS B 1 88 ? 61.884 -33.078 33.326 1.00 18.05 88 HIS B N 1
ATOM 6115 C CA . HIS B 1 88 ? 61.193 -31.848 33.593 1.00 17.88 88 HIS B CA 1
ATOM 6116 C C . HIS B 1 88 ? 61.419 -31.342 35.034 1.00 17.37 88 HIS B C 1
ATOM 6117 O O . HIS B 1 88 ? 60.797 -31.846 35.973 1.00 15.95 88 HIS B O 1
ATOM 6124 N N . LEU B 1 89 ? 62.296 -30.366 35.164 1.00 18.48 89 LEU B N 1
ATOM 6125 C CA . LEU B 1 89 ? 62.603 -29.779 36.469 1.00 18.11 89 LEU B CA 1
ATOM 6126 C C . LEU B 1 89 ? 61.886 -28.464 36.582 1.00 18.11 89 LEU B C 1
ATOM 6127 O O . LEU B 1 89 ? 61.700 -27.752 35.591 1.00 17.01 89 LEU B O 1
ATOM 6132 N N . ALA B 1 90 ? 61.541 -28.080 37.801 1.00 16.53 90 ALA B N 1
ATOM 6133 C CA . ALA B 1 90 ? 60.950 -26.792 38.041 1.00 16.97 90 ALA B CA 1
ATOM 6134 C C . ALA B 1 90 ? 61.262 -26.380 39.471 1.00 17.39 90 ALA B C 1
ATOM 6135 O O . ALA B 1 90 ? 61.653 -27.240 40.311 1.00 16.18 90 ALA B O 1
ATOM 6137 N N . ASN B 1 91 ? 61.122 -25.091 39.727 1.00 16.67 91 ASN B N 1
ATOM 6138 C CA . ASN B 1 91 ? 61.252 -24.544 41.066 1.00 17.29 91 ASN B CA 1
ATOM 6139 C C . ASN B 1 91 ? 59.958 -23.818 41.399 1.00 18.18 91 ASN B C 1
ATOM 6140 O O . ASN B 1 91 ? 59.655 -22.757 40.804 1.00 17.80 91 ASN B O 1
ATOM 6145 N N . LYS B 1 92 ? 59.197 -24.404 42.332 1.00 17.01 92 LYS B N 1
ATOM 6146 C CA . LYS B 1 92 ? 57.936 -23.823 42.787 1.00 17.60 92 LYS B CA 1
ATOM 6147 C C . LYS B 1 92 ? 58.036 -23.006 44.060 1.00 18.17 92 LYS B C 1
ATOM 6148 O O . LYS B 1 92 ? 56.981 -22.568 44.656 1.00 17.98 92 LYS B O 1
ATOM 6154 N N . LYS B 1 93 ? 59.283 -22.791 44.534 1.00 16.59 93 LYS B N 1
ATOM 6155 C CA . LYS B 1 93 ? 59.427 -22.181 45.851 1.00 17.76 93 LYS B CA 1
ATOM 6156 C C . LYS B 1 93 ? 58.716 -20.839 45.995 1.00 17.86 93 LYS B C 1
ATOM 6157 O O . LYS B 1 93 ? 58.070 -20.603 47.014 1.00 17.09 93 LYS B O 1
ATOM 6163 N N . ALA B 1 94 ? 58.861 -19.957 45.009 1.00 18.25 94 ALA B N 1
ATOM 6164 C CA . ALA B 1 94 ? 58.250 -18.608 45.140 1.00 17.95 94 ALA B CA 1
ATOM 6165 C C . ALA B 1 94 ? 56.699 -18.603 45.144 1.00 18.88 94 ALA B C 1
ATOM 6166 O O . ALA B 1 94 ? 56.093 -17.604 45.549 1.00 21.25 94 ALA B O 1
ATOM 6168 N N . ALA B 1 95 ? 56.124 -19.709 44.708 1.00 18.96 95 ALA B N 1
ATOM 6169 C CA . ALA B 1 95 ? 54.734 -19.913 44.629 1.00 19.65 95 ALA B CA 1
ATOM 6170 C C . ALA B 1 95 ? 54.184 -20.691 45.816 1.00 19.70 95 ALA B C 1
ATOM 6171 O O . ALA B 1 95 ? 52.945 -20.846 45.910 1.00 18.62 95 ALA B O 1
ATOM 6173 N N . TRP B 1 96 ? 55.054 -21.146 46.723 1.00 18.35 96 TRP B N 1
ATOM 6174 C CA . TRP B 1 96 ? 54.564 -21.975 47.794 1.00 19.26 96 TRP B CA 1
ATOM 6175 C C . TRP B 1 96 ? 54.287 -21.160 49.039 1.00 18.23 96 TRP B C 1
ATOM 6176 O O . TRP B 1 96 ? 54.427 -19.920 49.073 1.00 18.30 96 TRP B O 1
ATOM 6187 N N . TYR B 1 97 ? 53.901 -21.853 50.090 1.00 17.42 97 TYR B N 1
ATOM 6188 C CA . TYR B 1 97 ? 53.777 -21.252 51.383 1.00 19.32 97 TYR B CA 1
ATOM 6189 C C . TYR B 1 97 ? 55.102 -20.923 52.053 1.00 20.03 97 TYR B C 1
ATOM 6190 O O . TYR B 1 97 ? 56.091 -21.582 51.794 1.00 19.84 97 TYR B O 1
ATOM 6199 N N A GLU B 1 98 ? 55.066 -19.923 52.939 0.50 18.39 98 GLU B N 1
ATOM 6200 N N B GLU B 1 98 ? 55.088 -19.924 52.939 0.50 20.21 98 GLU B N 1
ATOM 6201 C CA A GLU B 1 98 ? 56.141 -19.589 53.861 0.50 17.82 98 GLU B CA 1
ATOM 6202 C CA B GLU B 1 98 ? 56.220 -19.590 53.793 0.50 20.74 98 GLU B CA 1
ATOM 6203 C C A GLU B 1 98 ? 56.431 -20.861 54.685 0.50 17.52 98 GLU B C 1
ATOM 6204 C C B GLU B 1 98 ? 56.433 -20.776 54.745 0.50 19.26 98 GLU B C 1
ATOM 6205 O O A GLU B 1 98 ? 55.522 -21.625 54.994 0.50 15.48 98 GLU B O 1
ATOM 6206 O O B GLU B 1 98 ? 55.472 -21.360 55.232 0.50 16.72 98 GLU B O 1
ATOM 6217 N N . PHE B 1 99 ? 57.693 -21.094 55.029 1.00 17.81 99 PHE B N 1
ATOM 6218 C CA . PHE B 1 99 ? 58.019 -22.274 55.828 1.00 16.35 99 PHE B CA 1
ATOM 6219 C C . PHE B 1 99 ? 57.786 -21.941 57.276 1.00 17.35 99 PHE B C 1
ATOM 6220 O O . PHE B 1 99 ? 58.313 -20.973 57.777 1.00 16.91 99 PHE B O 1
ATOM 6228 N N . ARG B 1 100 ? 56.941 -22.700 57.952 1.00 16.71 100 ARG B N 1
ATOM 6229 C CA . ARG B 1 100 ? 56.641 -22.497 59.374 1.00 16.03 100 ARG B CA 1
ATOM 6230 C C . ARG B 1 100 ? 56.746 -23.809 60.147 1.00 14.24 100 ARG B C 1
ATOM 6231 O O . ARG B 1 100 ? 55.782 -24.363 60.709 1.00 15.38 100 ARG B O 1
ATOM 6239 N N . GLU B 1 101 ? 57.953 -24.352 60.123 1.00 14.42 101 GLU B N 1
ATOM 6240 C CA . GLU B 1 101 ? 58.229 -25.616 60.767 1.00 14.69 101 GLU B CA 1
ATOM 6241 C C . GLU B 1 101 ? 57.231 -26.687 60.352 1.00 14.94 101 GLU B C 1
ATOM 6242 O O . GLU B 1 101 ? 57.098 -26.974 59.126 1.00 16.09 101 GLU B O 1
ATOM 6248 N N . LEU B 1 102 ? 56.537 -27.316 61.309 1.00 14.46 102 LEU B N 1
ATOM 6249 C CA . LEU B 1 102 ? 55.728 -28.448 60.951 1.00 15.39 102 LEU B CA 1
ATOM 6250 C C . LEU B 1 102 ? 54.331 -28.098 60.471 1.00 15.98 102 LEU B C 1
ATOM 6251 O O . LEU B 1 102 ? 53.566 -29.020 60.111 1.00 17.37 102 LEU B O 1
ATOM 6256 N N . ASN B 1 103 ? 53.999 -26.819 60.440 1.00 14.75 103 ASN B N 1
ATOM 6257 C CA . ASN B 1 103 ? 52.695 -26.417 59.911 1.00 16.35 103 ASN B CA 1
ATOM 6258 C C . ASN B 1 103 ? 52.603 -26.807 58.445 1.00 16.51 103 ASN B C 1
ATOM 6259 O O . ASN B 1 103 ? 53.534 -26.507 57.626 1.00 16.48 103 ASN B O 1
ATOM 6264 N N . GLY B 1 104 ? 51.506 -27.465 58.101 1.00 16.25 104 GLY B N 1
ATOM 6265 C CA . GLY B 1 104 ? 51.315 -27.949 56.749 1.00 17.05 104 GLY B CA 1
ATOM 6266 C C . GLY B 1 104 ? 51.571 -29.426 56.600 1.00 16.34 104 GLY B C 1
ATOM 6267 O O . GLY B 1 104 ? 51.242 -30.011 55.559 1.00 17.03 104 GLY B O 1
ATOM 6268 N N . ASN B 1 105 ? 52.154 -30.044 57.623 1.00 15.57 105 ASN B N 1
ATOM 6269 C CA . ASN B 1 105 ? 52.530 -31.424 57.533 1.00 17.09 105 ASN B CA 1
ATOM 6270 C C . ASN B 1 105 ? 51.375 -32.300 57.953 1.00 17.22 105 ASN B C 1
ATOM 6271 O O . ASN B 1 105 ? 51.008 -32.353 59.145 1.00 17.08 105 ASN B O 1
ATOM 6276 N N . LEU B 1 106 ? 50.806 -32.992 56.982 1.00 18.62 106 LEU B N 1
ATOM 6277 C CA . LEU B 1 106 ? 49.581 -33.734 57.174 1.00 17.31 106 LEU B CA 1
ATOM 6278 C C . LEU B 1 106 ? 49.773 -35.017 57.906 1.00 19.68 106 LEU B C 1
ATOM 6279 O O . LEU B 1 106 ? 48.804 -35.683 58.222 1.00 18.93 106 LEU B O 1
ATOM 6284 N N . LEU B 1 107 ? 51.001 -35.425 58.201 1.00 17.11 107 LEU B N 1
ATOM 6285 C CA . LEU B 1 107 ? 51.168 -36.575 59.126 1.00 16.77 107 LEU B CA 1
ATOM 6286 C C . LEU B 1 107 ? 50.670 -36.306 60.544 1.00 17.19 107 LEU B C 1
ATOM 6287 O O . LEU B 1 107 ? 50.510 -37.252 61.278 1.00 17.79 107 LEU B O 1
ATOM 6292 N N . TYR B 1 108 ? 50.463 -35.039 60.897 1.00 18.42 108 TYR B N 1
ATOM 6293 C CA . TYR B 1 108 ? 49.932 -34.597 62.201 1.00 19.10 108 TYR B CA 1
ATOM 6294 C C . TYR B 1 108 ? 48.405 -34.394 62.138 1.00 21.83 108 TYR B C 1
ATOM 6295 O O . TYR B 1 108 ? 47.790 -33.943 63.098 1.00 21.10 108 TYR B O 1
ATOM 6304 N N . GLY B 1 109 ? 47.813 -34.731 61.004 1.00 20.45 109 GLY B N 1
ATOM 6305 C CA . GLY B 1 109 ? 46.345 -34.734 60.870 1.00 24.03 109 GLY B CA 1
ATOM 6306 C C . GLY B 1 109 ? 45.928 -33.536 60.063 1.00 19.60 109 GLY B C 1
ATOM 6307 O O . GLY B 1 109 ? 46.705 -32.579 59.796 1.00 18.21 109 GLY B O 1
ATOM 6308 N N . ARG B 1 110 ? 44.678 -33.563 59.666 1.00 20.35 110 ARG B N 1
ATOM 6309 C CA . ARG B 1 110 ? 44.126 -32.515 58.867 1.00 20.44 110 ARG B CA 1
ATOM 6310 C C . ARG B 1 110 ? 44.052 -31.203 59.578 1.00 18.38 110 ARG B C 1
ATOM 6311 O O . ARG B 1 110 ? 44.139 -30.184 58.933 1.00 16.31 110 ARG B O 1
ATOM 6319 N N . ASP B 1 111 ? 44.027 -31.192 60.901 1.00 17.88 111 ASP B N 1
ATOM 6320 C CA . ASP B 1 111 ? 43.998 -29.912 61.596 1.00 17.86 111 ASP B CA 1
ATOM 6321 C C . ASP B 1 111 ? 45.360 -29.195 61.551 1.00 18.39 111 ASP B C 1
ATOM 6322 O O . ASP B 1 111 ? 45.495 -28.072 62.018 1.00 17.56 111 ASP B O 1
ATOM 6327 N N . ASN B 1 112 ? 46.377 -29.873 61.036 1.00 20.49 112 ASN B N 1
ATOM 6328 C CA . ASN B 1 112 ? 47.689 -29.218 60.835 1.00 18.21 112 ASN B CA 1
ATOM 6329 C C . ASN B 1 112 ? 47.916 -28.831 59.400 1.00 18.46 112 ASN B C 1
ATOM 6330 O O . ASN B 1 112 ? 49.057 -28.544 58.999 1.00 18.61 112 ASN B O 1
ATOM 6335 N N . SER B 1 113 ? 46.860 -28.810 58.592 1.00 18.37 113 SER B N 1
ATOM 6336 C CA . SER B 1 113 ? 46.981 -28.382 57.145 1.00 16.56 113 SER B CA 1
ATOM 6337 C C . SER B 1 113 ? 47.396 -26.940 56.998 1.00 17.24 113 SER B C 1
ATOM 6338 O O . SER B 1 113 ? 47.210 -26.084 57.900 1.00 18.00 113 SER B O 1
ATOM 6341 N N . TYR B 1 114 ? 47.990 -26.600 55.850 1.00 16.85 114 TYR B N 1
ATOM 6342 C CA . TYR B 1 114 ? 48.362 -25.238 55.677 1.00 16.92 114 TYR B CA 1
ATOM 6343 C C . TYR B 1 114 ? 47.179 -24.319 55.883 1.00 19.66 114 TYR B C 1
ATOM 6344 O O . TYR B 1 114 ? 47.296 -23.251 56.479 1.00 21.31 114 TYR B O 1
ATOM 6353 N N A SER B 1 115 ? 46.026 -24.683 55.353 0.50 21.45 115 SER B N 1
ATOM 6354 N N B SER B 1 115 ? 46.052 -24.754 55.327 0.50 19.52 115 SER B N 1
ATOM 6355 C CA A SER B 1 115 ? 44.862 -23.799 55.483 0.50 22.41 115 SER B CA 1
ATOM 6356 C CA B SER B 1 115 ? 44.777 -24.038 55.429 0.50 19.73 115 SER B CA 1
ATOM 6357 C C A SER B 1 115 ? 44.356 -23.768 56.918 0.50 21.97 115 SER B C 1
ATOM 6358 C C B SER B 1 115 ? 44.398 -23.812 56.868 0.50 20.26 115 SER B C 1
ATOM 6359 O O A SER B 1 115 ? 44.072 -22.679 57.448 0.50 21.98 115 SER B O 1
ATOM 6360 O O B SER B 1 115 ? 44.229 -22.661 57.327 0.50 20.72 115 SER B O 1
ATOM 6365 N N . ALA B 1 116 ? 44.291 -24.903 57.600 1.00 20.93 116 ALA B N 1
ATOM 6366 C CA . ALA B 1 116 ? 43.868 -24.825 59.014 1.00 20.65 116 ALA B CA 1
ATOM 6367 C C . ALA B 1 116 ? 44.802 -24.009 59.859 1.00 23.34 116 ALA B C 1
ATOM 6368 O O . ALA B 1 116 ? 44.375 -23.401 60.854 1.00 21.78 116 ALA B O 1
ATOM 6370 N N . ARG B 1 117 ? 46.092 -23.969 59.497 1.00 18.38 117 ARG B N 1
ATOM 6371 C CA . ARG B 1 117 ? 47.040 -23.256 60.305 1.00 19.07 117 ARG B CA 1
ATOM 6372 C C . ARG B 1 117 ? 47.206 -21.822 59.873 1.00 20.34 117 ARG B C 1
ATOM 6373 O O . ARG B 1 117 ? 48.077 -21.166 60.405 1.00 20.66 117 ARG B O 1
ATOM 6381 N N . GLY B 1 118 ? 46.466 -21.399 58.826 1.00 19.44 118 GLY B N 1
ATOM 6382 C CA . GLY B 1 118 ? 46.615 -20.076 58.247 1.00 21.12 118 GLY B CA 1
ATOM 6383 C C . GLY B 1 118 ? 48.013 -19.661 57.829 1.00 20.97 118 GLY B C 1
ATOM 6384 O O . GLY B 1 118 ? 48.432 -18.510 57.992 1.00 21.08 118 GLY B O 1
ATOM 6385 N N . VAL B 1 119 ? 48.747 -20.592 57.224 1.00 19.08 119 VAL B N 1
ATOM 6386 C CA . VAL B 1 119 ? 50.075 -20.263 56.714 1.00 18.30 119 VAL B CA 1
ATOM 6387 C C . VAL B 1 119 ? 49.9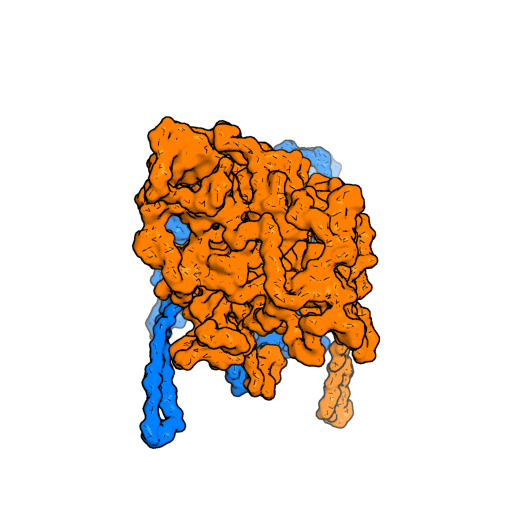68 -19.371 55.507 1.00 18.51 119 VAL B C 1
ATOM 6388 O O . VAL B 1 119 ? 49.247 -19.697 54.598 1.00 19.81 119 VAL B O 1
ATOM 6392 N N . PRO B 1 120 ? 50.684 -18.242 55.485 1.00 19.60 120 PRO B N 1
ATOM 6393 C CA . PRO B 1 120 ? 50.596 -17.376 54.299 1.00 21.12 120 PRO B CA 1
ATOM 6394 C C . PRO B 1 120 ? 51.377 -17.858 53.098 1.00 21.28 120 PRO B C 1
ATOM 6395 O O . PRO B 1 120 ? 52.405 -18.586 53.219 1.00 19.87 120 PRO B O 1
ATOM 6399 N N . TRP B 1 121 ? 50.883 -17.514 51.929 1.00 20.01 121 TRP B N 1
ATOM 6400 C CA . TRP B 1 121 ? 51.638 -17.764 50.717 1.00 21.08 121 TRP B CA 1
ATOM 6401 C C . TRP B 1 121 ? 52.820 -16.861 50.686 1.00 18.67 121 TRP B C 1
ATOM 6402 O O . TRP B 1 121 ? 52.753 -15.713 51.119 1.00 19.94 121 TRP B O 1
ATOM 6413 N N . ARG B 1 122 ? 53.907 -17.309 50.069 1.00 17.90 122 ARG B N 1
ATOM 6414 C CA . ARG B 1 122 ? 54.987 -16.387 49.715 1.00 17.57 122 ARG B CA 1
ATOM 6415 C C . ARG B 1 122 ? 54.469 -15.449 48.627 1.00 16.99 122 ARG B C 1
ATOM 6416 O O . ARG B 1 122 ? 53.544 -15.828 47.962 1.00 19.75 122 ARG B O 1
ATOM 6424 N N . ASN B 1 123 ? 54.990 -14.235 48.564 1.00 18.52 123 ASN B N 1
ATOM 6425 C CA . ASN B 1 123 ? 54.565 -13.239 47.555 1.00 19.73 123 ASN B CA 1
ATOM 6426 C C . ASN B 1 123 ? 53.013 -13.136 47.584 1.00 20.76 123 ASN B C 1
ATOM 6427 O O . ASN B 1 123 ? 52.299 -13.270 46.572 1.00 20.96 123 ASN B O 1
ATOM 6432 N N . ALA B 1 124 ? 52.551 -12.898 48.799 1.00 22.39 124 ALA B N 1
ATOM 6433 C CA . ALA B 1 124 ? 51.155 -12.957 49.163 1.00 22.19 124 ALA B CA 1
ATOM 6434 C C . ALA B 1 124 ? 50.301 -11.894 48.419 1.00 26.14 124 ALA B C 1
ATOM 6435 O O . ALA B 1 124 ? 49.101 -12.026 48.337 1.00 27.51 124 ALA B O 1
ATOM 6437 N N . SER B 1 125 ? 50.909 -10.881 47.850 1.00 28.26 125 SER B N 1
ATOM 6438 C CA . SER B 1 125 ? 50.118 -9.933 47.079 1.00 30.48 125 SER B CA 1
ATOM 6439 C C . SER B 1 125 ? 49.676 -10.483 45.745 1.00 34.71 125 SER B C 1
ATOM 6440 O O . SER B 1 125 ? 48.733 -9.978 45.141 1.00 31.74 125 SER B O 1
ATOM 6443 N N . LYS B 1 126 ? 50.300 -11.548 45.257 1.00 32.54 126 LYS B N 1
ATOM 6444 C CA . LYS B 1 126 ? 49.743 -12.244 44.107 1.00 32.93 126 LYS B CA 1
ATOM 6445 C C . LYS B 1 126 ? 48.755 -13.314 44.555 1.00 33.84 126 LYS B C 1
ATOM 6446 O O . LYS B 1 126 ? 49.146 -14.302 45.218 1.00 27.72 126 LYS B O 1
ATOM 6452 N N . THR B 1 127 ? 47.465 -13.176 44.173 1.00 30.11 127 THR B N 1
ATOM 6453 C CA . THR B 1 127 ? 46.401 -14.082 44.591 1.00 32.16 127 THR B CA 1
ATOM 6454 C C . THR B 1 127 ? 45.714 -14.850 43.424 1.00 34.40 127 THR B C 1
ATOM 6455 O O . THR B 1 127 ? 45.230 -15.973 43.607 1.00 32.80 127 THR B O 1
ATOM 6459 N N . ALA B 1 128 ? 45.706 -14.289 42.214 1.00 37.28 128 ALA B N 1
ATOM 6460 C CA . ALA B 1 128 ? 45.103 -14.994 41.061 1.00 37.37 128 ALA B CA 1
ATOM 6461 C C . ALA B 1 128 ? 45.989 -16.141 40.703 1.00 38.56 128 ALA B C 1
ATOM 6462 O O . ALA B 1 128 ? 47.238 -16.000 40.702 1.00 35.38 128 ALA B O 1
ATOM 6464 N N . SER B 1 129 ? 45.348 -17.246 40.346 1.00 36.60 129 SER B N 1
ATOM 6465 C CA . SER B 1 129 ? 46.036 -18.462 39.967 1.00 39.68 129 SER B CA 1
ATOM 6466 C C . SER B 1 129 ? 47.097 -18.240 38.893 1.00 39.25 129 SER B C 1
ATOM 6467 O O . SER B 1 129 ? 48.187 -18.819 38.984 1.00 31.78 129 SER B O 1
ATOM 6470 N N . SER B 1 130 ? 46.796 -17.404 37.900 1.00 36.13 130 SER B N 1
ATOM 6471 C CA . SER B 1 130 ? 47.703 -17.232 36.786 1.00 35.27 130 SER B CA 1
ATOM 6472 C C . SER B 1 130 ? 48.935 -16.472 37.283 1.00 33.44 130 SER B C 1
ATOM 6473 O O . SER B 1 130 ? 50.063 -16.767 36.878 1.00 35.42 130 SER B O 1
ATOM 6476 N N . GLU B 1 131 ? 48.734 -15.566 38.223 1.00 32.20 131 GLU B N 1
ATOM 6477 C CA . GLU B 1 131 ? 49.832 -14.792 38.750 1.00 33.07 131 GLU B CA 1
ATOM 6478 C C . GLU B 1 131 ? 50.698 -15.686 39.706 1.00 30.54 131 GLU B C 1
ATOM 6479 O O . GLU B 1 131 ? 51.899 -15.504 39.816 1.00 27.03 131 GLU B O 1
ATOM 6485 N N . ARG B 1 132 ? 50.061 -16.588 40.422 1.00 24.75 132 ARG B N 1
ATOM 6486 C CA . ARG B 1 132 ? 50.822 -17.501 41.259 1.00 28.92 132 ARG B CA 1
ATOM 6487 C C . ARG B 1 132 ? 51.657 -18.400 40.378 1.00 27.92 132 ARG B C 1
ATOM 6488 O O . ARG B 1 132 ? 52.813 -18.690 40.679 1.00 24.55 132 ARG B O 1
ATOM 6496 N N . GLN B 1 133 ? 51.053 -18.863 39.288 1.00 25.82 133 GLN B N 1
ATOM 6497 C CA . GLN B 1 133 ? 51.755 -19.725 38.370 1.00 25.50 133 GLN B CA 1
ATOM 6498 C C . GLN B 1 133 ? 53.041 -19.103 37.847 1.00 25.79 133 GLN B C 1
ATOM 6499 O O . GLN B 1 133 ? 54.029 -19.810 37.649 1.00 23.01 133 GLN B O 1
ATOM 6505 N N A SER B 1 134 ? 53.067 -17.795 37.651 0.50 23.49 134 SER B N 1
ATOM 6506 N N B SER B 1 134 ? 53.044 -17.782 37.709 0.50 23.75 134 SER B N 1
ATOM 6507 C CA A SER B 1 134 ? 54.190 -17.191 36.974 0.50 23.49 134 SER B CA 1
ATOM 6508 C CA B SER B 1 134 ? 54.103 -17.056 37.043 0.50 24.21 134 SER B CA 1
ATOM 6509 C C A SER B 1 134 ? 55.382 -17.061 37.939 0.50 22.53 134 SER B C 1
ATOM 6510 C C B SER B 1 134 ? 55.315 -16.855 37.984 0.50 22.98 134 SER B C 1
ATOM 6511 O O A SER B 1 134 ? 56.537 -16.900 37.494 0.50 18.82 134 SER B O 1
ATOM 6512 O O B SER B 1 134 ? 56.405 -16.420 37.588 0.50 19.59 134 SER B O 1
ATOM 6517 N N . LEU B 1 135 ? 55.111 -17.198 39.245 1.00 21.47 135 LEU B N 1
ATOM 6518 C CA . LEU B 1 135 ? 56.173 -17.190 40.235 1.00 21.22 135 LEU B CA 1
ATOM 6519 C C . LEU B 1 135 ? 57.025 -18.470 40.156 1.00 18.83 135 LEU B C 1
ATOM 6520 O O . LEU B 1 135 ? 58.168 -18.452 40.602 1.00 20.03 135 LEU B O 1
ATOM 6525 N N . ILE B 1 136 ? 56.481 -19.535 39.589 1.00 19.32 136 ILE B N 1
ATOM 6526 C CA . ILE B 1 136 ? 57.165 -20.793 39.414 1.00 18.55 136 ILE B CA 1
ATOM 6527 C C . ILE B 1 136 ? 58.259 -20.569 38.362 1.00 22.08 136 ILE B C 1
ATOM 6528 O O . ILE B 1 136 ? 58.057 -19.835 37.376 1.00 22.09 136 ILE B O 1
ATOM 6533 N N . ILE B 1 137 ? 59.435 -21.150 38.598 1.00 20.04 137 ILE B N 1
ATOM 6534 C CA . ILE B 1 137 ? 60.451 -21.254 37.548 1.00 19.94 137 ILE B CA 1
ATOM 6535 C C . ILE B 1 137 ? 60.245 -22.559 36.855 1.00 20.44 137 ILE B C 1
ATOM 6536 O O . ILE B 1 137 ? 60.473 -23.597 37.427 1.00 19.94 137 ILE B O 1
ATOM 6541 N N . ASP B 1 138 ? 59.703 -22.490 35.626 1.00 19.03 138 ASP B N 1
ATOM 6542 C CA . ASP B 1 138 ? 59.341 -23.634 34.858 1.00 19.46 138 ASP B CA 1
ATOM 6543 C C . ASP B 1 138 ? 59.606 -23.318 33.352 1.00 20.89 138 ASP B C 1
ATOM 6544 O O . ASP B 1 138 ? 58.963 -22.415 32.758 1.00 19.87 138 ASP B O 1
ATOM 6549 N N . LEU B 1 139 ? 60.597 -23.989 32.803 1.00 22.18 139 LEU B N 1
ATOM 6550 C CA . LEU B 1 139 ? 61.073 -23.798 31.443 1.00 21.95 139 LEU B CA 1
ATOM 6551 C C . LEU B 1 139 ? 60.692 -24.932 30.548 1.00 19.46 139 LEU B C 1
ATOM 6552 O O . LEU B 1 139 ? 61.208 -25.074 29.430 1.00 20.84 139 LEU B O 1
ATOM 6557 N N . GLY B 1 140 ? 59.787 -25.769 31.048 1.00 19.35 140 GLY B N 1
ATOM 6558 C CA . GLY B 1 140 ? 59.383 -26.980 30.406 1.00 20.96 140 GLY B CA 1
ATOM 6559 C C . GLY B 1 140 ? 60.393 -28.112 30.452 1.00 22.59 140 GLY B C 1
ATOM 6560 O O . GLY B 1 140 ? 61.480 -27.970 30.945 1.00 22.16 140 GLY B O 1
ATOM 6561 N N . PRO B 1 141 ? 60.046 -29.207 29.836 1.00 20.48 141 PRO B N 1
ATOM 6562 C CA . PRO B 1 141 ? 60.852 -30.365 29.760 1.00 20.45 141 PRO B CA 1
ATOM 6563 C C . PRO B 1 141 ? 61.937 -30.187 28.682 1.00 21.84 141 PRO B C 1
ATOM 6564 O O . PRO B 1 141 ? 61.835 -29.304 27.781 1.00 20.40 141 PRO B O 1
ATOM 6568 N N . ARG B 1 142 ? 63.020 -30.905 28.892 1.00 20.38 142 ARG B N 1
ATOM 6569 C CA . ARG B 1 142 ? 64.029 -31.080 27.853 1.00 22.16 142 ARG B CA 1
ATOM 6570 C C . ARG B 1 142 ? 64.227 -32.557 27.626 1.00 22.17 142 ARG B C 1
ATOM 6571 O O . ARG B 1 142 ? 63.986 -33.402 28.529 1.00 21.85 142 ARG B O 1
ATOM 6579 N N . SER B 1 143 ? 64.632 -32.900 26.419 1.00 22.19 143 SER B N 1
ATOM 6580 C CA . SER B 1 143 ? 64.974 -34.246 26.061 1.00 20.91 143 SER B CA 1
ATOM 6581 C C . SER B 1 143 ? 66.383 -34.368 25.560 1.00 21.33 143 SER B C 1
ATOM 6582 O O . SER B 1 143 ? 66.899 -33.439 24.935 1.00 20.55 143 SER B O 1
ATOM 6585 N N . VAL B 1 144 ? 66.932 -35.546 25.734 1.00 21.45 144 VAL B N 1
ATOM 6586 C CA . VAL B 1 144 ? 68.269 -35.837 25.256 1.00 23.37 144 VAL B CA 1
ATOM 6587 C C . VAL B 1 144 ? 68.292 -37.285 24.827 1.00 21.92 144 VAL B C 1
ATOM 6588 O O . VAL B 1 144 ? 67.653 -38.128 25.433 1.00 21.40 144 VAL B O 1
ATOM 6592 N N . SER B 1 145 ? 69.036 -37.628 23.750 1.00 21.74 145 SER B N 1
ATOM 6593 C CA . SER B 1 145 ? 69.289 -39.043 23.431 1.00 20.56 145 SER B CA 1
ATOM 6594 C C . SER B 1 145 ? 70.511 -39.153 22.575 1.00 21.27 145 SER B C 1
ATOM 6595 O O . SER B 1 145 ? 70.930 -38.165 22.013 1.00 22.13 145 SER B O 1
ATOM 6598 N N . GLY B 1 146 ? 71.088 -40.323 22.455 1.00 23.12 146 GLY B N 1
ATOM 6599 C CA . GLY B 1 146 ? 72.269 -40.458 21.618 1.00 24.43 146 GLY B CA 1
ATOM 6600 C C . GLY B 1 146 ? 73.580 -40.327 22.393 1.00 25.17 146 GLY B C 1
ATOM 6601 O O . GLY B 1 146 ? 73.620 -40.257 23.623 1.00 23.68 146 GLY B O 1
ATOM 6602 N N . VAL B 1 147 ? 74.652 -40.292 21.625 1.00 23.26 147 VAL B N 1
ATOM 6603 C CA . VAL B 1 147 ? 75.985 -40.320 22.132 1.00 24.23 147 VAL B CA 1
ATOM 6604 C C . VAL B 1 147 ? 76.415 -38.917 22.462 1.00 23.08 147 VAL B C 1
ATOM 6605 O O . VAL B 1 147 ? 76.467 -38.016 21.599 1.00 22.05 147 VAL B O 1
ATOM 6609 N N . MET B 1 148 ? 76.785 -38.690 23.721 1.00 21.50 148 MET B N 1
ATOM 6610 C CA . MET B 1 148 ? 77.351 -37.408 24.105 1.00 20.31 148 MET B CA 1
ATOM 6611 C C . MET B 1 148 ? 76.564 -36.167 23.672 1.00 22.49 148 MET B C 1
ATOM 6612 O O . MET B 1 148 ? 77.116 -35.150 23.259 1.00 22.95 148 MET B O 1
ATOM 6617 N N . ALA B 1 149 ? 75.282 -36.195 23.972 1.00 21.92 149 ALA B N 1
ATOM 6618 C CA . ALA B 1 149 ? 74.424 -35.068 23.701 1.00 20.74 149 ALA B CA 1
ATOM 6619 C C . ALA B 1 149 ? 74.442 -34.125 24.877 1.00 20.82 149 ALA B C 1
ATOM 6620 O O . ALA B 1 149 ? 74.794 -34.539 26.012 1.00 19.15 149 ALA B O 1
ATOM 6622 N N . THR B 1 150 ? 74.124 -32.871 24.598 1.00 19.97 150 THR B N 1
ATOM 6623 C CA . THR B 1 150 ? 74.074 -31.786 25.619 1.00 20.54 150 THR B CA 1
ATOM 6624 C C . THR B 1 150 ? 72.939 -30.849 25.308 1.00 24.98 150 THR B C 1
ATOM 6625 O O . THR B 1 150 ? 72.867 -30.349 24.196 1.00 22.31 150 THR B O 1
ATOM 6629 N N . VAL B 1 151 ? 72.031 -30.628 26.261 1.00 21.21 151 VAL B N 1
ATOM 6630 C CA . VAL B 1 151 ? 70.999 -29.604 26.078 1.00 22.72 151 VAL B CA 1
ATOM 6631 C C . VAL B 1 151 ? 70.831 -28.876 27.376 1.00 21.60 151 VAL B C 1
ATOM 6632 O O . VAL B 1 151 ? 70.673 -29.540 28.438 1.00 20.11 151 VAL B O 1
ATOM 6636 N N . GLU B 1 152 ? 70.818 -27.537 27.317 1.00 20.11 152 GLU B N 1
ATOM 6637 C CA . GLU B 1 152 ? 70.629 -26.712 28.503 1.00 20.50 152 GLU B CA 1
ATOM 6638 C C . GLU B 1 152 ? 69.127 -26.648 28.773 1.00 21.36 152 GLU B C 1
ATOM 6639 O O . GLU B 1 152 ? 68.284 -26.719 27.842 1.00 19.40 152 GLU B O 1
ATOM 6645 N N . ILE B 1 153 ? 68.788 -26.494 30.051 1.00 16.86 153 ILE B N 1
ATOM 6646 C CA . ILE B 1 153 ? 67.436 -26.177 30.432 1.00 17.76 153 ILE B CA 1
ATOM 6647 C C . ILE B 1 153 ? 67.364 -24.654 30.589 1.00 18.65 153 ILE B C 1
ATOM 6648 O O . ILE B 1 153 ? 67.397 -24.090 31.695 1.00 18.83 153 ILE B O 1
ATOM 6653 N N . SER B 1 154 ? 67.307 -23.995 29.432 1.00 18.95 154 SER B N 1
ATOM 6654 C CA . SER B 1 154 ? 67.538 -22.590 29.296 1.00 18.42 154 SER B CA 1
ATOM 6655 C C . SER B 1 154 ? 66.249 -21.835 28.993 1.00 19.28 154 SER B C 1
ATOM 6656 O O . SER B 1 154 ? 65.347 -22.344 28.344 1.00 21.86 154 SER B O 1
ATOM 6659 N N . ILE B 1 155 ? 66.255 -20.562 29.344 1.00 22.50 155 ILE B N 1
ATOM 6660 C CA . ILE B 1 155 ? 65.163 -19.686 28.949 1.00 22.87 155 ILE B CA 1
ATOM 6661 C C . ILE B 1 155 ? 65.183 -19.491 27.425 1.00 26.07 155 ILE B C 1
ATOM 6662 O O . ILE B 1 155 ? 64.224 -19.009 26.910 1.00 24.14 155 ILE B O 1
ATOM 6667 N N . ASN B 1 156 ? 66.273 -19.824 26.750 1.00 22.23 156 ASN B N 1
ATOM 6668 C CA . ASN B 1 156 ? 66.371 -19.607 25.280 1.00 25.04 156 ASN B CA 1
ATOM 6669 C C . ASN B 1 156 ? 66.028 -20.828 24.469 1.00 24.01 156 ASN B C 1
ATOM 6670 O O . ASN B 1 156 ? 66.029 -20.796 23.251 1.00 25.43 156 ASN B O 1
ATOM 6675 N N . ASN B 1 157 ? 65.740 -21.952 25.113 1.00 20.32 157 ASN B N 1
ATOM 6676 C CA . ASN B 1 157 ? 65.279 -23.145 24.359 1.00 19.98 157 ASN B CA 1
ATOM 6677 C C . ASN B 1 157 ? 64.026 -23.832 24.910 1.00 19.40 157 ASN B C 1
ATOM 6678 O O . ASN B 1 157 ? 63.871 -25.044 24.893 1.00 20.49 157 ASN B O 1
ATOM 6683 N N . ILE B 1 158 ? 63.065 -23.032 25.328 1.00 23.40 158 ILE B N 1
ATOM 6684 C CA . ILE B 1 158 ? 61.795 -23.581 25.788 1.00 23.81 158 ILE B CA 1
ATOM 6685 C C . ILE B 1 158 ? 61.032 -24.178 24.587 1.00 27.21 158 ILE B C 1
ATOM 6686 O O . ILE B 1 158 ? 60.886 -23.485 23.583 1.00 25.10 158 ILE B O 1
ATOM 6691 N N . PRO B 1 159 ? 60.564 -25.451 24.673 1.00 26.16 159 PRO B N 1
ATOM 6692 C CA . PRO B 1 159 ? 59.876 -26.039 23.540 1.00 26.64 159 PRO B CA 1
ATOM 6693 C C . PRO B 1 159 ? 58.652 -25.243 23.196 1.00 28.18 159 PRO B C 1
ATOM 6694 O O . PRO B 1 159 ? 57.909 -24.786 24.075 1.00 25.86 159 PRO B O 1
ATOM 6698 N N . GLU B 1 160 ? 58.411 -25.063 21.908 1.00 30.49 160 GLU B N 1
ATOM 6699 C CA . GLU B 1 160 ? 57.192 -24.332 21.503 1.00 31.34 160 GLU B CA 1
ATOM 6700 C C . GLU B 1 160 ? 55.908 -24.980 21.965 1.00 27.00 160 GLU B C 1
ATOM 6701 O O . GLU B 1 160 ? 54.912 -24.307 22.156 1.00 29.60 160 GLU B O 1
ATOM 6707 N N . THR B 1 161 ? 55.926 -26.290 22.152 1.00 26.90 161 THR B N 1
ATOM 6708 C CA . THR B 1 161 ? 54.761 -26.991 22.684 1.00 27.55 161 THR B CA 1
ATOM 6709 C C . THR B 1 161 ? 54.492 -26.730 24.180 1.00 27.87 161 THR B C 1
ATOM 6710 O O . THR B 1 161 ? 53.461 -27.099 24.668 1.00 23.94 161 THR B O 1
ATOM 6714 N N . TYR B 1 162 ? 55.403 -26.075 24.895 1.00 26.88 162 TYR B N 1
ATOM 6715 C CA . TYR B 1 162 ? 55.222 -25.882 26.346 1.00 24.03 162 TYR B CA 1
ATOM 6716 C C . TYR B 1 162 ? 54.644 -24.499 26.467 1.00 23.39 162 TYR B C 1
ATOM 6717 O O . TYR B 1 162 ? 55.332 -23.515 26.301 1.00 25.19 162 TYR B O 1
ATOM 6726 N N . LEU B 1 163 ? 53.340 -24.401 26.728 1.00 25.85 163 LEU B N 1
ATOM 6727 C CA . LEU B 1 163 ? 52.645 -23.109 26.528 1.00 25.41 163 LEU B CA 1
ATOM 6728 C C . LEU B 1 163 ? 52.772 -22.102 27.643 1.00 26.59 163 LEU B C 1
ATOM 6729 O O . LEU B 1 163 ? 52.614 -20.906 27.450 1.00 25.31 163 LEU B O 1
ATOM 6734 N N A HIS B 1 164 ? 53.128 -22.563 28.848 0.50 25.67 164 HIS B N 1
ATOM 6735 N N B HIS B 1 164 ? 53.042 -22.562 28.856 0.50 25.45 164 HIS B N 1
ATOM 6736 C CA A HIS B 1 164 ? 53.115 -21.706 30.051 0.50 24.07 164 HIS B CA 1
ATOM 6737 C CA B HIS B 1 164 ? 53.195 -21.618 29.951 0.50 23.77 164 HIS B CA 1
ATOM 6738 C C A HIS B 1 164 ? 54.464 -21.579 30.823 0.50 26.46 164 HIS B C 1
ATOM 6739 C C B HIS B 1 164 ? 54.501 -21.838 30.681 0.50 25.01 164 HIS B C 1
ATOM 6740 O O A HIS B 1 164 ? 54.474 -21.676 32.062 0.50 24.63 164 HIS B O 1
ATOM 6741 O O B HIS B 1 164 ? 54.527 -22.457 31.734 0.50 23.26 164 HIS B O 1
ATOM 6754 N N . PRO B 1 165 ? 55.585 -21.284 30.118 1.00 25.84 165 PRO B N 1
ATOM 6755 C CA . PRO B 1 165 ? 56.841 -21.227 30.834 1.00 25.36 165 PRO B CA 1
ATOM 6756 C C . PRO B 1 165 ? 56.790 -20.014 31.724 1.00 25.87 165 PRO B C 1
ATOM 6757 O O . PRO B 1 165 ? 56.012 -19.076 31.461 1.00 22.23 165 PRO B O 1
ATOM 6761 N N . SER B 1 166 ? 57.588 -19.993 32.785 1.00 21.15 166 SER B N 1
ATOM 6762 C CA . SER B 1 166 ? 57.740 -18.794 33.608 1.00 23.85 166 SER B CA 1
ATOM 6763 C C . SER B 1 166 ? 59.085 -18.818 34.280 1.00 25.27 166 SER B C 1
ATOM 6764 O O . SER B 1 166 ? 59.669 -19.912 34.402 1.00 23.42 166 SER B O 1
ATOM 6767 N N . TYR B 1 167 ? 59.533 -17.632 34.685 1.00 23.37 167 TYR B N 1
ATOM 6768 C CA . TYR B 1 167 ? 60.834 -17.400 35.322 1.00 25.50 167 TYR B CA 1
ATOM 6769 C C . TYR B 1 167 ? 60.933 -15.974 35.620 1.00 27.12 167 TYR B C 1
ATOM 6770 O O . TYR B 1 167 ? 60.164 -15.227 35.071 1.00 27.08 167 TYR B O 1
ATOM 6779 N N . PRO B 1 168 ? 61.851 -15.565 36.501 1.00 26.37 168 PRO B N 1
ATOM 6780 C CA . PRO B 1 168 ? 62.013 -14.141 36.801 1.00 25.99 168 PRO B CA 1
ATOM 6781 C C . PRO B 1 168 ? 62.793 -13.444 35.654 1.00 28.62 168 PRO B C 1
ATOM 6782 O O . PRO B 1 168 ? 63.949 -13.699 35.435 1.00 27.40 168 PRO B O 1
ATOM 6786 N N . SER B 1 169 ? 62.108 -12.634 34.886 1.00 29.56 169 SER B N 1
ATOM 6787 C CA . SER B 1 169 ? 62.674 -12.046 33.670 1.00 32.56 169 SER B CA 1
ATOM 6788 C C . SER B 1 169 ? 63.241 -10.702 34.035 1.00 32.62 169 SER B C 1
ATOM 6789 O O . SER B 1 169 ? 62.997 -10.192 35.126 1.00 32.28 169 SER B O 1
ATOM 6792 N N . GLY B 1 170 ? 64.029 -10.139 33.142 1.00 36.44 170 GLY B N 1
ATOM 6793 C CA . GLY B 1 170 ? 64.696 -8.863 33.450 1.00 40.30 170 GLY B CA 1
ATOM 6794 C C . GLY B 1 170 ? 65.843 -8.936 34.449 1.00 40.22 170 GLY B C 1
ATOM 6795 O O . GLY B 1 170 ? 66.353 -10.003 34.743 1.00 41.63 170 GLY B O 1
ATOM 6796 N N . GLU B 1 171 ? 66.231 -7.784 34.964 1.00 35.84 171 GLU B N 1
ATOM 6797 C CA . GLU B 1 171 ? 67.403 -7.636 35.779 1.00 36.56 171 GLU B CA 1
ATOM 6798 C C . GLU B 1 171 ? 66.982 -7.503 37.222 1.00 34.99 171 GLU B C 1
ATOM 6799 O O . GLU B 1 171 ? 66.270 -6.574 37.601 1.00 30.54 171 GLU B O 1
ATOM 6805 N N . LEU B 1 172 ? 67.440 -8.429 38.058 1.00 28.88 172 LEU B N 1
ATOM 6806 C CA . LEU B 1 172 ? 67.007 -8.399 39.442 1.00 27.30 172 LEU B CA 1
ATOM 6807 C C . LEU B 1 172 ? 67.781 -7.382 40.176 1.00 25.78 172 LEU B C 1
ATOM 6808 O O . LEU B 1 172 ? 68.982 -7.175 39.928 1.00 26.27 172 LEU B O 1
ATOM 6813 N N . LEU B 1 173 ? 67.114 -6.749 41.116 1.00 26.74 173 LEU B N 1
ATOM 6814 C CA . LEU B 1 173 ? 67.691 -5.648 41.824 1.00 26.68 173 LEU B CA 1
ATOM 6815 C C . LEU B 1 173 ? 68.704 -6.001 42.871 1.00 30.08 173 LEU B C 1
ATOM 6816 O O . LEU B 1 173 ? 69.543 -5.159 43.220 1.00 25.38 173 LEU B O 1
ATOM 6821 N N . GLN B 1 174 ? 68.654 -7.224 43.412 1.00 26.55 174 GLN B N 1
ATOM 6822 C CA . GLN B 1 174 ? 69.624 -7.616 44.448 1.00 23.68 174 GLN B CA 1
ATOM 6823 C C . GLN B 1 174 ? 70.069 -9.055 44.177 1.00 22.84 174 GLN B C 1
ATOM 6824 O O . GLN B 1 174 ? 69.299 -9.880 43.655 1.00 19.92 174 GLN B O 1
ATOM 6830 N N . GLY B 1 175 ? 71.299 -9.343 44.525 1.00 21.72 175 GLY B N 1
ATOM 6831 C CA . GLY B 1 175 ? 71.874 -10.660 44.293 1.00 22.48 175 GLY B CA 1
ATOM 6832 C C . GLY B 1 175 ? 72.129 -10.917 42.844 1.00 23.92 175 GLY B C 1
ATOM 6833 O O . GLY B 1 175 ? 72.458 -9.979 42.069 1.00 21.70 175 GLY B O 1
ATOM 6834 N N . SER B 1 176 ? 71.963 -12.169 42.434 1.00 22.11 176 SER B N 1
ATOM 6835 C CA . SER B 1 176 ? 72.197 -12.549 41.041 1.00 22.95 176 SER B CA 1
ATOM 6836 C C . SER B 1 176 ? 71.238 -11.773 40.116 1.00 26.94 176 SER B C 1
ATOM 6837 O O . SER B 1 176 ? 70.039 -11.737 40.357 1.00 25.42 176 SER B O 1
ATOM 6840 N N . LYS B 1 177 ? 71.766 -11.230 39.007 1.00 27.89 177 LYS B N 1
ATOM 6841 C CA . LYS B 1 177 ? 70.983 -10.288 38.176 1.00 31.93 177 LYS B CA 1
ATOM 6842 C C . LYS B 1 177 ? 70.075 -10.921 37.141 1.00 27.14 177 LYS B C 1
ATOM 6843 O O . LYS B 1 177 ? 68.954 -10.439 36.900 1.00 27.84 177 LYS B O 1
ATOM 6849 N N . HIS B 1 178 ? 70.582 -11.925 36.474 1.00 25.53 178 HIS B N 1
ATOM 6850 C CA . HIS B 1 178 ? 69.960 -12.445 35.263 1.00 29.13 178 HIS B CA 1
ATOM 6851 C C . HIS B 1 178 ? 69.769 -13.963 35.290 1.00 29.68 178 HIS B C 1
ATOM 6852 O O . HIS B 1 178 ? 70.719 -14.733 35.107 1.00 29.73 178 HIS B O 1
ATOM 6859 N N . PHE B 1 179 ? 68.550 -14.406 35.510 1.00 25.85 179 PHE B N 1
ATOM 6860 C CA . PHE B 1 179 ? 68.256 -15.833 35.467 1.00 24.29 179 PHE B CA 1
ATOM 6861 C C . PHE B 1 179 ? 68.258 -16.370 34.034 1.00 26.08 179 PHE B C 1
ATOM 6862 O O . PHE B 1 179 ? 67.613 -15.781 33.203 1.00 24.15 179 PHE B O 1
ATOM 6870 N N . GLU B 1 180 ? 68.907 -17.509 33.765 1.00 21.39 180 GLU B N 1
ATOM 6871 C CA . GLU B 1 180 ? 68.951 -18.092 32.407 1.00 24.34 180 GLU B CA 1
ATOM 6872 C C . GLU B 1 180 ? 68.701 -19.571 32.347 1.00 20.85 180 GLU B C 1
ATOM 6873 O O . GLU B 1 180 ? 68.284 -20.100 31.308 1.00 21.93 180 GLU B O 1
ATOM 6879 N N . SER B 1 181 ? 68.970 -20.299 33.413 1.00 18.93 181 SER B N 1
ATOM 6880 C CA . SER B 1 181 ? 68.961 -21.769 33.298 1.00 16.88 181 SER B CA 1
ATOM 6881 C C . SER B 1 181 ? 68.676 -22.503 34.607 1.00 18.28 181 SER B C 1
ATOM 6882 O O . SER B 1 181 ? 69.134 -22.068 35.678 1.00 17.05 181 SER B O 1
ATOM 6885 N N . LEU B 1 182 ? 68.016 -23.651 34.514 1.00 18.88 182 LEU B N 1
ATOM 6886 C CA . LEU B 1 182 ? 67.878 -24.547 35.683 1.00 19.07 182 LEU B CA 1
ATOM 6887 C C . LEU B 1 182 ? 68.885 -25.692 35.665 1.00 20.23 182 LEU B C 1
ATOM 6888 O O . LEU B 1 182 ? 68.907 -26.508 36.596 1.00 20.36 182 LEU B O 1
ATOM 6893 N N . GLY B 1 183 ? 69.650 -25.841 34.566 1.00 19.71 183 GLY B N 1
ATOM 6894 C CA . GLY B 1 183 ? 70.665 -26.847 34.512 1.00 18.83 183 GLY B CA 1
ATOM 6895 C C . GLY B 1 183 ? 70.952 -27.326 33.122 1.00 20.73 183 GLY B C 1
ATOM 6896 O O . GLY B 1 183 ? 70.651 -26.615 32.153 1.00 18.13 183 GLY B O 1
ATOM 6897 N N . THR B 1 184 ? 71.538 -28.530 33.056 1.00 18.63 184 THR B N 1
ATOM 6898 C CA . THR B 1 184 ? 71.988 -29.140 31.814 1.00 19.40 184 THR B CA 1
ATOM 6899 C C . THR B 1 184 ? 71.650 -30.604 31.784 1.00 18.26 184 THR B C 1
ATOM 6900 O O . THR B 1 184 ? 71.944 -31.337 32.720 1.00 18.56 184 THR B O 1
ATOM 6904 N N . LEU B 1 185 ? 71.128 -31.100 30.674 1.00 17.72 185 LEU B N 1
ATOM 6905 C CA . LEU B 1 185 ? 71.043 -32.525 30.434 1.00 15.89 185 LEU B CA 1
ATOM 6906 C C . LEU B 1 185 ? 72.134 -32.979 29.497 1.00 16.87 185 LEU B C 1
ATOM 6907 O O . LEU B 1 185 ? 72.425 -32.323 28.486 1.00 19.68 185 LEU B O 1
ATOM 6912 N N . ARG B 1 186 ? 72.736 -34.099 29.814 1.00 17.25 186 ARG B N 1
ATOM 6913 C CA . ARG B 1 186 ? 73.699 -34.714 28.896 1.00 17.54 186 ARG B CA 1
ATOM 6914 C C . ARG B 1 186 ? 73.424 -36.197 28.767 1.00 18.86 186 ARG B C 1
ATOM 6915 O O . ARG B 1 186 ? 72.696 -36.810 29.597 1.00 19.27 186 ARG B O 1
ATOM 6923 N N . THR B 1 187 ? 74.024 -36.793 27.740 1.00 17.54 187 THR B N 1
ATOM 6924 C CA . THR B 1 187 ? 74.238 -38.200 27.722 1.00 15.07 187 THR B CA 1
ATOM 6925 C C . THR B 1 187 ? 75.695 -38.493 27.655 1.00 16.33 187 THR B C 1
ATOM 6926 O O . THR B 1 187 ? 76.478 -37.679 27.196 1.00 19.80 187 THR B O 1
ATOM 6930 N N . ASP B 1 188 ? 76.030 -39.706 28.078 1.00 15.87 188 ASP B N 1
ATOM 6931 C CA . ASP B 1 188 ? 77.395 -40.176 28.046 1.00 18.80 188 ASP B CA 1
ATOM 6932 C C . ASP B 1 188 ? 77.624 -40.899 26.712 1.00 18.62 188 ASP B C 1
ATOM 6933 O O . ASP B 1 188 ? 76.771 -40.864 25.836 1.00 18.76 188 ASP B O 1
ATOM 6938 N N . SER B 1 189 ? 78.777 -41.516 26.577 1.00 18.13 189 SER B N 1
ATOM 6939 C CA . SER B 1 189 ? 79.095 -42.161 25.310 1.00 19.14 189 SER B CA 1
ATOM 6940 C C . SER B 1 189 ? 78.241 -43.322 24.931 1.00 20.35 189 SER B C 1
ATOM 6941 O O . SER B 1 189 ? 78.312 -43.775 23.782 1.00 18.94 189 SER B O 1
ATOM 6944 N N . GLN B 1 190 ? 77.473 -43.865 25.854 1.00 19.49 190 GLN B N 1
ATOM 6945 C CA . GLN B 1 190 ? 76.631 -45.024 25.573 1.00 19.45 190 GLN B CA 1
ATOM 6946 C C . GLN B 1 190 ? 75.167 -44.658 25.765 1.00 18.67 190 GLN B C 1
ATOM 6947 O O . GLN B 1 190 ? 74.329 -45.534 25.774 1.00 18.73 190 GLN B O 1
ATOM 6953 N N . GLY B 1 191 ? 74.859 -43.369 25.827 1.00 17.90 191 GLY B N 1
ATOM 6954 C CA . GLY B 1 191 ? 73.515 -42.934 25.872 1.00 19.42 191 GLY B CA 1
ATOM 6955 C C . GLY B 1 191 ? 72.866 -42.796 27.255 1.00 19.10 191 GLY B C 1
ATOM 6956 O O . GLY B 1 191 ? 71.614 -42.618 27.347 1.00 17.78 191 GLY B O 1
ATOM 6957 N N . ARG B 1 192 ? 73.661 -42.945 28.321 1.00 19.66 192 ARG B N 1
ATOM 6958 C CA . ARG B 1 192 ? 73.099 -42.828 29.675 1.00 18.87 192 ARG B CA 1
ATOM 6959 C C . ARG B 1 192 ? 72.814 -41.388 29.896 1.00 18.73 192 ARG B C 1
ATOM 6960 O O . ARG B 1 192 ? 73.602 -40.533 29.423 1.00 18.11 192 ARG B O 1
ATOM 6968 N N . LEU B 1 193 ? 71.786 -41.101 30.708 1.00 17.70 193 LEU B N 1
ATOM 6969 C CA . LEU B 1 193 ? 71.479 -39.741 31.109 1.00 17.43 193 LEU B CA 1
ATOM 6970 C C . LEU B 1 193 ? 72.366 -39.211 32.251 1.00 15.97 193 LEU B C 1
ATOM 6971 O O . LEU B 1 193 ? 72.632 -39.926 33.222 1.00 15.16 193 LEU B O 1
ATOM 6976 N N . ILE B 1 194 ? 72.819 -37.973 32.123 1.00 14.23 194 ILE B N 1
ATOM 6977 C CA . ILE B 1 194 ? 73.418 -37.230 33.210 1.00 16.70 194 ILE B CA 1
ATOM 6978 C C . ILE B 1 194 ? 72.632 -35.919 33.382 1.00 16.80 194 ILE B C 1
ATOM 6979 O O . ILE B 1 194 ? 72.490 -35.165 32.451 1.00 15.72 194 ILE B O 1
ATOM 6984 N N . VAL B 1 195 ? 72.108 -35.658 34.574 1.00 16.70 195 VAL B N 1
ATOM 6985 C CA . VAL B 1 195 ? 71.452 -34.416 34.867 1.00 14.74 195 VAL B CA 1
ATOM 6986 C C . VAL B 1 195 ? 72.324 -33.579 35.756 1.00 16.00 195 VAL B C 1
ATOM 6987 O O . VAL B 1 195 ? 72.787 -34.058 36.847 1.00 15.56 195 VAL B O 1
ATOM 6991 N N . LEU B 1 196 ? 72.567 -32.349 35.319 1.00 14.30 196 LEU B N 1
ATOM 6992 C CA . LEU B 1 196 ? 73.260 -31.359 36.069 1.00 15.91 196 LEU B CA 1
ATOM 6993 C C . LEU B 1 196 ? 72.206 -30.310 36.331 1.00 17.79 196 LEU B C 1
ATOM 6994 O O . LEU B 1 196 ? 71.352 -29.952 35.431 1.00 17.15 196 LEU B O 1
ATOM 6999 N N . GLY B 1 197 ? 72.226 -29.835 37.569 1.00 15.04 197 GLY B N 1
ATOM 7000 C CA . GLY B 1 197 ? 71.303 -28.809 38.033 1.00 16.73 197 GLY B CA 1
ATOM 7001 C C . GLY B 1 197 ? 71.833 -27.377 37.932 1.00 16.27 197 GLY B C 1
ATOM 7002 O O . GLY B 1 197 ? 72.633 -27.020 37.084 1.00 16.33 197 GLY B O 1
ATOM 7003 N N . GLY B 1 198 ? 71.354 -26.551 38.849 1.00 16.54 198 GLY B N 1
ATOM 7004 C CA . GLY B 1 198 ? 71.608 -25.127 38.807 1.00 17.34 198 GLY B CA 1
ATOM 7005 C C . GLY B 1 198 ? 73.033 -24.699 39.072 1.00 18.16 198 GLY B C 1
ATOM 7006 O O . GLY B 1 198 ? 73.910 -25.525 39.391 1.00 14.83 198 GLY B O 1
ATOM 7007 N N . TYR B 1 199 ? 73.199 -23.384 38.944 1.00 15.95 199 TYR B N 1
ATOM 7008 C CA . TYR B 1 199 ? 74.455 -22.715 39.038 1.00 18.49 199 TYR B CA 1
ATOM 7009 C C . TYR B 1 199 ? 74.657 -21.911 40.332 1.00 17.34 199 TYR B C 1
ATOM 7010 O O . TYR B 1 199 ? 75.728 -21.363 40.504 1.00 18.50 199 TYR B O 1
ATOM 7019 N N . GLY B 1 200 ? 73.685 -21.892 41.223 1.00 16.31 200 GLY B N 1
ATOM 7020 C CA . GLY B 1 200 ? 73.795 -21.162 42.456 1.00 18.02 200 GLY B CA 1
ATOM 7021 C C . GLY B 1 200 ? 73.168 -19.761 42.409 1.00 20.06 200 GLY B C 1
ATOM 7022 O O . GLY B 1 200 ? 73.305 -18.972 43.332 1.00 19.31 200 GLY B O 1
ATOM 7023 N N . PHE B 1 201 ? 72.477 -19.482 41.317 1.00 18.82 201 PHE B N 1
ATOM 7024 C CA . PHE B 1 201 ? 71.672 -18.238 41.181 1.00 19.16 201 PHE B CA 1
ATOM 7025 C C . PHE B 1 201 ? 70.826 -17.953 42.394 1.00 18.26 201 PHE B C 1
ATOM 7026 O O . PHE B 1 201 ? 70.084 -18.816 42.868 1.00 20.95 201 PHE B O 1
ATOM 7034 N N . ALA B 1 202 ? 70.921 -16.744 42.933 1.00 17.60 202 ALA B N 1
ATOM 7035 C CA . ALA B 1 202 ? 69.985 -16.340 44.019 1.00 16.93 202 ALA B CA 1
ATOM 7036 C C . ALA B 1 202 ? 69.934 -14.852 43.914 1.00 16.06 202 ALA B C 1
ATOM 7037 O O . ALA B 1 202 ? 70.922 -14.152 44.151 1.00 16.35 202 ALA B O 1
ATOM 7039 N N . GLY B 1 203 ? 68.763 -14.366 43.545 1.00 18.42 203 GLY B N 1
ATOM 7040 C CA . GLY B 1 203 ? 68.566 -12.904 43.396 1.00 18.41 203 GLY B CA 1
ATOM 7041 C C . GLY B 1 203 ? 67.105 -12.577 43.578 1.00 18.51 203 GLY B C 1
ATOM 7042 O O . GLY B 1 203 ? 66.218 -13.453 43.463 1.00 18.15 203 GLY B O 1
ATOM 7043 N N . GLY B 1 204 ? 66.844 -11.287 43.757 1.00 19.36 204 GLY B N 1
ATOM 7044 C CA . GLY B 1 204 ? 65.470 -10.862 43.935 1.00 18.63 204 GLY B CA 1
ATOM 7045 C C . GLY B 1 204 ? 65.336 -9.343 43.905 1.00 19.96 204 GLY B C 1
ATOM 7046 O O . GLY B 1 204 ? 66.317 -8.611 43.714 1.00 21.69 204 GLY B O 1
ATOM 7047 N N . ASN B 1 205 ? 64.122 -8.869 44.123 1.00 24.55 205 ASN B N 1
ATOM 7048 C CA . ASN B 1 205 ? 63.861 -7.441 43.956 1.00 24.96 205 ASN B CA 1
ATOM 7049 C C . ASN B 1 205 ? 63.605 -6.721 45.218 1.00 28.53 205 ASN B C 1
ATOM 7050 O O . ASN B 1 205 ? 63.355 -5.530 45.151 1.00 28.17 205 ASN B O 1
ATOM 7055 N N . THR B 1 206 ? 63.751 -7.378 46.369 1.00 25.90 206 THR B N 1
ATOM 7056 C CA . THR B 1 206 ? 63.680 -6.716 47.662 1.00 26.84 206 THR B CA 1
ATOM 7057 C C . THR B 1 206 ? 64.942 -6.881 48.454 1.00 29.50 206 THR B C 1
ATOM 7058 O O . THR B 1 206 ? 65.734 -7.780 48.205 1.00 28.53 206 THR B O 1
ATOM 7062 N N A ASP B 1 207 ? 65.147 -6.009 49.444 0.50 29.38 207 ASP B N 1
ATOM 7063 N N B ASP B 1 207 ? 65.083 -5.991 49.412 0.50 30.49 207 ASP B N 1
ATOM 7064 C CA A ASP B 1 207 ? 66.356 -6.002 50.279 0.50 31.52 207 ASP B CA 1
ATOM 7065 C CA B ASP B 1 207 ? 66.077 -6.063 50.419 0.50 32.74 207 ASP B CA 1
ATOM 7066 C C A ASP B 1 207 ? 66.193 -7.013 51.395 0.50 32.90 207 ASP B C 1
ATOM 7067 C C B ASP B 1 207 ? 65.911 -7.394 51.075 0.50 36.22 207 ASP B C 1
ATOM 7068 O O A ASP B 1 207 ? 65.360 -6.826 52.280 0.50 33.22 207 ASP B O 1
ATOM 7069 O O B ASP B 1 207 ? 64.777 -7.897 51.178 0.50 36.16 207 ASP B O 1
ATOM 7078 N N . LEU B 1 208 ? 67.025 -8.058 51.371 1.00 34.78 208 LEU B N 1
ATOM 7079 C CA . LEU B 1 208 ? 66.939 -9.181 52.327 1.00 39.86 208 LEU B CA 1
ATOM 7080 C C . LEU B 1 208 ? 67.136 -8.642 53.724 1.00 52.04 208 LEU B C 1
ATOM 7081 O O . LEU B 1 208 ? 66.381 -9.008 54.629 1.00 56.70 208 LEU B O 1
ATOM 7086 N N . SER B 1 209 ? 68.176 -7.797 53.864 1.00 57.06 209 SER B N 1
ATOM 7087 C CA . SER B 1 209 ? 68.490 -7.046 55.087 1.00 60.65 209 SER B CA 1
ATOM 7088 C C . SER B 1 209 ? 67.389 -6.002 55.533 1.00 62.69 209 SER B C 1
ATOM 7089 O O . SER B 1 209 ? 67.358 -5.578 56.691 1.00 57.77 209 SER B O 1
ATOM 7092 N N . GLY B 1 210 ? 66.465 -5.657 54.636 1.00 69.61 210 GLY B N 1
ATOM 7093 C CA . GLY B 1 210 ? 65.298 -4.791 54.946 1.00 70.06 210 GLY B CA 1
ATOM 7094 C C . GLY B 1 210 ? 64.172 -5.493 55.707 1.00 74.65 210 GLY B C 1
ATOM 7095 O O . GLY B 1 210 ? 64.093 -6.725 55.717 1.00 66.84 210 GLY B O 1
ATOM 7096 N N . TYR B 1 211 ? 63.298 -4.694 56.335 1.00 76.03 211 TYR B N 1
ATOM 7097 C CA . TYR B 1 211 ? 62.215 -5.188 57.215 1.00 72.97 211 TYR B CA 1
ATOM 7098 C C . TYR B 1 211 ? 61.061 -5.670 56.355 1.00 64.34 211 TYR B C 1
ATOM 7099 O O . TYR B 1 211 ? 60.486 -4.897 55.551 1.00 52.93 211 TYR B O 1
ATOM 7108 N N . GLY B 1 212 ? 60.753 -6.960 56.506 1.00 59.55 212 GLY B N 1
ATOM 7109 C CA . GLY B 1 212 ? 59.716 -7.621 55.701 1.00 60.69 212 GLY B CA 1
ATOM 7110 C C . GLY B 1 212 ? 60.226 -8.013 54.321 1.00 53.58 212 GLY B C 1
ATOM 7111 O O . GLY B 1 212 ? 59.516 -8.685 53.585 1.00 57.68 212 GLY B O 1
ATOM 7112 N N . GLY B 1 213 ? 61.447 -7.574 53.978 1.00 50.22 213 GLY B N 1
ATOM 7113 C CA . GLY B 1 213 ? 62.137 -7.940 52.736 1.00 44.23 213 GLY B CA 1
ATOM 7114 C C . GLY B 1 213 ? 62.163 -9.456 52.480 1.00 40.63 213 GLY B C 1
ATOM 7115 O O . GLY B 1 213 ? 61.952 -10.262 53.372 1.00 39.29 213 GLY B O 1
ATOM 7116 N N . GLY B 1 214 ? 62.431 -9.864 51.263 1.00 32.14 214 GLY B N 1
ATOM 7117 C CA . GLY B 1 214 ? 62.450 -11.273 50.975 1.00 29.68 214 GLY B CA 1
ATOM 7118 C C . GLY B 1 214 ? 61.440 -11.690 49.966 1.00 25.90 214 GLY B C 1
ATOM 7119 O O . GLY B 1 214 ? 61.541 -12.769 49.432 1.00 22.63 214 GLY B O 1
ATOM 7120 N N . ASP B 1 215 ? 60.431 -10.846 49.680 1.00 24.71 215 ASP B N 1
ATOM 7121 C CA . ASP B 1 215 ? 59.549 -11.111 48.554 1.00 22.14 215 ASP B CA 1
ATOM 7122 C C . ASP B 1 215 ? 60.278 -11.012 47.249 1.00 21.50 215 ASP B C 1
ATOM 7123 O O . ASP B 1 215 ? 61.253 -10.253 47.132 1.00 24.49 215 ASP B O 1
ATOM 7128 N N . ASP B 1 216 ? 59.761 -11.745 46.259 1.00 21.65 216 ASP B N 1
ATOM 7129 C CA . ASP B 1 216 ? 60.190 -11.621 44.866 1.00 22.08 216 ASP B CA 1
ATOM 7130 C C . ASP B 1 216 ? 61.655 -11.993 44.771 1.00 21.58 216 ASP B C 1
ATOM 7131 O O . ASP B 1 216 ? 62.472 -11.305 44.135 1.00 21.33 216 ASP B O 1
ATOM 7136 N N . TRP B 1 217 ? 61.982 -13.087 45.472 1.00 19.56 217 TRP B N 1
ATOM 7137 C CA . TRP B 1 217 ? 63.326 -13.723 45.436 1.00 19.73 217 TRP B CA 1
ATOM 7138 C C . TRP B 1 217 ? 63.249 -15.146 44.828 1.00 18.32 217 TRP B C 1
ATOM 7139 O O . TRP B 1 217 ? 62.243 -15.861 44.947 1.00 17.85 217 TRP B O 1
ATOM 7150 N N . TYR B 1 218 ? 64.362 -15.539 44.203 1.00 17.43 218 TYR B N 1
ATOM 7151 C CA . TYR B 1 218 ? 64.411 -16.783 43.476 1.00 17.46 218 TYR B CA 1
ATOM 7152 C C . TYR B 1 218 ? 65.746 -17.435 43.680 1.00 16.98 218 TYR B C 1
ATOM 7153 O O . TYR B 1 218 ? 66.754 -16.694 43.801 1.00 19.96 218 TYR B O 1
ATOM 7162 N N . ASP B 1 219 ? 65.761 -18.784 43.651 1.00 18.97 219 ASP B N 1
ATOM 7163 C CA . ASP B 1 219 ? 67.016 -19.546 43.419 1.00 18.59 219 ASP B CA 1
ATOM 7164 C C . ASP B 1 219 ? 66.878 -20.530 42.264 1.00 18.28 219 ASP B C 1
ATOM 7165 O O . ASP B 1 219 ? 65.801 -20.611 41.689 1.00 17.96 219 ASP B O 1
ATOM 7170 N N . ASP B 1 220 ? 67.946 -21.274 41.948 1.00 16.65 220 ASP B N 1
ATOM 7171 C CA . ASP B 1 220 ? 67.929 -22.205 40.837 1.00 15.41 220 ASP B CA 1
ATOM 7172 C C . ASP B 1 220 ? 68.007 -23.647 41.307 1.00 17.15 220 ASP B C 1
ATOM 7173 O O . ASP B 1 220 ? 68.277 -24.543 40.551 1.00 16.00 220 ASP B O 1
ATOM 7178 N N . ILE B 1 221 ? 67.646 -23.899 42.583 1.00 16.96 221 ILE B N 1
ATOM 7179 C CA . ILE B 1 221 ? 67.247 -25.268 42.971 1.00 15.72 221 ILE B CA 1
ATOM 7180 C C . ILE B 1 221 ? 66.074 -25.723 42.116 1.00 16.98 221 ILE B C 1
ATOM 7181 O O . ILE B 1 221 ? 65.284 -24.891 41.685 1.00 19.29 221 ILE B O 1
ATOM 7186 N N . SER B 1 222 ? 65.923 -27.020 41.898 1.00 16.88 222 SER B N 1
ATOM 7187 C CA . SER B 1 222 ? 64.735 -27.554 41.271 1.00 16.36 222 SER B CA 1
ATOM 7188 C C . SER B 1 222 ? 64.610 -28.971 41.562 1.00 17.25 222 SER B C 1
ATOM 7189 O O . SER B 1 222 ? 65.522 -29.613 42.125 1.00 16.48 222 SER B O 1
ATOM 7192 N N . ASP B 1 223 ? 63.504 -29.548 41.147 1.00 16.96 223 ASP B N 1
ATOM 7193 C CA . ASP B 1 223 ? 63.326 -30.992 41.110 1.00 15.46 223 ASP B CA 1
ATOM 7194 C C . ASP B 1 223 ? 62.212 -31.310 40.121 1.00 15.67 223 ASP B C 1
ATOM 7195 O O . ASP B 1 223 ? 61.446 -30.421 39.735 1.00 14.75 223 ASP B O 1
ATOM 7200 N N . GLY B 1 224 ? 62.160 -32.566 39.747 1.00 15.86 224 GLY B N 1
ATOM 7201 C CA . GLY B 1 224 ? 61.136 -33.010 38.783 1.00 18.27 224 GLY B CA 1
ATOM 7202 C C . GLY B 1 224 ? 61.302 -34.372 38.203 1.00 17.90 224 GLY B C 1
ATOM 7203 O O . GLY B 1 224 ? 62.106 -35.187 38.653 1.00 17.66 224 GLY B O 1
ATOM 7204 N N . SER B 1 225 ? 60.535 -34.637 37.121 1.00 17.24 225 SER B N 1
ATOM 7205 C CA . SER B 1 225 ? 60.339 -35.988 36.682 1.00 16.42 225 SER B CA 1
ATOM 7206 C C . SER B 1 225 ? 61.379 -36.366 35.620 1.00 17.56 225 SER B C 1
ATOM 7207 O O . SER B 1 225 ? 61.864 -35.525 34.863 1.00 18.49 225 SER B O 1
ATOM 7210 N N . VAL B 1 226 ? 61.681 -37.650 35.618 1.00 17.78 226 VAL B N 1
ATOM 7211 C CA . VAL B 1 226 ? 62.546 -38.287 34.631 1.00 18.76 226 VAL B CA 1
ATOM 7212 C C . VAL B 1 226 ? 61.725 -39.358 33.920 1.00 19.03 226 VAL B C 1
ATOM 7213 O O . VAL B 1 226 ? 61.111 -40.184 34.547 1.00 20.13 226 VAL B O 1
ATOM 7217 N N . THR B 1 227 ? 61.741 -39.328 32.587 1.00 20.20 227 THR B N 1
ATOM 7218 C CA . THR B 1 227 ? 61.132 -40.376 31.776 1.00 19.50 227 THR B CA 1
ATOM 7219 C C . THR B 1 227 ? 62.158 -40.957 30.814 1.00 19.18 227 THR B C 1
ATOM 7220 O O . THR B 1 227 ? 62.887 -40.195 30.195 1.00 19.48 227 THR B O 1
ATOM 7224 N N . CYS B 1 228 ? 62.172 -42.293 30.695 1.00 19.95 228 CYS B N 1
ATOM 7225 C CA . CYS B 1 228 ? 63.051 -42.986 29.794 1.00 21.41 228 CYS B CA 1
ATOM 7226 C C . CYS B 1 228 ? 62.185 -43.855 28.850 1.00 21.74 228 CYS B C 1
ATOM 7227 O O . CYS B 1 228 ? 61.421 -44.727 29.325 1.00 23.19 228 CYS B O 1
ATOM 7230 N N . VAL B 1 229 ? 62.365 -43.630 27.550 1.00 23.51 229 VAL B N 1
ATOM 7231 C CA . VAL B 1 229 ? 61.764 -44.472 26.515 1.00 21.72 229 VAL B CA 1
ATOM 7232 C C . VAL B 1 229 ? 62.863 -45.193 25.773 1.00 22.16 229 VAL B C 1
ATOM 7233 O O . VAL B 1 229 ? 63.757 -44.572 25.210 1.00 21.24 229 VAL B O 1
ATOM 7237 N N . VAL B 1 230 ? 62.804 -46.509 25.820 1.00 20.96 230 VAL B N 1
ATOM 7238 C CA . VAL B 1 230 ? 63.695 -47.325 25.127 1.00 21.85 230 VAL B CA 1
ATOM 7239 C C . VAL B 1 230 ? 62.946 -47.869 23.885 1.00 23.89 230 VAL B C 1
ATOM 7240 O O . VAL B 1 230 ? 61.879 -48.465 24.018 1.00 26.95 230 VAL B O 1
ATOM 7244 N N . THR B 1 231 ? 63.506 -47.588 22.741 1.00 25.21 231 THR B N 1
ATOM 7245 C CA . THR B 1 231 ? 62.988 -48.101 21.435 1.00 27.46 231 THR B CA 1
ATOM 7246 C C . THR B 1 231 ? 63.882 -49.241 20.963 1.00 27.25 231 THR B C 1
ATOM 7247 O O . THR B 1 231 ? 65.135 -49.098 20.872 1.00 27.15 231 THR B O 1
ATOM 7251 N N . TYR B 1 232 ? 63.267 -50.383 20.678 1.00 29.16 232 TYR B N 1
ATOM 7252 C CA . TYR B 1 232 ? 63.999 -51.559 20.230 1.00 30.57 232 TYR B CA 1
ATOM 7253 C C . TYR B 1 232 ? 64.136 -51.639 18.676 1.00 31.87 232 TYR B C 1
ATOM 7254 O O . TYR B 1 232 ? 63.630 -50.788 17.961 1.00 32.04 232 TYR B O 1
ATOM 7263 N N . SER B 1 233 ? 64.899 -52.625 18.208 1.00 37.60 233 SER B N 1
ATOM 7264 C CA . SER B 1 233 ? 65.199 -52.796 16.766 1.00 43.77 233 SER B CA 1
ATOM 7265 C C . SER B 1 233 ? 63.920 -52.832 15.938 1.00 43.00 233 SER B C 1
ATOM 7266 O O . SER B 1 233 ? 63.817 -52.142 14.909 1.00 44.45 233 SER B O 1
ATOM 7269 N N . ASP B 1 234 ? 62.919 -53.567 16.432 1.00 44.25 234 ASP B N 1
ATOM 7270 C CA . ASP B 1 234 ? 61.606 -53.644 15.760 1.00 44.78 234 ASP B CA 1
ATOM 7271 C C . ASP B 1 234 ? 60.711 -52.428 15.946 1.00 47.00 234 ASP B C 1
ATOM 7272 O O . ASP B 1 234 ? 59.530 -52.485 15.637 1.00 47.40 234 ASP B O 1
ATOM 7277 N N . ASP B 1 235 ? 61.253 -51.336 16.455 1.00 42.67 235 ASP B N 1
ATOM 7278 C CA . ASP B 1 235 ? 60.512 -50.096 16.669 1.00 43.21 235 ASP B CA 1
ATOM 7279 C C . ASP B 1 235 ? 59.445 -50.153 17.767 1.00 33.72 235 ASP B C 1
ATOM 7280 O O . ASP B 1 235 ? 58.768 -49.156 18.000 1.00 38.33 235 ASP B O 1
ATOM 7285 N N . SER B 1 236 ? 59.283 -51.277 18.448 1.00 34.62 236 SER B N 1
ATOM 7286 C CA . SER B 1 236 ? 58.493 -51.231 19.674 1.00 36.68 236 SER B CA 1
ATOM 7287 C C . SER B 1 236 ? 59.303 -50.444 20.749 1.00 35.70 236 SER B C 1
ATOM 7288 O O . SER B 1 236 ? 60.462 -50.057 20.531 1.00 33.15 236 SER B O 1
ATOM 7291 N N . SER B 1 237 ? 58.675 -50.208 21.880 1.00 35.08 237 SER B N 1
ATOM 7292 C CA . SER B 1 237 ? 59.300 -49.419 22.921 1.00 29.95 237 SER B CA 1
ATOM 7293 C C . SER B 1 237 ? 58.715 -49.749 24.267 1.00 32.27 237 SER B C 1
ATOM 7294 O O . SER B 1 237 ? 57.595 -50.258 24.387 1.00 28.37 237 SER B O 1
ATOM 7297 N N . GLU B 1 238 ? 59.446 -49.391 25.317 1.00 29.18 238 GLU B N 1
ATOM 7298 C CA . GLU B 1 238 ? 58.916 -49.480 26.678 1.00 28.45 238 GLU B CA 1
ATOM 7299 C C . GLU B 1 238 ? 59.395 -48.164 27.392 1.00 29.27 238 GLU B C 1
ATOM 7300 O O . GLU B 1 238 ? 60.334 -47.514 26.940 1.00 22.58 238 GLU B O 1
ATOM 7306 N N . THR B 1 239 ? 58.690 -47.773 28.440 1.00 26.98 239 THR B N 1
ATOM 7307 C CA . THR B 1 239 ? 58.899 -46.508 29.117 1.00 29.81 239 THR B CA 1
ATOM 7308 C C . THR B 1 239 ? 58.996 -46.780 30.601 1.00 28.00 239 THR B C 1
ATOM 7309 O O . THR B 1 239 ? 58.398 -47.711 31.101 1.00 27.60 239 THR B O 1
ATOM 7313 N N . SER B 1 240 ? 59.819 -46.013 31.294 1.00 25.58 240 SER B N 1
ATOM 7314 C CA . SER B 1 240 ? 59.880 -46.141 32.731 1.00 23.03 240 SER B CA 1
ATOM 7315 C C . SER B 1 240 ? 60.292 -44.763 33.246 1.00 22.28 240 SER B C 1
ATOM 7316 O O . SER B 1 240 ? 60.657 -43.858 32.463 1.00 21.31 240 SER B O 1
ATOM 7319 N N . THR B 1 241 ? 60.129 -44.564 34.565 1.00 21.44 241 THR B N 1
ATOM 7320 C CA . THR B 1 241 ? 60.202 -43.214 35.134 1.00 20.02 241 THR B CA 1
ATOM 7321 C C . THR B 1 241 ? 60.989 -43.218 36.480 1.00 18.89 241 THR B C 1
ATOM 7322 O O . THR B 1 241 ? 61.233 -44.265 37.111 1.00 17.70 241 THR B O 1
ATOM 7326 N N . ALA B 1 242 ? 61.391 -42.019 36.835 1.00 17.50 242 ALA B N 1
ATOM 7327 C CA . ALA B 1 242 ? 62.089 -41.716 38.085 1.00 19.33 242 ALA B CA 1
ATOM 7328 C C . ALA B 1 242 ? 61.894 -40.236 38.392 1.00 18.35 242 ALA B C 1
ATOM 7329 O O . ALA B 1 242 ? 61.053 -39.563 37.744 1.00 16.28 242 ALA B O 1
ATOM 7331 N N . TRP B 1 243 ? 62.591 -39.762 39.424 1.00 16.73 243 TRP B N 1
ATOM 7332 C CA . TRP B 1 243 ? 62.542 -38.415 39.855 1.00 14.45 243 TRP B CA 1
ATOM 7333 C C . TRP B 1 243 ? 63.963 -37.902 39.979 1.00 13.88 243 TRP B C 1
ATOM 7334 O O . TRP B 1 243 ? 64.934 -38.682 40.007 1.00 15.94 243 TRP B O 1
ATOM 7345 N N . MET B 1 244 ? 64.084 -36.596 40.071 1.00 14.71 244 MET B N 1
ATOM 7346 C CA . MET B 1 244 ? 65.377 -35.900 40.122 1.00 15.36 244 MET B CA 1
ATOM 7347 C C . MET B 1 244 ? 65.296 -34.709 41.072 1.00 15.01 244 MET B C 1
ATOM 7348 O O . MET B 1 244 ? 64.365 -33.938 40.983 1.00 16.68 244 MET B O 1
ATOM 7353 N N . VAL B 1 245 ? 66.275 -34.540 41.951 1.00 14.93 245 VAL B N 1
ATOM 7354 C CA . VAL B 1 245 ? 66.305 -33.424 42.861 1.00 14.79 245 VAL B CA 1
ATOM 7355 C C . VAL B 1 245 ? 67.685 -32.760 42.808 1.00 15.96 245 VAL B C 1
ATOM 7356 O O . VAL B 1 245 ? 68.721 -33.443 42.676 1.00 15.67 245 VAL B O 1
ATOM 7360 N N . VAL B 1 246 ? 67.673 -31.437 42.883 1.00 14.76 246 VAL B N 1
ATOM 7361 C CA . VAL B 1 246 ? 68.852 -30.655 42.910 1.00 16.26 246 VAL B CA 1
ATOM 7362 C C . VAL B 1 246 ? 68.957 -30.031 44.304 1.00 15.34 246 VAL B C 1
ATOM 7363 O O . VAL B 1 246 ? 67.992 -29.418 44.791 1.00 16.79 246 VAL B O 1
ATOM 7367 N N . GLY B 1 247 ? 70.114 -30.235 44.904 1.00 15.82 247 GLY B N 1
ATOM 7368 C CA . GLY B 1 247 ? 70.450 -29.663 46.218 1.00 15.41 247 GLY B CA 1
ATOM 7369 C C . GLY B 1 247 ? 71.647 -28.740 46.116 1.00 16.98 247 GLY B C 1
ATOM 7370 O O . GLY B 1 247 ? 72.429 -28.739 45.103 1.00 17.21 247 GLY B O 1
ATOM 7371 N N . SER B 1 248 ? 71.854 -27.982 47.188 1.00 15.49 248 SER B N 1
ATOM 7372 C CA . SER B 1 248 ? 73.010 -27.086 47.327 1.00 14.80 248 SER B CA 1
ATOM 7373 C C . SER B 1 248 ? 74.239 -27.948 47.580 1.00 14.64 248 SER B C 1
ATOM 7374 O O . SER B 1 248 ? 74.087 -29.180 47.704 1.00 15.57 248 SER B O 1
ATOM 7377 N N . PRO B 1 249 ? 75.458 -27.370 47.529 1.00 13.78 249 PRO B N 1
ATOM 7378 C CA . PRO B 1 249 ? 76.612 -28.280 47.563 1.00 13.91 249 PRO B CA 1
ATOM 7379 C C . PRO B 1 249 ? 76.722 -29.108 48.850 1.00 15.32 249 PRO B C 1
ATOM 7380 O O . PRO B 1 249 ? 76.216 -28.695 49.896 1.00 14.29 249 PRO B O 1
ATOM 7384 N N . ASP B 1 250 ? 77.286 -30.296 48.691 1.00 14.53 250 ASP B N 1
ATOM 7385 C CA . ASP B 1 250 ? 77.648 -31.151 49.821 1.00 15.58 250 ASP B CA 1
ATOM 7386 C C . ASP B 1 250 ? 79.068 -30.813 50.249 1.00 14.21 250 ASP B C 1
ATOM 7387 O O . ASP B 1 250 ? 80.075 -31.241 49.604 1.00 13.77 250 ASP B O 1
ATOM 7392 N N . PHE B 1 251 ? 79.159 -30.021 51.314 1.00 14.19 251 PHE B N 1
ATOM 7393 C CA . PHE B 1 251 ? 80.431 -29.504 51.794 1.00 14.08 251 PHE B CA 1
ATOM 7394 C C . PHE B 1 251 ? 81.230 -30.485 52.662 1.00 13.81 251 PHE B C 1
ATOM 7395 O O . PHE B 1 251 ? 82.396 -30.204 52.981 1.00 15.55 251 PHE B O 1
ATOM 7403 N N . ALA B 1 252 ? 80.693 -31.664 52.908 1.00 12.75 252 ALA B N 1
ATOM 7404 C CA . ALA B 1 252 ? 81.399 -32.727 53.656 1.00 13.14 252 ALA B CA 1
ATOM 7405 C C . ALA B 1 252 ? 80.914 -34.099 53.265 1.00 12.79 252 ALA B C 1
ATOM 7406 O O . ALA B 1 252 ? 80.293 -34.828 54.079 1.00 12.21 252 ALA B O 1
ATOM 7408 N N . PRO B 1 253 ? 81.226 -34.477 52.018 1.00 14.10 253 PRO B N 1
ATOM 7409 C CA . PRO B 1 253 ? 80.518 -35.584 51.422 1.00 13.61 253 PRO B CA 1
ATOM 7410 C C . PRO B 1 253 ? 80.863 -36.928 52.035 1.00 14.25 253 PRO B C 1
ATOM 7411 O O . PRO B 1 253 ? 80.060 -37.849 51.982 1.00 14.22 253 PRO B O 1
ATOM 7415 N N . GLU B 1 254 ? 82.004 -37.032 52.689 1.00 13.13 254 GLU B N 1
ATOM 7416 C CA . GLU B 1 254 ? 82.346 -38.300 53.350 1.00 12.77 254 GLU B CA 1
ATOM 7417 C C . GLU B 1 254 ? 81.683 -38.481 54.699 1.00 13.20 254 GLU B C 1
ATOM 7418 O O . GLU B 1 254 ? 81.744 -39.564 55.279 1.00 13.70 254 GLU B O 1
ATOM 7424 N N . ILE B 1 255 ? 81.075 -37.426 55.189 1.00 12.74 255 ILE B N 1
ATOM 7425 C CA . ILE B 1 255 ? 80.367 -37.466 56.456 1.00 13.39 255 ILE B CA 1
ATOM 7426 C C . ILE B 1 255 ? 78.859 -37.673 56.225 1.00 13.59 255 ILE B C 1
ATOM 7427 O O . ILE B 1 255 ? 78.230 -36.945 55.487 1.00 13.61 255 ILE B O 1
ATOM 7432 N N . VAL B 1 256 ? 78.326 -38.710 56.861 1.00 13.20 256 VAL B N 1
ATOM 7433 C CA . VAL B 1 256 ? 77.001 -39.207 56.594 1.00 13.04 256 VAL B CA 1
ATOM 7434 C C . VAL B 1 256 ? 76.086 -38.808 57.749 1.00 13.72 256 VAL B C 1
ATOM 7435 O O . VAL B 1 256 ? 76.482 -38.953 58.911 1.00 13.57 256 VAL B O 1
ATOM 7439 N N . ASN B 1 257 ? 74.863 -38.451 57.395 1.00 12.10 257 ASN B N 1
ATOM 7440 C CA . ASN B 1 257 ? 73.812 -38.139 58.375 1.00 13.66 257 ASN B CA 1
ATOM 7441 C C . ASN B 1 257 ? 73.339 -39.398 59.067 1.00 14.99 257 ASN B C 1
ATOM 7442 O O . ASN B 1 257 ? 73.169 -40.454 58.452 1.00 13.51 257 ASN B O 1
ATOM 7447 N N . ILE B 1 258 ? 73.154 -39.305 60.380 1.00 13.48 258 ILE B N 1
ATOM 7448 C CA . ILE B 1 258 ? 72.683 -40.428 61.157 1.00 13.69 258 ILE B CA 1
ATOM 7449 C C . ILE B 1 258 ? 71.393 -41.016 60.605 1.00 12.65 258 ILE B C 1
ATOM 7450 O O . ILE B 1 258 ? 71.280 -42.243 60.443 1.00 12.97 258 ILE B O 1
ATOM 7455 N N . SER B 1 259 ? 70.448 -40.157 60.257 1.00 12.42 259 SER B N 1
ATOM 7456 C CA . SER B 1 259 ? 69.284 -40.582 59.457 1.00 13.04 259 SER B CA 1
ATOM 7457 C C . SER B 1 259 ? 69.326 -39.856 58.133 1.00 13.36 259 SER B C 1
ATOM 7458 O O . SER B 1 259 ? 69.178 -38.618 58.061 1.00 13.04 259 SER B O 1
ATOM 7461 N N . THR B 1 260 ? 69.553 -40.602 57.074 1.00 13.92 260 THR B N 1
ATOM 7462 C CA . THR B 1 260 ? 69.618 -40.051 55.681 1.00 13.41 260 THR B CA 1
ATOM 7463 C C . THR B 1 260 ? 68.278 -40.130 55.025 1.00 14.02 260 THR B C 1
ATOM 7464 O O . THR B 1 260 ? 67.350 -40.804 55.535 1.00 13.21 260 THR B O 1
ATOM 7468 N N A LEU B 1 261 ? 68.149 -39.503 53.855 0.50 14.66 261 LEU B N 1
ATOM 7469 N N B LEU B 1 261 ? 68.134 -39.506 53.861 0.50 13.37 261 LEU B N 1
ATOM 7470 C CA A LEU B 1 261 ? 66.887 -39.571 53.132 0.50 15.95 261 LEU B CA 1
ATOM 7471 C CA B LEU B 1 261 ? 66.851 -39.606 53.201 0.50 13.56 261 LEU B CA 1
ATOM 7472 C C A LEU B 1 261 ? 66.593 -41.012 52.643 0.50 15.86 261 LEU B C 1
ATOM 7473 C C B LEU B 1 261 ? 66.584 -41.035 52.666 0.50 14.44 261 LEU B C 1
ATOM 7474 O O A LEU B 1 261 ? 65.427 -41.402 52.532 0.50 15.73 261 LEU B O 1
ATOM 7475 O O B LEU B 1 261 ? 65.426 -41.443 52.553 0.50 14.45 261 LEU B O 1
ATOM 7484 N N . SER B 1 262 ? 67.634 -41.806 52.407 1.00 14.80 262 SER B N 1
ATOM 7485 C CA . SER B 1 262 ? 67.440 -43.239 52.107 1.00 15.28 262 SER B CA 1
ATOM 7486 C C . SER B 1 262 ? 66.797 -43.919 53.299 1.00 16.52 262 SER B C 1
ATOM 7487 O O . SER B 1 262 ? 65.811 -44.610 53.158 1.00 15.28 262 SER B O 1
ATOM 7490 N N . ASP B 1 263 ? 67.285 -43.630 54.501 1.00 14.68 263 ASP B N 1
ATOM 7491 C CA . ASP B 1 263 ? 66.582 -44.143 55.710 1.00 13.38 263 ASP B CA 1
ATOM 7492 C C . ASP B 1 263 ? 65.115 -43.736 55.758 1.00 14.41 263 ASP B C 1
ATOM 7493 O O . ASP B 1 263 ? 64.297 -44.547 56.136 1.00 15.25 263 ASP B O 1
ATOM 7498 N N . THR B 1 264 ? 64.803 -42.493 55.369 1.00 13.99 264 THR B N 1
ATOM 7499 C CA . THR B 1 264 ? 63.444 -42.013 55.333 1.00 14.84 264 THR B CA 1
ATOM 7500 C C . THR B 1 264 ? 62.624 -42.857 54.379 1.00 14.81 264 THR B C 1
ATOM 7501 O O . THR B 1 264 ? 61.554 -43.333 54.728 1.00 13.96 264 THR B O 1
ATOM 7505 N N . CYS B 1 265 ? 63.110 -43.026 53.136 1.00 15.06 265 CYS B N 1
ATOM 7506 C CA . CYS B 1 265 ? 62.372 -43.816 52.165 1.00 14.92 265 CYS B CA 1
ATOM 7507 C C . CYS B 1 265 ? 62.205 -45.260 52.590 1.00 16.24 265 CYS B C 1
ATOM 7508 O O . CYS B 1 265 ? 61.143 -45.839 52.355 1.00 15.88 265 CYS B O 1
ATOM 7511 N N . PHE B 1 266 ? 63.239 -45.820 53.176 1.00 14.61 266 PHE B N 1
ATOM 7512 C CA . PHE B 1 266 ? 63.186 -47.191 53.689 1.00 16.34 266 PHE B CA 1
ATOM 7513 C C . PHE B 1 266 ? 62.136 -47.340 54.800 1.00 15.70 266 PHE B C 1
ATOM 7514 O O . PHE B 1 266 ? 61.294 -48.224 54.742 1.00 15.03 266 PHE B O 1
ATOM 7522 N N . ASP B 1 267 ? 62.132 -46.428 55.762 1.00 15.91 267 ASP B N 1
ATOM 7523 C CA . ASP B 1 267 ? 61.131 -46.399 56.852 1.00 14.43 267 ASP B CA 1
ATOM 7524 C C . ASP B 1 267 ? 59.728 -46.281 56.322 1.00 16.35 267 ASP B C 1
ATOM 7525 O O . ASP B 1 267 ? 58.832 -47.030 56.771 1.00 18.17 267 ASP B O 1
ATOM 7530 N N . VAL B 1 268 ? 59.505 -45.331 55.425 1.00 16.35 268 VAL B N 1
ATOM 7531 C CA . VAL B 1 268 ? 58.230 -45.196 54.765 1.00 15.89 268 VAL B CA 1
ATOM 7532 C C . VAL B 1 268 ? 57.789 -46.480 54.067 1.00 17.92 268 VAL B C 1
ATOM 7533 O O . VAL B 1 268 ? 56.621 -46.898 54.246 1.00 19.03 268 VAL B O 1
ATOM 7537 N N . GLY B 1 269 ? 58.736 -47.158 53.435 1.00 17.37 269 GLY B N 1
ATOM 7538 C CA . GLY B 1 269 ? 58.513 -48.382 52.673 1.00 18.53 269 GLY B CA 1
ATOM 7539 C C . GLY B 1 269 ? 58.112 -49.536 53.586 1.00 18.90 269 GLY B C 1
ATOM 7540 O O . GLY B 1 269 ? 57.234 -50.345 53.245 1.00 19.93 269 GLY B O 1
ATOM 7541 N N . VAL B 1 270 ? 58.796 -49.631 54.703 1.00 17.41 270 VAL B N 1
ATOM 7542 C CA . VAL B 1 270 ? 58.555 -50.723 55.627 1.00 18.02 270 VAL B CA 1
ATOM 7543 C C . VAL B 1 270 ? 57.168 -50.559 56.220 1.00 18.10 270 VAL B C 1
ATOM 7544 O O . VAL B 1 270 ? 56.427 -51.554 56.347 1.00 20.41 270 VAL B O 1
ATOM 7548 N N A ARG B 1 271 ? 56.854 -49.326 56.644 0.50 15.46 271 ARG B N 1
ATOM 7549 N N B ARG B 1 271 ? 56.810 -49.331 56.603 0.50 18.74 271 ARG B N 1
ATOM 7550 C CA A ARG B 1 271 ? 55.650 -49.083 57.412 0.50 14.96 271 ARG B CA 1
ATOM 7551 C CA B ARG B 1 271 ? 55.599 -49.104 57.384 0.50 20.34 271 ARG B CA 1
ATOM 7552 C C A ARG B 1 271 ? 54.403 -49.000 56.511 0.50 16.85 271 ARG B C 1
ATOM 7553 C C B ARG B 1 271 ? 54.374 -48.824 56.515 0.50 20.13 271 ARG B C 1
ATOM 7554 O O A ARG B 1 271 ? 53.302 -49.293 56.994 0.50 16.48 271 ARG B O 1
ATOM 7555 O O B ARG B 1 271 ? 53.242 -48.731 57.005 0.50 19.58 271 ARG B O 1
ATOM 7570 N N . ASN B 1 272 ? 54.585 -48.706 55.225 1.00 17.67 272 ASN B N 1
ATOM 7571 C CA . ASN B 1 272 ? 53.470 -48.336 54.347 1.00 19.35 272 ASN B CA 1
ATOM 7572 C C . ASN B 1 272 ? 53.366 -49.160 53.085 1.00 22.34 272 ASN B C 1
ATOM 7573 O O . ASN B 1 272 ? 52.260 -49.244 52.533 1.00 23.13 272 ASN B O 1
ATOM 7578 N N . PHE B 1 273 ? 54.449 -49.754 52.615 1.00 18.61 273 PHE B N 1
ATOM 7579 C CA . PHE B 1 273 ? 54.432 -50.429 51.307 1.00 18.75 273 PHE B CA 1
ATOM 7580 C C . PHE B 1 273 ? 54.860 -51.851 51.378 1.00 20.21 273 PHE B C 1
ATOM 7581 O O . PHE B 1 273 ? 55.253 -52.421 50.355 1.00 20.32 273 PHE B O 1
ATOM 7589 N N . ASP B 1 274 ? 54.849 -52.425 52.574 1.00 22.23 274 ASP B N 1
ATOM 7590 C CA . ASP B 1 274 ? 55.201 -53.856 52.772 1.00 24.03 274 ASP B CA 1
ATOM 7591 C C . ASP B 1 274 ? 56.601 -54.235 52.242 1.00 25.23 274 ASP B C 1
ATOM 7592 O O . ASP B 1 274 ? 56.838 -55.356 51.734 1.00 20.28 274 ASP B O 1
ATOM 7597 N N . LEU B 1 275 ? 57.553 -53.300 52.340 1.00 21.21 275 LEU B N 1
ATOM 7598 C CA . LEU B 1 275 ? 58.843 -53.513 51.762 1.00 18.96 275 LEU B CA 1
ATOM 7599 C C . LEU B 1 275 ? 59.588 -54.699 52.338 1.00 18.19 275 LEU B C 1
ATOM 7600 O O . LEU B 1 275 ? 60.347 -55.358 51.644 1.00 18.71 275 LEU B O 1
ATOM 7605 N N . VAL B 1 276 ? 59.441 -54.895 53.636 1.00 17.90 276 VAL B N 1
ATOM 7606 C CA . VAL B 1 276 ? 60.077 -55.983 54.349 1.00 18.88 276 VAL B CA 1
ATOM 7607 C C . VAL B 1 276 ? 59.046 -56.704 55.237 1.00 21.16 276 VAL B C 1
ATOM 7608 O O . VAL B 1 276 ? 58.956 -56.484 56.457 1.00 21.39 276 VAL B O 1
ATOM 7612 N N . PRO B 1 277 ? 58.236 -57.581 54.623 1.00 25.18 277 PRO B N 1
ATOM 7613 C CA . PRO B 1 277 ? 57.137 -58.302 55.348 1.00 24.32 277 PRO B CA 1
ATOM 7614 C C . PRO B 1 277 ? 57.564 -58.988 56.645 1.00 23.77 277 PRO B C 1
ATOM 7615 O O . PRO B 1 277 ? 56.832 -58.973 57.607 1.00 24.23 277 PRO B O 1
ATOM 7619 N N . ASP B 1 278 ? 58.768 -59.550 56.698 1.00 24.19 278 ASP B N 1
ATOM 7620 C CA . ASP B 1 278 ? 59.280 -60.121 57.944 1.00 25.12 278 ASP B CA 1
ATOM 7621 C C . ASP B 1 278 ? 59.517 -59.125 59.080 1.00 21.93 278 ASP B C 1
ATOM 7622 O O . ASP B 1 278 ? 59.609 -59.511 60.245 1.00 21.34 278 ASP B O 1
ATOM 7627 N N . MET B 1 279 ? 59.691 -57.855 58.746 1.00 21.24 279 MET B N 1
ATOM 7628 C CA . MET B 1 279 ? 59.969 -56.831 59.779 1.00 18.85 279 MET B CA 1
ATOM 7629 C C . MET B 1 279 ? 58.726 -56.184 60.347 1.00 20.04 279 MET B C 1
ATOM 7630 O O . MET B 1 279 ? 58.681 -55.678 61.511 1.00 20.53 279 MET B O 1
ATOM 7635 N N . TYR B 1 280 ? 57.699 -56.110 59.532 1.00 21.12 280 TYR B N 1
ATOM 7636 C CA . TYR B 1 280 ? 56.543 -55.289 59.920 1.00 21.42 280 TYR B CA 1
ATOM 7637 C C . TYR B 1 280 ? 55.254 -55.939 59.443 1.00 24.74 280 TYR B C 1
ATOM 7638 O O . TYR B 1 280 ? 55.182 -56.385 58.306 1.00 22.42 280 TYR B O 1
ATOM 7647 N N . ASP B 1 281 ? 54.257 -55.951 60.310 1.00 25.37 281 ASP B N 1
ATOM 7648 C CA . ASP B 1 281 ? 52.975 -56.565 59.993 1.00 27.11 281 ASP B CA 1
ATOM 7649 C C . ASP B 1 281 ? 52.022 -55.496 59.505 1.00 24.49 281 ASP B C 1
ATOM 7650 O O . ASP B 1 281 ? 51.499 -54.735 60.273 1.00 26.63 281 ASP B O 1
ATOM 7655 N N . SER B 1 282 ? 51.832 -55.413 58.195 1.00 27.37 282 SER B N 1
ATOM 7656 C CA . SER B 1 282 ? 50.937 -54.394 57.604 1.00 32.23 282 SER B CA 1
ATOM 7657 C C . SER B 1 282 ? 49.469 -54.571 58.043 1.00 38.00 282 SER B C 1
ATOM 7658 O O . SER B 1 282 ? 48.772 -53.591 58.275 1.00 34.33 282 SER B O 1
ATOM 7661 N N . ALA B 1 283 ? 49.040 -55.811 58.261 1.00 37.97 283 ALA B N 1
ATOM 7662 C CA . ALA B 1 283 ? 47.689 -56.070 58.794 1.00 40.88 283 ALA B CA 1
ATOM 7663 C C . ALA B 1 283 ? 47.463 -55.424 60.163 1.00 39.51 283 ALA B C 1
ATOM 7664 O O . ALA B 1 283 ? 46.447 -54.811 60.404 1.00 41.54 283 ALA B O 1
ATOM 7666 N N . THR B 1 284 ? 48.417 -55.480 61.062 1.00 36.83 284 THR B N 1
ATOM 7667 C CA . THR B 1 284 ? 48.205 -54.856 62.361 1.00 36.15 284 THR B CA 1
ATOM 7668 C C . THR B 1 284 ? 48.877 -53.496 62.598 1.00 36.88 284 THR B C 1
ATOM 7669 O O . THR B 1 284 ? 48.566 -52.837 63.547 1.00 34.56 284 THR B O 1
ATOM 7673 N N . GLY B 1 285 ? 49.811 -53.093 61.746 1.00 33.75 285 GLY B N 1
ATOM 7674 C CA . GLY B 1 285 ? 50.498 -51.843 61.937 1.00 29.54 285 GLY B CA 1
ATOM 7675 C C . GLY B 1 285 ? 51.532 -51.905 63.018 1.00 28.08 285 GLY B C 1
ATOM 7676 O O . GLY B 1 285 ? 51.758 -50.940 63.688 1.00 30.29 285 GLY B O 1
ATOM 7677 N N . HIS B 1 286 ? 52.170 -53.044 63.189 1.00 27.68 286 HIS B N 1
ATOM 7678 C CA . HIS B 1 286 ? 53.241 -53.195 64.165 1.00 28.25 286 HIS B CA 1
ATOM 7679 C C . HIS B 1 286 ? 54.435 -53.885 63.596 1.00 24.21 286 HIS B C 1
ATOM 7680 O O . HIS B 1 286 ? 54.316 -54.818 62.781 1.00 24.24 286 HIS B O 1
ATOM 7687 N N . TYR B 1 287 ? 55.607 -53.489 64.097 1.00 22.32 287 TYR B N 1
ATOM 7688 C CA . TYR B 1 287 ? 56.779 -54.246 63.803 1.00 21.22 287 TYR B CA 1
ATOM 7689 C C . TYR B 1 287 ? 56.622 -55.688 64.350 1.00 23.29 287 TYR B C 1
ATOM 7690 O O . TYR B 1 287 ? 55.919 -55.913 65.295 1.00 22.82 287 TYR B O 1
ATOM 7699 N N . LYS B 1 288 ? 57.280 -56.641 63.737 1.00 23.38 288 LYS B N 1
ATOM 7700 C CA . LYS B 1 288 ? 57.339 -58.032 64.255 1.00 23.84 288 LYS B CA 1
ATOM 7701 C C . LYS B 1 288 ? 58.507 -58.270 65.185 1.00 23.35 288 LYS B C 1
ATOM 7702 O O . LYS B 1 288 ? 59.695 -58.231 64.798 1.00 22.75 288 LYS B O 1
ATOM 7708 N N . SER B 1 289 ? 58.194 -58.522 66.452 1.00 22.24 289 SER B N 1
ATOM 7709 C CA . SER B 1 289 ? 59.246 -58.712 67.442 1.00 22.28 289 SER B CA 1
ATOM 7710 C C . SER B 1 289 ? 60.139 -59.899 67.262 1.00 25.90 289 SER B C 1
ATOM 7711 O O . SER B 1 289 ? 61.134 -60.004 67.940 1.00 25.02 289 SER B O 1
ATOM 7714 N N . ASP B 1 290 ? 59.798 -60.823 66.367 1.00 23.13 290 ASP B N 1
ATOM 7715 C CA . ASP B 1 290 ? 60.684 -61.902 66.138 1.00 26.20 290 ASP B CA 1
ATOM 7716 C C . ASP B 1 290 ? 61.641 -61.606 64.981 1.00 24.02 290 ASP B C 1
ATOM 7717 O O . ASP B 1 290 ? 62.449 -62.424 64.679 1.00 22.83 290 ASP B O 1
ATOM 7722 N N . TYR B 1 291 ? 61.622 -60.399 64.406 1.00 23.60 291 TYR B N 1
ATOM 7723 C CA . TYR B 1 291 ? 62.621 -60.053 63.348 1.00 21.33 291 TYR B CA 1
ATOM 7724 C C . TYR B 1 291 ? 64.043 -59.995 63.861 1.00 20.66 291 TYR B C 1
ATOM 7725 O O . TYR B 1 291 ? 64.359 -59.307 64.846 1.00 21.05 291 TYR B O 1
ATOM 7734 N N . VAL B 1 292 ? 64.935 -60.707 63.206 1.00 18.29 292 VAL B N 1
ATOM 7735 C CA . VAL B 1 292 ? 66.296 -60.780 63.681 1.00 18.94 292 VAL B CA 1
ATOM 7736 C C . VAL B 1 292 ? 67.069 -59.752 62.865 1.00 21.18 292 VAL B C 1
ATOM 7737 O O . VAL B 1 292 ? 67.170 -59.875 61.642 1.00 18.27 292 VAL B O 1
ATOM 7741 N N . ALA B 1 293 ? 67.598 -58.706 63.523 1.00 18.94 293 ALA B N 1
ATOM 7742 C CA . ALA B 1 293 ? 68.373 -57.704 62.836 1.00 18.47 293 ALA B CA 1
ATOM 7743 C C . ALA B 1 293 ? 69.750 -58.247 62.478 1.00 19.11 293 ALA B C 1
ATOM 7744 O O . ALA B 1 293 ? 70.190 -59.309 62.971 1.00 18.62 293 ALA B O 1
ATOM 7746 N N . ASN B 1 294 ? 70.505 -57.492 61.689 1.00 18.80 294 ASN B N 1
ATOM 7747 C CA . ASN B 1 294 ? 71.889 -57.853 61.439 1.00 18.31 294 ASN B CA 1
ATOM 7748 C C . ASN B 1 294 ? 72.781 -56.674 61.889 1.00 19.62 294 ASN B C 1
ATOM 7749 O O . ASN B 1 294 ? 72.557 -55.530 61.470 1.00 19.17 294 ASN B O 1
ATOM 7754 N N . PHE B 1 295 ? 73.849 -56.972 62.618 1.00 20.45 295 PHE B N 1
ATOM 7755 C CA . PHE B 1 295 ? 74.726 -55.899 63.141 1.00 20.24 295 PHE B CA 1
ATOM 7756 C C . PHE B 1 295 ? 75.378 -55.090 62.069 1.00 19.53 295 PHE B C 1
ATOM 7757 O O . PHE B 1 295 ? 75.226 -53.861 62.041 1.00 18.49 295 PHE B O 1
ATOM 7765 N N . ASP B 1 296 ? 76.061 -55.734 61.139 1.00 17.88 296 ASP B N 1
ATOM 7766 C CA . ASP B 1 296 ? 76.719 -55.016 60.113 1.00 18.96 296 ASP B CA 1
ATOM 7767 C C . ASP B 1 296 ? 75.791 -54.193 59.259 1.00 18.29 296 ASP B C 1
ATOM 7768 O O . ASP B 1 296 ? 76.165 -53.079 58.922 1.00 18.75 296 ASP B O 1
ATOM 7773 N N . ARG B 1 297 ? 74.641 -54.720 58.877 1.00 18.04 297 ARG B N 1
ATOM 7774 C CA . ARG B 1 297 ? 73.741 -54.028 57.964 1.00 18.88 297 ARG B CA 1
ATOM 7775 C C . ARG B 1 297 ? 72.948 -52.926 58.672 1.00 18.75 297 ARG B C 1
ATOM 7776 O O . ARG B 1 297 ? 72.680 -51.866 58.077 1.00 17.89 297 ARG B O 1
ATOM 7784 N N . ASP B 1 298 ? 72.434 -53.243 59.859 1.00 18.02 298 ASP B N 1
ATOM 7785 C CA . ASP B 1 298 ? 71.426 -52.435 60.527 1.00 18.21 298 ASP B CA 1
ATOM 7786 C C . ASP B 1 298 ? 71.943 -51.513 61.597 1.00 17.28 298 ASP B C 1
ATOM 7787 O O . ASP B 1 298 ? 71.361 -50.468 61.843 1.00 18.09 298 ASP B O 1
ATOM 7792 N N . ILE B 1 299 ? 72.956 -51.917 62.295 1.00 17.29 299 ILE B N 1
ATOM 7793 C CA . ILE B 1 299 ? 73.371 -51.252 63.490 1.00 16.75 299 ILE B CA 1
ATOM 7794 C C . ILE B 1 299 ? 74.678 -50.499 63.277 1.00 18.37 299 ILE B C 1
ATOM 7795 O O . ILE B 1 299 ? 74.784 -49.284 63.590 1.00 18.08 299 ILE B O 1
ATOM 7800 N N . LEU B 1 300 ? 75.682 -51.192 62.775 1.00 15.35 300 LEU B N 1
ATOM 7801 C CA . LEU B 1 300 ? 76.968 -50.591 62.533 1.00 17.82 300 LEU B CA 1
ATOM 7802 C C . LEU B 1 300 ? 76.968 -49.244 61.806 1.00 15.20 300 LEU B C 1
ATOM 7803 O O . LEU B 1 300 ? 77.742 -48.372 62.194 1.00 15.17 300 LEU B O 1
ATOM 7808 N N . PRO B 1 301 ? 76.130 -49.072 60.801 1.00 15.83 301 PRO B N 1
ATOM 7809 C CA . PRO B 1 301 ? 76.168 -47.763 60.132 1.00 16.70 301 PRO B CA 1
ATOM 7810 C C . PRO B 1 301 ? 75.792 -46.627 61.061 1.00 18.64 301 PRO B C 1
ATOM 7811 O O . PRO B 1 301 ? 76.334 -45.527 60.982 1.00 15.68 301 PRO B O 1
ATOM 7815 N N . ILE B 1 302 ? 74.845 -46.875 61.938 1.00 15.84 302 ILE B N 1
ATOM 7816 C CA . ILE B 1 302 ? 74.495 -45.875 62.877 1.00 17.06 302 ILE B CA 1
ATOM 7817 C C . ILE B 1 302 ? 75.656 -45.474 63.741 1.00 15.13 302 ILE B C 1
ATOM 7818 O O . ILE B 1 302 ? 75.920 -44.280 63.948 1.00 15.43 302 ILE B O 1
ATOM 7823 N N . ILE B 1 303 ? 76.363 -46.458 64.260 1.00 15.72 303 ILE B N 1
ATOM 7824 C CA . ILE B 1 303 ? 77.485 -46.232 65.097 1.00 15.01 303 ILE B CA 1
ATOM 7825 C C . ILE B 1 303 ? 78.585 -45.468 64.298 1.00 16.05 303 ILE B C 1
ATOM 7826 O O . ILE B 1 303 ? 79.226 -44.532 64.794 1.00 14.14 303 ILE B O 1
ATOM 7831 N N . GLN B 1 304 ? 78.789 -45.880 63.056 1.00 14.26 304 GLN B N 1
ATOM 7832 C CA . GLN B 1 304 ? 79.812 -45.241 62.233 1.00 15.32 304 GLN B CA 1
ATOM 7833 C C . GLN B 1 304 ? 79.423 -43.765 61.957 1.00 14.04 304 GLN B C 1
ATOM 7834 O O . GLN B 1 304 ? 80.275 -42.870 61.975 1.00 13.60 304 GLN B O 1
ATOM 7840 N N . ARG B 1 305 ? 78.163 -43.509 61.668 1.00 13.17 305 ARG B N 1
ATOM 7841 C CA . ARG B 1 305 ? 77.746 -42.137 61.375 1.00 12.80 305 ARG B CA 1
ATOM 7842 C C . ARG B 1 305 ? 77.985 -41.251 62.609 1.00 13.59 305 ARG B C 1
ATOM 7843 O O . ARG B 1 305 ? 78.534 -40.184 62.507 1.00 13.14 305 ARG B O 1
ATOM 7851 N N . ILE B 1 306 ? 77.605 -41.745 63.776 1.00 12.93 306 ILE B N 1
ATOM 7852 C CA . ILE B 1 306 ? 77.739 -41.001 65.017 1.00 12.53 306 ILE B CA 1
ATOM 7853 C C . ILE B 1 306 ? 79.231 -40.617 65.215 1.00 14.32 306 ILE B C 1
ATOM 7854 O O . ILE B 1 306 ? 79.568 -39.440 65.511 1.00 12.57 306 ILE B O 1
ATOM 7859 N N . SER B 1 307 ? 80.104 -41.547 64.894 1.00 14.35 307 SER B N 1
ATOM 7860 C CA . SER B 1 307 ? 81.555 -41.376 65.087 1.00 13.78 307 SER B CA 1
ATOM 7861 C C . SER B 1 307 ? 82.209 -40.311 64.235 1.00 14.03 307 SER B C 1
ATOM 7862 O O . SER B 1 307 ? 83.337 -39.924 64.554 1.00 16.99 307 SER B O 1
ATOM 7865 N N A GLN B 1 308 ? 81.559 -39.894 63.138 0.50 11.66 308 GLN B N 1
ATOM 7866 N N B GLN B 1 308 ? 81.569 -39.829 63.186 0.50 13.18 308 GLN B N 1
ATOM 7867 C CA A GLN B 1 308 ? 82.087 -38.857 62.217 0.50 11.15 308 GLN B CA 1
ATOM 7868 C CA B GLN B 1 308 ? 82.237 -38.831 62.370 0.50 13.63 308 GLN B CA 1
ATOM 7869 C C A GLN B 1 308 ? 81.712 -37.419 62.568 0.50 11.64 308 GLN B C 1
ATOM 7870 C C B GLN B 1 308 ? 81.627 -37.414 62.458 0.50 13.14 308 GLN B C 1
ATOM 7871 O O A GLN B 1 308 ? 82.385 -36.492 62.147 0.50 10.98 308 GLN B O 1
ATOM 7872 O O B GLN B 1 308 ? 82.091 -36.479 61.812 0.50 12.72 308 GLN B O 1
ATOM 7883 N N . TYR B 1 309 ? 80.645 -37.214 63.359 1.00 13.06 309 TYR B N 1
ATOM 7884 C CA . TYR B 1 309 ? 80.091 -35.870 63.555 1.00 12.73 309 TYR B CA 1
ATOM 7885 C C . TYR B 1 309 ? 81.188 -34.995 64.222 1.00 12.37 309 TYR B C 1
ATOM 7886 O O . TYR B 1 30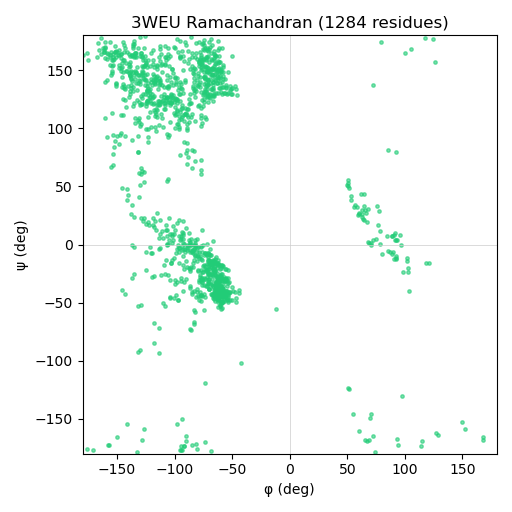9 ? 81.156 -33.779 64.115 1.00 12.18 309 TYR B O 1
ATOM 7895 N N . GLN B 1 310 ? 82.105 -35.614 64.957 1.00 11.93 310 GLN B N 1
ATOM 7896 C CA . GLN B 1 310 ? 83.113 -34.861 65.698 1.00 11.67 310 GLN B CA 1
ATOM 7897 C C . GLN B 1 310 ? 83.982 -33.953 64.795 1.00 11.22 310 GLN B C 1
ATOM 7898 O O . GLN B 1 310 ? 84.629 -33.018 65.297 1.00 11.57 310 GLN B O 1
ATOM 7904 N N . TRP B 1 311 ? 84.000 -34.217 63.468 1.00 11.59 311 TRP B N 1
ATOM 7905 C CA . TRP B 1 311 ? 84.792 -33.423 62.525 1.00 11.63 311 TRP B CA 1
ATOM 7906 C C . TRP B 1 311 ? 84.183 -32.107 62.133 1.00 11.81 311 TRP B C 1
ATOM 7907 O O . TRP B 1 311 ? 84.844 -31.293 61.487 1.00 12.91 311 TRP B O 1
ATOM 7918 N N . VAL B 1 312 ? 82.924 -31.948 62.491 1.00 12.43 312 VAL B N 1
ATOM 7919 C CA . VAL B 1 312 ? 82.087 -30.865 62.049 1.00 11.31 312 VAL B CA 1
ATOM 7920 C C . VAL B 1 312 ? 81.230 -30.247 63.148 1.00 12.24 312 VAL B C 1
ATOM 7921 O O . VAL B 1 312 ? 80.554 -29.202 62.895 1.00 11.75 312 VAL B O 1
ATOM 7925 N N . SER B 1 313 ? 81.345 -30.763 64.359 1.00 12.55 313 SER B N 1
ATOM 7926 C CA . SER B 1 313 ? 80.529 -30.300 65.468 1.00 12.71 313 SER B CA 1
ATOM 7927 C C . SER B 1 313 ? 81.195 -30.810 66.746 1.00 12.60 313 SER B C 1
ATOM 7928 O O . SER B 1 313 ? 81.965 -31.788 66.742 1.00 14.21 313 SER B O 1
ATOM 7931 N N . ASN B 1 314 ? 80.804 -30.229 67.869 1.00 12.22 314 ASN B N 1
ATOM 7932 C CA . ASN B 1 314 ? 81.263 -30.715 69.164 1.00 11.94 314 ASN B CA 1
ATOM 7933 C C . ASN B 1 314 ? 80.138 -31.477 69.852 1.00 12.93 314 ASN B C 1
ATOM 7934 O O . ASN B 1 314 ? 79.265 -30.875 70.470 1.00 14.09 314 ASN B O 1
ATOM 7939 N N . VAL B 1 315 ? 80.145 -32.791 69.658 1.00 13.79 315 VAL B N 1
ATOM 7940 C CA . VAL B 1 315 ? 79.120 -33.652 70.187 1.00 14.07 315 VAL B CA 1
ATOM 7941 C C . VAL B 1 315 ? 79.772 -34.773 70.989 1.00 15.42 315 VAL B C 1
ATOM 7942 O O . VAL B 1 315 ? 79.501 -35.972 70.820 1.00 15.18 315 VAL B O 1
ATOM 7946 N N . GLN B 1 316 ? 80.603 -34.393 71.940 1.00 14.67 316 GLN B N 1
ATOM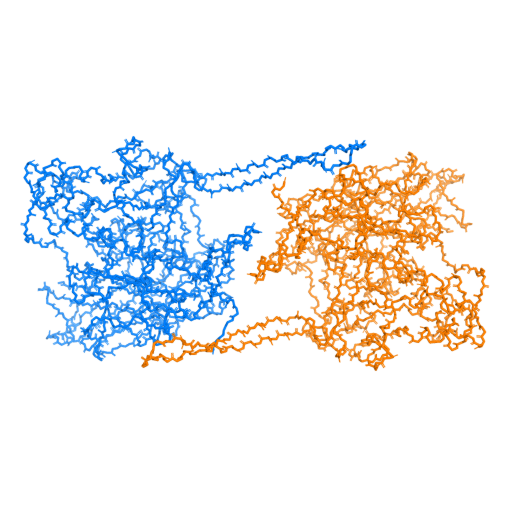 7947 C CA . GLN B 1 316 ? 81.415 -35.385 72.661 1.00 14.25 316 GLN B CA 1
ATOM 7948 C C . GLN B 1 316 ? 80.539 -36.282 73.493 1.00 14.20 316 GLN B C 1
ATOM 7949 O O . GLN B 1 316 ? 80.927 -37.432 73.772 1.00 14.09 316 GLN B O 1
ATOM 7955 N N . SER B 1 317 ? 79.370 -35.798 73.898 1.00 13.61 317 SER B N 1
ATOM 7956 C CA . SER B 1 317 ? 78.451 -36.616 74.655 1.00 14.11 317 SER B CA 1
ATOM 7957 C C . SER B 1 317 ? 78.037 -37.851 73.880 1.00 14.89 317 SER B C 1
ATOM 7958 O O . SER B 1 317 ? 77.557 -38.794 74.494 1.00 14.00 317 SER B O 1
ATOM 7961 N N . MET B 1 318 ? 78.196 -37.844 72.547 1.00 12.85 318 MET B N 1
ATOM 7962 C CA . MET B 1 318 ? 77.891 -39.041 71.746 1.00 13.68 318 MET B CA 1
ATOM 7963 C C . MET B 1 318 ? 79.036 -40.097 71.691 1.00 15.02 318 MET B C 1
ATOM 7964 O O . MET B 1 318 ? 78.821 -41.250 71.212 1.00 14.08 318 MET B O 1
ATOM 7969 N N . SER B 1 319 ? 80.176 -39.778 72.299 1.00 14.44 319 SER B N 1
ATOM 7970 C CA . SER B 1 319 ? 81.358 -40.624 72.175 1.00 15.58 319 SER B CA 1
ATOM 7971 C C . SER B 1 319 ? 81.166 -42.045 72.780 1.00 15.18 319 SER B C 1
ATOM 7972 O O . SER B 1 319 ? 81.656 -43.037 72.263 1.00 16.23 319 SER B O 1
ATOM 7975 N N . GLY B 1 320 ? 80.374 -42.130 73.831 1.00 15.73 320 GLY B N 1
ATOM 7976 C CA . GLY B 1 320 ? 80.051 -43.423 74.398 1.00 16.14 320 GLY B CA 1
ATOM 7977 C C . GLY B 1 320 ? 79.303 -44.358 73.510 1.00 15.46 320 GLY B C 1
ATOM 7978 O O . GLY B 1 320 ? 79.278 -45.519 73.790 1.00 17.86 320 GLY B O 1
ATOM 7979 N N . PHE B 1 321 ? 78.712 -43.853 72.440 1.00 14.20 321 PHE B N 1
ATOM 7980 C CA . PHE B 1 321 ? 77.962 -44.637 71.545 1.00 13.94 321 PHE B CA 1
ATOM 7981 C C . PHE B 1 321 ? 78.773 -45.230 70.425 1.00 14.80 321 PHE B C 1
ATOM 7982 O O . PHE B 1 321 ? 78.210 -45.904 69.588 1.00 15.10 321 PHE B O 1
ATOM 7990 N N . PHE B 1 322 ? 80.067 -44.906 70.379 1.00 13.50 322 PHE B N 1
ATOM 7991 C CA . PHE B 1 322 ? 80.954 -45.564 69.426 1.00 14.69 322 PHE B CA 1
ATOM 7992 C C . PHE B 1 322 ? 82.289 -45.925 70.053 1.00 16.37 322 PHE B C 1
ATOM 7993 O O . PHE B 1 322 ? 83.300 -46.081 69.395 1.00 16.54 322 PHE B O 1
ATOM 8001 N N . SER B 1 323 ? 82.283 -46.118 71.338 1.00 17.25 323 SER B N 1
ATOM 8002 C CA . SER B 1 323 ? 83.572 -46.311 72.016 1.00 20.63 323 SER B CA 1
ATOM 8003 C C . SER B 1 323 ? 84.020 -47.768 71.941 1.00 19.71 323 SER B C 1
ATOM 8004 O O . SER B 1 323 ? 85.208 -48.068 72.056 1.00 19.79 323 SER B O 1
ATOM 8007 N N A PHE B 1 324 ? 83.103 -48.655 71.630 0.50 17.58 324 PHE B N 1
ATOM 8008 N N B PHE B 1 324 ? 83.077 -48.653 71.750 0.50 21.70 324 PHE B N 1
ATOM 8009 C CA A PHE B 1 324 ? 83.289 -50.105 71.893 0.50 20.77 324 PHE B CA 1
ATOM 8010 C CA B PHE B 1 324 ? 83.338 -50.098 71.796 0.50 29.56 324 PHE B CA 1
ATOM 8011 C C A PHE B 1 324 ? 83.911 -50.284 73.286 0.50 24.20 324 PHE B C 1
ATOM 8012 C C B PHE B 1 324 ? 83.433 -50.687 73.225 0.50 36.53 324 PHE B C 1
ATOM 8013 O O A PHE B 1 324 ? 85.014 -50.922 73.456 0.50 26.07 324 PHE B O 1
ATOM 8014 O O B PHE B 1 324 ? 82.569 -51.441 73.660 0.50 40.36 324 PHE B O 1
ATOM 8029 N N A GLN B 1 325 ? 83.219 -49.693 74.265 0.50 19.19 325 GLN B N 1
ATOM 8030 N N B GLN B 1 325 ? 84.472 -50.369 73.973 0.50 40.23 325 GLN B N 1
ATOM 8031 C CA A GLN B 1 325 ? 83.611 -49.867 75.655 0.50 19.29 325 GLN B CA 1
ATOM 8032 C CA B GLN B 1 325 ? 84.650 -51.076 75.209 0.50 36.25 325 GLN B CA 1
ATOM 8033 C C A GLN B 1 325 ? 83.152 -51.262 76.144 0.50 23.51 325 GLN B C 1
ATOM 8034 C C B GLN B 1 325 ? 83.461 -51.719 75.944 0.50 34.85 325 GLN B C 1
ATOM 8035 O O A GLN B 1 325 ? 83.579 -51.684 77.184 0.50 23.98 325 GLN B O 1
ATOM 8036 O O B GLN B 1 325 ? 83.655 -52.048 77.086 0.50 38.97 325 GLN B O 1
ATOM 8047 N N . PHE B 1 326 ? 82.261 -51.906 75.364 1.00 32.74 326 PHE B N 1
ATOM 8048 C CA . PHE B 1 326 ? 81.748 -53.294 75.472 1.00 32.52 326 PHE B CA 1
ATOM 8049 C C . PHE B 1 326 ? 81.609 -53.714 74.006 1.00 28.88 326 PHE B C 1
ATOM 8050 O O . PHE B 1 326 ? 81.769 -52.931 73.064 1.00 26.20 326 PHE B O 1
ATOM 8058 N N . ASP B 1 327 ? 81.404 -54.985 73.819 1.00 29.10 327 ASP B N 1
ATOM 8059 C CA . ASP B 1 327 ? 81.395 -55.548 72.545 1.00 25.27 327 ASP B CA 1
ATOM 8060 C C . ASP B 1 327 ? 80.016 -55.421 71.935 1.00 24.14 327 ASP B C 1
ATOM 8061 O O . ASP B 1 327 ? 79.074 -56.160 72.299 1.00 21.11 327 ASP B O 1
ATOM 8066 N N . TYR B 1 328 ? 79.887 -54.566 70.926 1.00 23.30 328 TYR B N 1
ATOM 8067 C CA . TYR B 1 328 ? 78.602 -54.366 70.302 1.00 23.27 328 TYR B CA 1
ATOM 8068 C C . TYR B 1 328 ? 78.119 -55.628 69.549 1.00 23.24 328 TYR B C 1
ATOM 8069 O O . TYR B 1 328 ? 76.936 -55.737 69.305 1.00 20.38 328 TYR B O 1
ATOM 8078 N N A ARG B 1 329 ? 79.018 -56.549 69.161 0.50 24.45 329 ARG B N 1
ATOM 8079 N N B ARG B 1 329 ? 79.023 -56.560 69.224 0.50 24.29 329 ARG B N 1
ATOM 8080 C CA A ARG B 1 329 ? 78.630 -57.752 68.403 0.50 24.06 329 ARG B CA 1
ATOM 8081 C CA B ARG B 1 329 ? 78.688 -57.755 68.455 0.50 23.91 329 ARG B CA 1
ATOM 8082 C C A ARG B 1 329 ? 78.281 -58.938 69.335 0.50 24.40 329 ARG B C 1
ATOM 8083 C C B ARG B 1 329 ? 78.255 -58.921 69.345 0.50 24.43 329 ARG B C 1
ATOM 8084 O O A ARG B 1 329 ? 77.845 -59.975 68.859 0.50 27.41 329 ARG B O 1
ATOM 8085 O O B ARG B 1 329 ? 77.742 -59.917 68.858 0.50 27.83 329 ARG B O 1
ATOM 8100 N N . ASP B 1 330 ? 78.442 -58.778 70.656 1.00 23.73 330 ASP B N 1
ATOM 8101 C CA . ASP B 1 330 ? 78.073 -59.831 71.623 1.00 22.74 330 ASP B CA 1
ATOM 8102 C C . ASP B 1 330 ? 76.579 -59.807 71.980 1.00 23.75 330 ASP B C 1
ATOM 8103 O O . ASP B 1 330 ? 76.060 -58.963 72.695 1.00 23.14 330 ASP B O 1
ATOM 8108 N N . GLY B 1 331 ? 75.851 -60.732 71.389 1.00 20.26 331 GLY B N 1
ATOM 8109 C CA . GLY B 1 331 ? 74.446 -60.872 71.526 1.00 21.88 331 GLY B CA 1
ATOM 8110 C C . GLY B 1 331 ? 73.973 -61.719 72.687 1.00 20.63 331 GLY B C 1
ATOM 8111 O O . GLY B 1 331 ? 72.757 -61.902 72.839 1.00 24.66 331 GLY B O 1
ATOM 8112 N N . SER B 1 332 ? 74.907 -62.060 73.564 1.00 26.33 332 SER B N 1
ATOM 8113 C CA . SER B 1 332 ? 74.631 -62.969 74.690 1.00 24.62 332 SER B CA 1
ATOM 8114 C C . SER B 1 332 ? 73.910 -62.277 75.833 1.00 28.07 332 SER B C 1
ATOM 8115 O O . SER B 1 332 ? 73.941 -61.031 75.942 1.00 24.46 332 SER B O 1
ATOM 8118 N N . ALA B 1 333 ? 73.268 -63.086 76.677 1.00 24.52 333 ALA B N 1
ATOM 8119 C CA . ALA B 1 333 ? 72.584 -62.605 77.885 1.00 25.48 333 ALA B CA 1
ATOM 8120 C C . ALA B 1 333 ? 73.499 -61.814 78.755 1.00 23.78 333 ALA B C 1
ATOM 8121 O O . ALA B 1 333 ? 73.067 -60.824 79.311 1.00 25.37 333 ALA B O 1
ATOM 8123 N N . ALA B 1 334 ? 74.758 -62.246 78.896 1.00 21.89 334 ALA B N 1
ATOM 8124 C CA . ALA B 1 334 ? 75.683 -61.554 79.768 1.00 23.46 334 ALA B CA 1
ATOM 8125 C C . ALA B 1 334 ? 75.894 -60.087 79.329 1.00 22.30 334 ALA B C 1
ATOM 8126 O O . ALA B 1 334 ? 76.203 -59.256 80.145 1.00 19.43 334 ALA B O 1
ATOM 8128 N N . ASN B 1 335 ? 75.701 -59.810 78.041 1.00 21.78 335 ASN B N 1
ATOM 8129 C CA . ASN B 1 335 ? 75.927 -58.441 77.497 1.00 20.87 335 ASN B CA 1
ATOM 8130 C C . ASN B 1 335 ? 74.645 -57.666 77.278 1.00 19.94 335 ASN B C 1
ATOM 8131 O O . ASN B 1 335 ? 74.647 -56.533 76.810 1.00 19.44 335 ASN B O 1
ATOM 8136 N N . LYS B 1 336 ? 73.532 -58.258 77.610 1.00 20.61 336 LYS B N 1
ATOM 8137 C CA . LYS B 1 336 ? 72.271 -57.659 77.391 1.00 20.15 336 LYS B CA 1
ATOM 8138 C C . LYS B 1 336 ? 72.050 -56.366 78.191 1.00 20.21 336 LYS B C 1
ATOM 8139 O O . LYS B 1 336 ? 71.455 -55.428 77.636 1.00 18.93 336 LYS B O 1
ATOM 8145 N N . ALA B 1 337 ? 72.418 -56.345 79.474 1.00 18.07 337 ALA B N 1
ATOM 8146 C CA . ALA B 1 337 ? 72.173 -55.124 80.235 1.00 18.24 337 ALA B CA 1
ATOM 8147 C C . ALA B 1 337 ? 72.932 -53.928 79.545 1.00 16.73 337 ALA B C 1
ATOM 8148 O O . ALA B 1 337 ? 72.398 -52.810 79.471 1.00 16.49 337 ALA B O 1
ATOM 8150 N N . ASN B 1 338 ? 74.130 -54.196 79.054 1.00 17.42 338 ASN B N 1
ATOM 8151 C CA . ASN B 1 338 ? 74.908 -53.218 78.304 1.00 17.35 338 ASN B CA 1
ATOM 8152 C C . ASN B 1 338 ? 74.221 -52.740 77.046 1.00 17.12 338 ASN B C 1
ATOM 8153 O O . ASN B 1 338 ? 74.156 -51.503 76.770 1.00 15.10 338 ASN B O 1
ATOM 8158 N N A ARG B 1 339 ? 73.716 -53.681 76.257 0.50 17.26 339 ARG B N 1
ATOM 8159 N N B ARG B 1 339 ? 73.702 -53.672 76.247 0.50 13.85 339 ARG B N 1
ATOM 8160 C CA A ARG B 1 339 ? 73.025 -53.305 75.033 0.50 18.77 339 ARG B CA 1
ATOM 8161 C CA B ARG B 1 339 ? 73.052 -53.266 74.993 0.50 13.09 339 ARG B CA 1
ATOM 8162 C C A ARG B 1 339 ? 71.799 -52.486 75.325 0.50 17.78 339 ARG B C 1
ATOM 8163 C C B ARG B 1 339 ? 71.728 -52.534 75.255 0.50 14.41 339 ARG B C 1
ATOM 8164 O O A ARG B 1 339 ? 71.542 -51.471 74.657 0.50 16.96 339 ARG B O 1
ATOM 8165 O O B ARG B 1 339 ? 71.343 -51.591 74.523 0.50 14.02 339 ARG B O 1
ATOM 8180 N N . MET B 1 340 ? 71.021 -52.934 76.313 1.00 16.87 340 MET B N 1
ATOM 8181 C CA . MET B 1 340 ? 69.817 -52.250 76.666 1.00 15.20 340 MET B CA 1
ATOM 8182 C C . MET B 1 340 ? 70.113 -50.837 77.200 1.00 14.82 340 MET B C 1
ATOM 8183 O O . MET B 1 340 ? 69.304 -49.932 76.991 1.00 16.61 340 MET B O 1
ATOM 8188 N N . LYS B 1 341 ? 71.187 -50.664 77.935 1.00 15.91 341 LYS B N 1
ATOM 8189 C CA . LYS B 1 341 ? 71.492 -49.335 78.488 1.00 16.05 341 LYS B CA 1
ATOM 8190 C C . LYS B 1 341 ? 71.755 -48.393 77.279 1.00 14.33 341 LYS B C 1
ATOM 8191 O O . LYS B 1 341 ? 71.305 -47.291 77.242 1.00 16.92 341 LYS B O 1
ATOM 8197 N N . TYR B 1 342 ? 72.461 -48.901 76.290 1.00 15.48 342 TYR B N 1
ATOM 8198 C CA . TYR B 1 342 ? 72.791 -48.180 75.069 1.00 14.25 342 TYR B CA 1
ATOM 8199 C C . TYR B 1 342 ? 71.536 -47.760 74.373 1.00 13.34 342 TYR B C 1
ATOM 8200 O O . TYR B 1 342 ? 71.318 -46.556 74.093 1.00 12.48 342 TYR B O 1
ATOM 8209 N N . TYR B 1 343 ? 70.648 -48.708 74.095 1.00 14.02 343 TYR B N 1
ATOM 8210 C CA . TYR B 1 343 ? 69.388 -48.425 73.460 1.00 14.25 343 TYR B CA 1
ATOM 8211 C C . TYR B 1 343 ? 68.484 -47.458 74.210 1.00 13.69 343 TYR B C 1
ATOM 8212 O O . TYR B 1 343 ? 67.836 -46.561 73.638 1.00 12.36 343 TYR B O 1
ATOM 8221 N N . ASN B 1 344 ? 68.484 -47.582 75.538 1.00 14.20 344 ASN B N 1
ATOM 8222 C CA . ASN B 1 344 ? 67.587 -46.787 76.367 1.00 14.53 344 ASN B CA 1
ATOM 8223 C C . ASN B 1 344 ? 68.040 -45.312 76.476 1.00 13.77 344 ASN B C 1
ATOM 8224 O O . ASN B 1 344 ? 67.287 -44.500 76.969 1.00 14.50 344 ASN B O 1
ATOM 8229 N N . TYR B 1 345 ? 69.228 -45.009 75.991 1.00 12.61 345 TYR B N 1
ATOM 8230 C CA . TYR B 1 345 ? 69.664 -43.628 75.872 1.00 12.55 345 TYR B CA 1
ATOM 8231 C C . TYR B 1 345 ? 69.187 -42.952 74.587 1.00 13.56 345 TYR B C 1
ATOM 8232 O O . TYR B 1 345 ? 69.385 -41.708 74.420 1.00 14.00 345 TYR B O 1
ATOM 8241 N N . PHE B 1 346 ? 68.576 -43.717 73.690 1.00 13.08 346 PHE B N 1
ATOM 8242 C CA . PHE B 1 346 ? 67.944 -43.168 72.482 1.00 13.06 346 PHE B CA 1
ATOM 8243 C C . PHE B 1 346 ? 66.552 -42.678 72.726 1.00 13.66 346 PHE B C 1
ATOM 8244 O O . PHE B 1 346 ? 65.752 -43.313 73.404 1.00 13.24 346 PHE B O 1
ATOM 8252 N N . ARG B 1 347 ? 66.247 -41.490 72.196 1.00 13.24 347 ARG B N 1
ATOM 8253 C CA . ARG B 1 347 ? 64.903 -40.997 72.347 1.00 14.06 347 ARG B CA 1
ATOM 8254 C C . ARG B 1 347 ? 63.934 -41.848 71.596 1.00 14.66 347 ARG B C 1
ATOM 8255 O O . ARG B 1 347 ? 64.098 -42.181 70.410 1.00 13.67 347 ARG B O 1
ATOM 8263 N N . GLN B 1 348 ? 62.844 -42.153 72.284 1.00 15.18 348 GLN B N 1
ATOM 8264 C CA . GLN B 1 348 ? 61.710 -42.718 71.549 1.00 15.89 348 GLN B CA 1
ATOM 8265 C C . GLN B 1 348 ? 61.049 -41.620 70.716 1.00 15.01 348 GLN B C 1
ATOM 8266 O O . GLN B 1 348 ? 61.199 -40.435 71.001 1.00 15.60 348 GLN B O 1
ATOM 8272 N N . LEU B 1 349 ? 60.267 -42.026 69.703 1.00 15.04 349 LEU B N 1
ATOM 8273 C CA . LEU B 1 349 ? 59.596 -41.074 68.794 1.00 15.16 349 LEU B CA 1
ATOM 8274 C C . LEU B 1 349 ? 58.361 -40.489 69.409 1.00 16.84 349 LEU B C 1
ATOM 8275 O O . LEU B 1 349 ? 57.545 -41.211 70.011 1.00 13.27 349 LEU B O 1
ATOM 8280 N N . ASP B 1 350 ? 58.166 -39.202 69.231 1.00 14.42 350 ASP B N 1
ATOM 8281 C CA . ASP B 1 350 ? 56.891 -38.630 69.613 1.00 17.60 350 ASP B CA 1
ATOM 8282 C C . ASP B 1 350 ? 55.749 -39.201 68.754 1.00 20.14 350 ASP B C 1
ATOM 8283 O O . ASP B 1 350 ? 55.968 -39.528 67.576 1.00 16.42 350 ASP B O 1
ATOM 8288 N N . ASN B 1 351 ? 54.545 -39.286 69.317 1.00 19.93 351 ASN B N 1
ATOM 8289 C CA . ASN B 1 351 ? 53.345 -39.579 68.515 1.00 22.02 351 ASN B CA 1
ATOM 8290 C C . ASN B 1 351 ? 53.087 -38.320 67.686 1.00 22.54 351 ASN B C 1
ATOM 8291 O O . ASN B 1 351 ? 53.630 -37.280 67.970 1.00 32.90 351 ASN B O 1
ATOM 8296 N N . LYS B 1 352 ? 52.318 -38.373 66.643 1.00 20.96 352 LYS B N 1
ATOM 8297 C CA . LYS B 1 352 ? 52.092 -37.169 65.848 1.00 20.21 352 LYS B CA 1
ATOM 8298 C C . LYS B 1 352 ? 50.711 -36.623 66.111 1.00 20.98 352 LYS B C 1
ATOM 8299 O O . LYS B 1 352 ? 49.937 -36.331 65.220 1.00 21.63 352 LYS B O 1
ATOM 8305 N N . VAL B 1 353 ? 50.461 -36.363 67.373 1.00 21.38 353 VAL B N 1
ATOM 8306 C CA . VAL B 1 353 ? 49.148 -35.886 67.840 1.00 22.02 353 VAL B CA 1
ATOM 8307 C C . VAL B 1 353 ? 49.280 -34.398 68.268 1.00 21.89 353 VAL B C 1
ATOM 8308 O O . VAL B 1 353 ? 49.997 -34.061 69.250 1.00 23.01 353 VAL B O 1
ATOM 8312 N N . ILE B 1 354 ? 48.488 -33.551 67.621 1.00 18.42 354 ILE B N 1
ATOM 8313 C CA . ILE B 1 354 ? 48.443 -32.141 67.958 1.00 20.22 354 ILE B CA 1
ATOM 8314 C C . ILE B 1 354 ? 48.103 -31.925 69.421 1.00 21.18 354 ILE B C 1
ATOM 8315 O O . ILE B 1 354 ? 47.152 -32.495 69.943 1.00 20.03 354 ILE B O 1
ATOM 8320 N N . GLY B 1 355 ? 48.880 -31.114 70.123 1.00 22.50 355 GLY B N 1
ATOM 8321 C CA . GLY B 1 355 ? 48.537 -30.721 71.494 1.00 21.83 355 GLY B CA 1
ATOM 8322 C C . GLY B 1 355 ? 49.202 -31.542 72.537 1.00 25.27 355 GLY B C 1
ATOM 8323 O O . GLY B 1 355 ? 49.052 -31.285 73.712 1.00 22.52 355 GLY B O 1
ATOM 8324 N N . ASP B 1 356 ? 50.005 -32.529 72.130 1.00 21.66 356 ASP B N 1
ATOM 8325 C CA . ASP B 1 356 ? 50.599 -33.460 73.086 1.00 24.51 356 ASP B CA 1
ATOM 8326 C C . ASP B 1 356 ? 52.081 -33.092 73.238 1.00 21.70 356 ASP B C 1
ATOM 8327 O O . ASP B 1 356 ? 52.919 -33.496 72.408 1.00 22.90 356 ASP B O 1
ATOM 8332 N N . TYR B 1 357 ? 52.396 -32.267 74.204 1.00 18.30 357 TYR B N 1
ATOM 8333 C CA . TYR B 1 357 ? 53.766 -31.733 74.287 1.00 17.75 357 TYR B CA 1
ATOM 8334 C C . TYR B 1 357 ? 54.672 -32.559 75.144 1.00 18.84 357 TYR B C 1
ATOM 8335 O O . TYR B 1 357 ? 55.901 -32.651 74.877 1.00 17.23 357 TYR B O 1
ATOM 8344 N N . ASP B 1 358 ? 54.116 -33.180 76.192 1.00 19.47 358 ASP B N 1
ATOM 8345 C CA . ASP B 1 358 ? 54.983 -33.840 77.143 1.00 19.99 358 ASP B CA 1
ATOM 8346 C C . ASP B 1 358 ? 55.336 -35.247 76.599 1.00 19.67 358 ASP B C 1
ATOM 8347 O O . ASP B 1 358 ? 54.741 -36.258 76.963 1.00 17.50 358 ASP B O 1
ATOM 8352 N N . GLN B 1 359 ? 56.301 -35.290 75.679 1.00 16.43 359 GLN B N 1
ATOM 8353 C CA . GLN B 1 359 ? 56.609 -36.498 74.971 1.00 15.58 359 GLN B CA 1
ATOM 8354 C C . GLN B 1 359 ? 58.123 -36.618 74.964 1.00 15.93 359 GLN B C 1
ATOM 8355 O O . GLN B 1 359 ? 58.821 -35.655 75.342 1.00 14.95 359 GLN B O 1
ATOM 8361 N N . PRO B 1 360 ? 58.622 -37.750 74.487 1.00 13.61 360 PRO B N 1
ATOM 8362 C CA . PRO B 1 360 ? 60.078 -38.022 74.582 1.00 14.74 360 PRO B CA 1
ATOM 8363 C C . PRO B 1 360 ? 60.988 -37.055 73.840 1.00 13.27 360 PRO B C 1
ATOM 8364 O O . PRO B 1 360 ? 62.129 -36.883 74.274 1.00 13.78 360 PRO B O 1
ATOM 8368 N N . GLN B 1 361 ? 60.539 -36.436 72.754 1.00 13.57 361 GLN B N 1
ATOM 8369 C CA . GLN B 1 361 ? 61.412 -35.571 72.011 1.00 13.64 361 GLN B CA 1
ATOM 8370 C C . GLN B 1 361 ? 61.515 -34.174 72.601 1.00 14.66 361 GLN B C 1
ATOM 8371 O O . GLN B 1 361 ? 62.338 -33.380 72.102 1.00 13.51 361 GLN B O 1
ATOM 8377 N N . GLN B 1 362 ? 60.821 -33.902 73.727 1.00 13.23 362 GLN B N 1
ATOM 8378 C CA . GLN B 1 362 ? 60.976 -32.661 74.425 1.00 14.35 362 GLN B CA 1
ATOM 8379 C C . GLN B 1 362 ? 61.871 -32.835 75.632 1.00 14.20 362 GLN B C 1
ATOM 8380 O O . GLN B 1 362 ? 62.046 -31.907 76.433 1.00 15.63 362 GLN B O 1
ATOM 8386 N N . VAL B 1 363 ? 62.412 -34.042 75.801 1.00 13.24 363 VAL B N 1
ATOM 8387 C CA . VAL B 1 363 ? 63.311 -34.369 76.871 1.00 14.67 363 VAL B CA 1
ATOM 8388 C C . VAL B 1 363 ? 64.760 -34.329 76.401 1.00 15.21 363 VAL B C 1
ATOM 8389 O O . VAL B 1 363 ? 65.134 -35.026 75.450 1.00 15.57 363 VAL B O 1
ATOM 8393 N N . LEU B 1 364 ? 65.584 -33.545 77.099 1.00 14.56 364 LEU B N 1
ATOM 8394 C CA . LEU B 1 364 ? 66.987 -33.428 76.719 1.00 12.81 364 LEU B CA 1
ATOM 8395 C C . LEU B 1 364 ? 67.789 -34.572 77.278 1.00 13.26 364 LEU B C 1
ATOM 8396 O O . LEU B 1 364 ? 68.393 -35.270 76.528 1.00 12.82 364 LEU B O 1
ATOM 8401 N N . MET B 1 365 ? 67.771 -34.742 78.601 1.00 13.38 365 MET B N 1
ATOM 8402 C CA . MET B 1 365 ? 68.718 -35.600 79.285 1.00 14.28 365 MET B CA 1
ATOM 8403 C C . MET B 1 365 ? 68.050 -36.903 79.783 1.00 13.71 365 MET B C 1
ATOM 8404 O O . MET B 1 365 ? 66.838 -36.948 80.119 1.00 11.39 365 MET B O 1
ATOM 8409 N N . SER B 1 366 ? 68.915 -37.869 80.002 1.00 12.74 366 SER B N 1
ATOM 8410 C CA . SER B 1 366 ? 68.526 -39.121 80.733 1.00 13.87 366 SER B CA 1
ATOM 8411 C C . SER B 1 366 ? 67.979 -38.778 82.127 1.00 15.52 366 SER B C 1
ATOM 8412 O O . SER B 1 366 ? 66.972 -39.344 82.527 1.00 15.03 366 SER B O 1
ATOM 8415 N N . SER B 1 367 ? 68.575 -37.825 82.830 1.00 15.41 367 SER B N 1
ATOM 8416 C CA . SER B 1 367 ? 68.023 -37.274 84.078 1.00 17.01 367 SER B CA 1
ATOM 8417 C C . SER B 1 367 ? 68.788 -36.034 84.358 1.00 17.21 367 SER B C 1
ATOM 8418 O O . SER B 1 367 ? 69.801 -35.796 83.718 1.00 18.44 367 SER B O 1
ATOM 8421 N N . GLU B 1 368 ? 68.391 -35.292 85.362 1.00 18.84 368 GLU B N 1
ATOM 8422 C CA . GLU B 1 368 ? 69.251 -34.204 85.771 1.00 19.73 368 GLU B CA 1
ATOM 8423 C C . GLU B 1 368 ? 69.801 -34.412 87.172 1.00 21.53 368 GLU B C 1
ATOM 8424 O O . GLU B 1 368 ? 70.214 -33.461 87.824 1.00 21.41 368 GLU B O 1
ATOM 8430 N N . VAL B 1 369 ? 69.914 -35.674 87.562 1.00 18.31 369 VAL B N 1
ATOM 8431 C CA . VAL B 1 369 ? 70.533 -36.089 88.800 1.00 19.24 369 VAL B CA 1
ATOM 8432 C C . VAL B 1 369 ? 72.040 -36.261 88.595 1.00 17.50 369 VAL B C 1
ATOM 8433 O O . VAL B 1 369 ? 72.480 -37.035 87.738 1.00 15.99 369 VAL B O 1
ATOM 8437 N N . GLU B 1 370 ? 72.834 -35.587 89.393 1.00 15.79 370 GLU B N 1
ATOM 8438 C CA . GLU B 1 370 ? 74.254 -35.595 89.171 1.00 18.18 370 GLU B CA 1
ATOM 8439 C C . GLU B 1 370 ? 74.764 -36.995 89.220 1.00 19.92 370 GLU B C 1
ATOM 8440 O O . GLU B 1 370 ? 74.386 -37.749 90.110 1.00 16.65 370 GLU B O 1
ATOM 8446 N N . GLY B 1 371 ? 75.621 -37.368 88.273 1.00 17.71 371 GLY B N 1
ATOM 8447 C CA . GLY B 1 371 ? 76.052 -38.747 88.147 1.00 15.75 371 GLY B CA 1
ATOM 8448 C C . GLY B 1 371 ? 75.288 -39.595 87.140 1.00 16.33 371 GLY B C 1
ATOM 8449 O O . GLY B 1 371 ? 75.795 -40.662 86.717 1.00 16.40 371 GLY B O 1
ATOM 8450 N N A ASP B 1 372 ? 74.078 -39.147 86.782 0.50 16.75 372 ASP B N 1
ATOM 8451 N N B ASP B 1 372 ? 74.102 -39.132 86.746 0.50 15.53 372 ASP B N 1
ATOM 8452 C CA A ASP B 1 372 ? 73.183 -39.849 85.860 0.50 16.91 372 ASP B CA 1
ATOM 8453 C CA B ASP B 1 372 ? 73.222 -39.848 85.833 0.50 15.10 372 ASP B CA 1
ATOM 8454 C C A ASP B 1 372 ? 72.783 -38.946 84.696 0.50 15.20 372 ASP B C 1
ATOM 8455 C C B ASP B 1 372 ? 72.730 -38.884 84.759 0.50 14.14 372 ASP B C 1
ATOM 8456 O O A ASP B 1 372 ? 71.763 -39.191 84.079 0.50 15.29 372 ASP B O 1
ATOM 8457 O O B ASP B 1 372 ? 71.598 -38.995 84.296 0.50 13.85 372 ASP B O 1
ATOM 8466 N N . ILE B 1 373 ? 73.579 -37.905 84.391 1.00 14.03 373 ILE B N 1
ATOM 8467 C CA . ILE B 1 373 ? 73.276 -36.941 83.340 1.00 12.92 373 ILE B CA 1
ATOM 8468 C C . ILE B 1 373 ? 73.945 -37.230 82.004 1.00 14.02 373 ILE B C 1
ATOM 8469 O O . ILE B 1 373 ? 75.171 -37.148 81.871 1.00 12.79 373 ILE B O 1
ATOM 8474 N N . LEU B 1 374 ? 73.108 -37.473 80.991 1.00 16.06 374 LEU B N 1
ATOM 8475 C CA . LEU B 1 374 ? 73.621 -37.631 79.607 1.00 13.78 374 LEU B CA 1
ATOM 8476 C C . LEU B 1 374 ? 72.554 -37.182 78.644 1.00 12.11 374 LEU B C 1
ATOM 8477 O O . LEU B 1 374 ? 71.384 -37.544 78.803 1.00 12.37 374 LEU B O 1
ATOM 8482 N N . PRO B 1 375 ? 72.949 -36.439 77.596 1.00 11.92 375 PRO B N 1
ATOM 8483 C CA . PRO B 1 375 ? 72.019 -36.019 76.571 1.00 11.81 375 PRO B CA 1
ATOM 8484 C C . PRO B 1 375 ? 71.582 -37.252 75.806 1.00 12.21 375 PRO B C 1
ATOM 8485 O O . PRO B 1 375 ? 72.424 -38.042 75.381 1.00 13.41 375 PRO B O 1
ATOM 8489 N N . LEU B 1 376 ? 70.300 -37.362 75.575 1.00 12.05 376 LEU B N 1
ATOM 8490 C CA . LEU B 1 376 ? 69.766 -38.511 74.887 1.00 12.44 376 LEU B CA 1
ATOM 8491 C C . LEU B 1 376 ? 70.065 -38.465 73.409 1.00 12.57 376 LEU B C 1
ATOM 8492 O O . LEU B 1 376 ? 70.483 -37.411 72.904 1.00 13.97 376 LEU B O 1
ATOM 8497 N N . MET B 1 377 ? 69.852 -39.601 72.709 1.00 12.38 377 MET B N 1
ATOM 8498 C CA . MET B 1 377 ? 70.483 -39.784 71.395 1.00 12.00 377 MET B CA 1
ATOM 8499 C C . MET B 1 377 ? 69.447 -39.932 70.311 1.00 13.31 377 MET B C 1
ATOM 8500 O O . MET B 1 377 ? 68.338 -40.381 70.571 1.00 13.46 377 MET B O 1
ATOM 8505 N N . PRO B 1 378 ? 69.799 -39.550 69.062 1.00 13.01 378 PRO B N 1
ATOM 8506 C CA . PRO B 1 378 ? 70.987 -38.764 68.810 1.00 13.78 378 PRO B CA 1
ATOM 8507 C C . PRO B 1 378 ? 70.861 -37.349 69.420 1.00 12.71 378 PRO B C 1
ATOM 8508 O O . PRO B 1 378 ? 69.710 -36.826 69.510 1.00 12.96 378 PRO B O 1
ATOM 8512 N N . MET B 1 379 ? 71.979 -36.753 69.792 1.00 11.96 379 MET B N 1
ATOM 8513 C CA . MET B 1 379 ? 71.963 -35.390 70.402 1.00 13.46 379 MET B CA 1
ATOM 8514 C C . MET B 1 379 ? 72.068 -34.333 69.320 1.00 12.84 379 MET B C 1
ATOM 8515 O O . MET B 1 379 ? 73.164 -34.039 68.866 1.00 12.84 379 MET B O 1
ATOM 8520 N N . ASN B 1 380 ? 70.912 -33.783 68.953 1.00 12.78 380 ASN B N 1
ATOM 8521 C CA . ASN B 1 380 ? 70.743 -32.830 67.863 1.00 13.37 380 ASN B CA 1
ATOM 8522 C C . ASN B 1 380 ? 69.362 -32.254 68.022 1.00 13.79 380 ASN B C 1
ATOM 8523 O O . ASN B 1 380 ? 68.479 -32.791 68.745 1.00 13.73 380 ASN B O 1
ATOM 8528 N N . SER B 1 381 ? 69.147 -31.111 67.387 1.00 14.22 381 SER B N 1
ATOM 8529 C CA . SER B 1 381 ? 67.784 -30.558 67.279 1.00 13.07 381 SER B CA 1
ATOM 8530 C C . SER B 1 381 ? 66.869 -31.519 66.602 1.00 13.66 381 SER B C 1
ATOM 8531 O O . SER B 1 381 ? 67.284 -32.300 65.710 1.00 12.52 381 SER B O 1
ATOM 8534 N N . GLY B 1 382 ? 65.603 -31.468 67.003 1.00 13.35 382 GLY B N 1
ATOM 8535 C CA . GLY B 1 382 ? 64.567 -32.084 66.259 1.00 13.81 382 GLY B CA 1
ATOM 8536 C C . GLY B 1 382 ? 63.961 -31.139 65.220 1.00 13.92 382 GLY B C 1
ATOM 8537 O O . GLY B 1 382 ? 64.578 -30.113 64.918 1.00 13.63 382 GLY B O 1
ATOM 8538 N N . SER B 1 383 ? 62.779 -31.525 64.700 1.00 14.14 383 SER B N 1
ATOM 8539 C CA . SER B 1 383 ? 62.162 -30.843 63.581 1.00 13.95 383 SER B CA 1
ATOM 8540 C C . SER B 1 383 ? 61.354 -29.595 63.953 1.00 13.57 383 SER B C 1
ATOM 8541 O O . SER B 1 383 ? 60.825 -28.944 63.070 1.00 14.32 383 SER B O 1
ATOM 8544 N N . ASN B 1 384 ? 61.272 -29.255 65.237 1.00 13.61 384 ASN B N 1
ATOM 8545 C CA . ASN B 1 384 ? 60.884 -27.911 65.657 1.00 13.23 384 ASN B CA 1
ATOM 8546 C C . ASN B 1 384 ? 61.322 -27.569 67.022 1.00 12.64 384 ASN B C 1
ATOM 8547 O O . ASN B 1 384 ? 60.586 -27.696 68.022 1.00 13.38 384 ASN B O 1
ATOM 8552 N N . SER B 1 385 ? 62.484 -26.963 67.062 1.00 14.05 385 SER B N 1
ATOM 8553 C CA . SER B 1 385 ? 63.061 -26.420 68.230 1.00 14.09 385 SER B CA 1
ATOM 8554 C C . SER B 1 385 ? 62.953 -24.859 68.113 1.00 14.80 385 SER B C 1
ATOM 8555 O O . SER B 1 385 ? 63.562 -24.182 68.892 1.00 13.73 385 SER B O 1
ATOM 8558 N N . VAL B 1 386 ? 62.247 -24.339 67.105 1.00 14.06 386 VAL B N 1
ATOM 8559 C CA . VAL B 1 386 ? 62.244 -22.910 66.761 1.00 15.80 386 VAL B CA 1
ATOM 8560 C C . VAL B 1 386 ? 60.991 -22.163 67.298 1.00 16.56 386 VAL B C 1
ATOM 8561 O O . VAL B 1 386 ? 61.087 -21.014 67.788 1.00 16.08 386 VAL B O 1
ATOM 8565 N N . SER B 1 387 ? 59.824 -22.747 67.112 1.00 15.06 387 SER B N 1
ATOM 8566 C CA . SER B 1 387 ? 58.599 -22.025 67.445 1.00 17.19 387 SER B CA 1
ATOM 8567 C C . SER B 1 387 ? 57.817 -22.683 68.531 1.00 16.59 387 SER B C 1
ATOM 8568 O O . SER B 1 387 ? 57.728 -23.850 68.546 1.00 16.66 387 SER B O 1
ATOM 8571 N N . SER B 1 388 ? 57.263 -21.918 69.470 1.00 14.71 388 SER B N 1
ATOM 8572 C CA . SER B 1 388 ? 56.502 -22.468 70.556 1.00 15.28 388 SER B CA 1
ATOM 8573 C C . SER B 1 388 ? 55.062 -22.852 70.123 1.00 15.97 388 SER B C 1
ATOM 8574 O O . SER B 1 388 ? 54.584 -22.500 69.047 1.00 15.88 388 SER B O 1
ATOM 8577 N N . SER B 1 389 ? 54.353 -23.478 71.037 1.00 16.87 389 SER B N 1
ATOM 8578 C CA . SER B 1 389 ? 52.973 -23.819 70.843 1.00 16.58 389 SER B CA 1
ATOM 8579 C C . SER B 1 389 ? 52.097 -22.633 70.470 1.00 17.54 389 SER B C 1
ATOM 8580 O O . SER B 1 389 ? 51.102 -22.801 69.757 1.00 18.71 389 SER B O 1
ATOM 8583 N N . ASN B 1 390 ? 52.411 -21.464 71.037 1.00 18.23 390 ASN B N 1
ATOM 8584 C CA . ASN B 1 390 ? 51.605 -20.252 70.877 1.00 17.49 390 ASN B CA 1
ATOM 8585 C C . ASN B 1 390 ? 51.992 -19.302 69.767 1.00 19.99 390 ASN B C 1
ATOM 8586 O O . ASN B 1 390 ? 51.450 -18.178 69.738 1.00 19.12 390 ASN B O 1
ATOM 8591 N N . PHE B 1 391 ? 52.897 -19.716 68.847 1.00 17.29 391 PHE B N 1
ATOM 8592 C CA . PHE B 1 391 ? 53.271 -18.895 67.716 1.00 20.21 391 PHE B CA 1
ATOM 8593 C C . PHE B 1 391 ? 52.286 -18.975 66.566 1.00 18.85 391 PHE B C 1
ATOM 8594 O O . PHE B 1 391 ? 51.402 -19.860 66.510 1.00 19.12 391 PHE B O 1
ATOM 8602 N N . TYR B 1 392 ? 52.432 -18.017 65.674 1.00 16.85 392 TYR B N 1
ATOM 8603 C CA . TYR B 1 392 ? 51.740 -18.008 64.376 1.00 19.04 392 TYR B CA 1
ATOM 8604 C C . TYR B 1 392 ? 50.221 -17.869 64.576 1.00 19.82 392 TYR B C 1
ATOM 8605 O O . TYR B 1 392 ? 49.428 -18.379 63.796 1.00 19.64 392 TYR B O 1
ATOM 8614 N N . ASP B 1 393 ? 49.854 -17.194 65.651 1.00 20.42 393 ASP B N 1
ATOM 8615 C CA . ASP B 1 393 ? 48.469 -17.105 66.037 1.00 25.07 393 ASP B CA 1
ATOM 8616 C C . ASP B 1 393 ? 47.828 -18.390 66.371 1.00 23.57 393 ASP B C 1
ATOM 8617 O O . ASP B 1 393 ? 46.634 -18.467 66.254 1.00 23.89 393 ASP B O 1
ATOM 8622 N N . LEU B 1 394 ? 48.572 -19.405 66.765 1.00 20.18 394 LEU B N 1
ATOM 8623 C CA . LEU B 1 394 ? 47.992 -20.712 67.088 1.00 18.40 394 LEU B CA 1
ATOM 8624 C C . LEU B 1 394 ? 48.055 -20.916 68.586 1.00 18.34 394 LEU B C 1
ATOM 8625 O O . LEU B 1 394 ? 48.758 -20.185 69.283 1.00 19.20 394 LEU B O 1
ATOM 8630 N N . THR B 1 395 ? 47.418 -21.955 69.096 1.00 17.33 395 THR B N 1
ATOM 8631 C CA . THR B 1 395 ? 47.618 -22.283 70.497 1.00 18.68 395 THR B CA 1
ATOM 8632 C C . THR B 1 395 ? 48.204 -23.671 70.624 1.00 17.28 395 THR B C 1
ATOM 8633 O O . THR B 1 395 ? 48.597 -24.042 71.705 1.00 16.13 395 THR B O 1
ATOM 8637 N N . ASP B 1 396 ? 48.307 -24.409 69.535 1.00 17.13 396 ASP B N 1
ATOM 8638 C CA . ASP B 1 396 ? 48.813 -25.791 69.613 1.00 17.51 396 ASP B CA 1
ATOM 8639 C C . ASP B 1 396 ? 49.745 -26.122 68.398 1.00 18.20 396 ASP B C 1
ATOM 8640 O O . ASP B 1 396 ? 49.732 -27.231 67.822 1.00 18.03 396 ASP B O 1
ATOM 8645 N N . ASN B 1 397 ? 50.588 -25.154 68.086 1.00 17.00 397 ASN B N 1
ATOM 8646 C CA . ASN B 1 397 ? 51.632 -25.358 67.092 1.00 17.03 397 ASN B CA 1
ATOM 8647 C C . ASN B 1 397 ? 52.492 -26.572 67.480 1.00 15.27 397 ASN B C 1
ATOM 8648 O O . ASN B 1 397 ? 52.868 -26.721 68.650 1.00 16.01 397 ASN B O 1
ATOM 8653 N N . VAL B 1 398 ? 52.803 -27.435 66.518 1.00 15.60 398 VAL B N 1
ATOM 8654 C CA . VAL B 1 398 ? 53.527 -28.667 66.809 1.00 16.52 398 VAL B CA 1
ATOM 8655 C C . VAL B 1 398 ? 54.995 -28.434 67.096 1.00 15.96 398 VAL B C 1
ATOM 8656 O O . VAL B 1 398 ? 55.656 -27.746 66.317 1.00 14.27 398 VAL B O 1
ATOM 8660 N N . VAL B 1 399 ? 55.436 -28.921 68.254 1.00 15.75 399 VAL B N 1
ATOM 8661 C CA . VAL B 1 399 ? 56.793 -28.803 68.714 1.00 15.89 399 VAL B CA 1
ATOM 8662 C C . VAL B 1 399 ? 57.496 -30.192 68.591 1.00 15.36 399 VAL B C 1
ATOM 8663 O O . VAL B 1 399 ? 56.922 -31.255 68.901 1.00 13.31 399 VAL B O 1
ATOM 8667 N N . GLU B 1 400 ? 58.795 -30.142 68.276 1.00 13.62 400 GLU B N 1
ATOM 8668 C CA . GLU B 1 400 ? 59.627 -31.363 68.384 1.00 13.84 400 GLU B CA 1
ATOM 8669 C C . GLU B 1 400 ? 61.044 -30.919 68.628 1.00 12.96 400 GLU B C 1
ATOM 8670 O O . GLU B 1 400 ? 61.802 -30.600 67.717 1.00 11.98 400 GLU B O 1
ATOM 8676 N N . LYS B 1 401 ? 61.409 -30.860 69.886 1.00 11.13 401 LYS B N 1
ATOM 8677 C CA . LYS B 1 401 ? 62.632 -30.149 70.191 1.00 11.96 401 LYS B CA 1
ATOM 8678 C C . LYS B 1 401 ? 63.962 -30.854 69.823 1.00 11.71 401 LYS B C 1
ATOM 8679 O O . LYS B 1 401 ? 64.933 -30.196 69.316 1.00 12.14 401 LYS B O 1
ATOM 8685 N N . PHE B 1 402 ? 64.018 -32.138 70.107 1.00 11.20 402 PHE B N 1
ATOM 8686 C CA . PHE B 1 402 ? 65.272 -32.937 70.072 1.00 12.43 402 PHE B CA 1
ATOM 8687 C C . PHE B 1 402 ? 65.111 -34.145 69.181 1.00 12.79 402 PHE B C 1
ATOM 8688 O O . PHE B 1 402 ? 64.004 -34.655 68.990 1.00 12.43 402 PHE B O 1
ATOM 8696 N N . LEU B 1 403 ? 66.238 -34.618 68.649 1.00 13.05 403 LEU B N 1
ATOM 8697 C CA . LEU B 1 403 ? 66.196 -35.590 67.542 1.00 12.85 403 LEU B CA 1
ATOM 8698 C C . LEU B 1 403 ? 65.922 -36.984 68.051 1.00 12.70 403 LEU B C 1
ATOM 8699 O O . LEU B 1 403 ? 66.264 -37.331 69.170 1.00 11.92 403 LEU B O 1
ATOM 8704 N N . ALA B 1 404 ? 65.223 -37.755 67.236 1.00 12.43 404 ALA B N 1
ATOM 8705 C CA . ALA B 1 404 ? 65.169 -39.207 67.380 1.00 12.90 404 ALA B CA 1
ATOM 8706 C C . ALA B 1 404 ? 65.586 -39.858 66.053 1.00 13.02 404 ALA B C 1
ATOM 8707 O O . ALA B 1 404 ? 65.597 -39.211 64.965 1.00 14.28 404 ALA B O 1
ATOM 8709 N N . LEU B 1 405 ? 66.008 -41.100 66.120 1.00 14.43 405 LEU B N 1
ATOM 8710 C CA . LEU B 1 405 ? 66.078 -41.920 64.905 1.00 14.13 405 LEU B CA 1
ATOM 8711 C C . LEU B 1 405 ? 64.707 -42.031 64.262 1.00 14.09 405 LEU B C 1
ATOM 8712 O O . LEU B 1 405 ? 63.709 -41.730 64.855 1.00 14.86 405 LEU B O 1
ATOM 8717 N N . ASP B 1 406 ? 64.657 -42.547 63.037 1.00 14.77 406 ASP B N 1
ATOM 8718 C CA . ASP B 1 406 ? 63.413 -42.887 62.458 1.00 14.28 406 ASP B CA 1
ATOM 8719 C C . ASP B 1 406 ? 62.897 -44.205 63.057 1.00 14.51 406 ASP B C 1
ATOM 8720 O O . ASP B 1 406 ? 63.624 -44.893 63.697 1.00 14.11 406 ASP B O 1
ATOM 8725 N N . ALA B 1 407 ? 61.625 -44.470 62.886 1.00 14.48 407 ALA B N 1
ATOM 8726 C CA . ALA B 1 407 ? 60.967 -45.601 63.581 1.00 14.79 407 ALA B CA 1
ATOM 8727 C C . ALA B 1 407 ? 61.584 -46.937 63.249 1.00 15.39 407 ALA B C 1
ATOM 8728 O O . ALA B 1 407 ? 61.707 -47.804 64.104 1.00 16.50 407 ALA B O 1
ATOM 8730 N N . THR B 1 408 ? 62.011 -47.080 62.004 1.00 14.59 408 THR B N 1
ATOM 8731 C CA . THR B 1 408 ? 62.640 -48.310 61.552 1.00 15.04 408 THR B CA 1
ATOM 8732 C C . THR B 1 408 ? 64.036 -48.489 62.075 1.00 14.49 408 THR B C 1
ATOM 8733 O O . THR B 1 408 ? 64.359 -49.611 62.558 1.00 13.46 408 THR B O 1
ATOM 8737 N N . GLN B 1 409 ? 64.879 -47.415 62.033 1.00 12.82 409 GLN B N 1
ATOM 8738 C CA . GLN B 1 409 ? 66.175 -47.510 62.643 1.00 13.72 409 GLN B CA 1
ATOM 8739 C C . GLN B 1 409 ? 65.993 -47.861 64.108 1.00 13.09 409 GLN B C 1
ATOM 8740 O O . GLN B 1 409 ? 66.741 -48.679 64.643 1.00 14.42 409 GLN B O 1
ATOM 8746 N N . LEU B 1 410 ? 65.065 -47.189 64.768 1.00 14.90 410 LEU B N 1
ATOM 8747 C CA . LEU B 1 410 ? 64.949 -47.437 66.212 1.00 15.31 410 LEU B CA 1
ATOM 8748 C C . LEU B 1 410 ? 64.469 -48.876 66.536 1.00 14.20 410 LEU B C 1
ATOM 8749 O O . LEU B 1 410 ? 64.912 -49.496 67.509 1.00 15.14 410 LEU B O 1
ATOM 8754 N N . PHE B 1 411 ? 63.574 -49.407 65.713 1.00 15.03 411 PHE B N 1
ATOM 8755 C CA . PHE B 1 411 ? 63.087 -50.783 65.903 1.00 14.44 411 PHE B CA 1
ATOM 8756 C C . PHE B 1 411 ? 64.255 -51.759 65.859 1.00 14.08 411 PHE B C 1
ATOM 8757 O O . PHE B 1 411 ? 64.445 -52.601 66.740 1.00 15.85 411 PHE B O 1
ATOM 8765 N N . LEU B 1 412 ? 65.075 -51.608 64.826 1.00 14.45 412 LEU B N 1
ATOM 8766 C CA . LEU B 1 412 ? 66.242 -52.422 64.612 1.00 16.07 412 LEU B CA 1
ATOM 8767 C C . LEU B 1 412 ? 67.252 -52.298 65.731 1.00 15.62 412 LEU B C 1
ATOM 8768 O O . LEU B 1 412 ? 67.750 -53.328 66.217 1.00 16.88 412 LEU B O 1
ATOM 8773 N N . LEU B 1 413 ? 67.480 -51.079 66.236 1.00 14.23 413 LEU B N 1
ATOM 8774 C CA . LEU B 1 413 ? 68.309 -50.920 67.362 1.00 14.04 413 LEU B CA 1
ATOM 8775 C C . LEU B 1 413 ? 67.762 -51.645 68.591 1.00 13.41 413 LEU B C 1
ATOM 8776 O O . LEU B 1 413 ? 68.510 -52.210 69.403 1.00 15.21 413 LEU B O 1
ATOM 8781 N N . GLY B 1 414 ? 66.456 -51.620 68.723 1.00 15.21 414 GLY B N 1
ATOM 8782 C CA . GLY B 1 414 ? 65.766 -52.346 69.822 1.00 16.50 414 GLY B CA 1
ATOM 8783 C C . GLY B 1 414 ? 65.940 -53.864 69.707 1.00 18.55 414 GLY B C 1
ATOM 8784 O O . GLY B 1 414 ? 66.167 -54.543 70.694 1.00 17.18 414 GLY B O 1
ATOM 8785 N N . GLN B 1 415 ? 65.878 -54.413 68.492 1.00 18.18 415 GLN B N 1
ATOM 8786 C CA . GLN B 1 415 ? 66.151 -55.839 68.291 1.00 16.83 415 GLN B CA 1
ATOM 8787 C C . GLN B 1 415 ? 67.569 -56.191 68.645 1.00 17.45 415 GLN B C 1
ATOM 8788 O O . GLN B 1 415 ? 67.814 -57.219 69.315 1.00 17.29 415 GLN B O 1
ATOM 8794 N N . TRP B 1 416 ? 68.527 -55.324 68.280 1.00 15.42 416 TRP B N 1
ATOM 8795 C CA . TRP B 1 416 ? 69.869 -55.496 68.722 1.00 15.24 416 TRP B CA 1
ATOM 8796 C C . TRP B 1 416 ? 69.949 -55.528 70.266 1.00 15.77 416 TRP B C 1
ATOM 8797 O O . TRP B 1 416 ? 70.574 -56.411 70.867 1.00 15.39 416 TRP B O 1
ATOM 8808 N N . ALA B 1 417 ? 69.291 -54.606 70.902 1.00 15.69 417 ALA B N 1
ATOM 8809 C CA . ALA B 1 417 ? 69.379 -54.512 72.356 1.00 16.35 417 ALA B CA 1
ATOM 8810 C C . ALA B 1 417 ? 68.825 -55.851 72.954 1.00 16.31 417 ALA B C 1
ATOM 8811 O O . ALA B 1 417 ? 69.299 -56.335 73.966 1.00 16.81 417 ALA B O 1
ATOM 8813 N N . GLU B 1 418 ? 67.716 -56.282 72.407 1.00 19.43 418 GLU B N 1
ATOM 8814 C CA . GLU B 1 418 ? 67.126 -57.570 72.880 1.00 21.71 418 GLU B CA 1
ATOM 8815 C C . GLU B 1 418 ? 67.970 -58.789 72.607 1.00 22.06 418 GLU B C 1
ATOM 8816 O O . GLU B 1 418 ? 67.648 -59.825 73.164 1.00 23.55 418 GLU B O 1
ATOM 8822 N N . GLY B 1 419 ? 69.014 -58.703 71.765 1.00 20.51 419 GLY B N 1
ATOM 8823 C CA . GLY B 1 419 ? 69.838 -59.845 71.410 1.00 23.33 419 GLY B CA 1
ATOM 8824 C C . GLY B 1 419 ? 69.299 -60.587 70.140 1.00 23.33 419 GLY B C 1
ATOM 8825 O O . GLY B 1 419 ? 69.791 -61.660 69.775 1.00 27.41 419 GLY B O 1
ATOM 8826 N N . GLU B 1 420 ? 68.309 -60.020 69.476 1.00 20.91 420 GLU B N 1
ATOM 8827 C CA . GLU B 1 420 ? 67.756 -60.551 68.243 1.00 21.59 420 GLU B CA 1
ATOM 8828 C C . GLU B 1 420 ? 68.538 -59.980 67.060 1.00 19.97 420 GLU B C 1
ATOM 8829 O O . GLU B 1 420 ? 68.033 -59.186 66.324 1.00 22.26 420 GLU B O 1
ATOM 8835 N N . PHE B 1 421 ? 69.776 -60.400 66.934 1.00 17.30 421 PHE B N 1
ATOM 8836 C CA . PHE B 1 421 ? 70.563 -59.938 65.858 1.00 19.40 421 PHE B CA 1
ATOM 8837 C C . PHE B 1 421 ? 71.634 -60.908 65.573 1.00 20.15 421 PHE B C 1
ATOM 8838 O O . PHE B 1 421 ? 72.058 -61.632 66.466 1.00 24.06 421 PHE B O 1
ATOM 8846 N N . THR B 1 422 ? 72.090 -60.894 64.326 1.00 18.83 422 THR B N 1
ATOM 8847 C CA . THR B 1 422 ? 73.229 -61.648 63.893 1.00 19.18 422 THR B CA 1
ATOM 8848 C C . THR B 1 422 ? 74.422 -60.827 63.617 1.00 20.26 422 THR B C 1
ATOM 8849 O O . THR B 1 422 ? 74.349 -59.606 63.425 1.00 27.00 422 THR B O 1
ATOM 8853 N N . ALA B 1 423 ? 75.541 -61.508 63.596 1.00 18.16 423 ALA B N 1
ATOM 8854 C CA . ALA B 1 423 ? 76.819 -61.014 63.185 1.00 21.57 423 ALA B CA 1
ATOM 8855 C C . ALA B 1 423 ? 77.158 -61.741 61.915 1.00 22.51 423 ALA B C 1
ATOM 8856 O O . ALA B 1 423 ? 76.836 -62.926 61.741 1.00 23.54 423 ALA B O 1
ATOM 8858 N N . GLY B 1 424 ? 77.726 -61.020 60.981 1.00 22.78 424 GLY B N 1
ATOM 8859 C CA . GLY B 1 424 ? 78.151 -61.549 59.712 1.00 21.63 424 GLY B CA 1
ATOM 8860 C C . GLY B 1 424 ? 77.328 -60.910 58.589 1.00 22.50 424 GLY B C 1
ATOM 8861 O O . GLY B 1 424 ? 76.584 -59.970 58.822 1.00 21.47 424 GLY B O 1
ATOM 8862 N N . PRO B 1 425 ? 77.424 -61.433 57.368 1.00 24.17 425 PRO B N 1
ATOM 8863 C CA . PRO B 1 425 ? 76.689 -60.821 56.241 1.00 29.69 425 PRO B CA 1
ATOM 8864 C C . PRO B 1 425 ? 75.189 -61.022 56.377 1.00 31.71 425 PRO B C 1
ATOM 8865 O O . PRO B 1 425 ? 74.633 -61.977 56.959 1.00 38.33 425 PRO B O 1
ATOM 8869 N N . ALA B 1 426 ? 74.448 -60.103 55.935 1.00 31.70 426 ALA B N 1
ATOM 8870 C CA . ALA B 1 426 ? 73.100 -60.523 55.794 1.00 34.61 426 ALA B CA 1
ATOM 8871 C C . ALA B 1 426 ? 72.821 -60.126 54.406 1.00 27.99 426 ALA B C 1
ATOM 8872 O O . ALA B 1 426 ? 73.540 -59.300 53.871 1.00 34.70 426 ALA B O 1
ATOM 8874 N N . ASP B 1 427 ? 71.796 -60.681 53.836 1.00 36.33 427 ASP B N 1
ATOM 8875 C CA . ASP B 1 427 ? 71.466 -60.245 52.494 1.00 47.01 427 ASP B CA 1
ATOM 8876 C C . ASP B 1 427 ? 70.771 -58.883 52.539 1.00 41.38 427 ASP B C 1
ATOM 8877 O O . ASP B 1 427 ? 70.127 -58.511 53.546 1.00 31.40 427 ASP B O 1
ATOM 8882 N N . ASP B 1 428 ? 70.932 -58.153 51.441 1.00 40.12 428 ASP B N 1
ATOM 8883 C CA . ASP B 1 428 ? 70.405 -56.822 51.332 1.00 36.57 428 ASP B CA 1
ATOM 8884 C C . ASP B 1 428 ? 68.943 -56.901 51.378 1.00 31.91 428 ASP B C 1
ATOM 8885 O O . ASP B 1 428 ? 68.329 -57.924 51.087 1.00 25.69 428 ASP B O 1
ATOM 8890 N N . TYR B 1 429 ? 68.376 -55.793 51.797 1.00 28.50 429 TYR B N 1
ATOM 8891 C CA . TYR B 1 429 ? 66.967 -55.587 51.636 1.00 26.86 429 TYR B CA 1
ATOM 8892 C C . TYR B 1 429 ? 66.702 -55.505 50.137 1.00 29.30 429 TYR B C 1
ATOM 8893 O O . TYR B 1 429 ? 67.619 -55.306 49.374 1.00 29.16 429 TYR B O 1
ATOM 8902 N N . PRO B 1 430 ? 65.448 -55.645 49.724 1.00 30.20 430 PRO B N 1
ATOM 8903 C CA . PRO B 1 430 ? 65.055 -55.497 48.310 1.00 31.66 430 PRO B CA 1
ATOM 8904 C C . PRO B 1 430 ? 64.973 -54.036 47.839 1.00 26.28 430 PRO B C 1
ATOM 8905 O O . PRO B 1 430 ? 63.917 -53.554 47.456 1.00 24.03 430 PRO B O 1
ATOM 8909 N N . VAL B 1 431 ? 66.104 -53.332 47.919 1.00 25.29 431 VAL B N 1
ATOM 8910 C CA . VAL B 1 431 ? 66.245 -51.962 47.472 1.00 23.85 431 VAL B CA 1
ATOM 8911 C C . VAL B 1 431 ? 67.559 -51.952 46.727 1.00 23.77 431 VAL B C 1
ATOM 8912 O O . VAL B 1 431 ? 68.576 -52.416 47.235 1.00 23.86 431 VAL B O 1
ATOM 8916 N N . SER B 1 432 ? 67.596 -51.397 45.547 1.00 22.32 432 SER B N 1
ATOM 8917 C CA . SER B 1 432 ? 68.824 -51.309 44.792 1.00 22.18 432 SER B CA 1
ATOM 8918 C C . SER B 1 432 ? 69.835 -50.409 45.476 1.00 23.24 432 SER B C 1
ATOM 8919 O O . SER B 1 432 ? 69.493 -49.350 45.959 1.00 19.28 432 SER B O 1
ATOM 8922 N N . ASP B 1 433 ? 71.108 -50.783 45.411 1.00 24.02 433 ASP B N 1
ATOM 8923 C CA . ASP B 1 433 ? 72.202 -49.921 45.864 1.00 25.73 433 ASP B CA 1
ATOM 8924 C C . ASP B 1 433 ? 72.242 -48.641 45.134 1.00 21.88 433 ASP B C 1
ATOM 8925 O O . ASP B 1 433 ? 72.711 -47.654 45.637 1.00 20.79 433 ASP B O 1
ATOM 8930 N N . MET B 1 434 ? 71.792 -48.614 43.887 1.00 21.72 434 MET B N 1
ATOM 8931 C CA . MET B 1 434 ? 71.820 -47.368 43.175 1.00 23.42 434 MET B CA 1
ATOM 8932 C C . MET B 1 434 ? 70.767 -46.377 43.717 1.00 19.97 434 MET B C 1
ATOM 8933 O O . MET B 1 434 ? 70.985 -45.118 43.717 1.00 23.53 434 MET B O 1
ATOM 8938 N N . ASP B 1 435 ? 69.709 -46.919 44.310 1.00 17.09 435 ASP B N 1
ATOM 8939 C CA . ASP B 1 435 ? 68.653 -46.054 44.859 1.00 17.35 435 ASP B CA 1
ATOM 8940 C C . ASP B 1 435 ? 69.047 -45.464 46.225 1.00 17.44 435 ASP B C 1
ATOM 8941 O O . ASP B 1 435 ? 68.586 -44.366 46.611 1.00 18.71 435 ASP B O 1
ATOM 8946 N N . THR B 1 436 ? 69.849 -46.207 46.968 1.00 17.48 436 THR B N 1
ATOM 8947 C CA . THR B 1 436 ? 70.372 -45.747 48.280 1.00 16.35 436 THR B CA 1
ATOM 8948 C C . THR B 1 436 ? 71.486 -44.762 48.110 1.00 18.52 436 THR B C 1
ATOM 8949 O O . THR B 1 436 ? 71.620 -43.829 48.899 1.00 16.05 436 THR B O 1
ATOM 8953 N N . ALA B 1 437 ? 72.268 -44.893 47.048 1.00 16.70 437 ALA B N 1
ATOM 8954 C CA . ALA B 1 437 ? 73.475 -44.082 46.903 1.00 18.20 437 ALA B CA 1
ATOM 8955 C C . ALA B 1 437 ? 73.239 -42.581 46.604 1.00 17.83 437 ALA B C 1
ATOM 8956 O O . ALA B 1 437 ? 74.149 -41.774 46.790 1.00 20.78 437 ALA B O 1
ATOM 8958 N N . SER B 1 438 ? 72.086 -42.257 46.038 1.00 16.24 438 SER B N 1
ATOM 8959 C CA . SER B 1 438 ? 71.754 -40.901 45.708 1.00 15.02 438 SER B CA 1
ATOM 8960 C C . SER B 1 438 ? 71.207 -40.229 46.996 1.00 14.24 438 SER B C 1
ATOM 8961 O O . SER B 1 438 ? 71.872 -39.384 47.593 1.00 15.94 438 SER B O 1
ATOM 8964 N N . ILE B 1 439 ? 70.046 -40.663 47.425 1.00 14.32 439 ILE B N 1
ATOM 8965 C CA . ILE B 1 439 ? 69.364 -39.994 48.529 1.00 14.54 439 ILE B CA 1
ATOM 8966 C C . ILE B 1 439 ? 69.969 -40.334 49.881 1.00 13.31 439 ILE B C 1
ATOM 8967 O O . ILE B 1 439 ? 69.676 -39.650 50.878 1.00 13.52 439 ILE B O 1
ATOM 8972 N N . GLY B 1 440 ? 70.831 -41.353 49.931 1.00 13.64 440 GLY B N 1
ATOM 8973 C CA . GLY B 1 440 ? 71.512 -41.702 51.156 1.00 12.41 440 GLY B CA 1
ATOM 8974 C C . GLY B 1 440 ? 72.524 -40.624 51.493 1.00 13.67 440 GLY B C 1
ATOM 8975 O O . GLY B 1 440 ? 72.941 -40.518 52.630 1.00 14.30 440 GLY B O 1
ATOM 8976 N N . ASN B 1 441 ? 72.870 -39.770 50.504 1.00 13.36 441 ASN B N 1
ATOM 8977 C CA . ASN B 1 441 ? 73.682 -38.616 50.719 1.00 14.18 441 ASN B CA 1
ATOM 8978 C C . ASN B 1 441 ? 72.928 -37.292 51.005 1.00 15.60 441 ASN B C 1
ATOM 8979 O O . ASN B 1 441 ? 73.549 -36.219 50.981 1.00 15.10 441 ASN B O 1
ATOM 8984 N N . CYS B 1 442 ? 71.620 -37.387 51.232 1.00 13.52 442 CYS B N 1
ATOM 8985 C CA . CYS B 1 442 ? 70.787 -36.270 51.609 1.00 13.38 442 CYS B CA 1
ATOM 8986 C C . CYS B 1 442 ? 70.379 -36.407 53.056 1.00 13.65 442 CYS B C 1
ATOM 8987 O O . CYS B 1 442 ? 70.283 -37.497 53.572 1.00 13.13 442 CYS B O 1
ATOM 8990 N N . VAL B 1 443 ? 70.083 -35.277 53.665 1.00 14.29 443 VAL B N 1
ATOM 8991 C CA . VAL B 1 443 ? 69.565 -35.256 55.062 1.00 13.40 443 VAL B CA 1
ATOM 8992 C C . VAL B 1 443 ? 68.196 -35.894 55.143 1.00 14.42 443 VAL B C 1
ATOM 8993 O O . VAL B 1 443 ? 67.327 -35.561 54.374 1.00 15.38 443 VAL B O 1
ATOM 8997 N N . GLY B 1 444 ? 68.030 -36.807 56.064 1.00 14.25 444 GLY B N 1
ATOM 8998 C CA . GLY B 1 444 ? 66.733 -37.349 56.411 1.00 14.63 444 GLY B CA 1
ATOM 8999 C C . GLY B 1 444 ? 66.098 -36.678 57.649 1.00 15.02 444 GLY B C 1
ATOM 9000 O O . GLY B 1 444 ? 64.961 -36.244 57.577 1.00 14.30 444 GLY B O 1
ATOM 9001 N N . LEU B 1 445 ? 66.845 -36.515 58.741 1.00 11.92 445 LEU B N 1
ATOM 9002 C CA . LEU B 1 445 ? 66.322 -35.856 59.924 1.00 13.93 445 LEU B CA 1
ATOM 9003 C C . LEU B 1 445 ? 67.389 -35.001 60.566 1.00 14.27 445 LEU B C 1
ATOM 9004 O O . LEU B 1 445 ? 68.503 -35.305 60.398 1.00 13.85 445 LEU B O 1
ATOM 9009 N N . PRO B 1 446 ? 67.028 -33.895 61.230 1.00 13.62 446 PRO B N 1
ATOM 9010 C CA . PRO B 1 446 ? 65.693 -33.284 61.326 1.00 13.54 446 PRO B CA 1
ATOM 9011 C C . PRO B 1 446 ? 65.355 -32.558 60.044 1.00 13.04 446 PRO B C 1
ATOM 9012 O O . PRO B 1 446 ? 66.194 -32.463 59.128 1.00 14.47 446 PRO B O 1
ATOM 9016 N N . MET B 1 447 ? 64.128 -32.100 59.931 1.00 13.80 447 MET B N 1
ATOM 9017 C CA . MET B 1 447 ? 63.663 -31.347 58.768 1.00 14.15 447 MET B CA 1
ATOM 9018 C C . MET B 1 447 ? 62.910 -30.073 59.185 1.00 14.97 447 MET B C 1
ATOM 9019 O O . MET B 1 447 ? 61.707 -30.123 59.422 1.00 15.47 447 MET B O 1
ATOM 9024 N N . CYS B 1 448 ? 63.618 -28.959 59.262 1.00 14.24 448 CYS B N 1
ATOM 9025 C CA . CYS B 1 448 ? 63.068 -27.707 59.790 1.00 13.81 448 CYS B CA 1
ATOM 9026 C C . CYS B 1 448 ? 63.657 -26.514 59.062 1.00 14.12 448 CYS B C 1
ATOM 9027 O O . CYS B 1 448 ? 64.057 -25.562 59.698 1.00 14.32 448 CYS B O 1
ATOM 9030 N N . PRO B 1 449 ? 63.668 -26.538 57.734 1.00 13.50 449 PRO B N 1
ATOM 9031 C CA . PRO B 1 449 ? 63.053 -27.541 56.953 1.00 14.48 449 PRO B CA 1
ATOM 9032 C C . PRO B 1 449 ? 63.942 -28.680 56.562 1.00 13.80 449 PRO B C 1
ATOM 9033 O O . PRO B 1 449 ? 63.476 -29.689 56.096 1.00 15.15 449 PRO B O 1
ATOM 9037 N N . GLY B 1 450 ? 65.237 -28.504 56.641 1.00 16.03 450 GLY B N 1
ATOM 9038 C CA . GLY B 1 450 ? 66.119 -29.482 56.078 1.00 16.36 450 GLY B CA 1
ATOM 9039 C C . GLY B 1 450 ? 67.112 -28.855 55.175 1.00 15.73 450 GLY B C 1
ATOM 9040 O O . GLY B 1 450 ? 67.278 -27.652 55.217 1.00 16.81 450 GLY B O 1
ATOM 9041 N N . ILE B 1 451 ? 67.762 -29.676 54.354 1.00 15.76 451 ILE B N 1
ATOM 9042 C CA . ILE B 1 451 ? 68.708 -29.167 53.393 1.00 14.50 451 ILE B CA 1
ATOM 9043 C C . ILE B 1 451 ? 68.195 -29.399 51.993 1.00 15.76 451 ILE B C 1
ATOM 9044 O O . ILE B 1 451 ? 67.784 -28.416 51.333 1.00 17.18 451 ILE B O 1
ATOM 9049 N N . GLU B 1 452 ? 68.196 -30.643 51.519 1.00 14.65 452 GLU B N 1
ATOM 9050 C CA . GLU B 1 452 ? 67.756 -30.869 50.107 1.00 15.44 452 GLU B CA 1
ATOM 9051 C C . GLU B 1 452 ? 66.207 -30.888 49.993 1.00 16.43 452 GLU B C 1
ATOM 9052 O O . GLU B 1 452 ? 65.627 -30.345 49.022 1.00 14.32 452 GLU B O 1
ATOM 9058 N N . MET B 1 453 ? 65.568 -31.492 51.005 1.00 15.82 453 MET B N 1
ATOM 9059 C CA . MET B 1 453 ? 64.141 -31.793 50.966 1.00 15.03 453 MET B CA 1
ATOM 9060 C C . MET B 1 453 ? 63.577 -31.752 52.365 1.00 14.95 453 MET B C 1
ATOM 9061 O O . MET B 1 453 ? 64.363 -31.801 53.371 1.00 15.66 453 MET B O 1
ATOM 9066 N N . THR B 1 454 ? 62.227 -31.704 52.472 1.00 14.36 454 THR B N 1
ATOM 9067 C CA . THR B 1 454 ? 61.614 -31.587 53.763 1.00 14.53 454 THR B CA 1
ATOM 9068 C C . THR B 1 454 ? 60.571 -32.645 53.965 1.00 14.51 454 THR B C 1
ATOM 9069 O O . THR B 1 454 ? 60.622 -33.685 53.308 1.00 14.14 454 THR B O 1
ATOM 9073 N N . TRP B 1 455 ? 59.787 -32.475 55.005 1.00 14.27 455 TRP B N 1
ATOM 9074 C CA . TRP B 1 455 ? 58.976 -33.574 55.547 1.00 14.00 455 TRP B CA 1
ATOM 9075 C C . TRP B 1 455 ? 57.838 -34.119 54.675 1.00 15.10 455 TRP B C 1
ATOM 9076 O O . TRP B 1 455 ? 57.250 -35.126 55.046 1.00 15.38 455 TRP B O 1
ATOM 9087 N N . SER B 1 456 ? 57.679 -33.622 53.449 1.00 15.88 456 SER B N 1
ATOM 9088 C CA . SER B 1 456 ? 56.735 -34.266 52.535 1.00 17.15 456 SER B CA 1
ATOM 9089 C C . SER B 1 456 ? 57.296 -35.591 52.122 1.00 16.88 456 SER B C 1
ATOM 9090 O O . SER B 1 456 ? 56.573 -36.523 51.845 1.00 17.53 456 SER B O 1
ATOM 9093 N N . LEU B 1 457 ? 58.634 -35.734 52.164 1.00 16.82 457 LEU B N 1
ATOM 9094 C CA . LEU B 1 457 ? 59.225 -37.046 51.878 1.00 13.17 457 LEU B CA 1
ATOM 9095 C C . LEU B 1 457 ? 58.901 -38.095 52.865 1.00 14.34 457 LEU B C 1
ATOM 9096 O O . LEU B 1 457 ? 59.120 -39.260 52.548 1.00 13.65 457 LEU B O 1
ATOM 9101 N N . GLN B 1 458 ? 58.399 -37.747 54.051 1.00 14.14 458 GLN B N 1
ATOM 9102 C CA . GLN B 1 458 ? 57.969 -38.748 54.971 1.00 14.47 458 GLN B CA 1
ATOM 9103 C C . GLN B 1 458 ? 56.509 -39.213 54.717 1.00 16.65 458 GLN B C 1
ATOM 9104 O O . GLN B 1 458 ? 56.025 -40.105 55.410 1.00 16.27 458 GLN B O 1
ATOM 9110 N N . ASN B 1 459 ? 55.819 -38.552 53.794 1.00 15.76 459 ASN B N 1
ATOM 9111 C CA . ASN B 1 459 ? 54.431 -38.811 53.602 1.00 15.85 459 ASN B CA 1
ATOM 9112 C C . ASN B 1 459 ? 54.208 -39.886 52.560 1.00 16.13 459 ASN B C 1
ATOM 9113 O O . ASN B 1 459 ? 54.551 -39.654 51.438 1.00 16.23 459 ASN B O 1
ATOM 9118 N N . PRO B 1 460 ? 53.712 -41.062 52.950 1.00 16.76 460 PRO B N 1
ATOM 9119 C CA . PRO B 1 460 ? 53.611 -42.112 51.975 1.00 19.47 460 PRO B CA 1
ATOM 9120 C C . PRO B 1 460 ? 52.760 -41.790 50.772 1.00 19.42 460 PRO B C 1
ATOM 9121 O O . PRO B 1 460 ? 52.966 -42.447 49.746 1.00 18.28 460 PRO B O 1
ATOM 9125 N N . VAL B 1 461 ? 51.914 -40.780 50.856 1.00 19.22 461 VAL B N 1
ATOM 9126 C CA . VAL B 1 461 ? 51.013 -40.518 49.749 1.00 21.27 461 VAL B CA 1
ATOM 9127 C C . VAL B 1 461 ? 51.693 -39.952 48.499 1.00 19.60 461 VAL B C 1
ATOM 9128 O O . VAL B 1 461 ? 51.097 -39.954 47.419 1.00 19.07 461 VAL B O 1
ATOM 9132 N N . ILE B 1 462 ? 52.940 -39.509 48.619 1.00 17.55 462 ILE B N 1
ATOM 9133 C CA . ILE B 1 462 ? 53.660 -39.030 47.418 1.00 16.91 462 ILE B CA 1
ATOM 9134 C C . ILE B 1 462 ? 54.371 -40.129 46.649 1.00 16.71 462 ILE B C 1
ATOM 9135 O O . ILE B 1 462 ? 54.949 -39.876 45.577 1.00 18.11 462 ILE B O 1
ATOM 9140 N N . TYR B 1 463 ? 54.363 -41.337 47.171 1.00 15.66 463 TYR B N 1
ATOM 9141 C CA . TYR B 1 463 ? 55.013 -42.471 46.565 1.00 16.53 463 TYR B CA 1
ATOM 9142 C C . TYR B 1 463 ? 54.094 -43.482 45.941 1.00 18.99 463 TYR B C 1
ATOM 9143 O O . TYR B 1 463 ? 53.069 -43.767 46.465 1.00 19.33 463 TYR B O 1
ATOM 9152 N N A LYS B 1 464 ? 54.500 -44.109 44.860 0.50 20.54 464 LYS B N 1
ATOM 9153 N N B LYS B 1 464 ? 54.534 -44.052 44.831 0.50 18.92 464 LYS B N 1
ATOM 9154 C CA A LYS B 1 464 ? 53.673 -45.206 44.320 0.50 21.82 464 LYS B CA 1
ATOM 9155 C CA B LYS B 1 464 ? 53.823 -45.189 44.214 0.50 19.68 464 LYS B CA 1
ATOM 9156 C C A LYS B 1 464 ? 54.186 -46.534 44.811 0.50 21.63 464 LYS B C 1
ATOM 9157 C C B LYS B 1 464 ? 54.143 -46.421 44.975 0.50 20.26 464 LYS B C 1
ATOM 9158 O O A LYS B 1 464 ? 53.507 -47.563 44.692 0.50 18.22 464 LYS B O 1
ATOM 9159 O O B LYS B 1 464 ? 53.294 -47.266 45.215 0.50 17.88 464 LYS B O 1
ATOM 9170 N N . ASP B 1 465 ? 55.417 -46.555 45.327 1.00 18.98 465 ASP B N 1
ATOM 9171 C CA . ASP B 1 465 ? 55.912 -47.753 46.010 1.00 20.69 465 ASP B CA 1
ATOM 9172 C C . ASP B 1 465 ? 57.157 -47.261 46.794 1.00 16.85 465 ASP B C 1
ATOM 9173 O O . ASP B 1 465 ? 57.586 -46.116 46.626 1.00 15.97 465 ASP B O 1
ATOM 9178 N N . ALA B 1 466 ? 57.730 -48.116 47.618 1.00 17.93 466 ALA B N 1
ATOM 9179 C CA . ALA B 1 466 ? 58.960 -47.724 48.344 1.00 17.93 466 ALA B CA 1
ATOM 9180 C C . ALA B 1 466 ? 60.031 -47.145 47.415 1.00 16.64 466 ALA B C 1
ATOM 9181 O O . ALA B 1 466 ? 60.358 -47.742 46.359 1.00 16.59 466 ALA B O 1
ATOM 9183 N N . TYR B 1 467 ? 60.564 -45.973 47.774 1.00 16.52 467 TYR B N 1
ATOM 9184 C CA . TYR B 1 467 ? 61.644 -45.258 46.997 1.00 16.89 467 TYR B CA 1
ATOM 9185 C C . TYR B 1 467 ? 61.182 -44.721 45.638 1.00 19.25 467 TYR B C 1
ATOM 9186 O O . TYR B 1 467 ? 61.979 -44.127 44.912 1.00 19.97 467 TYR B O 1
ATOM 9195 N N . GLN B 1 468 ? 59.909 -44.883 45.310 1.00 18.28 468 GLN B N 1
ATOM 9196 C CA . GLN B 1 468 ? 59.398 -44.379 44.023 1.00 19.74 468 GLN B CA 1
ATOM 9197 C C . GLN B 1 468 ? 58.379 -43.302 44.079 1.00 16.72 468 GLN B C 1
ATOM 9198 O O . GLN B 1 468 ? 57.278 -43.528 44.589 1.00 17.49 468 GLN B O 1
ATOM 9204 N N . ILE B 1 469 ? 58.711 -42.120 43.561 1.00 15.78 469 ILE B N 1
ATOM 9205 C CA . ILE B 1 469 ? 57.827 -40.997 43.607 1.00 16.86 469 ILE B CA 1
ATOM 9206 C C . ILE B 1 469 ? 56.672 -41.226 42.610 1.00 19.79 469 ILE B C 1
ATOM 9207 O O . ILE B 1 469 ? 56.888 -41.616 41.442 1.00 19.62 469 ILE B O 1
ATOM 9212 N N . LYS B 1 470 ? 55.448 -41.020 43.085 1.00 17.76 470 LYS B N 1
ATOM 9213 C CA . LYS B 1 470 ? 54.292 -41.073 42.198 1.00 19.27 470 LYS B CA 1
ATOM 9214 C C . LYS B 1 470 ? 54.177 -39.818 41.372 1.00 18.90 470 LYS B C 1
ATOM 9215 O O . LYS B 1 470 ? 54.325 -38.691 41.867 1.00 17.49 470 LYS B O 1
ATOM 9221 N N . HIS B 1 471 ? 53.986 -39.988 40.075 1.00 18.37 471 HIS B N 1
ATOM 9222 C CA . HIS B 1 471 ? 53.878 -38.850 39.156 1.00 19.69 471 HIS B CA 1
ATOM 9223 C C . HIS B 1 471 ? 52.390 -38.446 38.983 1.00 21.75 471 HIS B C 1
ATOM 9224 O O . HIS B 1 471 ? 51.561 -39.305 38.702 1.00 23.19 471 HIS B O 1
ATOM 9231 N N . TYR B 1 472 ? 52.095 -37.168 39.127 1.00 19.06 472 TYR B N 1
ATOM 9232 C CA . TYR B 1 472 ? 50.808 -36.609 38.863 1.00 20.75 472 TYR B CA 1
ATOM 9233 C C . TYR B 1 472 ? 50.704 -36.365 37.344 1.00 22.81 472 TYR B C 1
ATOM 9234 O O . TYR B 1 472 ? 51.612 -35.819 36.761 1.00 22.92 472 TYR B O 1
ATOM 9243 N N . GLN B 1 473 ? 49.606 -36.757 36.733 1.00 24.07 473 GLN B N 1
ATOM 9244 C CA . GLN B 1 473 ? 49.389 -36.418 35.245 1.00 25.17 473 GLN B CA 1
ATOM 9245 C C . GLN B 1 473 ? 50.545 -36.908 34.364 1.00 25.54 473 GLN B C 1
ATOM 9246 O O . GLN B 1 473 ? 51.037 -38.006 34.601 1.00 29.16 473 GLN B O 1
ATOM 9252 N N . ASP B 1 474 ? 50.881 -36.169 33.301 1.00 26.90 474 ASP B N 1
ATOM 9253 C CA . ASP B 1 474 ? 51.826 -36.624 32.276 1.00 25.08 474 ASP B CA 1
ATOM 9254 C C . ASP B 1 474 ? 52.281 -35.409 31.444 1.00 22.94 474 ASP B C 1
ATOM 9255 O O . ASP B 1 474 ? 51.878 -34.277 31.670 1.00 21.38 474 ASP B O 1
ATOM 9260 N N . LYS B 1 475 ? 53.182 -35.670 30.515 1.00 24.54 475 LYS B N 1
ATOM 9261 C CA . LYS B 1 475 ? 53.852 -34.630 29.808 1.00 25.46 475 LYS B CA 1
ATOM 9262 C C . LYS B 1 475 ? 52.821 -33.754 29.086 1.00 23.58 475 LYS B C 1
ATOM 9263 O O . LYS B 1 475 ? 52.874 -32.529 29.143 1.00 21.61 475 LYS B O 1
ATOM 9269 N N . ALA B 1 476 ? 51.846 -34.376 28.449 1.00 26.58 476 ALA B N 1
ATOM 9270 C CA . ALA B 1 476 ? 50.882 -33.572 27.656 1.00 27.30 476 ALA B CA 1
ATOM 9271 C C . ALA B 1 476 ? 50.058 -32.579 28.517 1.00 24.38 476 ALA B C 1
ATOM 9272 O O . ALA B 1 476 ? 49.745 -31.403 28.125 1.00 25.20 476 ALA B O 1
ATOM 9274 N N . TYR B 1 477 ? 49.765 -33.004 29.740 1.00 24.11 477 TYR B N 1
ATOM 9275 C CA . TYR B 1 477 ? 48.948 -32.186 30.626 1.00 22.12 477 TYR B CA 1
ATOM 9276 C C . TYR B 1 477 ? 49.674 -30.924 30.883 1.00 21.59 477 TYR B C 1
ATOM 9277 O O . TYR B 1 477 ? 49.103 -29.869 30.870 1.00 23.26 477 TYR B O 1
ATOM 9286 N N . PHE B 1 478 ? 50.979 -31.016 31.194 1.00 23.73 478 PHE B N 1
ATOM 9287 C CA . PHE B 1 478 ? 51.744 -29.851 31.606 1.00 21.89 478 PHE B CA 1
ATOM 9288 C C . PHE B 1 478 ? 52.071 -28.985 30.401 1.00 19.46 478 PHE B C 1
ATOM 9289 O O . PHE B 1 478 ? 52.111 -27.744 30.511 1.00 23.59 478 PHE B O 1
ATOM 9297 N N . ASP B 1 479 ? 52.299 -29.647 29.257 1.00 20.63 479 ASP B N 1
ATOM 9298 C CA . ASP B 1 479 ? 52.485 -28.893 27.976 1.00 22.92 479 ASP B CA 1
ATOM 9299 C C . ASP B 1 479 ? 51.395 -27.812 27.820 1.00 23.36 479 ASP B C 1
ATOM 9300 O O . ASP B 1 479 ? 51.697 -26.639 27.593 1.00 25.34 479 ASP B O 1
ATOM 9305 N N . VAL B 1 480 ? 50.142 -28.229 28.017 1.00 27.54 480 VAL B N 1
ATOM 9306 C CA . VAL B 1 480 ? 48.971 -27.358 27.908 1.00 30.17 480 VAL B CA 1
ATOM 9307 C C . VAL B 1 480 ? 48.657 -26.487 29.085 1.00 31.45 480 VAL B C 1
ATOM 9308 O O . VAL B 1 480 ? 48.250 -25.373 28.895 1.00 28.95 480 VAL B O 1
ATOM 9312 N N . ASN B 1 481 ? 48.793 -27.010 30.303 1.00 27.03 481 ASN B N 1
ATOM 9313 C CA . ASN B 1 481 ? 48.334 -26.327 31.508 1.00 25.52 481 ASN B CA 1
ATOM 9314 C C . ASN B 1 481 ? 49.390 -25.687 32.304 1.00 24.90 481 ASN B C 1
ATOM 9315 O O . ASN B 1 481 ? 49.111 -24.833 33.131 1.00 23.93 481 ASN B O 1
ATOM 9320 N N . GLY B 1 482 ? 50.634 -26.051 32.063 1.00 24.41 482 GLY B N 1
ATOM 9321 C CA . GLY B 1 482 ? 51.682 -25.647 32.978 1.00 23.31 482 GLY B CA 1
ATOM 9322 C C . GLY B 1 482 ? 51.457 -26.319 34.354 1.00 21.28 482 GLY B C 1
ATOM 9323 O O . GLY B 1 482 ? 50.637 -27.250 34.525 1.00 23.29 482 GLY B O 1
ATOM 9324 N N . LEU B 1 483 ? 52.206 -25.849 35.339 1.00 21.88 483 LEU B N 1
ATOM 9325 C CA . LEU B 1 483 ? 52.235 -26.506 36.644 1.00 20.70 483 LEU B CA 1
ATOM 9326 C C . LEU B 1 483 ? 51.201 -25.892 37.512 1.00 23.19 483 LEU B C 1
ATOM 9327 O O . LEU B 1 483 ? 50.809 -24.741 37.302 1.00 23.27 483 LEU B O 1
ATOM 9332 N N . THR B 1 484 ? 50.781 -26.643 38.530 1.00 23.22 484 THR B N 1
ATOM 9333 C CA . THR B 1 484 ? 49.703 -26.195 39.397 1.00 23.29 484 THR B CA 1
ATOM 9334 C C . THR B 1 484 ? 50.223 -25.537 40.716 1.00 23.07 484 THR B C 1
ATOM 9335 O O . THR B 1 484 ? 50.646 -26.231 41.609 1.00 24.71 484 THR B O 1
ATOM 9339 N N . PRO B 1 485 ? 50.182 -24.232 40.823 1.00 21.45 485 PRO B N 1
ATOM 9340 C CA . PRO B 1 485 ? 50.954 -23.632 41.912 1.00 23.71 485 PRO B CA 1
ATOM 9341 C C . PRO B 1 485 ? 50.455 -23.927 43.335 1.00 25.46 485 PRO B C 1
ATOM 9342 O O . PRO B 1 485 ? 51.267 -24.076 44.241 1.00 21.08 485 PRO B O 1
ATOM 9346 N N A GLU B 1 486 ? 49.142 -24.006 43.535 0.50 22.75 486 GLU B N 1
ATOM 9347 N N B GLU B 1 486 ? 49.139 -24.045 43.477 0.50 23.12 486 GLU B N 1
ATOM 9348 C CA A GLU B 1 486 ? 48.597 -24.175 44.886 0.50 22.96 486 GLU B CA 1
ATOM 9349 C CA B GLU B 1 486 ? 48.484 -24.143 44.771 0.50 23.64 486 GLU B CA 1
ATOM 9350 C C A GLU B 1 486 ? 48.440 -25.622 45.301 0.50 22.99 486 GLU B C 1
ATOM 9351 C C B GLU B 1 486 ? 48.388 -25.588 45.260 0.50 23.44 486 GLU B C 1
ATOM 9352 O O A GLU B 1 486 ? 48.111 -25.898 46.452 0.50 22.86 486 GLU B O 1
ATOM 9353 O O B GLU B 1 486 ? 48.083 -25.822 46.427 0.50 23.29 486 GLU B O 1
ATOM 9364 N N . ARG B 1 487 ? 48.674 -26.548 44.379 1.00 21.96 487 ARG B N 1
ATOM 9365 C CA . ARG B 1 487 ? 48.391 -27.963 44.618 1.00 22.40 487 ARG B CA 1
ATOM 9366 C C . ARG B 1 487 ? 49.378 -28.617 45.568 1.00 21.83 487 ARG B C 1
ATOM 9367 O O . ARG B 1 487 ? 50.607 -28.661 45.316 1.00 20.02 487 ARG B O 1
ATOM 9375 N N . ASP B 1 488 ? 48.828 -29.151 46.634 1.00 20.97 488 ASP B N 1
ATOM 9376 C CA . ASP B 1 488 ? 49.590 -29.916 47.595 1.00 21.11 488 ASP B CA 1
ATOM 9377 C C . ASP B 1 488 ? 49.431 -31.398 47.256 1.00 20.78 488 ASP B C 1
ATOM 9378 O O . ASP B 1 488 ? 48.407 -32.030 47.480 1.00 20.51 488 ASP B O 1
ATOM 9383 N N . GLU B 1 489 ? 50.516 -31.961 46.719 1.00 17.28 489 GLU B N 1
ATOM 9384 C CA . GLU B 1 489 ? 50.615 -33.374 46.477 1.00 17.08 489 GLU B CA 1
ATOM 9385 C C . GLU B 1 489 ? 50.336 -34.265 47.661 1.00 16.99 489 GLU B C 1
ATOM 9386 O O . GLU B 1 489 ? 49.848 -35.376 47.482 1.00 18.57 489 GLU B O 1
ATOM 9392 N N . CYS B 1 490 ? 50.599 -33.774 48.878 1.00 17.37 490 CYS B N 1
ATOM 9393 C CA . CYS B 1 490 ? 50.318 -34.535 50.071 1.00 19.73 490 CYS B CA 1
ATOM 9394 C C . CYS B 1 490 ? 48.832 -34.496 50.395 1.00 20.84 490 CYS B C 1
ATOM 9395 O O . CYS B 1 490 ? 48.335 -35.396 51.082 1.00 21.24 490 CYS B O 1
ATOM 9398 N N . GLU B 1 491 ? 48.162 -33.448 49.965 1.00 19.79 491 GLU B N 1
ATOM 9399 C CA . GLU B 1 491 ? 46.699 -33.370 50.133 1.00 21.83 491 GLU B CA 1
ATOM 9400 C C . GLU B 1 491 ? 45.957 -34.195 49.108 1.00 24.09 491 GLU B C 1
ATOM 9401 O O . GLU B 1 491 ? 45.068 -35.013 49.451 1.00 21.49 491 GLU B O 1
ATOM 9407 N N . GLU B 1 492 ? 46.336 -34.052 47.844 1.00 22.41 492 GLU B N 1
ATOM 9408 C CA . GLU B 1 492 ? 45.597 -34.735 46.774 1.00 23.06 492 GLU B CA 1
ATOM 9409 C C . GLU B 1 492 ? 45.904 -36.215 46.638 1.00 24.02 492 GLU B C 1
ATOM 9410 O O . GLU B 1 492 ? 45.070 -37.027 46.238 1.00 22.67 492 GLU B O 1
ATOM 9416 N N . GLU B 1 493 ? 47.128 -36.618 46.983 1.00 20.45 493 GLU B N 1
ATOM 9417 C CA . GLU B 1 493 ? 47.529 -38.015 47.023 1.00 19.48 493 GLU B CA 1
ATOM 9418 C C . GLU B 1 493 ? 47.688 -38.646 45.651 1.00 20.74 493 GLU B C 1
ATOM 9419 O O . GLU B 1 493 ? 47.906 -39.847 45.549 1.00 21.49 493 GLU B O 1
ATOM 9425 N N . THR B 1 494 ? 47.533 -37.850 44.611 1.00 21.00 494 THR B N 1
ATOM 9426 C CA . THR B 1 494 ? 47.561 -38.373 43.220 1.00 22.78 494 THR B CA 1
ATOM 9427 C C . THR B 1 494 ? 48.918 -38.176 42.501 1.00 22.81 494 THR B C 1
ATOM 9428 O O . THR B 1 494 ? 49.047 -38.363 41.274 1.00 22.14 494 THR B O 1
ATOM 9432 N N . GLY B 1 495 ? 49.941 -37.822 43.270 1.00 20.07 495 GLY B N 1
ATOM 9433 C CA . GLY B 1 495 ? 51.290 -37.740 42.773 1.00 19.19 495 GLY B CA 1
ATOM 9434 C C . GLY B 1 495 ? 51.883 -36.346 42.841 1.00 18.36 495 GLY B C 1
ATOM 9435 O O . GLY B 1 495 ? 51.247 -35.406 43.202 1.00 15.50 495 GLY B O 1
ATOM 9436 N N . CYS B 1 496 ? 53.144 -36.253 42.435 1.00 18.49 496 CYS B N 1
ATOM 9437 C CA . CYS B 1 496 ? 53.937 -35.031 42.440 1.00 15.84 496 CYS B CA 1
ATOM 9438 C C . CYS B 1 496 ? 54.050 -34.414 41.081 1.00 15.95 496 CYS B C 1
ATOM 9439 O O . CYS B 1 496 ? 54.103 -35.108 40.064 1.00 18.82 496 CYS B O 1
ATOM 9442 N N . GLU B 1 497 ? 54.203 -33.113 41.064 1.00 16.89 497 GLU B N 1
ATOM 9443 C CA . GLU B 1 497 ? 54.537 -32.376 39.874 1.00 17.39 497 GLU B CA 1
ATOM 9444 C C . GLU B 1 497 ? 55.963 -31.946 40.028 1.00 19.57 497 GLU B C 1
ATOM 9445 O O . GLU B 1 497 ? 56.460 -31.872 41.163 1.00 16.42 497 GLU B O 1
ATOM 9451 N N . PRO B 1 498 ? 56.605 -31.584 38.922 1.00 19.86 498 PRO B N 1
ATOM 9452 C CA . PRO B 1 498 ? 57.899 -30.920 38.982 1.00 19.98 498 PRO B CA 1
ATOM 9453 C C . PRO B 1 498 ? 57.871 -29.712 39.915 1.00 20.74 498 PRO B C 1
ATOM 9454 O O . PRO B 1 498 ? 56.894 -28.950 39.973 1.00 18.82 498 PRO B O 1
ATOM 9458 N N . GLY B 1 499 ? 58.915 -29.603 40.721 1.00 18.83 499 GLY B N 1
ATOM 9459 C CA . GLY B 1 499 ? 59.001 -28.563 41.759 1.00 17.71 499 GLY B CA 1
ATOM 9460 C C . GLY B 1 499 ? 58.484 -28.992 43.110 1.00 17.48 499 GLY B C 1
ATOM 9461 O O . GLY B 1 499 ? 58.738 -28.300 44.153 1.00 19.11 499 GLY B O 1
ATOM 9462 N N . ASP B 1 500 ? 57.800 -30.129 43.168 1.00 15.86 500 ASP B N 1
ATOM 9463 C CA . ASP B 1 500 ? 57.100 -30.415 44.439 1.00 16.23 500 ASP B CA 1
ATOM 9464 C C . ASP B 1 500 ? 58.020 -30.826 45.589 1.00 15.85 500 ASP B C 1
ATOM 9465 O O . ASP B 1 500 ? 57.730 -30.506 46.762 1.00 18.03 500 ASP B O 1
ATOM 9470 N N . LEU B 1 501 ? 59.132 -31.451 45.251 1.00 16.46 501 LEU B N 1
ATOM 9471 C CA . LEU B 1 501 ? 59.998 -31.991 46.327 1.00 17.84 501 LEU B CA 1
ATOM 9472 C C . LEU B 1 501 ? 60.859 -30.920 46.973 1.00 16.44 501 LEU B C 1
ATOM 9473 O O . LEU B 1 501 ? 61.344 -31.114 48.073 1.00 15.36 501 LEU B O 1
ATOM 9478 N N . THR B 1 502 ? 61.102 -29.801 46.285 1.00 16.09 502 THR B N 1
ATOM 9479 C CA . THR B 1 502 ? 61.943 -28.753 46.851 1.00 16.39 502 THR B CA 1
ATOM 9480 C C . THR B 1 502 ? 61.225 -27.444 47.189 1.00 16.06 502 THR B C 1
ATOM 9481 O O . THR B 1 502 ? 61.822 -26.546 47.757 1.00 15.24 502 THR B O 1
ATOM 9485 N N . LYS B 1 503 ? 59.933 -27.320 46.897 1.00 16.85 503 LYS B N 1
ATOM 9486 C CA . LYS B 1 503 ? 59.275 -25.996 47.012 1.00 15.96 503 LYS B CA 1
ATOM 9487 C C . LYS B 1 503 ? 59.141 -25.456 48.421 1.00 15.14 503 LYS B C 1
ATOM 9488 O O . LYS B 1 503 ? 59.071 -24.277 48.627 1.00 15.86 503 LYS B O 1
ATOM 9494 N N . ARG B 1 504 ? 59.102 -26.322 49.407 1.00 14.62 504 ARG B N 1
ATOM 9495 C CA . ARG B 1 504 ? 58.957 -25.878 50.787 1.00 15.48 504 ARG B CA 1
ATOM 9496 C C . ARG B 1 504 ? 60.198 -25.281 51.406 1.00 15.94 504 ARG B C 1
ATOM 9497 O O . ARG B 1 504 ? 60.103 -24.578 52.411 1.00 16.67 504 ARG B O 1
ATOM 9505 N N . MET B 1 505 ? 61.361 -25.560 50.814 1.00 16.07 505 MET B N 1
ATOM 9506 C CA . MET B 1 505 ? 62.645 -25.101 51.329 1.00 16.41 505 MET B CA 1
ATOM 9507 C C . MET B 1 505 ? 62.786 -23.590 51.207 1.00 17.84 505 MET B C 1
ATOM 9508 O O . MET B 1 505 ? 61.987 -22.931 50.577 1.00 17.32 505 MET B O 1
ATOM 9513 N N . ALA B 1 506 ? 63.750 -23.042 51.913 1.00 17.46 506 ALA B N 1
ATOM 9514 C CA . ALA B 1 506 ? 63.917 -21.599 51.904 1.00 18.26 506 ALA B CA 1
ATOM 9515 C C . ALA B 1 506 ? 64.143 -21.066 50.516 1.00 18.25 506 ALA B C 1
ATOM 9516 O O . ALA B 1 506 ? 64.801 -21.713 49.637 1.00 16.26 506 ALA B O 1
ATOM 9518 N N . CYS B 1 507 ? 63.608 -19.869 50.299 1.00 17.47 507 CYS B N 1
ATOM 9519 C CA . CYS B 1 507 ? 63.740 -19.196 49.005 1.00 19.80 507 CYS B CA 1
ATOM 9520 C C . CYS B 1 507 ? 64.377 -17.847 49.223 1.00 19.58 507 CYS B C 1
ATOM 9521 O O . CYS B 1 507 ? 63.698 -16.962 49.737 1.00 16.90 507 CYS B O 1
ATOM 9524 N N . PRO B 1 508 ? 65.708 -17.706 48.991 1.00 15.21 508 PRO B N 1
ATOM 9525 C CA . PRO B 1 508 ? 66.713 -18.655 48.499 1.00 16.52 508 PRO B CA 1
ATOM 9526 C C . PRO B 1 508 ? 67.240 -19.658 49.506 1.00 15.72 508 PRO B C 1
ATOM 9527 O O . PRO B 1 508 ? 67.197 -19.417 50.713 1.00 15.54 508 PRO B O 1
ATOM 9531 N N . TRP B 1 509 ? 67.740 -20.789 49.001 1.00 15.33 509 TRP B N 1
ATOM 9532 C CA . TRP B 1 509 ? 68.278 -21.830 49.886 1.00 15.52 509 TRP B CA 1
ATOM 9533 C C . TRP B 1 509 ? 69.349 -21.382 50.806 1.00 15.55 509 TRP B C 1
ATOM 9534 O O . TRP B 1 509 ? 69.528 -21.972 51.869 1.00 16.47 509 TRP B O 1
ATOM 9545 N N . GLN B 1 510 ? 70.138 -20.362 50.392 1.00 16.15 510 GLN B N 1
ATOM 9546 C CA . GLN B 1 510 ? 71.211 -19.842 51.246 1.00 16.51 510 GLN B CA 1
ATOM 9547 C C . GLN B 1 510 ? 70.738 -19.380 52.639 1.00 17.35 510 GLN B C 1
ATOM 9548 O O . GLN B 1 510 ? 71.500 -19.392 53.585 1.00 14.45 510 GLN B O 1
ATOM 9554 N N . ALA B 1 511 ? 69.450 -19.095 52.778 1.00 16.88 511 ALA B N 1
ATOM 9555 C CA . ALA B 1 511 ? 68.872 -18.904 54.115 1.00 17.89 511 ALA B CA 1
ATOM 9556 C C . ALA B 1 511 ? 68.895 -20.196 54.947 1.00 18.48 511 ALA B C 1
ATOM 9557 O O . ALA B 1 511 ? 69.190 -20.139 56.125 1.00 18.77 511 ALA B O 1
ATOM 9559 N N . ASP B 1 512 ? 68.526 -21.336 54.370 1.00 18.94 512 ASP B N 1
ATOM 9560 C CA . ASP B 1 512 ? 68.587 -22.596 55.144 1.00 18.80 512 ASP B CA 1
ATOM 9561 C C . ASP B 1 512 ? 70.057 -22.884 55.561 1.00 20.39 512 ASP B C 1
ATOM 9562 O O . ASP B 1 512 ? 70.296 -23.325 56.668 1.00 23.15 512 ASP B O 1
ATOM 9567 N N . PHE B 1 513 ? 71.020 -22.628 54.671 1.00 20.11 513 PHE B N 1
ATOM 9568 C CA . PHE B 1 513 ? 72.444 -22.868 54.905 1.00 19.51 513 PHE B CA 1
ATOM 9569 C C . PHE B 1 513 ? 72.925 -21.941 55.988 1.00 17.82 513 PHE B C 1
ATOM 9570 O O . PHE B 1 513 ? 73.506 -22.399 56.972 1.00 17.74 513 PHE B O 1
ATOM 9578 N N . PHE B 1 514 ? 72.562 -20.654 55.917 1.00 16.27 514 PHE B N 1
ATOM 9579 C CA . PHE B 1 514 ? 72.967 -19.731 56.966 1.00 15.95 514 PHE B CA 1
ATOM 9580 C C . PHE B 1 514 ? 72.418 -20.105 58.341 1.00 16.00 514 PHE B C 1
ATOM 9581 O O . PHE B 1 514 ? 73.082 -19.872 59.305 1.00 16.83 514 PHE B O 1
ATOM 9589 N N . ASN B 1 515 ? 71.202 -20.642 58.393 1.00 16.19 515 ASN B N 1
ATOM 9590 C CA . ASN B 1 515 ? 70.481 -20.958 59.643 1.00 17.56 515 ASN B CA 1
ATOM 9591 C C . ASN B 1 515 ? 70.830 -22.326 60.176 1.00 15.73 515 ASN B C 1
ATOM 9592 O O . ASN B 1 515 ? 70.558 -22.609 61.341 1.00 15.73 515 ASN B O 1
ATOM 9597 N N . CYS B 1 516 ? 71.351 -23.187 59.283 1.00 15.12 516 CYS B N 1
ATOM 9598 C CA . CYS B 1 516 ? 71.544 -24.626 59.544 1.00 14.26 516 CYS B CA 1
ATOM 9599 C C . CYS B 1 516 ? 72.862 -24.746 60.317 1.00 13.28 516 CYS B C 1
ATOM 9600 O O . CYS B 1 516 ? 73.881 -25.182 59.787 1.00 13.76 516 CYS B O 1
ATOM 9603 N N . THR B 1 517 ? 72.839 -24.323 61.561 1.00 13.08 517 THR B N 1
ATOM 9604 C CA . THR B 1 517 ? 74.063 -24.176 62.345 1.00 12.94 517 THR B CA 1
ATOM 9605 C C . THR B 1 517 ? 73.851 -24.837 63.677 1.00 13.87 517 THR B C 1
ATOM 9606 O O . THR B 1 517 ? 74.003 -26.104 63.797 1.00 14.64 517 THR B O 1
ATOM 9610 N N . ILE B 1 518 ? 73.411 -24.068 64.648 1.00 12.50 518 ILE B N 1
ATOM 9611 C CA . ILE B 1 518 ? 73.039 -24.551 65.950 1.00 12.77 518 ILE B CA 1
ATOM 9612 C C . ILE B 1 518 ? 71.769 -23.894 66.384 1.00 14.64 518 ILE B C 1
ATOM 9613 O O . ILE B 1 518 ? 71.359 -22.894 65.777 1.00 12.57 518 ILE B O 1
ATOM 9618 N N . GLN B 1 519 ? 71.130 -24.501 67.405 1.00 13.47 519 GLN B N 1
ATOM 9619 C CA . GLN B 1 519 ? 69.969 -23.920 68.055 1.00 14.71 519 GLN B CA 1
ATOM 9620 C C . GLN B 1 519 ? 70.162 -24.037 69.545 1.00 14.68 519 GLN B C 1
ATOM 9621 O O . GLN B 1 519 ? 70.574 -25.093 70.004 1.00 13.30 519 GLN B O 1
ATOM 9627 N N . THR B 1 520 ? 69.806 -22.986 70.273 1.00 12.95 520 THR B N 1
ATOM 9628 C CA . THR B 1 520 ? 69.801 -22.986 71.711 1.00 15.68 520 THR B CA 1
ATOM 9629 C C . THR B 1 520 ? 68.353 -23.370 72.075 1.00 14.76 520 THR B C 1
ATOM 9630 O O . THR B 1 520 ? 67.427 -22.582 71.912 1.00 14.54 520 THR B O 1
ATOM 9634 N N . VAL B 1 521 ? 68.190 -24.574 72.596 1.00 14.49 521 VAL B N 1
ATOM 9635 C CA . VAL B 1 521 ? 66.887 -25.194 72.800 1.00 13.53 521 VAL B CA 1
ATOM 9636 C C . VAL B 1 521 ? 66.506 -25.300 74.281 1.00 14.49 521 VAL B C 1
ATOM 9637 O O . VAL B 1 521 ? 67.198 -25.946 75.086 1.00 14.47 521 VAL B O 1
ATOM 9641 N N . ASN B 1 522 ? 65.340 -24.744 74.609 1.00 14.83 522 ASN B N 1
ATOM 9642 C CA . ASN B 1 522 ? 64.810 -24.814 75.985 1.00 13.81 522 ASN B CA 1
ATOM 9643 C C . ASN B 1 522 ? 64.559 -26.284 76.350 1.00 13.56 522 ASN B C 1
ATOM 9644 O O . ASN B 1 522 ? 64.043 -27.002 75.536 1.00 12.97 522 ASN B O 1
ATOM 9649 N N . PHE B 1 523 ? 64.862 -26.720 77.544 1.00 12.95 523 PHE B N 1
ATOM 9650 C CA . PHE B 1 523 ? 64.486 -28.070 77.956 1.00 14.05 523 PHE B CA 1
ATOM 9651 C C . PHE B 1 523 ? 63.685 -28.199 79.277 1.00 13.77 523 PHE B C 1
ATOM 9652 O O . PHE B 1 523 ? 63.666 -29.251 79.879 1.00 17.17 523 PHE B O 1
ATOM 9660 N N . SER B 1 524 ? 63.001 -27.112 79.693 1.00 14.78 524 SER B N 1
ATOM 9661 C CA . SER B 1 524 ? 62.208 -27.065 80.934 1.00 14.84 524 SER B CA 1
ATOM 9662 C C . SER B 1 524 ? 60.727 -27.049 80.696 1.00 17.73 524 SER B C 1
ATOM 9663 O O . SER B 1 524 ? 59.972 -27.495 81.587 1.00 16.12 524 SER B O 1
ATOM 9666 N N . GLU B 1 525 ? 60.263 -26.574 79.534 1.00 16.29 525 GLU B N 1
ATOM 9667 C CA . GLU B 1 525 ? 58.810 -26.448 79.268 1.00 16.80 525 GLU B CA 1
ATOM 9668 C C . GLU B 1 525 ? 58.516 -27.004 77.860 1.00 15.97 525 GLU B C 1
ATOM 9669 O O . GLU B 1 525 ? 58.850 -26.333 76.844 1.00 14.42 525 GLU B O 1
ATOM 9675 N N . PRO B 1 526 ? 57.856 -28.157 77.805 1.00 16.00 526 PRO B N 1
ATOM 9676 C CA . PRO B 1 526 ? 57.686 -28.895 76.568 1.00 16.56 526 PRO B CA 1
ATOM 9677 C C . PRO B 1 526 ? 56.980 -28.126 75.517 1.00 16.85 526 PRO B C 1
ATOM 9678 O O . PRO B 1 526 ? 57.292 -28.312 74.319 1.00 15.58 526 PRO B O 1
ATOM 9682 N N . SER B 1 527 ? 56.154 -27.140 75.919 1.00 15.39 527 SER B N 1
ATOM 9683 C CA . SER B 1 527 ? 55.364 -26.350 74.945 1.00 15.45 527 SER B CA 1
ATOM 9684 C C . SER B 1 527 ? 56.077 -25.057 74.421 1.00 15.36 527 SER B C 1
ATOM 9685 O O . SER B 1 527 ? 55.621 -24.411 73.492 1.00 15.97 527 SER B O 1
ATOM 9688 N N . VAL B 1 528 ? 57.262 -24.769 74.956 1.00 14.11 528 VAL B N 1
ATOM 9689 C CA . VAL B 1 528 ? 57.919 -23.533 74.712 1.00 14.74 528 VAL B CA 1
ATOM 9690 C C . VAL B 1 528 ? 59.266 -23.713 74.053 1.00 14.96 528 VAL B C 1
ATOM 9691 O O . VAL B 1 528 ? 60.113 -24.433 74.544 1.00 15.98 528 VAL B O 1
ATOM 9695 N N . ASN B 1 529 ? 59.460 -23.041 72.928 1.00 14.70 529 ASN B N 1
ATOM 9696 C CA . ASN B 1 529 ? 60.824 -22.916 72.369 1.00 15.65 529 ASN B CA 1
ATOM 9697 C C . ASN B 1 529 ? 61.432 -21.522 72.607 1.00 18.20 529 ASN B C 1
ATOM 9698 O O . ASN B 1 529 ? 62.580 -21.428 73.039 1.00 18.56 529 ASN B O 1
ATOM 9703 N N . LYS B 1 530 ? 60.649 -20.466 72.369 1.00 15.11 530 LYS B N 1
ATOM 9704 C CA . LYS B 1 530 ? 61.110 -19.116 72.532 1.00 15.24 530 LYS B CA 1
ATOM 9705 C C . LYS B 1 530 ? 60.123 -18.359 73.427 1.00 17.47 530 LYS B C 1
ATOM 9706 O O . LYS B 1 530 ? 58.955 -18.710 73.520 1.00 15.76 530 LYS B O 1
ATOM 9712 N N . ALA B 1 531 ? 60.613 -17.279 74.027 1.00 16.81 531 ALA B N 1
ATOM 9713 C CA . ALA B 1 531 ? 59.777 -16.455 74.926 1.00 17.82 531 ALA B CA 1
ATOM 9714 C C . ALA B 1 531 ? 60.304 -15.032 74.762 1.00 19.89 531 ALA B C 1
ATOM 9715 O O . ALA B 1 531 ? 61.406 -14.844 74.207 1.00 17.57 531 ALA B O 1
ATOM 9717 N N . SER B 1 532 ? 59.575 -14.024 75.260 1.00 20.51 532 SER B N 1
ATOM 9718 C CA . SER B 1 532 ? 60.159 -12.711 75.347 1.00 20.98 532 SER B CA 1
ATOM 9719 C C . SER B 1 532 ? 60.933 -12.731 76.648 1.00 20.43 532 SER B C 1
ATOM 9720 O O . SER B 1 532 ? 60.554 -13.432 77.577 1.00 20.07 532 SER B O 1
ATOM 9723 N N . GLN B 1 533 ? 62.012 -11.954 76.683 1.00 20.47 533 GLN B N 1
ATOM 9724 C CA . GLN B 1 533 ? 62.872 -11.852 77.826 1.00 22.67 533 GLN B CA 1
ATOM 9725 C C . GLN B 1 533 ? 63.005 -10.358 78.098 1.00 25.91 533 GLN B C 1
ATOM 9726 O O . GLN B 1 533 ? 63.474 -9.606 77.210 1.00 26.00 533 GLN B O 1
ATOM 9732 N N . THR B 1 534 ? 62.614 -9.946 79.294 1.00 22.79 534 THR B N 1
ATOM 9733 C CA . THR B 1 534 ? 62.784 -8.527 79.699 1.00 23.41 534 THR B CA 1
ATOM 9734 C C . THR B 1 534 ? 63.752 -8.472 80.829 1.00 22.44 534 THR B C 1
ATOM 9735 O O . THR B 1 534 ? 63.555 -9.087 81.896 1.00 23.13 534 THR B O 1
ATOM 9739 N N . GLU B 1 535 ? 64.818 -7.747 80.568 1.00 23.69 535 GLU B N 1
ATOM 9740 C CA . GLU B 1 535 ? 65.871 -7.527 81.514 1.00 25.62 535 GLU B CA 1
ATOM 9741 C C . GLU B 1 535 ? 65.778 -6.058 81.960 1.00 26.45 535 GLU B C 1
ATOM 9742 O O . GLU B 1 535 ? 65.953 -5.136 81.139 1.00 26.15 535 GLU B O 1
ATOM 9748 N N . THR B 1 536 ? 65.517 -5.856 83.233 1.00 25.10 536 THR B N 1
ATOM 9749 C CA . THR B 1 536 ? 65.419 -4.479 83.775 1.00 27.37 536 THR B CA 1
ATOM 9750 C C . THR B 1 536 ? 66.601 -4.314 84.709 1.00 28.97 536 THR B C 1
ATOM 9751 O O . THR B 1 536 ? 66.772 -5.113 85.600 1.00 27.62 536 THR B O 1
ATOM 9755 N N . VAL B 1 537 ? 67.454 -3.305 84.473 1.00 27.70 537 VAL B N 1
ATOM 9756 C CA . VAL B 1 537 ? 68.609 -3.078 85.321 1.00 27.72 537 VAL B CA 1
ATOM 9757 C C . VAL B 1 537 ? 68.423 -1.707 86.011 1.00 31.37 537 VAL B C 1
ATOM 9758 O O . VAL B 1 537 ? 68.304 -0.693 85.325 1.00 29.78 537 VAL B O 1
ATOM 9762 N N . THR B 1 538 ? 68.322 -1.703 87.334 1.00 29.29 538 THR B N 1
ATOM 9763 C CA . THR B 1 538 ? 68.032 -0.507 88.068 1.00 31.42 538 THR B CA 1
ATOM 9764 C C . THR B 1 538 ? 69.280 -0.248 88.843 1.00 30.35 538 THR B C 1
ATOM 9765 O O . THR B 1 538 ? 69.767 -1.142 89.551 1.00 27.84 538 THR B O 1
ATOM 9769 N N . SER B 1 539 ? 69.846 0.941 88.650 1.00 28.72 539 SER B N 1
ATOM 9770 C CA . SER B 1 539 ? 71.223 1.251 89.080 1.00 29.58 539 SER B CA 1
ATOM 9771 C C . SER B 1 539 ? 71.261 2.558 89.893 1.00 31.43 539 SER B C 1
ATOM 9772 O O . SER B 1 539 ? 70.837 3.607 89.389 1.00 33.93 539 SER B O 1
ATOM 9775 N N . ARG B 1 540 ? 71.721 2.477 91.128 1.00 28.70 540 ARG B N 1
ATOM 9776 C CA . ARG B 1 540 ? 71.961 3.645 91.942 1.00 30.74 540 ARG B CA 1
ATOM 9777 C C . ARG B 1 540 ? 73.431 4.013 91.879 1.00 27.13 540 ARG B C 1
ATOM 9778 O O . ARG B 1 540 ? 74.297 3.190 92.233 1.00 32.85 540 ARG B O 1
ATOM 9786 N N . THR B 1 541 ? 73.714 5.247 91.443 1.00 26.49 541 THR B N 1
ATOM 9787 C CA . THR B 1 541 ? 75.077 5.754 91.369 1.00 24.23 541 THR B CA 1
ATOM 9788 C C . THR B 1 541 ? 75.285 6.694 92.548 1.00 26.40 541 THR B C 1
ATOM 9789 O O . THR B 1 541 ? 74.495 7.616 92.740 1.00 27.15 541 THR B O 1
ATOM 9793 N N . HIS B 1 542 ? 76.264 6.392 93.376 1.00 23.83 542 HIS B N 1
ATOM 9794 C CA . HIS B 1 542 ? 76.566 7.175 94.546 1.00 25.38 542 HIS B CA 1
ATOM 9795 C C . HIS B 1 542 ? 78.012 7.723 94.538 1.00 23.09 542 HIS B C 1
ATOM 9796 O O . HIS B 1 542 ? 79.008 7.016 94.258 1.00 23.30 542 HIS B O 1
ATOM 9803 N N . TYR B 1 543 ? 78.141 9.015 94.792 1.00 19.68 543 TYR B N 1
ATOM 9804 C CA . TYR B 1 543 ? 79.441 9.639 94.817 1.00 17.73 543 TYR B CA 1
ATOM 9805 C C . TYR B 1 543 ? 79.698 10.205 96.201 1.00 19.31 543 TYR B C 1
ATOM 9806 O O . TYR B 1 543 ? 78.783 10.809 96.800 1.00 19.74 543 TYR B O 1
ATOM 9815 N N . GLU B 1 544 ? 80.933 10.083 96.645 1.00 20.03 544 GLU B N 1
ATOM 9816 C CA . GLU B 1 544 ? 81.374 10.640 97.930 1.00 20.64 544 GLU B CA 1
ATOM 9817 C C . GLU B 1 544 ? 82.735 11.200 97.613 1.00 17.81 544 GLU B C 1
ATOM 9818 O O . GLU B 1 544 ? 83.508 10.561 96.877 1.00 19.49 544 GLU B O 1
ATOM 9824 N N . TRP B 1 545 ? 83.084 12.296 98.254 1.00 17.91 545 TRP B N 1
ATOM 9825 C CA . TRP B 1 545 ? 84.387 12.864 98.097 1.00 17.66 545 TRP B CA 1
ATOM 9826 C C . TRP B 1 545 ? 85.101 12.865 99.420 1.00 20.23 545 TRP B C 1
ATOM 9827 O O . TRP B 1 545 ? 84.458 13.074 100.438 1.00 20.33 545 TRP B O 1
ATOM 9838 N N . GLY B 1 546 ? 86.394 12.657 99.406 1.00 18.68 546 GLY B N 1
ATOM 9839 C CA . GLY B 1 546 ? 87.153 12.604 100.679 1.00 22.01 546 GLY B CA 1
ATOM 9840 C C . GLY B 1 546 ? 88.571 13.070 100.539 1.00 23.09 546 GLY B C 1
ATOM 9841 O O . GLY B 1 546 ? 88.898 13.731 99.567 1.00 22.59 546 GLY B O 1
ATOM 9842 N N . ASN B 1 547 ? 89.398 12.772 101.544 1.00 23.83 547 ASN B N 1
ATOM 9843 C CA . ASN B 1 547 ? 90.740 13.291 101.626 1.00 23.74 547 ASN B CA 1
ATOM 9844 C C . ASN B 1 547 ? 90.733 14.830 101.627 1.00 19.53 547 ASN B C 1
ATOM 9845 O O . ASN B 1 547 ? 91.623 15.480 101.064 1.00 20.51 547 ASN B O 1
ATOM 9850 N N . LEU B 1 548 ? 89.694 15.399 102.195 1.00 18.38 548 LEU B N 1
ATOM 9851 C CA . LEU B 1 548 ? 89.518 16.866 102.173 1.00 19.73 548 LEU B CA 1
ATOM 9852 C C . LEU B 1 548 ? 90.213 17.497 103.318 1.00 21.09 548 LEU B C 1
ATOM 9853 O O . LEU B 1 548 ? 90.482 16.809 104.275 1.00 18.57 548 LEU B O 1
ATOM 9858 N N . PRO B 1 549 ? 90.523 18.817 103.235 1.00 18.06 549 PRO B N 1
ATOM 9859 C CA . PRO B 1 549 ? 91.150 19.461 104.384 1.00 17.15 549 PRO B CA 1
ATOM 9860 C C . PRO B 1 549 ? 90.255 19.421 105.661 1.00 18.97 549 PRO B C 1
ATOM 9861 O O . PRO B 1 549 ? 89.024 19.333 105.620 1.00 17.22 549 PRO B O 1
ATOM 9865 N N . ALA B 1 550 ? 90.872 19.650 106.790 1.00 21.72 550 ALA B N 1
ATOM 9866 C CA . ALA B 1 550 ? 90.147 19.689 108.082 1.00 24.04 550 ALA B CA 1
ATOM 9867 C C . ALA B 1 550 ? 89.101 20.707 108.074 1.00 23.11 550 ALA B C 1
ATOM 9868 O O . ALA B 1 550 ? 89.295 21.824 107.593 1.00 23.94 550 ALA B O 1
ATOM 9870 N N . GLY B 1 551 ? 87.889 20.290 108.469 1.00 20.67 551 GLY B N 1
ATOM 9871 C CA . GLY B 1 551 ? 86.754 21.164 108.512 1.00 20.25 551 GLY B CA 1
ATOM 9872 C C . GLY B 1 551 ? 85.958 21.189 107.218 1.00 20.53 551 GLY B C 1
ATOM 9873 O O . GLY B 1 551 ? 84.875 21.719 107.170 1.00 21.98 551 GLY B O 1
ATOM 9874 N N . VAL B 1 552 ? 86.501 20.627 106.126 1.00 18.80 552 VAL B N 1
ATOM 9875 C CA . VAL B 1 552 ? 85.768 20.689 104.842 1.00 17.58 552 VAL B CA 1
ATOM 9876 C C . VAL B 1 552 ? 84.973 19.406 104.615 1.00 16.25 552 VAL B C 1
ATOM 9877 O O . VAL B 1 552 ? 85.474 18.293 104.821 1.00 17.01 552 VAL B O 1
ATOM 9881 N N . SER B 1 553 ? 83.747 19.540 104.178 1.00 18.21 553 SER B N 1
ATOM 9882 C CA . SER B 1 553 ? 82.958 18.388 103.766 1.00 19.60 553 SER B CA 1
ATOM 9883 C C . SER B 1 553 ? 82.089 18.833 102.621 1.00 20.05 553 SER B C 1
ATOM 9884 O O . SER B 1 553 ? 81.746 20.021 102.480 1.00 19.78 553 SER B O 1
ATOM 9887 N N . VAL B 1 554 ? 81.686 17.897 101.820 1.00 18.70 554 VAL B N 1
ATOM 9888 C CA . VAL B 1 554 ? 80.679 18.200 100.759 1.00 21.68 554 VAL B CA 1
ATOM 9889 C C . VAL B 1 554 ? 79.660 17.046 100.771 1.00 20.42 554 VAL B C 1
ATOM 9890 O O . VAL B 1 554 ? 80.036 15.926 101.085 1.00 19.01 554 VAL B O 1
ATOM 9894 N N . PRO B 1 555 ? 78.417 17.328 100.436 1.00 19.76 555 PRO B N 1
ATOM 9895 C CA . PRO B 1 555 ? 77.417 16.353 100.477 1.00 21.21 555 PRO B CA 1
ATOM 9896 C C . PRO B 1 555 ? 77.697 15.234 99.439 1.00 20.57 555 PRO B C 1
ATOM 9897 O O . PRO B 1 555 ? 78.306 15.508 98.375 1.00 17.47 555 PRO B O 1
ATOM 9901 N N . ASP B 1 556 ? 77.322 14.018 99.779 1.00 17.21 556 ASP B N 1
ATOM 9902 C CA . ASP B 1 556 ? 77.262 12.931 98.818 1.00 18.02 556 ASP B CA 1
ATOM 9903 C C . ASP B 1 556 ? 76.269 13.254 97.707 1.00 19.88 556 ASP B C 1
ATOM 9904 O O . ASP B 1 556 ? 75.397 14.076 97.858 1.00 20.71 556 ASP B O 1
ATOM 9909 N N . GLN B 1 557 ? 76.394 12.652 96.550 1.00 17.38 557 GLN B N 1
ATOM 9910 C CA . GLN B 1 557 ? 75.395 12.845 95.526 1.00 19.99 557 GLN B CA 1
ATOM 9911 C C . GLN B 1 557 ? 74.917 11.478 95.132 1.00 21.41 557 GLN B C 1
ATOM 9912 O O . GLN B 1 557 ? 75.731 10.556 95.046 1.00 21.06 557 GLN B O 1
ATOM 9918 N N . SER B 1 558 ? 73.656 11.287 94.877 1.00 23.06 558 SER B N 1
ATOM 9919 C CA . SER B 1 558 ? 73.302 9.977 94.348 1.00 27.73 558 SER B CA 1
ATOM 9920 C C . SER B 1 558 ? 72.140 10.117 93.427 1.00 28.50 558 SER B C 1
ATOM 9921 O O . SER B 1 558 ? 71.342 11.061 93.537 1.00 25.92 558 SER B O 1
ATOM 9924 N N . SER B 1 559 ? 72.035 9.224 92.461 1.00 25.70 559 SER B N 1
ATOM 9925 C CA . SER B 1 559 ? 70.823 9.179 91.691 1.00 25.91 559 SER B CA 1
ATOM 9926 C C . SER B 1 559 ? 70.572 7.749 91.164 1.00 30.26 559 SER B C 1
ATOM 9927 O O . SER B 1 559 ? 71.436 6.874 91.282 1.00 25.63 559 SER B O 1
ATOM 9930 N N . VAL B 1 560 ? 69.381 7.541 90.599 1.00 31.75 560 VAL B N 1
ATOM 9931 C CA . VAL B 1 560 ? 68.976 6.225 90.167 1.00 28.66 560 VAL B CA 1
ATOM 9932 C C . VAL B 1 560 ? 68.567 6.307 88.719 1.00 31.66 560 VAL B C 1
ATOM 9933 O O . VAL B 1 560 ? 67.978 7.311 88.292 1.00 28.03 560 VAL B O 1
ATOM 9937 N N . SER B 1 561 ? 68.921 5.267 87.951 1.00 28.03 561 SER B N 1
ATOM 9938 C CA . SER B 1 561 ? 68.752 5.208 86.487 1.00 32.74 561 SER B CA 1
ATOM 9939 C C . SER B 1 561 ? 68.271 3.764 86.218 1.00 35.47 561 SER B C 1
ATOM 9940 O O . SER B 1 561 ? 68.565 2.863 87.031 1.00 29.51 561 SER B O 1
ATOM 9943 N N . ALA B 1 562 ? 67.544 3.551 85.125 1.00 34.12 562 ALA B N 1
ATOM 9944 C CA . ALA B 1 562 ? 67.176 2.186 84.731 1.00 34.14 562 ALA B CA 1
ATOM 9945 C C . ALA B 1 562 ? 67.145 2.047 83.236 1.00 34.50 562 ALA B C 1
ATOM 9946 O O . ALA B 1 562 ? 66.927 3.023 82.465 1.00 29.45 562 ALA B O 1
ATOM 9948 N N . THR B 1 563 ? 67.382 0.809 82.831 1.00 35.03 563 THR B N 1
ATOM 9949 C CA . THR B 1 563 ? 67.266 0.390 81.442 1.00 31.62 563 THR B CA 1
ATOM 9950 C C . THR B 1 563 ? 66.331 -0.857 81.467 1.00 30.78 563 THR B C 1
ATOM 9951 O O . THR B 1 563 ? 66.255 -1.595 82.479 1.00 27.77 563 THR B O 1
ATOM 9955 N N . LYS B 1 564 ? 65.552 -0.980 80.416 1.00 28.76 564 LYS B N 1
ATOM 9956 C CA . LYS B 1 564 ? 64.639 -2.091 80.234 1.00 30.58 564 LYS B CA 1
ATOM 9957 C C . LYS B 1 564 ? 64.890 -2.555 78.831 1.00 29.62 564 LYS B C 1
ATOM 9958 O O . LYS B 1 564 ? 64.617 -1.841 77.883 1.00 28.70 564 LYS B O 1
ATOM 9964 N N A ASN B 1 565 ? 65.560 -3.693 78.694 0.50 28.60 565 ASN B N 1
ATOM 9965 N N B ASN B 1 565 ? 65.443 -3.755 78.729 0.50 28.46 565 ASN B N 1
ATOM 9966 C CA A ASN B 1 565 ? 65.685 -4.318 77.375 0.50 30.44 565 ASN B CA 1
ATOM 9967 C CA B ASN B 1 565 ? 65.830 -4.388 77.470 0.50 30.24 565 ASN B CA 1
ATOM 9968 C C A ASN B 1 565 ? 64.652 -5.411 77.276 0.50 28.66 565 ASN B C 1
ATOM 9969 C C B ASN B 1 565 ? 64.874 -5.541 77.154 0.50 27.70 565 ASN B C 1
ATOM 9970 O O A ASN B 1 565 ? 64.375 -6.167 78.207 0.50 26.20 565 ASN B O 1
ATOM 9971 O O B ASN B 1 565 ? 64.963 -6.563 77.833 0.50 25.38 565 ASN B O 1
ATOM 9980 N N . VAL B 1 566 ? 63.989 -5.405 76.154 1.00 29.14 566 VAL B N 1
ATOM 9981 C CA . VAL B 1 566 ? 63.023 -6.411 75.829 1.00 27.49 566 VAL B CA 1
ATOM 9982 C C . VAL B 1 566 ? 63.428 -7.073 74.474 1.00 32.18 566 VAL B C 1
ATOM 9983 O O . VAL B 1 566 ? 63.441 -6.438 73.450 1.00 30.27 566 VAL B O 1
ATOM 9987 N N . ASP B 1 567 ? 63.735 -8.355 74.495 1.00 31.44 567 ASP B N 1
ATOM 9988 C CA . ASP B 1 567 ? 63.918 -9.152 73.295 1.00 32.34 567 ASP B CA 1
ATOM 9989 C C . ASP B 1 567 ? 62.693 -10.018 73.199 1.00 31.82 567 ASP B C 1
ATOM 9990 O O . ASP B 1 567 ? 62.369 -10.783 74.124 1.00 26.82 567 ASP B O 1
ATOM 9995 N N . GLU B 1 568 ? 62.000 -9.896 72.077 1.00 28.52 568 GLU B N 1
ATOM 9996 C CA . GLU B 1 568 ? 60.663 -10.457 71.912 1.00 31.75 568 GLU B CA 1
ATOM 9997 C C . GLU B 1 568 ? 60.519 -12.017 71.816 1.00 28.75 568 GLU B C 1
ATOM 9998 O O . GLU B 1 568 ? 59.463 -12.630 72.204 1.00 25.69 568 GLU B O 1
ATOM 10004 N N . LYS B 1 569 ? 61.542 -12.635 71.232 1.00 27.27 569 LYS B N 1
ATOM 10005 C CA . LYS B 1 569 ? 61.458 -14.070 70.876 1.00 28.24 569 LYS B CA 1
ATOM 10006 C C . LYS B 1 569 ? 62.854 -14.583 71.006 1.00 25.69 569 LYS B C 1
ATOM 10007 O O . LYS B 1 569 ? 63.561 -14.558 70.035 1.00 26.82 569 LYS B O 1
ATOM 10013 N N . VAL B 1 570 ? 63.258 -14.998 72.186 1.00 20.67 570 VAL B N 1
ATOM 10014 C CA . VAL B 1 570 ? 64.563 -15.619 72.352 1.00 22.91 570 VAL B CA 1
ATOM 10015 C C . VAL B 1 570 ? 64.365 -16.981 73.023 1.00 18.60 570 VAL B C 1
ATOM 10016 O O . VAL B 1 570 ? 63.358 -17.232 73.624 1.00 16.26 570 VAL B O 1
ATOM 10020 N N . PRO B 1 571 ? 65.361 -17.838 72.925 1.00 18.68 571 PRO B N 1
ATOM 10021 C CA . PRO B 1 571 ? 65.278 -19.123 73.625 1.00 19.11 571 PRO B CA 1
ATOM 10022 C C . PRO B 1 571 ? 65.000 -18.999 75.133 1.00 17.26 571 PRO B C 1
ATOM 10023 O O . PRO B 1 571 ? 65.604 -18.214 75.769 1.00 17.81 571 PRO B O 1
ATOM 10027 N N . LEU B 1 572 ? 64.047 -19.703 75.636 1.00 16.31 572 LEU B N 1
ATOM 10028 C CA . LEU B 1 572 ? 63.757 -19.665 77.033 1.00 17.41 572 LEU B CA 1
ATOM 10029 C C . LEU B 1 572 ? 64.767 -20.455 77.823 1.00 17.00 572 LEU B C 1
ATOM 10030 O O . LEU B 1 572 ? 64.957 -21.636 77.556 1.00 17.87 572 LEU B O 1
ATOM 10035 N N . PRO B 1 573 ? 65.414 -19.841 78.802 1.00 17.51 573 PRO B N 1
ATOM 10036 C CA . PRO B 1 573 ? 66.355 -20.625 79.663 1.00 17.23 573 PRO B CA 1
ATOM 10037 C C . PRO B 1 573 ? 65.614 -21.511 80.612 1.00 16.69 573 PRO B C 1
ATOM 10038 O O . PRO B 1 573 ? 64.495 -21.178 80.924 1.00 16.34 573 PRO B O 1
ATOM 10042 N N . PRO B 1 574 ? 66.199 -22.632 81.037 1.00 15.92 574 PRO B N 1
ATOM 10043 C CA . PRO B 1 574 ? 67.552 -23.130 80.643 1.00 14.72 574 PRO B CA 1
ATOM 10044 C C . PRO B 1 574 ? 67.497 -23.837 79.278 1.00 14.03 574 PRO B C 1
ATOM 10045 O O . PRO B 1 574 ? 66.471 -24.490 78.917 1.00 13.20 574 PRO B O 1
ATOM 10049 N N . ALA B 1 575 ? 68.536 -23.612 78.510 1.00 13.93 575 ALA B N 1
ATOM 10050 C CA . ALA B 1 575 ? 68.657 -24.149 77.181 1.00 13.73 575 ALA B CA 1
ATOM 10051 C C . ALA B 1 575 ? 69.969 -24.840 76.930 1.00 13.45 575 ALA B C 1
ATOM 10052 O O . ALA B 1 575 ? 70.962 -24.711 77.695 1.00 14.64 575 ALA B O 1
ATOM 10054 N N . TYR B 1 576 ? 69.913 -25.641 75.869 1.00 13.89 576 TYR B N 1
ATOM 10055 C CA . TYR B 1 576 ? 71.000 -26.511 75.453 1.00 12.83 576 TYR B CA 1
ATOM 10056 C C . TYR B 1 576 ? 71.421 -26.256 74.004 1.00 12.32 576 TYR B C 1
ATOM 10057 O O . TYR B 1 576 ? 70.626 -26.198 73.091 1.00 15.77 576 TYR B O 1
ATOM 10066 N N . TYR B 1 577 ? 72.714 -26.142 73.826 1.00 12.22 577 TYR B N 1
ATOM 10067 C CA . TYR B 1 577 ? 73.347 -25.893 72.543 1.00 12.06 577 TYR B CA 1
ATOM 10068 C C . TYR B 1 577 ? 73.279 -27.131 71.686 1.00 12.54 577 TYR B C 1
ATOM 10069 O O . TYR B 1 577 ? 73.946 -28.151 72.044 1.00 12.73 577 TYR B O 1
ATOM 10078 N N . SER B 1 578 ? 72.434 -27.080 70.662 1.00 13.20 578 SER B N 1
ATOM 10079 C CA . SER B 1 578 ? 72.083 -28.236 69.867 1.00 13.22 578 SER B CA 1
ATOM 10080 C C . SER B 1 578 ? 72.407 -27.976 68.386 1.00 14.66 578 SER B C 1
ATOM 10081 O O . SER B 1 578 ? 72.166 -26.913 67.888 1.00 14.86 578 SER B O 1
ATOM 10084 N N . TYR B 1 579 ? 72.956 -28.983 67.702 1.00 12.48 579 TYR B N 1
ATOM 10085 C CA . TYR B 1 579 ? 73.261 -28.832 66.267 1.00 12.37 579 TYR B CA 1
ATOM 10086 C C . TYR B 1 579 ? 72.057 -29.060 65.384 1.00 11.49 579 TYR B C 1
ATOM 10087 O O . TYR B 1 579 ? 71.062 -29.649 65.810 1.00 12.15 579 TYR B O 1
ATOM 10096 N N . TRP B 1 580 ? 72.148 -28.577 64.162 1.00 12.22 580 TRP B N 1
ATOM 10097 C CA . TRP B 1 580 ? 71.159 -28.742 63.164 1.00 12.73 580 TRP B CA 1
ATOM 10098 C C . TRP B 1 580 ? 71.531 -29.914 62.221 1.00 13.71 580 TRP B C 1
ATOM 10099 O O . TRP B 1 580 ? 70.881 -30.986 62.255 1.00 14.63 580 TRP B O 1
ATOM 10126 N N . PRO B 1 582 ? 75.195 -31.179 61.102 1.00 12.30 582 PRO B N 1
ATOM 10127 C CA . PRO B 1 582 ? 76.598 -31.026 61.004 1.00 12.36 582 PRO B CA 1
ATOM 10128 C C . PRO B 1 582 ? 77.239 -31.602 59.753 1.00 13.31 582 PRO B C 1
ATOM 10129 O O . PRO B 1 582 ? 78.113 -30.944 59.173 1.00 12.52 582 PRO B O 1
ATOM 10133 N N . PRO B 1 583 ? 76.768 -32.785 59.284 1.00 13.03 583 PRO B N 1
ATOM 10134 C CA . PRO B 1 583 ? 77.330 -33.292 58.033 1.00 13.74 583 PRO B CA 1
ATOM 10135 C C . PRO B 1 583 ? 77.138 -32.431 56.804 1.00 13.46 583 PRO B C 1
ATOM 10136 O O . PRO B 1 583 ? 77.929 -32.497 55.874 1.00 13.89 583 PRO B O 1
ATOM 10140 N N . GLN B 1 584 ? 76.045 -31.690 56.782 1.00 13.16 584 GLN B N 1
ATOM 10141 C CA . GLN B 1 584 ? 75.607 -30.962 55.578 1.00 13.41 584 GLN B CA 1
ATOM 10142 C C . GLN B 1 584 ? 75.824 -29.500 55.733 1.00 13.26 584 GLN B C 1
ATOM 10143 O O . GLN B 1 584 ? 75.750 -28.757 54.773 1.00 15.35 584 GLN B O 1
ATOM 10149 N N . SER B 1 585 ? 76.092 -29.044 56.942 1.00 12.90 585 SER B N 1
ATOM 10150 C CA . SER B 1 585 ? 76.318 -27.605 57.174 1.00 13.13 585 SER B CA 1
ATOM 10151 C C . SER B 1 585 ? 77.219 -27.510 58.393 1.00 13.64 585 SER B C 1
ATOM 10152 O O . SER B 1 585 ? 76.769 -27.408 59.528 1.00 12.85 585 SER B O 1
ATOM 10155 N N . PRO B 1 586 ? 78.532 -27.632 58.171 1.00 13.97 586 PRO B N 1
ATOM 10156 C CA . PRO B 1 586 ? 79.477 -27.792 59.267 1.00 12.73 586 PRO B CA 1
ATOM 10157 C C . PRO B 1 586 ? 79.585 -26.568 60.119 1.00 12.66 586 PRO B C 1
ATOM 10158 O O . PRO B 1 586 ? 79.190 -25.485 59.704 1.00 12.00 586 PRO B O 1
ATOM 10162 N N . TRP B 1 587 ? 80.053 -26.734 61.353 1.00 11.72 587 TRP B N 1
ATOM 10163 C CA . TRP B 1 587 ? 80.071 -25.625 62.250 1.00 11.65 587 TRP B CA 1
ATOM 10164 C C . TRP B 1 587 ? 81.413 -25.473 62.946 1.00 13.10 587 TRP B C 1
ATOM 10165 O O . TRP B 1 587 ? 82.018 -24.389 62.894 1.00 14.04 587 TRP B O 1
ATOM 10176 N N . ASP B 1 588 ? 81.898 -26.549 63.576 1.00 12.06 588 ASP B N 1
ATOM 10177 C CA . ASP B 1 588 ? 83.197 -26.587 64.212 1.00 12.67 588 ASP B CA 1
ATOM 10178 C C . ASP B 1 588 ? 84.134 -27.499 63.457 1.00 13.22 588 ASP B C 1
ATOM 10179 O O . ASP B 1 588 ? 83.952 -28.682 63.491 1.00 13.09 588 ASP B O 1
ATOM 10184 N N . VAL B 1 589 ? 85.119 -26.934 62.775 1.00 11.84 589 VAL B N 1
ATOM 10185 C CA . VAL B 1 589 ? 85.981 -27.688 61.860 1.00 11.72 589 VAL B CA 1
ATOM 10186 C C . VAL B 1 589 ? 87.422 -27.314 62.089 1.00 12.06 589 VAL B C 1
ATOM 10187 O O . VAL B 1 589 ? 87.741 -26.299 62.715 1.00 13.10 589 VAL B O 1
ATOM 10191 N N . LEU B 1 590 ? 88.322 -28.158 61.553 1.00 12.78 590 LEU B N 1
ATOM 10192 C CA . LEU B 1 590 ? 89.724 -28.016 61.734 1.00 12.31 590 LEU B CA 1
ATOM 10193 C C . LEU B 1 590 ? 90.332 -27.297 60.554 1.00 12.67 590 LEU B C 1
ATOM 10194 O O . LEU B 1 590 ? 90.039 -27.609 59.407 1.00 13.20 590 LEU B O 1
ATOM 10199 N N . THR B 1 591 ? 91.158 -26.332 60.841 1.00 13.26 591 THR B N 1
ATOM 10200 C CA . THR B 1 591 ? 91.934 -25.632 59.811 1.00 14.67 591 THR B CA 1
ATOM 10201 C C . THR B 1 591 ? 92.942 -26.616 59.222 1.00 15.94 591 THR B C 1
ATOM 10202 O O . THR B 1 591 ? 93.519 -27.520 59.902 1.00 15.51 591 THR B O 1
ATOM 10206 N N . GLY B 1 592 ? 93.155 -26.408 57.936 1.00 15.59 592 GLY B N 1
ATOM 10207 C CA . GLY B 1 592 ? 93.817 -27.350 57.086 1.00 16.18 592 GLY B CA 1
ATOM 10208 C C . GLY B 1 592 ? 95.038 -26.924 56.276 1.00 17.20 592 GLY B C 1
ATOM 10209 O O . GLY B 1 592 ? 95.639 -27.761 55.596 1.00 15.95 592 GLY B O 1
ATOM 10210 N N . GLU B 1 593 ? 95.380 -25.636 56.295 1.00 16.84 593 GLU B N 1
ATOM 10211 C CA . GLU B 1 593 ? 96.515 -25.153 55.482 1.00 18.23 593 GLU B CA 1
ATOM 10212 C C . GLU B 1 593 ? 97.824 -25.503 56.105 1.00 16.60 593 GLU B C 1
ATOM 10213 O O . GLU B 1 593 ? 98.167 -25.033 57.210 1.00 17.25 593 GLU B O 1
ATOM 10219 N N . LEU B 1 594 ? 98.609 -26.311 55.387 1.00 15.97 594 LEU B N 1
ATOM 10220 C CA . LEU B 1 594 ? 99.876 -26.804 55.863 1.00 15.72 594 LEU B CA 1
ATOM 10221 C C . LEU B 1 594 ? 101.084 -26.087 55.303 1.00 16.95 594 LEU B C 1
ATOM 10222 O O . LEU B 1 594 ? 102.229 -26.391 55.709 1.00 17.71 594 LEU B O 1
ATOM 10227 N N A ASP B 1 595 ? 100.922 -25.188 54.334 0.50 16.81 595 ASP B N 1
ATOM 10228 N N B ASP B 1 595 ? 100.777 -25.124 54.413 0.50 17.09 595 ASP B N 1
ATOM 10229 C CA A ASP B 1 595 ? 102.097 -24.420 53.859 0.50 15.66 595 ASP B CA 1
ATOM 10230 C CA B ASP B 1 595 ? 101.718 -24.304 53.613 0.50 16.90 595 ASP B CA 1
ATOM 10231 C C A ASP B 1 595 ? 101.856 -22.950 54.249 0.50 17.13 595 ASP B C 1
ATOM 10232 C C B ASP B 1 595 ? 101.789 -22.868 54.259 0.50 17.55 595 ASP B C 1
ATOM 10233 O O A ASP B 1 595 ? 100.712 -22.529 54.496 0.50 15.84 595 ASP B O 1
ATOM 10234 O O B ASP B 1 595 ? 100.783 -22.383 54.787 0.50 16.00 595 ASP B O 1
ATOM 10243 N N . THR B 1 596 ? 102.938 -22.184 54.222 1.00 17.00 596 THR B N 1
ATOM 10244 C CA . THR B 1 596 ? 103.015 -20.805 54.732 1.00 17.67 596 THR B CA 1
ATOM 10245 C C . THR B 1 596 ? 102.023 -19.914 54.069 1.00 17.15 596 THR B C 1
ATOM 10246 O O . THR B 1 596 ? 101.300 -19.194 54.727 1.00 17.42 596 THR B O 1
ATOM 10250 N N . GLU B 1 597 ? 101.948 -19.968 52.739 1.00 18.47 597 GLU B N 1
ATOM 10251 C CA . GLU B 1 597 ? 101.039 -19.075 52.043 1.00 21.43 597 GLU B CA 1
ATOM 10252 C C . GLU B 1 597 ? 99.594 -19.252 52.506 1.00 18.60 597 GLU B C 1
ATOM 10253 O O . GLU B 1 597 ? 98.913 -18.272 52.736 1.00 16.76 597 GLU B O 1
ATOM 10259 N N . GLY B 1 598 ? 99.144 -20.497 52.663 1.00 18.40 598 GLY B N 1
ATOM 10260 C CA . GLY B 1 598 ? 97.739 -20.739 53.069 1.00 16.44 598 GLY B CA 1
ATOM 10261 C C . GLY B 1 598 ? 97.542 -20.331 54.515 1.00 14.34 598 GLY B C 1
ATOM 10262 O O . GLY B 1 598 ? 96.517 -19.756 54.826 1.00 13.94 598 GLY B O 1
ATOM 10263 N N . GLN B 1 599 ? 98.571 -20.459 55.348 1.00 13.25 599 GLN B N 1
ATOM 10264 C CA . GLN B 1 599 ? 98.478 -19.963 56.723 1.00 13.21 599 GLN B CA 1
ATOM 10265 C C . GLN B 1 599 ? 98.405 -18.410 56.832 1.00 14.76 599 GLN B C 1
ATOM 10266 O O . GLN B 1 599 ? 97.635 -17.877 57.609 1.00 14.12 599 GLN B O 1
ATOM 10272 N N . LEU B 1 600 ? 99.215 -17.729 56.045 1.00 16.37 600 LEU B N 1
ATOM 10273 C CA . LEU B 1 600 ? 99.169 -16.252 56.036 1.00 17.34 600 LEU B CA 1
ATOM 10274 C C . LEU B 1 600 ? 97.826 -15.759 55.560 1.00 16.86 600 LEU B C 1
ATOM 10275 O O . LEU B 1 600 ? 97.256 -14.855 56.138 1.00 19.40 600 LEU B O 1
ATOM 10280 N N . HIS B 1 601 ? 97.265 -16.404 54.548 1.00 17.79 601 HIS B N 1
ATOM 10281 C CA . HIS B 1 601 ? 95.995 -15.943 54.037 1.00 21.05 601 HIS B CA 1
ATOM 10282 C C . HIS B 1 601 ? 94.834 -16.317 54.940 1.00 19.49 601 HIS B C 1
ATOM 10283 O O . HIS B 1 601 ? 93.859 -15.603 54.963 1.00 19.13 601 HIS B O 1
ATOM 10290 N N . SER B 1 602 ? 94.954 -17.457 55.610 1.00 16.84 602 SER B N 1
ATOM 10291 C CA . SER B 1 602 ? 93.861 -17.918 56.521 1.00 16.48 602 SER B CA 1
ATOM 10292 C C . SER B 1 602 ? 94.000 -17.307 57.888 1.00 15.59 602 SER B C 1
ATOM 10293 O O . SER B 1 602 ? 93.023 -17.294 58.667 1.00 15.72 602 SER B O 1
ATOM 10296 N N . HIS B 1 603 ? 95.206 -16.822 58.219 1.00 15.33 603 HIS B N 1
ATOM 10297 C CA . HIS B 1 603 ? 95.553 -16.240 59.500 1.00 14.92 603 HIS B CA 1
ATOM 10298 C C . HIS B 1 603 ? 95.546 -17.216 60.647 1.00 16.06 603 HIS B C 1
ATOM 10299 O O . HIS B 1 603 ? 95.408 -16.809 61.806 1.00 15.00 603 HIS B O 1
ATOM 10306 N N . LEU B 1 604 ? 95.631 -18.487 60.327 1.00 14.00 604 LEU B N 1
ATOM 10307 C CA . LEU B 1 604 ? 95.536 -19.525 61.352 1.00 16.03 604 LEU B CA 1
ATOM 10308 C C . LEU B 1 604 ? 96.533 -20.631 61.120 1.00 14.62 604 LEU B C 1
ATOM 10309 O O . LEU B 1 604 ? 96.808 -21.034 59.966 1.00 15.58 604 LEU B O 1
ATOM 10314 N N . PRO B 1 605 ? 97.037 -21.165 62.201 1.00 14.21 605 PRO B N 1
ATOM 10315 C CA . PRO B 1 605 ? 97.852 -22.399 62.041 1.00 13.79 605 PRO B CA 1
ATOM 10316 C C . PRO B 1 605 ? 96.942 -23.573 61.692 1.00 13.66 605 PRO B C 1
ATOM 10317 O O . PRO B 1 605 ? 95.718 -23.501 61.905 1.00 15.00 605 PRO B O 1
ATOM 10321 N N . ALA B 1 606 ? 97.510 -24.681 61.260 1.00 13.30 606 ALA B N 1
ATOM 10322 C CA . ALA B 1 606 ? 96.761 -25.869 60.937 1.00 13.53 606 ALA B CA 1
ATOM 10323 C C . ALA B 1 606 ? 96.328 -26.611 62.214 1.00 12.49 606 ALA B C 1
ATOM 10324 O O . ALA B 1 606 ? 97.008 -26.542 63.238 1.00 12.82 606 ALA B O 1
ATOM 10326 N N . GLY B 1 607 ? 95.227 -27.305 62.151 1.00 13.49 607 GLY B N 1
ATOM 10327 C CA . GLY B 1 607 ? 94.885 -28.220 63.238 1.00 14.43 607 GLY B CA 1
ATOM 10328 C C . GLY B 1 607 ? 94.035 -27.610 64.328 1.00 14.65 607 GLY B C 1
ATOM 10329 O O . GLY B 1 607 ? 93.720 -28.278 65.334 1.00 12.49 607 GLY B O 1
ATOM 10330 N N . GLN B 1 608 ? 93.619 -26.339 64.136 1.00 14.23 608 GLN B N 1
ATOM 10331 C CA . GLN B 1 608 ? 92.864 -25.632 65.164 1.00 13.95 608 GLN B CA 1
ATOM 10332 C C . GLN B 1 608 ? 91.410 -25.716 64.812 1.00 13.36 608 GLN B C 1
ATOM 10333 O O . GLN B 1 608 ? 91.044 -25.627 63.624 1.00 13.09 608 GLN B O 1
ATOM 10339 N N . GLN B 1 609 ? 90.540 -25.914 65.807 1.00 12.58 609 GLN B N 1
ATOM 10340 C CA . GLN B 1 609 ? 89.145 -25.951 65.523 1.00 12.27 609 GLN B CA 1
ATOM 10341 C C . GLN B 1 609 ? 88.608 -24.541 65.553 1.00 14.07 609 GLN B C 1
ATOM 10342 O O . GLN B 1 609 ? 88.839 -23.800 66.517 1.00 15.49 609 GLN B O 1
ATOM 10348 N N . ILE B 1 610 ? 87.900 -24.177 64.501 1.00 14.54 610 ILE B N 1
ATOM 10349 C CA . ILE B 1 610 ? 87.377 -22.842 64.391 1.00 16.08 610 ILE B CA 1
ATOM 10350 C C . ILE B 1 610 ? 86.041 -22.881 63.716 1.00 15.71 610 ILE B C 1
ATOM 10351 O O . ILE B 1 610 ? 85.576 -23.923 63.179 1.00 13.68 610 ILE B O 1
ATOM 10356 N N . ASN B 1 611 ? 85.387 -21.733 63.659 1.00 13.63 611 ASN B N 1
ATOM 10357 C CA . ASN B 1 611 ? 84.066 -21.703 63.096 1.00 13.41 611 ASN B CA 1
ATOM 10358 C C . ASN B 1 611 ? 84.084 -21.824 61.537 1.00 12.94 611 ASN B C 1
ATOM 10359 O O . ASN B 1 611 ? 84.729 -21.042 60.811 1.00 12.63 611 ASN B O 1
ATOM 10364 N N . TYR B 1 612 ? 83.289 -22.731 61.048 1.00 11.95 612 TYR B N 1
ATOM 10365 C CA . TYR B 1 612 ? 83.253 -23.057 59.615 1.00 12.87 612 TYR B CA 1
ATOM 10366 C C . TYR B 1 612 ? 82.848 -21.852 58.732 1.00 14.19 612 TYR B C 1
ATOM 10367 O O . TYR B 1 612 ? 83.390 -21.629 57.665 1.00 14.49 612 TYR B O 1
ATOM 10376 N N . ALA B 1 613 ? 81.906 -21.066 59.220 1.00 13.76 613 ALA B N 1
ATOM 10377 C CA . ALA B 1 613 ? 81.385 -19.932 58.456 1.00 13.48 613 ALA B CA 1
ATOM 10378 C C . ALA B 1 613 ? 82.018 -18.584 58.826 1.00 13.63 613 ALA B C 1
ATOM 10379 O O . ALA B 1 613 ? 81.419 -17.544 58.496 1.00 16.14 613 ALA B O 1
ATOM 10381 N N . ARG B 1 614 ? 83.179 -18.588 59.475 1.00 14.60 614 ARG B N 1
ATOM 10382 C CA . ARG B 1 614 ? 83.774 -17.384 60.019 1.00 13.68 614 ARG B CA 1
ATOM 10383 C C . ARG B 1 614 ? 83.934 -16.422 58.835 1.00 14.99 614 ARG B C 1
ATOM 10384 O O . ARG B 1 614 ? 84.441 -16.775 57.777 1.00 13.42 614 ARG B O 1
ATOM 10392 N N . GLY B 1 615 ? 83.468 -15.198 59.034 1.00 15.67 615 GLY B N 1
ATOM 10393 C CA . GLY B 1 615 ? 83.613 -14.170 58.033 1.00 15.24 615 GLY B CA 1
ATOM 10394 C C . GLY B 1 615 ? 82.315 -13.937 57.263 1.00 16.87 615 GLY B C 1
ATOM 10395 O O . GLY B 1 615 ? 82.131 -12.851 56.717 1.00 17.12 615 GLY B O 1
ATOM 10396 N N . ILE B 1 616 ? 81.427 -14.934 57.226 1.00 14.91 616 ILE B N 1
ATOM 10397 C CA . ILE B 1 616 ? 80.086 -14.794 56.674 1.00 17.35 616 ILE B CA 1
ATOM 10398 C C . ILE B 1 616 ? 79.235 -14.347 57.820 1.00 16.85 616 ILE B C 1
ATOM 10399 O O . ILE B 1 616 ? 78.681 -15.166 58.529 1.00 17.76 616 ILE B O 1
ATOM 10404 N N . ASN B 1 617 ? 79.191 -13.023 58.022 1.00 14.49 617 ASN B N 1
ATOM 10405 C CA . ASN B 1 617 ? 78.614 -12.437 59.222 1.00 15.02 617 ASN B CA 1
ATOM 10406 C C . ASN B 1 617 ? 77.123 -12.090 59.136 1.00 15.43 617 ASN B C 1
ATOM 10407 O O . ASN B 1 617 ? 76.522 -11.710 60.129 1.00 17.96 617 ASN B O 1
ATOM 10412 N N . SER B 1 618 ? 76.546 -12.226 57.953 1.00 16.91 618 SER B N 1
ATOM 10413 C CA . SER B 1 618 ? 75.151 -11.961 57.713 1.00 17.28 618 SER B CA 1
ATOM 10414 C C . SER B 1 618 ? 74.575 -12.914 56.701 1.00 16.40 618 SER B C 1
ATOM 10415 O O . SER B 1 618 ? 75.234 -13.485 55.862 1.00 17.43 618 SER B O 1
ATOM 10418 N N . TYR B 1 619 ? 73.264 -13.030 56.756 1.00 18.29 619 TYR B N 1
ATOM 10419 C CA . TYR B 1 619 ? 72.497 -13.773 55.776 1.00 18.39 619 TYR B CA 1
ATOM 10420 C C . TYR B 1 619 ? 72.788 -13.301 54.343 1.00 16.89 619 TYR B C 1
ATOM 10421 O O . TYR B 1 619 ? 73.027 -14.109 53.459 1.00 14.43 619 TYR B O 1
ATOM 10430 N N . SER B 1 620 ? 72.736 -11.974 54.128 1.00 17.18 620 SER B N 1
ATOM 10431 C CA . SER B 1 620 ? 73.019 -11.446 52.807 1.00 17.29 620 SER B CA 1
ATOM 10432 C C . SER B 1 620 ? 74.420 -11.859 52.324 1.00 15.83 620 SER B C 1
ATOM 10433 O O . SER B 1 620 ? 74.649 -12.166 51.137 1.00 16.04 620 SER B O 1
ATOM 10436 N N . GLN B 1 621 ? 75.392 -11.881 53.200 1.00 14.67 621 GLN B N 1
ATOM 10437 C CA . GLN B 1 621 ? 76.706 -12.327 52.780 1.00 15.76 621 GLN B CA 1
ATOM 10438 C C . GLN B 1 621 ? 76.730 -13.819 52.405 1.00 13.89 621 GLN B C 1
ATOM 10439 O O . GLN B 1 621 ? 77.516 -14.229 51.541 1.00 14.54 621 GLN B O 1
ATOM 10445 N N . MET B 1 622 ? 75.930 -14.637 53.065 1.00 14.82 622 MET B N 1
ATOM 10446 C CA . MET B 1 622 ? 75.834 -16.057 52.661 1.00 14.28 622 MET B CA 1
ATOM 10447 C C . MET B 1 622 ? 75.219 -16.189 51.273 1.00 15.38 622 MET B C 1
ATOM 10448 O O . MET B 1 622 ? 75.620 -17.007 50.396 1.00 14.49 622 MET B O 1
ATOM 10453 N N . VAL B 1 623 ? 74.224 -15.347 51.021 1.00 15.58 623 VAL B N 1
ATOM 10454 C CA . VAL B 1 623 ? 73.574 -15.366 49.679 1.00 17.42 623 VAL B CA 1
ATOM 10455 C C . VAL B 1 623 ? 74.582 -15.078 48.547 1.00 15.34 623 VAL B C 1
ATOM 10456 O O . VAL B 1 623 ? 74.569 -15.734 47.512 1.00 17.24 623 VAL B O 1
ATOM 10460 N N . GLU B 1 624 ? 75.500 -14.179 48.803 1.00 15.34 624 GLU B N 1
ATOM 10461 C CA . GLU B 1 624 ? 76.522 -13.775 47.840 1.00 17.54 624 GLU B CA 1
ATOM 10462 C C . GLU B 1 624 ? 77.715 -14.720 47.830 1.00 17.14 624 GLU B C 1
ATOM 10463 O O . GLU B 1 624 ? 78.260 -15.024 46.778 1.00 17.17 624 GLU B O 1
ATOM 10469 N N . HIS B 1 625 ? 78.143 -15.187 49.005 1.00 17.31 625 HIS B N 1
ATOM 10470 C CA . HIS B 1 625 ? 79.462 -15.785 49.132 1.00 15.94 625 HIS B CA 1
ATOM 10471 C C . HIS B 1 625 ? 79.570 -17.252 49.656 1.00 16.59 625 HIS B C 1
ATOM 10472 O O . HIS B 1 625 ? 80.650 -17.684 50.035 1.00 16.59 625 HIS B O 1
ATOM 10479 N N . TRP B 1 626 ? 78.464 -17.965 49.634 1.00 16.11 626 TRP B N 1
ATOM 10480 C CA . TRP B 1 626 ? 78.378 -19.384 49.933 1.00 16.29 626 TRP B CA 1
ATOM 10481 C C . TRP B 1 626 ? 79.502 -20.191 49.280 1.00 17.52 626 TRP B C 1
ATOM 10482 O O . TRP B 1 626 ? 80.042 -21.091 49.908 1.00 17.03 626 TRP B O 1
ATOM 10493 N N . SER B 1 627 ? 79.873 -19.847 48.038 1.00 16.01 627 SER B N 1
ATOM 10494 C CA . SER B 1 627 ? 80.809 -20.638 47.307 1.00 15.47 627 SER B CA 1
ATOM 10495 C C . SER B 1 627 ? 82.238 -20.434 47.736 1.00 15.21 627 SER B C 1
ATOM 10496 O O . SER B 1 627 ? 83.085 -21.240 47.333 1.00 15.74 627 SER B O 1
ATOM 10499 N N . ALA B 1 628 ? 82.468 -19.538 48.703 1.00 14.50 628 ALA B N 1
ATOM 10500 C CA . ALA B 1 628 ? 83.807 -19.360 49.253 1.00 15.10 628 ALA B CA 1
ATOM 10501 C C . ALA B 1 628 ? 84.163 -20.365 50.347 1.00 15.15 628 ALA B C 1
ATOM 10502 O O . ALA B 1 628 ? 85.321 -20.457 50.754 1.00 17.30 628 ALA B O 1
ATOM 10504 N N . LEU B 1 629 ? 83.168 -21.076 50.859 1.00 15.96 629 LEU B N 1
ATOM 10505 C CA . LEU B 1 629 ? 83.347 -21.945 52.057 1.00 15.61 629 LEU B CA 1
ATOM 10506 C C . LEU B 1 629 ? 84.074 -23.236 51.734 1.00 14.48 629 LEU B C 1
ATOM 10507 O O . LEU B 1 629 ? 84.269 -23.590 50.568 1.00 14.78 629 LEU B O 1
ATOM 10512 N N . ALA B 1 630 ? 84.682 -23.793 52.773 1.00 13.61 630 ALA B N 1
ATOM 10513 C CA . ALA B 1 630 ? 85.538 -24.927 52.644 1.00 13.02 630 ALA B CA 1
ATOM 10514 C C . ALA B 1 630 ? 84.752 -26.218 52.348 1.00 12.91 630 ALA B C 1
ATOM 10515 O O . ALA B 1 630 ? 83.590 -26.360 52.721 1.00 13.49 630 ALA B O 1
ATOM 10517 N N . PHE B 1 631 ? 85.463 -27.190 51.783 1.00 13.00 631 PHE B N 1
ATOM 10518 C CA . PHE B 1 631 ? 85.013 -28.576 51.790 1.00 12.93 631 PHE B CA 1
ATOM 10519 C C . PHE B 1 631 ? 85.788 -29.294 52.856 1.00 13.04 631 PHE B C 1
ATOM 10520 O O . PHE B 1 631 ? 87.059 -29.256 52.867 1.00 14.94 631 PHE B O 1
ATOM 10528 N N . ILE B 1 632 ? 85.048 -29.976 53.717 1.00 12.55 632 ILE B N 1
ATOM 10529 C CA . ILE B 1 632 ? 85.611 -30.701 54.842 1.00 13.15 632 ILE B CA 1
ATOM 10530 C C . ILE B 1 632 ? 85.861 -32.097 54.301 1.00 13.56 632 ILE B C 1
ATOM 10531 O O . ILE B 1 632 ? 84.903 -32.763 53.866 1.00 14.40 632 ILE B O 1
ATOM 10536 N N . ARG B 1 633 ? 87.129 -32.516 54.285 1.00 14.55 633 ARG B N 1
ATOM 10537 C CA . ARG B 1 633 ? 87.432 -33.839 53.782 1.00 14.31 633 ARG B CA 1
ATOM 10538 C C . ARG B 1 633 ? 88.574 -34.526 54.459 1.00 13.08 633 ARG B C 1
ATOM 10539 O O . ARG B 1 633 ? 89.397 -33.874 55.135 1.00 13.46 633 ARG B O 1
ATOM 10547 N N . ASP B 1 634 ? 88.587 -35.852 54.293 1.00 12.46 634 ASP B N 1
ATOM 10548 C CA . ASP B 1 634 ? 89.583 -36.724 54.945 1.00 13.12 634 ASP B CA 1
ATOM 10549 C C . ASP B 1 634 ? 90.919 -36.592 54.233 1.00 13.48 634 ASP B C 1
ATOM 10550 O O . ASP B 1 634 ? 91.070 -37.028 53.060 1.00 12.90 634 ASP B O 1
ATOM 10555 N N A ARG B 1 635 ? 91.870 -35.979 54.924 0.50 13.88 635 ARG B N 1
ATOM 10556 N N B ARG B 1 635 ? 91.870 -35.945 54.934 0.50 10.36 635 ARG B N 1
ATOM 10557 C CA A ARG B 1 635 ? 93.167 -35.745 54.352 0.50 15.87 635 ARG B CA 1
ATOM 10558 C CA B ARG B 1 635 ? 93.230 -35.711 54.425 0.50 9.73 635 ARG B CA 1
ATOM 10559 C C A ARG B 1 635 ? 93.971 -37.078 54.327 0.50 15.01 635 ARG B C 1
ATOM 10560 C C B ARG B 1 635 ? 94.084 -37.027 54.480 0.50 11.17 635 ARG B C 1
ATOM 10561 O O A ARG B 1 635 ? 94.942 -37.211 53.589 0.50 14.22 635 ARG B O 1
ATOM 10562 O O B ARG B 1 635 ? 95.259 -37.073 54.010 0.50 10.59 635 ARG B O 1
ATOM 10577 N N . ASN B 1 636 ? 93.490 -38.053 55.107 1.00 12.23 636 ASN B N 1
ATOM 10578 C CA . ASN B 1 636 ? 94.131 -39.355 55.287 1.00 13.78 636 ASN B CA 1
ATOM 10579 C C . ASN B 1 636 ? 93.272 -40.474 54.678 1.00 14.19 636 ASN B C 1
ATOM 10580 O O . ASN B 1 636 ? 93.340 -41.627 55.081 1.00 14.68 636 ASN B O 1
ATOM 10585 N N . GLN B 1 637 ? 92.550 -40.122 53.621 1.00 16.57 637 GLN B N 1
ATOM 10586 C CA . GLN B 1 637 ? 91.611 -41.038 53.028 1.00 20.13 637 GLN B CA 1
ATOM 10587 C C . GLN B 1 637 ? 92.229 -42.325 52.513 1.00 19.68 637 GLN B C 1
ATOM 10588 O O . GLN B 1 637 ? 91.512 -43.326 52.413 1.00 19.34 637 GLN B O 1
ATOM 10594 N N . ASN B 1 638 ? 93.510 -42.332 52.168 1.00 18.29 638 ASN B N 1
ATOM 10595 C CA . ASN B 1 638 ? 94.146 -43.572 51.706 1.00 21.39 638 ASN B CA 1
ATOM 10596 C C . ASN B 1 638 ? 94.369 -44.624 52.797 1.00 23.16 638 ASN B C 1
ATOM 10597 O O . ASN B 1 638 ? 94.759 -45.716 52.505 1.00 22.60 638 ASN B O 1
ATOM 10602 N N . ASN B 1 639 ? 94.119 -44.281 54.056 1.00 18.80 639 ASN B N 1
ATOM 10603 C CA . ASN B 1 639 ? 94.373 -45.107 55.200 1.00 19.74 639 ASN B CA 1
ATOM 10604 C C . ASN B 1 639 ? 93.130 -45.340 56.009 1.00 21.05 639 ASN B C 1
ATOM 10605 O O . ASN B 1 639 ? 92.796 -44.650 56.963 1.00 17.23 639 ASN B O 1
ATOM 10610 N N . ASP B 1 640 ? 92.438 -46.389 55.604 1.00 20.15 640 ASP B N 1
ATOM 10611 C CA . ASP B 1 640 ? 91.220 -46.789 56.208 1.00 23.21 640 ASP B CA 1
ATOM 10612 C C . ASP B 1 640 ? 91.340 -46.902 57.690 1.00 21.00 640 ASP B C 1
ATOM 10613 O O . ASP B 1 640 ? 92.262 -47.520 58.216 1.00 21.64 640 ASP B O 1
ATOM 10618 N N . GLY B 1 641 ? 90.372 -46.348 58.395 1.00 19.71 641 GLY B N 1
ATOM 10619 C CA . GLY B 1 641 ? 90.384 -46.356 59.841 1.00 20.36 641 GLY B CA 1
ATOM 10620 C C . GLY B 1 641 ? 91.094 -45.184 60.571 1.00 17.47 641 GLY B C 1
ATOM 10621 O O . GLY B 1 641 ? 91.046 -45.139 61.777 1.00 18.98 641 GLY B O 1
ATOM 10622 N N . PHE B 1 642 ? 91.808 -44.298 59.862 1.00 16.36 642 PHE B N 1
ATOM 10623 C CA . PHE B 1 642 ? 92.625 -43.252 60.544 1.00 14.32 642 PHE B CA 1
ATOM 10624 C C . PHE B 1 642 ? 92.295 -41.893 59.945 1.00 15.48 642 PHE B C 1
ATOM 10625 O O . PHE B 1 642 ? 93.156 -41.268 59.307 1.00 13.41 642 PHE B O 1
ATOM 10633 N N . PRO B 1 643 ? 91.029 -41.479 60.060 1.00 17.53 643 PRO B N 1
ATOM 10634 C CA . PRO B 1 643 ? 90.558 -40.288 59.409 1.00 15.13 643 PRO B CA 1
ATOM 10635 C C . PRO B 1 643 ? 91.175 -39.022 59.966 1.00 14.45 643 PRO B C 1
ATOM 10636 O O . PRO B 1 643 ? 91.495 -38.962 61.150 1.00 13.92 643 PRO B O 1
ATOM 10640 N N . PHE B 1 644 ? 91.371 -38.020 59.084 1.00 13.93 644 PHE B N 1
ATOM 10641 C CA . PHE B 1 644 ? 91.768 -36.695 59.525 1.00 13.25 644 PHE B CA 1
ATOM 10642 C C . PHE B 1 644 ? 91.101 -35.648 58.669 1.00 12.59 644 PHE B C 1
ATOM 10643 O O . PHE B 1 644 ? 91.576 -35.357 57.577 1.00 11.94 644 PHE B O 1
ATOM 10651 N N . PHE B 1 645 ? 89.946 -35.144 59.112 1.00 10.99 645 PHE B N 1
ATOM 10652 C CA . PHE B 1 645 ? 89.144 -34.261 58.287 1.00 11.70 645 PHE B CA 1
ATOM 10653 C C . PHE B 1 645 ? 89.483 -32.795 58.637 1.00 11.97 645 PHE B C 1
ATOM 10654 O O . PHE B 1 645 ? 89.530 -32.419 59.829 1.00 12.33 645 PHE B O 1
ATOM 10662 N N . THR B 1 646 ? 89.769 -32.024 57.630 1.00 11.71 646 THR B N 1
ATOM 10663 C CA . THR B 1 646 ? 90.008 -30.607 57.786 1.00 12.00 646 THR B CA 1
ATOM 10664 C C . THR B 1 646 ? 89.296 -29.859 56.696 1.00 12.09 646 THR B C 1
ATOM 10665 O O . THR B 1 646 ? 88.864 -30.439 55.694 1.00 12.32 646 THR B O 1
ATOM 10669 N N . GLU B 1 647 ? 89.263 -28.536 56.827 1.00 13.01 647 GLU B N 1
ATOM 10670 C CA . GLU B 1 647 ? 88.855 -27.704 55.725 1.00 12.99 647 GLU B CA 1
ATOM 10671 C C . GLU B 1 647 ? 89.862 -27.900 54.608 1.00 12.65 647 GLU B C 1
ATOM 10672 O O . GLU B 1 647 ? 91.099 -28.042 54.840 1.00 11.94 647 GLU B O 1
ATOM 10678 N N . THR B 1 648 ? 89.354 -27.789 53.399 1.00 14.53 648 THR B N 1
ATOM 10679 C CA . THR B 1 648 ? 90.149 -27.675 52.195 1.00 13.43 648 THR B CA 1
ATOM 10680 C C . THR B 1 648 ? 89.435 -26.688 51.273 1.00 12.70 648 THR B C 1
ATOM 10681 O O . THR B 1 648 ? 88.183 -26.535 51.326 1.00 12.80 648 THR B O 1
ATOM 10685 N N . GLU B 1 649 ? 90.187 -26.065 50.366 1.00 11.35 649 GLU B N 1
ATOM 10686 C CA . GLU B 1 649 ? 89.584 -25.269 49.264 1.00 13.61 649 GLU B CA 1
ATOM 10687 C C . GLU B 1 649 ? 88.771 -24.015 49.724 1.00 13.85 649 GLU B C 1
ATOM 10688 O O . GLU B 1 649 ? 87.944 -23.506 49.000 1.00 14.95 649 GLU B O 1
ATOM 10694 N N . ARG B 1 650 ? 89.024 -23.483 50.929 1.00 13.90 650 ARG B N 1
ATOM 10695 C CA . ARG B 1 650 ? 88.328 -22.244 51.335 1.00 14.09 650 ARG B CA 1
ATOM 10696 C C . ARG B 1 650 ? 88.929 -21.108 50.565 1.00 13.85 650 ARG B C 1
ATOM 10697 O O . ARG B 1 650 ? 90.138 -21.064 50.414 1.00 14.74 650 ARG B O 1
ATOM 10705 N N . ASN B 1 651 ? 88.140 -20.148 50.170 1.00 14.70 651 ASN B N 1
ATOM 10706 C CA . ASN B 1 651 ? 88.631 -18.983 49.364 1.00 16.11 651 ASN B CA 1
ATOM 10707 C C . ASN B 1 651 ? 89.082 -17.922 50.356 1.00 14.81 651 ASN B C 1
ATOM 10708 O O . ASN B 1 651 ? 88.369 -16.927 50.648 1.00 15.25 651 ASN B O 1
ATOM 10713 N N . HIS B 1 652 ? 90.258 -18.170 50.953 1.00 16.52 652 HIS B N 1
ATOM 10714 C CA . HIS B 1 652 ? 90.716 -17.334 52.074 1.00 17.02 652 HIS B CA 1
ATOM 10715 C C . HIS B 1 652 ? 90.832 -15.840 51.692 1.00 18.58 652 HIS B C 1
ATOM 10716 O O . HIS B 1 652 ? 90.604 -14.914 52.514 1.00 16.61 652 HIS B O 1
ATOM 10723 N N . GLU B 1 653 ? 91.164 -15.622 50.423 1.00 19.75 653 GLU B N 1
ATOM 10724 C CA . GLU B 1 653 ? 91.430 -14.292 49.907 1.00 23.02 653 GLU B CA 1
ATOM 10725 C C . GLU B 1 653 ? 90.220 -13.397 49.926 1.00 20.70 653 GLU B C 1
ATOM 10726 O O . GLU B 1 653 ? 90.356 -12.131 49.960 1.00 22.09 653 GLU B O 1
ATOM 10732 N N . LEU B 1 654 ? 89.036 -14.007 49.962 1.00 17.14 654 LEU B N 1
ATOM 10733 C CA . LEU B 1 654 ? 87.808 -13.212 50.148 1.00 17.24 654 LEU B CA 1
ATOM 10734 C C . LEU B 1 654 ? 87.748 -12.432 51.443 1.00 19.75 654 LEU B C 1
ATOM 10735 O O . LEU B 1 654 ? 87.068 -11.373 51.522 1.00 18.79 654 LEU B O 1
ATOM 10740 N N . PHE B 1 655 ? 88.338 -12.977 52.487 1.00 18.44 655 PHE B N 1
ATOM 10741 C CA . PHE B 1 655 ? 88.016 -12.556 53.832 1.00 17.37 655 PHE B CA 1
ATOM 10742 C C . PHE B 1 655 ? 89.086 -11.610 54.274 1.00 22.70 655 PHE B C 1
ATOM 10743 O O . PHE B 1 655 ? 90.260 -11.796 53.974 1.00 27.10 655 PHE B O 1
ATOM 10751 N N . ASP B 1 656 ? 88.718 -10.597 55.018 1.00 19.35 656 ASP B N 1
ATOM 10752 C CA . ASP B 1 656 ? 89.709 -9.794 55.735 1.00 21.11 656 ASP B CA 1
ATOM 10753 C C . ASP B 1 656 ? 89.767 -10.289 57.154 1.00 19.44 656 ASP B C 1
ATOM 10754 O O . ASP B 1 656 ? 88.894 -11.082 57.573 1.00 16.60 656 ASP B O 1
ATOM 10759 N N . PHE B 1 657 ? 90.666 -9.715 57.957 1.00 18.78 657 PHE B N 1
ATOM 10760 C CA . PHE B 1 657 ? 90.962 -10.253 59.283 1.00 20.68 657 PHE B CA 1
ATOM 10761 C C . PHE B 1 657 ? 91.394 -9.144 60.193 1.00 23.41 657 PHE B C 1
ATOM 10762 O O . PHE B 1 657 ? 92.150 -8.307 59.788 1.00 22.79 657 PHE B O 1
ATOM 10770 N N . LYS B 1 658 ? 90.895 -9.118 61.415 1.00 21.17 658 LYS B N 1
ATOM 10771 C CA . LYS B 1 658 ? 91.396 -8.205 62.415 1.00 22.43 658 LYS B CA 1
ATOM 10772 C C . LYS B 1 658 ? 91.570 -8.943 63.742 1.00 20.57 658 LYS B C 1
ATOM 10773 O O . LYS B 1 658 ? 90.692 -9.728 64.141 1.00 19.16 658 LYS B O 1
ATOM 10779 N N . GLU B 1 659 ? 92.687 -8.724 64.406 1.00 20.26 659 GLU B N 1
ATOM 10780 C CA . GLU B 1 659 ? 92.898 -9.261 65.741 1.00 22.35 659 GLU B CA 1
ATOM 10781 C C . GLU B 1 659 ? 92.604 -8.136 66.716 1.00 23.22 659 GLU B C 1
ATOM 10782 O O . GLU B 1 659 ? 93.183 -7.079 66.628 1.00 23.42 659 GLU B O 1
ATOM 10788 N N . VAL B 1 660 ? 91.623 -8.329 67.560 1.00 19.93 660 VAL B N 1
ATOM 10789 C CA . VAL B 1 660 ? 91.165 -7.304 68.444 1.00 19.68 660 VAL B CA 1
ATOM 10790 C C . VAL B 1 660 ? 91.713 -7.636 69.828 1.00 21.34 660 VAL B C 1
ATOM 10791 O O . VAL B 1 660 ? 91.450 -8.733 70.351 1.00 20.47 660 VAL B O 1
ATOM 10795 N N . LEU B 1 661 ? 92.461 -6.725 70.432 1.00 17.20 661 LEU B N 1
ATOM 10796 C CA . LEU B 1 661 ? 92.917 -6.993 71.797 1.00 18.62 661 LEU B CA 1
ATOM 10797 C C . LEU B 1 661 ? 91.774 -6.916 72.770 1.00 15.95 661 LEU B C 1
ATOM 10798 O O . LEU B 1 661 ? 90.945 -6.022 72.669 1.00 15.89 661 LEU B O 1
ATOM 10803 N N . VAL B 1 662 ? 91.724 -7.785 73.783 1.00 16.52 662 VAL B N 1
ATOM 10804 C CA . VAL B 1 662 ? 90.526 -7.766 74.684 1.00 16.22 662 VAL B CA 1
ATOM 10805 C C . VAL B 1 662 ? 90.341 -6.442 75.437 1.00 16.46 662 VAL B C 1
ATOM 10806 O O . VAL B 1 662 ? 89.212 -5.984 75.698 1.00 16.22 662 VAL B O 1
ATOM 10810 N N . GLY B 1 663 ? 91.434 -5.765 75.716 1.00 16.69 663 GLY B N 1
ATOM 10811 C CA . GLY B 1 663 ? 91.355 -4.481 76.369 1.00 17.52 663 GLY B CA 1
ATOM 10812 C C . GLY B 1 663 ? 90.802 -3.377 75.484 1.00 16.57 663 GLY B C 1
ATOM 10813 O O . GLY B 1 663 ? 90.364 -2.336 76.011 1.00 18.49 663 GLY B O 1
ATOM 10814 N N . GLN B 1 664 ? 90.730 -3.607 74.186 1.00 16.57 664 GLN B N 1
ATOM 10815 C CA . GLN B 1 664 ? 89.978 -2.702 73.299 1.00 17.58 664 GLN B CA 1
ATOM 10816 C C . GLN B 1 664 ? 88.530 -2.729 73.644 1.00 19.19 664 GLN B C 1
ATOM 10817 O O . GLN B 1 664 ? 87.841 -1.734 73.529 1.00 17.58 664 GLN B O 1
ATOM 10823 N N . VAL B 1 665 ? 88.019 -3.892 74.027 1.00 17.64 665 VAL B N 1
ATOM 10824 C CA . VAL B 1 665 ? 86.646 -4.041 74.420 1.00 18.80 665 VAL B CA 1
ATOM 10825 C C . VAL B 1 665 ? 86.441 -3.603 75.849 1.00 20.02 665 VAL B C 1
ATOM 10826 O O . VAL B 1 665 ? 85.420 -3.000 76.185 1.00 19.96 665 VAL B O 1
ATOM 10830 N N . THR B 1 666 ? 87.309 -4.018 76.737 1.00 20.58 666 THR B N 1
ATOM 10831 C CA . THR B 1 666 ? 87.037 -3.817 78.143 1.00 18.70 666 THR B CA 1
ATOM 10832 C C . THR B 1 666 ? 87.507 -2.486 78.661 1.00 22.39 666 THR B C 1
ATOM 10833 O O . THR B 1 666 ? 87.064 -2.062 79.718 1.00 22.37 666 THR B O 1
ATOM 10837 N N . GLY B 1 667 ? 88.434 -1.847 77.965 1.00 21.46 667 GLY B N 1
ATOM 10838 C CA . GLY B 1 667 ? 89.056 -0.607 78.458 1.00 23.56 667 GLY B CA 1
ATOM 10839 C C . GLY B 1 667 ? 90.228 -0.814 79.380 1.00 23.61 667 GLY B C 1
ATOM 10840 O O . GLY B 1 667 ? 90.811 0.145 79.840 1.00 25.63 667 GLY B O 1
ATOM 10841 N N . ASN B 1 668 ? 90.496 -2.067 79.743 1.00 21.40 668 ASN B N 1
ATOM 10842 C CA . ASN B 1 668 ? 91.631 -2.424 80.596 1.00 22.52 668 ASN B CA 1
ATOM 10843 C C . ASN B 1 668 ? 92.810 -2.958 79.788 1.00 20.60 668 ASN B C 1
ATOM 10844 O O . ASN B 1 668 ? 92.763 -4.089 79.238 1.00 18.55 668 ASN B O 1
ATOM 10849 N N . SER B 1 669 ? 93.914 -2.219 79.726 1.00 19.23 669 SER B N 1
ATOM 10850 C CA . SER B 1 669 ? 95.037 -2.626 78.904 1.00 18.71 669 SER B CA 1
ATOM 10851 C C . SER B 1 669 ? 95.710 -3.909 79.415 1.00 20.76 669 SER B C 1
ATOM 10852 O O . SER B 1 669 ? 96.340 -4.600 78.660 1.00 18.91 669 SER B O 1
ATOM 10855 N N . GLU B 1 670 ? 95.545 -4.246 80.659 1.00 21.43 670 GLU B N 1
ATOM 10856 C CA . GLU B 1 670 ? 96.033 -5.524 81.109 1.00 23.55 670 GLU B CA 1
ATOM 10857 C C . GLU B 1 670 ? 95.409 -6.719 80.313 1.00 21.02 670 GLU B C 1
ATOM 10858 O O . GLU B 1 670 ? 96.050 -7.747 80.109 1.00 22.40 670 GLU B O 1
ATOM 10864 N N . ASP B 1 671 ? 94.195 -6.560 79.844 1.00 17.81 671 ASP B N 1
ATOM 10865 C CA . ASP B 1 671 ? 93.536 -7.572 79.068 1.00 18.89 671 ASP B CA 1
ATOM 10866 C C . ASP B 1 671 ? 94.100 -7.810 77.667 1.00 19.87 671 ASP B C 1
ATOM 10867 O O . ASP B 1 671 ? 93.738 -8.797 76.982 1.00 18.51 671 ASP B O 1
ATOM 10872 N N . ASN B 1 672 ? 95.022 -6.943 77.224 1.00 20.54 672 ASN B N 1
ATOM 10873 C CA . ASN B 1 672 ? 95.623 -7.045 75.930 1.00 18.92 672 ASN B CA 1
ATOM 10874 C C . ASN B 1 672 ? 96.557 -8.210 75.749 1.00 19.34 672 ASN B C 1
ATOM 10875 O O . ASN B 1 672 ? 96.933 -8.466 74.606 1.00 18.15 672 ASN B O 1
ATOM 10880 N N . GLU B 1 673 ? 96.799 -8.979 76.799 1.00 17.42 673 GLU B N 1
ATOM 10881 C CA . GLU B 1 673 ? 97.494 -10.261 76.668 1.00 18.86 673 GLU B CA 1
ATOM 10882 C C . GLU B 1 673 ? 96.667 -11.276 75.921 1.00 19.08 673 GLU B C 1
ATOM 10883 O O . GLU B 1 673 ? 97.212 -12.230 75.450 1.00 17.88 673 GLU B O 1
ATOM 10889 N N . THR B 1 674 ? 95.375 -11.050 75.787 1.00 16.50 674 THR B N 1
ATOM 10890 C CA . THR B 1 674 ? 94.489 -11.923 75.044 1.00 16.14 674 THR B CA 1
ATOM 10891 C C . THR B 1 674 ? 93.876 -11.166 73.894 1.00 16.94 674 THR B C 1
ATOM 10892 O O . THR B 1 674 ? 93.643 -9.957 74.013 1.00 16.73 674 THR B O 1
ATOM 10896 N N . SER B 1 675 ? 93.637 -11.866 72.784 1.00 16.84 675 SER B N 1
ATOM 10897 C CA . SER B 1 675 ? 93.062 -11.267 71.579 1.00 18.19 675 SER B CA 1
ATOM 10898 C C . SER B 1 675 ? 92.017 -12.151 70.972 1.00 20.91 675 SER B C 1
ATOM 10899 O O . SER B 1 675 ? 91.922 -13.341 71.321 1.00 18.05 675 SER B O 1
ATOM 10902 N N . LEU B 1 676 ? 91.199 -11.552 70.113 1.00 21.84 676 LEU B N 1
ATOM 10903 C CA . LEU B 1 676 ? 90.036 -12.172 69.500 1.00 24.96 676 LEU B CA 1
ATOM 10904 C C . LEU B 1 676 ? 90.248 -12.035 68.005 1.00 21.88 676 LEU B C 1
ATOM 10905 O O . LEU B 1 676 ? 90.366 -10.915 67.531 1.00 22.35 676 LEU B O 1
ATOM 10910 N N . PRO B 1 677 ? 90.242 -13.134 67.267 1.00 21.56 677 PRO B N 1
ATOM 10911 C CA . PRO B 1 677 ? 90.277 -13.077 65.810 1.00 20.90 677 PRO B CA 1
ATOM 10912 C C . PRO B 1 677 ? 88.958 -12.735 65.256 1.00 20.02 677 PRO B C 1
ATOM 10913 O O . PRO B 1 677 ? 87.964 -13.310 65.634 1.00 17.27 677 PRO B O 1
ATOM 10917 N N . VAL B 1 678 ? 88.917 -11.826 64.286 1.00 17.62 678 VAL B N 1
ATOM 10918 C CA . VAL B 1 678 ? 87.651 -11.491 63.694 1.00 16.88 678 VAL B CA 1
ATOM 10919 C C . VAL B 1 678 ? 87.804 -11.539 62.156 1.00 16.43 678 VAL B C 1
ATOM 10920 O O . VAL B 1 678 ? 88.659 -10.838 61.607 1.00 16.47 678 VAL B O 1
ATOM 10924 N N . PHE B 1 679 ? 86.995 -12.364 61.504 1.00 14.30 679 PHE B N 1
ATOM 10925 C CA . PHE B 1 679 ? 86.987 -12.516 60.087 1.00 13.86 679 PHE B CA 1
ATOM 10926 C C . PHE B 1 679 ? 85.763 -11.787 59.554 1.00 14.74 679 PHE B C 1
ATOM 10927 O O . PHE B 1 679 ? 84.701 -11.776 60.229 1.00 14.97 679 PHE B O 1
ATOM 10935 N N . PHE B 1 680 ? 85.912 -11.186 58.386 1.00 15.15 680 PHE B N 1
ATOM 10936 C CA . PHE B 1 680 ? 84.860 -10.471 57.731 1.00 15.63 680 PHE B CA 1
ATOM 10937 C C . PHE B 1 680 ? 85.155 -10.280 56.287 1.00 15.73 680 PHE B C 1
ATOM 10938 O O . PHE B 1 680 ? 86.255 -10.561 55.817 1.00 16.08 680 PHE B O 1
ATOM 10946 N N . ILE B 1 681 ? 84.138 -9.824 55.565 1.00 17.09 681 ILE B N 1
ATOM 10947 C CA . ILE B 1 681 ? 84.244 -9.570 54.127 1.00 17.08 681 ILE B CA 1
ATOM 10948 C C . ILE B 1 681 ? 84.138 -8.070 53.915 1.00 18.47 681 ILE B C 1
ATOM 10949 O O . ILE B 1 681 ? 83.154 -7.442 54.282 1.00 17.60 681 ILE B O 1
ATOM 10954 N N . ASN B 1 682 ? 85.153 -7.498 53.327 1.00 20.07 682 ASN B N 1
ATOM 10955 C CA . ASN B 1 682 ? 85.128 -6.044 53.162 1.00 25.52 682 ASN B CA 1
ATOM 10956 C C . ASN B 1 682 ? 84.184 -5.543 52.061 1.00 29.82 682 ASN B C 1
ATOM 10957 O O . ASN B 1 682 ? 83.323 -4.665 52.294 1.00 51.37 682 ASN B O 1
ATOM 10962 N N . ALA B 1 683 ? 84.366 -6.005 50.868 1.00 30.08 683 ALA B N 1
ATOM 10963 C CA . ALA B 1 683 ? 83.373 -5.637 49.774 1.00 37.95 683 ALA B CA 1
ATOM 10964 C C . ALA B 1 683 ? 83.988 -4.573 48.852 1.00 36.15 683 ALA B C 1
ATOM 10965 O O . ALA B 1 683 ? 83.817 -4.644 47.616 1.00 35.96 683 ALA B O 1
ATOM 10967 N N . ASN B 1 684 ? 84.694 -3.633 49.481 1.00 33.62 684 ASN B N 1
ATOM 10968 C CA . ASN B 1 684 ? 85.531 -2.688 48.735 1.00 37.04 684 ASN B CA 1
ATOM 10969 C C . ASN B 1 684 ? 86.790 -3.320 48.365 1.00 37.74 684 ASN B C 1
ATOM 10970 O O . ASN B 1 684 ? 87.566 -2.695 47.651 1.00 29.20 684 ASN B O 1
ATOM 10975 N N . LYS B 1 685 ? 86.997 -4.589 48.779 1.00 34.09 685 LYS B N 1
ATOM 10976 C CA . LYS B 1 685 ? 87.974 -5.391 48.054 1.00 43.12 685 LYS B CA 1
ATOM 10977 C C . LYS B 1 685 ? 87.735 -5.423 46.524 1.00 43.32 685 LYS B C 1
ATOM 10978 O O . LYS B 1 685 ? 88.703 -5.547 45.741 1.00 54.30 685 LYS B O 1
#

Radius of gyration: 40.61 Å; Cα contacts (8 Å, |Δi|>4): 3308; chains: 2; bounding box: 97×124×93 Å

Solvent-accessible surface area: 55999 Å² total

Foldseek 3Di:
DKAKPPQEFEKAAAQDDQVFAFEFALFQLGATFDADPLRHGDHGDDDCADPVFHHIYKYWMWMADPVRHTDFCPDAQFPKKKKKWWKKALQQLAFAQDFCQCPCLLHPCSHVVNLVTATHLNVDDDQLSSLQSMQGLAMDMDMAAWDKDFSWVVCRDPLQPDGHDDCAAFDAFAGHDTGQGMWTAGRGTIIMTTGHHLGWGAHWDVVVTDGGIFTSWIKFKMKMWTAGPVRDIDMYIHMYGYFHDQQASNQFALQFLLNLLVLLQVQPFVLDVQQAPNVVRGGDLLAFAACVPQPVVNLVNLVPLVQFDPQCLSCVSNVCPDPLQDLDPVCLVVLVVSLVLFFDDFRSYWQDQPGRLLAQFPDPDPPRTGGGPPFFFFSALAFFCCPSNHNGPDHRGGDGHDPSSSSSSVCSSNSRYHYDDDDDRPRDSSNCSRRSSADDDDPVPGTGFGDVSSQSLQAPHRSHGAADDDSSVCSPPNDRSHDQSSVVSRYDHINNGRNSADRVSLVVLVPQFKAWGANPDRRDSWAKDKDKDKDKDKDADDPDDPVDGDDIDIDIDMDIDIDGTDGDPPTDIRGSTSRRGFWHWADDDDDVVCVLQVHDGGHIDTQCAACPDSSSSSRCVSQTFRWDFPPVVDPPPTDTGTDSHNSNQKDKDWAAVCVVVVDVVSSVDTDIHIHGPPPDDD/DKEKPPQEFEKAAAQPDQPFAFEFALFALGATFDADQLRHGDHHDDDCADPVFHHIYKYWMWMADPVRHTDFLPDAFFDKKKKKWWKKALQQLAFAQDFCQCPCLLPPCSHCVNLVTATFVNVDDDQLSSLQRMQGLAMDMDIAGWDKDFSWVVDRDPLQPDGHDDCAAFDFFAGHDTGQFMWTAGGGTIIITTGYHLGWGAHFDPPDDVTDGGIATSWIKFKMKMWTATPVRDIDMYIHMYGYFHDQQARSQFALQFLLNLLVLLQVQPFVLDVQQAPNVVRGGDLLAFAACVPQPVVNLVNLVPLVFFDPQVLSVVSNVCVDPLQDLDPVCLVVLVVSLVLFFDDDNSHFPDQPGRQLAAFPDPPPPRTGGGPPFFFASALAFFCPPSPHNGPDHGGGDGHRPVSSSSSVSSSNSRYHYDDDDDRPRDSSNCSRRSSADDDDPVPGTRFGDVSNQSLQAPHRSHGAAADDSSVCSPVNDRSHDDCSVVSRHDGINRGRNSADRVNLVVLVVQFKAWGANPDRRDNWAKDKDKDKDKDKDADDPDDPPDGDDIDIDIDMDIDIDGTHGDPPTDIRGSTSRRGFWHWADDPDVVSCVLQVDDGGDIDTQCAACPDSSSSSRPVSQTFRWAFPPVVDPPPGDTGTDSHNSNQKDKDWAQVCVVVVDVVSSVDTDIHIHGDVVD

InterPro domains:
  IPR033797 L-lysine epsilon-oxidase [cd14732] (1-651)
  IPR041168 L-Lysine epsilon oxidase, N-terminal [PF17990] (6-246)
  IPR041173 L-lysine epsilon oxidase, C-terminal [PF18417] (380-529)